Protein AF-A0A2V6YHI8-F1 (afdb_monomer_lite)

Structure (mmCIF, N/CA/C/O backbone):
data_AF-A0A2V6YHI8-F1
#
_entry.id   AF-A0A2V6YHI8-F1
#
loop_
_atom_site.group_PDB
_atom_site.id
_atom_site.type_symbol
_atom_site.label_atom_id
_atom_site.label_alt_id
_atom_site.label_comp_id
_atom_site.label_asym_id
_atom_site.label_entity_id
_atom_site.label_seq_id
_atom_site.pdbx_PDB_ins_code
_atom_site.Cartn_x
_atom_site.Cartn_y
_atom_site.Cartn_z
_atom_site.occupancy
_atom_site.B_iso_or_equiv
_atom_site.auth_seq_id
_atom_site.auth_comp_id
_atom_site.auth_asym_id
_atom_site.auth_atom_id
_atom_site.pdbx_PDB_model_num
ATOM 1 N N . MET A 1 1 ? -13.287 -27.381 44.453 1.00 32.81 1 MET A N 1
ATOM 2 C CA . MET A 1 1 ? -14.153 -27.240 43.263 1.00 32.81 1 MET A CA 1
ATOM 3 C C . MET A 1 1 ? -14.003 -25.805 42.777 1.00 32.81 1 MET A C 1
ATOM 5 O O . MET A 1 1 ? -14.675 -24.913 43.278 1.00 32.81 1 MET A O 1
ATOM 9 N N . ASP A 1 2 ? -13.009 -25.568 41.920 1.00 35.72 2 ASP A N 1
ATOM 10 C CA . ASP A 1 2 ? -12.622 -24.230 41.460 1.00 35.72 2 ASP A CA 1
ATOM 11 C C . ASP A 1 2 ? -13.525 -23.784 40.306 1.00 35.72 2 ASP A C 1
ATOM 13 O O . ASP A 1 2 ? -13.549 -24.406 39.246 1.00 35.72 2 ASP A O 1
ATOM 17 N N . GLN A 1 3 ? -14.283 -22.704 40.502 1.00 34.16 3 GLN A N 1
ATOM 18 C CA . GLN A 1 3 ? -14.999 -22.053 39.404 1.00 34.16 3 GLN A CA 1
ATOM 19 C C . GLN A 1 3 ? -14.022 -21.300 38.484 1.00 34.16 3 GLN A C 1
ATOM 21 O O . GLN A 1 3 ? -13.041 -20.724 38.962 1.00 34.16 3 GLN A O 1
ATOM 26 N N . PRO A 1 4 ? -14.286 -21.237 37.166 1.00 40.94 4 PRO A N 1
ATOM 27 C CA . PRO A 1 4 ? -13.359 -20.641 36.217 1.00 40.94 4 PRO A CA 1
ATOM 28 C C . PRO A 1 4 ? -13.228 -19.126 36.446 1.00 40.94 4 PRO A C 1
ATOM 30 O O . PRO A 1 4 ? -14.204 -18.367 36.386 1.00 40.94 4 PRO A O 1
ATOM 33 N N . LYS A 1 5 ? -11.980 -18.680 36.654 1.00 50.09 5 LYS A N 1
ATOM 34 C CA . LYS A 1 5 ? -11.568 -17.271 36.829 1.00 50.09 5 LYS A CA 1
ATOM 35 C C . LYS A 1 5 ? -12.069 -16.337 35.712 1.00 50.09 5 LYS A C 1
ATOM 37 O O . LYS A 1 5 ? -12.174 -15.132 35.922 1.00 50.09 5 LYS A O 1
ATOM 42 N N . SER A 1 6 ? -12.445 -16.867 34.544 1.00 49.59 6 SER A N 1
ATOM 43 C CA . SER A 1 6 ? -12.999 -16.097 33.420 1.00 49.59 6 SER A CA 1
ATOM 44 C C . SER A 1 6 ? -14.304 -15.360 33.763 1.00 49.59 6 SER A C 1
ATOM 46 O O . SER A 1 6 ? -14.539 -14.261 33.255 1.00 49.59 6 SER A O 1
ATOM 48 N N . SER A 1 7 ? -15.126 -15.887 34.681 1.00 57.59 7 SER A N 1
ATOM 49 C CA . SER A 1 7 ? -16.397 -15.248 35.061 1.00 57.59 7 SER A CA 1
ATOM 50 C C . SER A 1 7 ? -16.227 -14.003 35.946 1.00 57.59 7 SER A C 1
ATOM 52 O O . SER A 1 7 ? -17.125 -13.157 35.993 1.00 57.59 7 SER A O 1
ATOM 54 N N . GLU A 1 8 ? -15.094 -13.857 36.644 1.00 60.59 8 GLU A N 1
ATOM 55 C CA . GLU A 1 8 ? -14.803 -12.677 37.468 1.00 60.59 8 GLU A CA 1
ATOM 56 C C . GLU A 1 8 ? -14.388 -11.477 36.613 1.00 60.59 8 GLU A C 1
ATOM 58 O O . GLU A 1 8 ? -14.856 -10.365 36.865 1.00 60.59 8 GLU A O 1
ATOM 63 N N . TYR A 1 9 ? -13.590 -11.692 35.561 1.00 63.22 9 TYR A N 1
ATOM 64 C CA . TYR A 1 9 ? -13.144 -10.621 34.661 1.00 63.22 9 TYR A CA 1
ATOM 65 C C . TYR A 1 9 ? -14.300 -9.999 33.879 1.00 63.22 9 TYR A C 1
ATOM 67 O O . TYR A 1 9 ? -14.416 -8.775 33.814 1.00 63.22 9 TYR A O 1
ATOM 75 N N . VAL A 1 10 ? -15.213 -10.819 33.351 1.00 67.00 10 VAL A N 1
ATOM 76 C CA . VAL A 1 10 ? -16.402 -10.321 32.639 1.00 67.00 10 VAL A CA 1
ATOM 77 C C . VAL A 1 10 ? -17.310 -9.532 33.587 1.00 67.00 10 VAL A C 1
ATOM 79 O O . VAL A 1 10 ? -17.819 -8.467 33.228 1.00 67.00 10 VAL A O 1
ATOM 82 N N . ARG A 1 11 ? -17.467 -9.994 34.835 1.00 65.88 11 ARG A N 1
ATOM 83 C CA . ARG A 1 11 ? -18.212 -9.262 35.872 1.00 65.88 11 ARG A CA 1
ATOM 84 C C . ARG A 1 11 ? -17.527 -7.952 36.264 1.00 65.88 11 ARG A C 1
ATOM 86 O O . ARG A 1 11 ? -18.214 -6.956 36.479 1.00 65.88 11 ARG A O 1
ATOM 93 N N . LEU A 1 12 ? -16.198 -7.921 36.344 1.00 69.69 12 LEU A N 1
ATOM 94 C CA . LEU A 1 12 ? -15.417 -6.715 36.633 1.00 69.69 12 LEU A CA 1
ATOM 95 C C . LEU A 1 12 ? -15.551 -5.673 35.514 1.00 69.69 12 LEU A C 1
ATOM 97 O O . LEU A 1 12 ? -15.882 -4.522 35.789 1.00 69.69 12 LEU A O 1
ATOM 101 N N . LEU A 1 13 ? -15.380 -6.080 34.255 1.00 67.88 13 LEU A N 1
ATOM 102 C CA . LEU A 1 13 ? -15.516 -5.193 33.095 1.00 67.88 13 LEU A CA 1
ATOM 103 C C . LEU A 1 13 ? -16.931 -4.621 32.979 1.00 67.88 13 LEU A C 1
ATOM 105 O O . LEU A 1 13 ? -17.105 -3.419 32.764 1.00 67.88 13 LEU A O 1
ATOM 109 N N . ARG A 1 14 ? -17.957 -5.450 33.211 1.00 70.56 14 ARG A N 1
ATOM 110 C CA . ARG A 1 14 ? -19.352 -4.994 33.231 1.00 70.56 14 ARG A CA 1
ATOM 111 C C . ARG A 1 14 ? -19.599 -3.962 34.335 1.00 70.56 14 ARG A C 1
ATOM 113 O O . ARG A 1 14 ? -20.292 -2.979 34.086 1.00 70.56 14 ARG A O 1
ATOM 120 N N . ARG A 1 15 ? -19.004 -4.145 35.521 1.00 68.00 15 ARG A N 1
ATOM 121 C CA . ARG A 1 15 ? -19.105 -3.203 36.651 1.00 68.00 15 ARG A CA 1
ATOM 122 C C . ARG A 1 15 ? -18.415 -1.874 36.373 1.00 68.00 15 ARG A C 1
ATOM 124 O O . ARG A 1 15 ? -19.005 -0.820 36.618 1.00 68.00 15 ARG A O 1
ATOM 131 N N . VAL A 1 16 ? -17.218 -1.911 35.792 1.00 72.25 16 VAL A N 1
ATOM 132 C CA . VAL A 1 16 ? -16.500 -0.707 35.354 1.00 72.25 16 VAL A CA 1
ATOM 133 C C . VAL A 1 16 ? -17.342 0.081 34.346 1.00 72.25 16 VAL A C 1
ATOM 135 O O . VAL A 1 16 ? -17.515 1.292 34.508 1.00 72.25 16 VAL A O 1
ATOM 138 N N . ALA A 1 17 ? -17.959 -0.609 33.381 1.00 69.25 17 ALA A N 1
ATOM 139 C CA . ALA A 1 17 ? -18.823 0.007 32.379 1.00 69.25 17 ALA A CA 1
ATOM 140 C C . ALA A 1 17 ? -20.113 0.612 32.967 1.00 69.25 17 ALA A C 1
ATOM 142 O O . ALA A 1 17 ? -20.541 1.677 32.529 1.00 69.25 17 ALA A O 1
ATOM 143 N N . THR A 1 18 ? -20.744 -0.011 33.970 1.00 66.19 18 THR A N 1
ATOM 144 C CA . THR A 1 18 ? -22.015 0.499 34.516 1.00 66.19 18 THR A CA 1
ATOM 145 C C . THR A 1 18 ? -21.846 1.532 35.626 1.00 66.19 18 THR A C 1
ATOM 147 O O . THR A 1 18 ? -22.593 2.510 35.658 1.00 66.19 18 THR A O 1
ATOM 150 N N . ASN A 1 19 ? -20.882 1.345 36.531 1.00 64.50 19 ASN A N 1
ATOM 151 C CA . ASN A 1 19 ? -20.784 2.132 37.767 1.00 64.50 19 ASN A CA 1
ATOM 152 C C . ASN A 1 19 ? -19.653 3.171 37.742 1.00 64.50 19 ASN A C 1
ATOM 154 O O . ASN A 1 19 ? -19.699 4.139 38.503 1.00 64.50 19 ASN A O 1
ATOM 158 N N . ARG A 1 20 ? -18.641 3.000 36.879 1.00 78.88 20 ARG A N 1
ATOM 159 C CA . ARG A 1 20 ? -17.407 3.810 36.884 1.00 78.88 20 ARG A CA 1
ATOM 160 C C . ARG A 1 20 ? -17.050 4.427 35.528 1.00 78.88 20 ARG A C 1
ATOM 162 O O . ARG A 1 20 ? -15.971 4.999 35.401 1.00 78.88 20 ARG A O 1
ATOM 169 N N . TRP A 1 21 ? -17.967 4.422 34.556 1.00 77.50 21 TRP A N 1
ATOM 170 C CA . TRP A 1 21 ? -17.755 4.995 33.215 1.00 77.50 21 TRP A CA 1
ATOM 171 C C . TRP A 1 21 ? -17.274 6.455 33.227 1.00 77.50 21 TRP A C 1
ATOM 173 O O . TRP A 1 21 ? -16.512 6.860 32.356 1.00 77.50 21 TRP A O 1
ATOM 183 N N . ARG A 1 22 ? -17.650 7.239 34.248 1.00 84.25 22 ARG A N 1
ATOM 184 C CA . ARG A 1 22 ? -17.184 8.625 34.425 1.00 84.25 22 ARG A CA 1
ATOM 185 C C . ARG A 1 22 ? -15.668 8.731 34.616 1.00 84.25 22 ARG A C 1
ATOM 187 O O . ARG A 1 22 ? -15.083 9.712 34.183 1.00 84.25 22 ARG A O 1
ATOM 194 N N . LEU A 1 23 ? -15.037 7.738 35.245 1.00 83.19 23 LEU A N 1
ATOM 195 C CA . LEU A 1 23 ? -13.581 7.699 35.432 1.00 83.19 23 LEU A CA 1
ATOM 196 C C . LEU A 1 23 ? -12.867 7.311 34.140 1.00 83.19 23 LEU A C 1
ATOM 198 O O . LEU A 1 23 ? -11.839 7.896 33.819 1.00 83.19 23 LEU A O 1
ATOM 202 N N . VAL A 1 24 ? -13.456 6.384 33.378 1.00 85.38 24 VAL A N 1
ATOM 203 C CA . VAL A 1 24 ? -12.967 6.031 32.041 1.00 85.38 24 VAL A CA 1
ATOM 204 C C . VAL A 1 24 ? -13.013 7.256 31.129 1.00 85.38 24 VAL A C 1
ATOM 206 O O . VAL A 1 24 ? -12.020 7.576 30.485 1.00 85.38 24 VAL A O 1
ATOM 209 N N . LEU A 1 25 ? -14.127 7.995 31.149 1.00 85.75 25 LEU A N 1
ATOM 210 C CA . LEU A 1 25 ? -14.286 9.224 30.376 1.00 85.75 25 LEU A CA 1
ATOM 211 C C . LEU A 1 25 ? -13.327 10.334 30.832 1.00 85.75 25 LEU A C 1
ATOM 213 O O . LEU A 1 25 ? -12.751 11.014 29.990 1.00 85.75 25 LEU A O 1
ATOM 217 N N . ALA A 1 26 ? -13.126 10.511 32.140 1.00 85.88 26 ALA A N 1
ATOM 218 C CA . ALA A 1 26 ? -12.195 11.508 32.663 1.00 85.88 26 ALA A CA 1
ATOM 219 C C . ALA A 1 26 ? -10.740 11.210 32.260 1.00 85.88 26 ALA A C 1
ATOM 221 O O . ALA A 1 26 ? -10.047 12.113 31.801 1.00 85.88 26 ALA A O 1
ATOM 222 N N . GLY A 1 27 ? -10.295 9.951 32.370 1.00 85.56 27 GLY A N 1
ATOM 223 C CA . GLY A 1 27 ? -8.956 9.540 31.931 1.00 85.56 27 GLY A CA 1
ATOM 224 C C . GLY A 1 27 ? -8.768 9.662 30.418 1.00 85.56 27 GLY A C 1
ATOM 225 O O . GLY A 1 27 ? -7.732 10.137 29.960 1.00 85.56 27 GLY A O 1
ATOM 226 N N . PHE A 1 28 ? -9.807 9.329 29.648 1.00 88.19 28 PHE A N 1
ATOM 227 C CA . PHE A 1 28 ? -9.815 9.517 28.202 1.00 88.19 28 PHE A CA 1
ATOM 228 C C . PHE A 1 28 ? -9.679 10.993 27.817 1.00 88.19 28 PHE A C 1
ATOM 230 O O . PHE A 1 28 ? -8.796 11.339 27.038 1.00 88.19 28 PHE A O 1
ATOM 237 N N . LEU A 1 29 ? -10.495 11.875 28.402 1.00 86.44 29 LEU A N 1
ATOM 238 C CA . LEU A 1 29 ? -10.453 13.309 28.111 1.00 86.44 29 LEU A CA 1
ATOM 239 C C . LEU A 1 29 ? -9.133 13.957 28.546 1.00 86.44 29 LEU A C 1
ATOM 241 O O . LEU A 1 29 ? -8.623 14.802 27.818 1.00 86.44 29 LEU A O 1
ATOM 245 N N . ALA A 1 30 ? -8.551 13.538 29.673 1.00 86.00 30 ALA A N 1
ATOM 246 C CA . ALA A 1 30 ? -7.288 14.082 30.172 1.00 86.00 30 ALA A CA 1
ATOM 247 C C . ALA A 1 30 ? -6.104 13.873 29.210 1.00 86.00 30 ALA A C 1
ATOM 249 O O . ALA A 1 30 ? -5.171 14.670 29.219 1.00 86.00 30 ALA A O 1
ATOM 250 N N . VAL A 1 31 ? -6.142 12.830 28.373 1.00 86.00 31 VAL A N 1
ATOM 251 C CA . VAL A 1 31 ? -5.067 12.504 27.419 1.00 86.00 31 VAL A CA 1
ATOM 252 C C . VAL A 1 31 ? -5.449 12.869 25.983 1.00 86.00 31 VAL A C 1
ATOM 254 O O . VAL A 1 31 ? -4.618 13.395 25.241 1.00 86.00 31 VAL A O 1
ATOM 257 N N . ALA A 1 32 ? -6.705 12.642 25.587 1.00 84.31 32 ALA A N 1
ATOM 258 C CA . ALA A 1 32 ? -7.173 12.871 24.222 1.00 84.31 32 ALA A CA 1
ATOM 259 C C . ALA A 1 32 ? -7.242 14.365 23.859 1.00 84.31 32 ALA A C 1
ATOM 261 O O . ALA A 1 32 ? -6.845 14.742 22.762 1.00 84.31 32 ALA A O 1
ATOM 262 N N . LEU A 1 33 ? -7.697 15.242 24.764 1.00 82.62 33 LEU A N 1
ATOM 263 C CA . LEU A 1 33 ? -7.784 16.684 24.478 1.00 82.62 33 LEU A CA 1
ATOM 264 C C . LEU A 1 33 ? -6.406 17.318 24.220 1.00 82.62 33 LEU A C 1
ATOM 266 O O . LEU A 1 33 ? -6.248 17.946 23.175 1.00 82.62 33 LEU A O 1
ATOM 270 N N . PRO A 1 34 ? -5.389 17.130 25.085 1.00 82.38 34 PRO A N 1
ATOM 271 C CA . PRO A 1 34 ? -4.055 17.678 24.840 1.00 82.38 34 PRO A CA 1
ATOM 272 C C . PRO A 1 34 ? -3.402 17.132 23.569 1.00 82.38 34 PRO A C 1
ATOM 274 O O . PRO A 1 34 ? -2.758 17.883 22.842 1.00 82.38 34 PRO A O 1
ATOM 277 N N . THR A 1 35 ? -3.591 15.843 23.267 1.00 80.31 35 THR A N 1
ATOM 278 C CA . THR A 1 35 ? -3.037 15.235 22.046 1.00 80.31 35 THR A CA 1
ATOM 279 C C . THR A 1 35 ? -3.722 15.744 20.782 1.00 80.31 35 THR A C 1
ATOM 281 O O . THR A 1 35 ? -3.036 15.987 19.793 1.00 80.31 35 THR A O 1
ATOM 284 N N . ILE A 1 36 ? -5.038 15.983 20.812 1.00 78.94 36 ILE A N 1
ATOM 285 C CA . ILE A 1 36 ? -5.761 16.636 19.711 1.00 78.94 36 ILE A CA 1
ATOM 286 C C . ILE A 1 36 ? -5.282 18.080 19.539 1.00 78.94 36 ILE A C 1
ATOM 288 O O . ILE A 1 36 ? -4.991 18.487 18.419 1.00 78.94 36 ILE A O 1
ATOM 292 N N . VAL A 1 37 ? -5.144 18.844 20.627 1.00 80.69 37 VAL A N 1
ATOM 293 C CA . VAL A 1 37 ? -4.651 20.229 20.562 1.00 80.69 37 VAL A CA 1
ATOM 294 C C . VAL A 1 37 ? -3.236 20.275 19.981 1.00 80.69 37 VAL A C 1
ATOM 296 O O . VAL A 1 37 ? -2.971 21.067 19.081 1.00 80.69 37 VAL A O 1
ATOM 299 N N . TRP A 1 38 ? -2.348 19.380 20.414 1.00 80.56 38 TRP A N 1
ATOM 300 C CA . TRP A 1 38 ? -0.994 19.274 19.873 1.00 80.56 38 TRP A CA 1
ATOM 301 C C . TRP A 1 38 ? -0.973 18.886 18.389 1.00 80.56 38 TRP A C 1
ATOM 303 O O . TRP A 1 38 ? -0.310 19.545 17.590 1.00 80.56 38 TRP A O 1
ATOM 313 N N . ALA A 1 39 ? -1.753 17.879 17.994 1.00 73.62 39 ALA A N 1
ATOM 314 C CA . ALA A 1 39 ? -1.805 17.401 16.613 1.00 73.62 39 ALA A CA 1
ATOM 315 C C . ALA A 1 39 ? -2.503 18.364 15.635 1.00 73.62 39 ALA A C 1
ATOM 317 O O . ALA A 1 39 ? -2.310 18.239 14.428 1.00 73.62 39 ALA A O 1
ATOM 318 N N . VAL A 1 40 ? -3.349 19.276 16.128 1.00 70.94 40 VAL A N 1
ATOM 319 C CA . VAL A 1 40 ? -4.106 20.220 15.289 1.00 70.94 40 VAL A CA 1
ATOM 320 C C . VAL A 1 40 ? -3.459 21.603 15.247 1.00 70.94 40 VAL A C 1
ATOM 322 O O . VAL A 1 40 ? -3.469 22.219 14.186 1.00 70.94 40 VAL A O 1
ATOM 325 N N . PHE A 1 41 ? -2.910 22.092 16.364 1.00 70.12 41 PHE A N 1
ATOM 326 C CA . PHE A 1 41 ? -2.447 23.482 16.479 1.00 70.12 41 PHE A CA 1
ATOM 327 C C . PHE A 1 41 ? -0.927 23.644 16.574 1.00 70.12 41 PHE A C 1
ATOM 329 O O . PHE A 1 41 ? -0.432 24.734 16.308 1.00 70.12 41 PHE A O 1
ATOM 336 N N . LEU A 1 42 ? -0.180 22.607 16.969 1.00 67.94 42 LEU A N 1
ATOM 337 C CA . LEU A 1 42 ? 1.268 22.715 17.216 1.00 67.94 42 LEU A CA 1
ATOM 338 C C . LEU A 1 42 ? 2.127 22.067 16.120 1.00 67.94 42 LEU A C 1
ATOM 340 O O . LEU A 1 42 ? 3.339 22.276 16.099 1.00 67.94 42 LEU A O 1
ATOM 344 N N . THR A 1 43 ? 1.534 21.312 15.192 1.00 68.00 43 THR A N 1
ATOM 345 C CA . THR A 1 43 ? 2.249 20.786 14.022 1.00 68.00 43 THR A CA 1
ATOM 346 C C . THR A 1 43 ? 2.314 21.848 12.921 1.00 68.00 43 THR A C 1
ATOM 348 O O . THR A 1 43 ? 1.252 22.282 12.473 1.00 68.00 43 THR A O 1
ATOM 351 N N . PRO A 1 44 ? 3.510 22.263 12.465 1.00 72.19 44 PRO A N 1
ATOM 352 C CA . PRO A 1 44 ? 3.635 23.241 11.391 1.00 72.19 44 PRO A CA 1
ATOM 353 C C . PRO A 1 44 ? 3.074 22.690 10.077 1.00 72.19 44 PRO A C 1
ATOM 355 O O . PRO A 1 44 ? 3.260 21.514 9.753 1.00 72.19 44 PRO A O 1
ATOM 358 N N . ASP A 1 45 ? 2.417 23.562 9.316 1.00 80.25 45 ASP A N 1
ATOM 359 C CA . ASP A 1 45 ? 1.923 23.232 7.985 1.00 80.25 45 ASP A CA 1
ATOM 360 C C . ASP A 1 45 ? 3.090 22.909 7.043 1.00 80.25 45 ASP A C 1
ATOM 362 O O . ASP A 1 45 ? 4.135 23.564 7.056 1.00 80.25 45 ASP A O 1
ATOM 366 N N . THR A 1 46 ? 2.908 21.876 6.225 1.00 85.19 46 THR A N 1
ATOM 367 C CA . THR A 1 46 ? 3.876 21.451 5.209 1.00 85.19 46 THR A CA 1
ATOM 368 C C . THR A 1 46 ? 3.220 21.495 3.842 1.00 85.19 46 THR A C 1
ATOM 370 O O . THR A 1 46 ? 2.044 21.168 3.700 1.00 85.19 46 THR A O 1
ATOM 373 N N . TYR A 1 47 ? 3.977 21.891 2.832 1.00 89.19 47 TYR A N 1
ATOM 374 C CA . TYR A 1 47 ? 3.523 22.104 1.467 1.00 89.19 47 TYR A CA 1
ATOM 375 C C . TYR A 1 47 ? 4.259 21.146 0.538 1.00 89.19 47 TYR A C 1
ATOM 377 O O . TYR A 1 47 ? 5.469 20.972 0.674 1.00 89.19 47 TYR A O 1
ATOM 385 N N . GLU A 1 48 ? 3.527 20.529 -0.387 1.00 91.00 48 GLU A N 1
ATOM 386 C CA . GLU A 1 48 ? 4.067 19.619 -1.397 1.00 91.00 48 GLU A CA 1
ATOM 387 C C . GLU A 1 48 ? 3.978 20.281 -2.773 1.00 91.00 48 GLU A C 1
ATOM 389 O O . GLU A 1 48 ? 2.907 20.743 -3.158 1.00 91.00 48 GLU A O 1
ATOM 394 N N . ALA A 1 49 ? 5.091 20.324 -3.503 1.00 93.19 49 ALA A N 1
ATOM 395 C CA . ALA A 1 49 ? 5.139 20.768 -4.892 1.00 93.19 49 ALA A CA 1
ATOM 396 C C . ALA A 1 49 ? 5.716 19.646 -5.759 1.00 93.19 49 ALA A C 1
ATOM 398 O O . ALA A 1 49 ? 6.681 18.982 -5.366 1.00 93.19 49 ALA A O 1
ATOM 399 N N . THR A 1 50 ? 5.109 19.407 -6.919 1.00 92.62 50 THR A N 1
ATOM 400 C CA . THR A 1 50 ? 5.430 18.262 -7.777 1.00 92.62 50 THR A CA 1
ATOM 401 C C . THR A 1 50 ? 5.870 18.713 -9.157 1.00 92.62 50 THR A C 1
ATOM 403 O O . THR A 1 50 ? 5.117 19.412 -9.822 1.00 92.62 50 THR A O 1
ATOM 406 N N . ALA A 1 51 ? 7.043 18.265 -9.602 1.00 93.94 51 ALA A N 1
ATOM 407 C CA . ALA A 1 51 ? 7.477 18.370 -10.994 1.00 93.94 51 ALA A CA 1
ATOM 408 C C . ALA A 1 51 ? 7.404 16.992 -11.665 1.00 93.94 51 ALA A C 1
ATOM 410 O O . ALA A 1 51 ? 7.700 15.973 -11.030 1.00 93.94 51 ALA A O 1
ATOM 411 N N . THR A 1 52 ? 7.037 16.958 -12.944 1.00 90.62 52 THR A N 1
ATOM 412 C CA . THR A 1 52 ? 6.878 15.711 -13.701 1.00 90.62 52 THR A CA 1
ATOM 413 C C . THR A 1 52 ? 7.829 15.685 -14.887 1.00 90.62 52 THR A C 1
ATOM 415 O O . THR A 1 52 ? 7.840 16.585 -15.726 1.00 90.62 52 THR A O 1
ATOM 418 N N . LEU A 1 53 ? 8.623 14.623 -14.965 1.00 88.88 53 LEU A N 1
ATOM 419 C CA . LEU A 1 53 ? 9.575 14.356 -16.035 1.00 88.88 53 LEU A CA 1
ATOM 420 C C . LEU A 1 53 ? 9.168 13.081 -16.779 1.00 88.88 53 LEU A C 1
ATOM 422 O O . LEU A 1 53 ? 8.611 12.163 -16.184 1.00 88.88 53 LEU A O 1
ATOM 426 N N . PHE A 1 54 ? 9.493 12.998 -18.061 1.00 83.00 54 PHE A N 1
ATOM 427 C CA . PHE A 1 54 ? 9.342 11.809 -18.884 1.00 83.00 54 PHE A CA 1
ATOM 428 C C . PHE A 1 54 ? 10.711 11.329 -19.350 1.00 83.00 54 PHE A C 1
ATOM 430 O O . PHE A 1 54 ? 11.467 12.088 -19.961 1.00 83.00 54 PHE A O 1
ATOM 437 N N . LEU A 1 55 ? 11.027 10.073 -19.061 1.00 75.06 55 LEU A N 1
ATOM 438 C CA . LEU A 1 55 ? 12.241 9.414 -19.518 1.00 75.06 55 LEU A CA 1
ATOM 439 C C . LEU A 1 55 ? 11.930 8.665 -20.812 1.00 75.06 55 LEU A C 1
ATOM 441 O O . LEU A 1 55 ? 11.169 7.696 -20.801 1.00 75.06 55 LEU A O 1
ATOM 445 N N . LEU A 1 56 ? 12.492 9.118 -21.934 1.00 63.31 56 LEU A N 1
ATOM 446 C CA . LEU A 1 56 ? 12.260 8.466 -23.222 1.00 63.31 56 LEU A CA 1
ATOM 447 C C . LEU A 1 56 ? 12.954 7.093 -23.268 1.00 63.31 56 LEU A C 1
ATOM 449 O O . LEU A 1 56 ? 14.156 7.010 -23.001 1.00 63.31 56 LEU A O 1
ATOM 453 N N . PRO A 1 57 ? 12.245 6.013 -23.649 1.00 53.50 57 PRO A N 1
ATOM 454 C CA . PRO A 1 57 ? 12.880 4.735 -23.932 1.00 53.50 57 PRO A CA 1
ATOM 455 C C . PRO A 1 57 ? 13.660 4.784 -25.258 1.00 53.50 57 PRO A C 1
ATOM 457 O O . PRO A 1 57 ? 13.172 5.293 -26.264 1.00 53.50 57 PRO A O 1
ATOM 460 N N . GLU A 1 58 ? 14.846 4.173 -25.242 1.00 50.91 58 GLU A N 1
ATOM 461 C CA . GLU A 1 58 ? 15.979 4.166 -26.199 1.00 50.91 58 GLU A CA 1
ATOM 462 C C . GLU A 1 58 ? 15.685 3.752 -27.667 1.00 50.91 58 GLU A C 1
ATOM 464 O O . GLU A 1 58 ? 16.590 3.469 -28.445 1.00 50.91 58 GLU A O 1
ATOM 469 N N . LYS A 1 59 ? 14.424 3.669 -28.102 1.00 48.59 59 LYS A N 1
ATOM 470 C CA . LYS A 1 59 ? 14.062 3.113 -29.421 1.00 48.59 59 LYS A CA 1
ATOM 471 C C . LYS A 1 59 ? 14.202 4.081 -30.606 1.00 48.59 59 LYS A C 1
ATOM 473 O O . LYS A 1 59 ? 13.870 3.683 -31.720 1.00 48.59 59 LYS A O 1
ATOM 478 N N . SER A 1 60 ? 14.652 5.318 -30.398 1.00 47.12 60 SER A N 1
ATOM 479 C CA . SER A 1 60 ? 14.669 6.363 -31.436 1.00 47.12 60 SER A CA 1
ATOM 480 C C . SER A 1 60 ? 16.035 6.658 -32.052 1.00 47.12 60 SER A C 1
ATOM 482 O O . SER A 1 60 ? 16.085 7.401 -33.032 1.00 47.12 60 SER A O 1
ATOM 484 N N . ASP A 1 61 ? 17.126 6.101 -31.523 1.00 53.72 61 ASP A N 1
ATOM 485 C CA . ASP A 1 61 ? 18.449 6.392 -32.072 1.00 53.72 61 ASP A CA 1
ATOM 486 C C . ASP A 1 61 ? 18.678 5.625 -33.389 1.00 53.72 61 ASP A C 1
ATOM 488 O O . ASP A 1 61 ? 18.397 4.422 -33.473 1.00 53.72 61 ASP A O 1
ATOM 492 N N . PRO A 1 62 ? 19.185 6.294 -34.442 1.00 56.28 62 PRO A N 1
ATOM 493 C CA . PRO A 1 62 ? 19.607 5.641 -35.674 1.00 56.28 62 PRO A CA 1
ATOM 494 C C . PRO A 1 62 ? 20.529 4.449 -35.394 1.00 56.28 62 PRO A C 1
ATOM 496 O O . PRO A 1 62 ? 21.410 4.528 -34.541 1.00 56.28 62 PRO A O 1
ATOM 499 N N . GLY A 1 63 ? 20.388 3.358 -36.155 1.00 55.44 63 GLY A N 1
ATOM 500 C CA . GLY A 1 63 ? 21.137 2.115 -35.912 1.00 55.44 63 GLY A CA 1
ATOM 501 C C . GLY A 1 63 ? 22.663 2.280 -35.831 1.00 55.44 63 GLY A C 1
ATOM 502 O O . GLY A 1 63 ? 23.301 1.544 -35.087 1.00 55.44 63 GLY A O 1
ATOM 503 N N . PHE A 1 64 ? 23.235 3.278 -36.516 1.00 59.91 64 PHE A N 1
ATOM 504 C CA . PHE A 1 64 ? 24.670 3.591 -36.467 1.00 59.91 64 PHE A CA 1
ATOM 505 C C . PHE A 1 64 ? 25.123 4.268 -35.157 1.00 59.91 64 PHE A C 1
ATOM 507 O O . PHE A 1 64 ? 26.301 4.214 -34.825 1.00 59.91 64 PHE A O 1
ATOM 514 N N . LEU A 1 65 ? 24.206 4.893 -34.406 1.00 58.41 65 LEU A N 1
ATOM 515 C CA . LEU A 1 65 ? 24.467 5.500 -33.094 1.00 58.41 65 LEU A CA 1
ATOM 516 C C . LEU A 1 65 ? 24.199 4.539 -31.939 1.00 58.41 65 LEU A C 1
ATOM 518 O O . LEU A 1 65 ? 24.610 4.813 -30.820 1.00 58.41 65 LEU A O 1
ATOM 522 N N . ARG A 1 66 ? 23.552 3.398 -32.191 1.00 65.50 66 ARG A N 1
ATOM 523 C CA . ARG A 1 66 ? 23.182 2.436 -31.147 1.00 65.50 66 ARG A CA 1
ATOM 524 C C . ARG A 1 66 ? 24.391 1.776 -30.490 1.00 65.50 66 ARG A C 1
ATOM 526 O O . ARG A 1 66 ? 24.373 1.531 -29.291 1.00 65.50 66 ARG A O 1
ATOM 533 N N . GLU A 1 67 ? 25.463 1.565 -31.254 1.00 63.66 67 GLU A N 1
ATOM 534 C CA . GLU A 1 67 ? 26.760 1.147 -30.711 1.00 63.66 67 GLU A CA 1
ATOM 535 C C . GLU A 1 67 ? 27.336 2.213 -29.767 1.00 63.66 67 GLU A C 1
ATOM 537 O O . GLU A 1 67 ? 28.191 1.878 -28.965 1.00 63.66 67 GLU A O 1
ATOM 542 N N . PHE A 1 68 ? 26.848 3.462 -29.801 1.00 60.75 68 PHE A N 1
ATOM 543 C CA . PHE A 1 68 ? 27.297 4.629 -29.026 1.00 60.75 68 PHE A CA 1
ATOM 544 C C . PHE A 1 68 ? 26.274 5.166 -28.009 1.00 60.75 68 PHE A C 1
ATOM 546 O O . PHE A 1 68 ? 26.610 6.068 -27.241 1.00 60.75 68 PHE A O 1
ATOM 553 N N . ALA A 1 69 ? 25.064 4.602 -27.966 1.00 57.47 69 ALA A N 1
ATOM 554 C CA . ALA A 1 69 ? 23.997 5.028 -27.067 1.00 57.47 69 ALA A CA 1
ATOM 555 C C . ALA A 1 69 ? 24.336 4.723 -25.595 1.00 57.47 69 ALA A C 1
ATOM 557 O O . ALA A 1 69 ? 25.000 3.734 -25.265 1.00 57.47 69 ALA A O 1
ATOM 558 N N . THR A 1 70 ? 23.904 5.605 -24.692 1.00 54.75 70 THR A N 1
ATOM 559 C CA . THR A 1 70 ? 24.099 5.439 -23.247 1.00 54.75 70 THR A CA 1
ATOM 560 C C . THR A 1 70 ? 23.090 4.443 -22.671 1.00 54.75 70 THR A C 1
ATOM 562 O O . THR A 1 70 ? 21.900 4.562 -22.939 1.00 54.75 70 THR A O 1
ATOM 565 N N . LEU A 1 71 ? 23.583 3.524 -21.833 1.00 51.50 71 LEU A N 1
ATOM 566 C CA . LEU A 1 71 ? 22.857 2.439 -21.149 1.00 51.50 71 LEU A CA 1
ATOM 567 C C . LEU A 1 71 ? 21.484 2.825 -20.566 1.00 51.50 71 LEU A C 1
ATOM 569 O O . LEU A 1 71 ? 21.327 3.933 -20.058 1.00 51.50 71 LEU A O 1
ATOM 573 N N . GLU A 1 72 ? 20.562 1.843 -20.542 1.00 55.12 72 GLU A N 1
ATOM 574 C CA . GLU A 1 72 ? 19.271 1.772 -19.816 1.00 55.12 72 GLU A CA 1
ATOM 575 C C . GLU A 1 72 ? 19.014 2.967 -18.864 1.00 55.12 72 GLU A C 1
ATOM 577 O O . GLU A 1 72 ? 19.217 2.935 -17.645 1.00 55.12 72 GLU A O 1
ATOM 582 N N . VAL A 1 73 ? 18.514 4.028 -19.492 1.00 51.72 73 VAL A N 1
ATOM 583 C CA . VAL A 1 73 ? 18.195 5.383 -19.018 1.00 51.72 73 VAL A CA 1
ATOM 584 C C . VAL A 1 73 ? 17.576 5.428 -17.605 1.00 51.72 73 VAL A C 1
ATOM 586 O O . VAL A 1 73 ? 17.910 6.285 -16.790 1.00 51.72 73 VAL A O 1
ATOM 589 N N . ASN A 1 74 ? 16.726 4.464 -17.244 1.00 55.81 74 ASN A N 1
ATOM 590 C CA . ASN A 1 74 ? 15.950 4.515 -16.000 1.00 55.81 74 ASN A CA 1
ATOM 591 C C . ASN A 1 74 ? 16.749 4.229 -14.715 1.00 55.81 74 ASN A C 1
ATOM 593 O O . ASN A 1 74 ? 16.389 4.746 -13.655 1.00 55.81 74 ASN A O 1
ATOM 597 N N . THR A 1 75 ? 17.804 3.411 -14.765 1.00 55.34 75 THR A N 1
ATOM 598 C CA . THR A 1 75 ? 18.519 2.957 -13.552 1.00 55.34 75 THR A CA 1
ATOM 599 C C . THR A 1 75 ? 19.624 3.939 -13.165 1.00 55.34 75 THR A C 1
ATOM 601 O O . THR A 1 75 ? 19.777 4.286 -11.993 1.00 55.34 75 THR A O 1
ATOM 604 N N . LEU A 1 76 ? 20.316 4.495 -14.161 1.00 58.88 76 LEU A N 1
ATOM 605 C CA . LEU A 1 76 ? 21.306 5.550 -13.979 1.00 58.88 76 LEU A CA 1
ATOM 606 C C . LEU A 1 76 ? 20.667 6.822 -13.400 1.00 58.88 76 LEU A C 1
ATOM 608 O O . LEU A 1 76 ? 21.213 7.418 -12.467 1.00 58.88 76 LEU A O 1
ATOM 612 N N . TYR A 1 77 ? 19.474 7.205 -13.873 1.00 67.25 77 TYR A N 1
ATOM 613 C CA . TYR A 1 77 ? 18.766 8.356 -13.313 1.00 67.25 77 TYR A CA 1
ATOM 614 C C . TYR A 1 77 ? 18.344 8.140 -11.861 1.00 67.25 77 TYR A C 1
ATOM 616 O O . TYR A 1 77 ? 18.448 9.077 -11.079 1.00 67.25 77 TYR A O 1
ATOM 624 N N . GLN A 1 78 ? 17.985 6.924 -11.441 1.00 63.03 78 GLN A N 1
ATOM 625 C CA . GLN A 1 78 ? 17.697 6.634 -10.027 1.00 63.03 78 GLN A CA 1
ATOM 626 C C . GLN A 1 78 ? 18.897 6.879 -9.110 1.00 63.03 78 GLN A C 1
ATOM 628 O O . GLN A 1 78 ? 18.747 7.460 -8.032 1.00 63.03 78 GLN A O 1
ATOM 633 N N . VAL A 1 79 ? 20.091 6.482 -9.553 1.00 63.94 79 VAL A N 1
ATOM 634 C CA . VAL A 1 79 ? 21.333 6.696 -8.801 1.00 63.94 79 VAL A CA 1
ATOM 635 C C . VAL A 1 79 ? 21.683 8.182 -8.744 1.00 63.94 79 VAL A C 1
ATOM 637 O O . VAL A 1 79 ? 22.009 8.703 -7.673 1.00 63.94 79 VAL A O 1
ATOM 640 N N . ILE A 1 80 ? 21.560 8.892 -9.870 1.00 71.06 80 ILE A N 1
ATOM 641 C CA . ILE A 1 80 ? 21.820 10.336 -9.936 1.00 71.06 80 ILE A CA 1
ATOM 642 C C . ILE A 1 80 ? 20.845 11.093 -9.020 1.00 71.06 80 ILE A C 1
ATOM 644 O O . ILE A 1 80 ? 21.311 11.878 -8.189 1.00 71.06 80 ILE A O 1
ATOM 648 N N . LEU A 1 81 ? 19.542 10.777 -9.085 1.00 72.62 81 LEU A N 1
ATOM 649 C CA . LEU A 1 81 ? 18.447 11.334 -8.270 1.00 72.62 81 LEU A CA 1
ATOM 650 C C . LEU A 1 81 ? 18.618 11.129 -6.754 1.00 72.62 81 LEU A C 1
ATOM 652 O O . LEU A 1 81 ? 17.912 11.745 -5.968 1.00 72.62 81 LEU A O 1
ATOM 656 N N . ARG A 1 82 ? 19.516 10.254 -6.293 1.00 71.06 82 ARG A N 1
ATOM 657 C CA . ARG A 1 82 ? 19.777 10.052 -4.852 1.00 71.06 82 ARG A CA 1
ATOM 658 C C . ARG A 1 82 ? 21.212 10.352 -4.442 1.00 71.06 82 ARG A C 1
ATOM 660 O O . ARG A 1 82 ? 21.578 10.187 -3.275 1.00 71.06 82 ARG A O 1
ATOM 667 N N . SER A 1 83 ? 22.035 10.814 -5.379 1.00 75.00 83 SER A N 1
ATOM 668 C CA . SER A 1 83 ? 23.443 11.085 -5.123 1.00 75.00 83 SER A CA 1
ATOM 669 C C . SER A 1 83 ? 23.622 12.273 -4.167 1.00 75.00 83 SER A C 1
ATOM 671 O O . SER A 1 83 ? 22.988 13.321 -4.310 1.00 75.00 83 SER A O 1
ATOM 673 N N . ARG A 1 84 ? 24.542 12.135 -3.195 1.00 79.25 84 ARG A N 1
ATOM 674 C CA . ARG A 1 84 ? 24.929 13.238 -2.287 1.00 79.25 84 ARG A CA 1
ATOM 675 C C . ARG A 1 84 ? 25.360 14.463 -3.081 1.00 79.25 84 ARG A C 1
ATOM 677 O O . ARG A 1 84 ? 25.030 15.586 -2.724 1.00 79.25 84 ARG A O 1
ATOM 684 N N . SER A 1 85 ? 26.104 14.230 -4.154 1.00 76.88 85 SER A N 1
ATOM 685 C CA . SER A 1 85 ? 26.622 15.291 -4.989 1.00 76.88 85 SER A CA 1
ATOM 686 C C . SER A 1 85 ? 25.478 16.054 -5.673 1.00 76.88 85 SER A C 1
ATOM 688 O O . SER A 1 85 ? 25.610 17.264 -5.818 1.00 76.88 85 SER A O 1
ATOM 690 N N . LEU A 1 86 ? 24.368 15.410 -6.074 1.00 83.81 86 LEU A N 1
ATOM 691 C CA . LEU A 1 86 ? 23.234 16.110 -6.697 1.00 83.81 86 LEU A CA 1
ATOM 692 C C . LEU A 1 86 ? 22.526 16.965 -5.653 1.00 83.81 86 LEU A C 1
ATOM 694 O O . LEU A 1 86 ? 22.308 18.146 -5.890 1.00 83.81 86 LEU A O 1
ATOM 698 N N . ALA A 1 87 ? 22.263 16.397 -4.474 1.00 83.38 87 ALA A N 1
ATOM 699 C CA . ALA A 1 87 ? 21.674 17.132 -3.361 1.00 83.38 87 ALA A CA 1
ATOM 700 C C . ALA A 1 87 ? 22.516 18.361 -2.970 1.00 83.38 87 ALA A C 1
ATOM 702 O O . ALA A 1 87 ? 21.969 19.439 -2.769 1.00 83.38 87 ALA A O 1
ATOM 703 N N . GLN A 1 88 ? 23.844 18.225 -2.932 1.00 86.31 88 GLN A N 1
ATOM 704 C CA . GLN A 1 88 ? 24.747 19.345 -2.673 1.00 86.31 88 GLN A CA 1
ATOM 705 C C . GLN A 1 88 ? 24.664 20.411 -3.776 1.00 86.31 88 GLN A C 1
ATOM 707 O O . GLN A 1 88 ? 24.522 21.589 -3.465 1.00 86.31 88 GLN A O 1
ATOM 712 N N . GLY A 1 89 ? 24.677 20.005 -5.050 1.00 85.56 89 GLY A N 1
ATOM 713 C CA . GLY A 1 89 ? 24.529 20.933 -6.176 1.00 85.56 89 GLY A CA 1
ATOM 714 C C . GLY A 1 89 ? 23.191 21.679 -6.154 1.00 85.56 89 GLY A C 1
ATOM 715 O O . GLY A 1 89 ? 23.145 22.872 -6.441 1.00 85.56 89 GLY A O 1
ATOM 716 N N . VAL A 1 90 ? 22.113 21.011 -5.735 1.00 88.81 90 VAL A N 1
ATOM 717 C CA . VAL A 1 90 ? 20.806 21.649 -5.526 1.00 88.81 90 VAL A CA 1
ATOM 718 C C . VAL A 1 90 ? 20.887 22.675 -4.405 1.00 88.81 90 VAL A C 1
ATOM 720 O O . VAL A 1 90 ? 20.479 23.809 -4.618 1.00 88.81 90 VAL A O 1
ATOM 723 N N . VAL A 1 91 ? 21.469 22.335 -3.250 1.00 88.06 91 VAL A N 1
ATOM 724 C CA . VAL A 1 91 ? 21.644 23.282 -2.134 1.00 88.06 91 VAL A CA 1
ATOM 725 C C . VAL A 1 91 ? 22.475 24.499 -2.554 1.00 88.06 91 VAL A C 1
ATOM 727 O O . VAL A 1 91 ? 22.123 25.616 -2.186 1.00 88.06 91 VAL A O 1
ATOM 730 N N . GLU A 1 92 ? 23.538 24.309 -3.337 1.00 88.31 92 GLU A N 1
ATOM 731 C CA . GLU A 1 92 ? 24.422 25.375 -3.831 1.00 88.31 92 GLU A CA 1
ATOM 732 C C . GLU A 1 92 ? 23.765 26.281 -4.883 1.00 88.31 92 GLU A C 1
ATOM 734 O O . GLU A 1 92 ? 24.071 27.476 -4.920 1.00 88.31 92 GLU A O 1
ATOM 739 N N . THR A 1 93 ? 22.838 25.744 -5.678 1.00 90.44 93 THR A N 1
ATOM 740 C CA . THR A 1 93 ? 22.096 26.485 -6.718 1.00 90.44 93 THR A CA 1
ATOM 741 C C . THR A 1 93 ? 20.825 27.138 -6.163 1.00 90.44 93 THR A C 1
ATOM 743 O O . THR A 1 93 ? 20.332 28.119 -6.712 1.00 90.44 93 THR A O 1
ATOM 746 N N . LEU A 1 94 ? 20.317 26.640 -5.031 1.00 90.50 94 LEU A N 1
ATOM 747 C CA . LEU A 1 94 ? 19.083 27.121 -4.420 1.00 90.50 94 LEU A CA 1
ATOM 748 C C . LEU A 1 94 ? 19.177 28.608 -4.025 1.00 90.50 94 LEU A C 1
ATOM 750 O O . LEU A 1 94 ? 20.207 29.011 -3.458 1.00 90.50 94 LEU A O 1
ATOM 754 N N . PRO A 1 95 ? 18.100 29.401 -4.214 1.00 91.19 95 PRO A N 1
ATOM 755 C CA . PRO A 1 95 ? 18.017 30.767 -3.705 1.00 91.19 95 PRO A CA 1
ATOM 756 C C . PRO A 1 95 ? 18.341 30.859 -2.207 1.00 91.19 95 PRO A C 1
ATOM 758 O O . PRO A 1 95 ? 18.006 29.960 -1.431 1.00 91.19 95 PRO A O 1
ATOM 761 N N . LYS A 1 96 ? 18.974 31.965 -1.781 1.00 86.00 96 LYS A N 1
ATOM 762 C CA . LYS A 1 96 ? 19.428 32.159 -0.387 1.00 86.00 96 LYS A CA 1
ATOM 763 C C . LYS A 1 96 ? 18.296 31.983 0.636 1.00 86.00 96 LYS A C 1
ATOM 765 O O . LYS A 1 96 ? 18.487 31.286 1.624 1.00 86.00 96 LYS A O 1
ATOM 770 N N . GLU A 1 97 ? 17.117 32.544 0.361 1.00 83.56 97 GLU A N 1
ATOM 771 C CA . GLU A 1 97 ? 15.930 32.438 1.229 1.00 83.56 97 GLU A CA 1
ATOM 772 C C . GLU A 1 97 ? 15.490 30.978 1.430 1.00 83.56 97 GLU A C 1
ATOM 774 O O . GLU A 1 97 ? 15.250 30.531 2.552 1.00 83.56 97 GLU A O 1
ATOM 779 N N . SER A 1 98 ? 15.461 30.210 0.341 1.00 86.12 98 SER A N 1
ATOM 780 C CA . SER A 1 98 ? 15.061 28.802 0.324 1.00 86.12 98 SER A CA 1
ATOM 781 C C . SER A 1 98 ? 16.104 27.910 1.017 1.00 86.12 98 SER A C 1
ATOM 783 O O . SER A 1 98 ? 15.751 26.972 1.735 1.00 86.12 98 SER A O 1
ATOM 785 N N . ARG A 1 99 ? 17.397 28.245 0.889 1.00 84.56 99 ARG A N 1
ATOM 786 C CA . ARG A 1 99 ? 18.517 27.569 1.576 1.00 84.56 99 ARG A CA 1
ATOM 787 C C . ARG A 1 99 ? 18.501 27.798 3.090 1.00 84.56 99 ARG A C 1
ATOM 789 O O . ARG A 1 99 ? 18.789 26.879 3.862 1.00 84.56 99 ARG A O 1
ATOM 796 N N . ASP A 1 100 ? 18.147 29.003 3.521 1.00 83.25 100 ASP A N 1
ATOM 797 C CA . ASP A 1 100 ? 18.044 29.345 4.939 1.00 83.25 100 ASP A CA 1
ATOM 798 C C . ASP A 1 100 ? 16.892 28.593 5.625 1.00 83.25 100 ASP A C 1
ATOM 800 O O . ASP A 1 100 ? 17.042 28.152 6.766 1.00 83.25 100 ASP A O 1
ATOM 804 N N . GLU A 1 101 ? 15.769 28.361 4.934 1.00 83.19 101 GLU A N 1
ATOM 805 C CA . GLU A 1 101 ? 14.677 27.534 5.467 1.00 83.19 101 GLU A CA 1
ATOM 806 C C . GLU A 1 101 ? 15.119 26.076 5.686 1.00 83.19 101 GLU A C 1
ATOM 808 O O . GLU A 1 101 ? 14.871 25.525 6.762 1.00 83.19 101 GLU A O 1
ATOM 813 N N . LEU A 1 102 ? 15.830 25.481 4.718 1.00 80.88 102 LEU A N 1
ATOM 814 C CA . LEU A 1 102 ? 16.354 24.107 4.804 1.00 80.88 102 LEU A CA 1
ATOM 815 C C . LEU A 1 102 ? 17.321 23.897 5.971 1.00 80.88 102 LEU A C 1
ATOM 817 O O . LEU A 1 102 ? 17.354 22.813 6.549 1.00 80.88 102 LEU A O 1
ATOM 821 N N . SER A 1 103 ? 18.115 24.913 6.313 1.00 77.88 103 SER A N 1
ATOM 822 C CA . SER A 1 103 ? 19.086 24.821 7.410 1.00 77.88 103 SER A CA 1
ATOM 823 C C . SER A 1 103 ? 18.479 25.133 8.782 1.00 77.88 103 SER A C 1
ATOM 825 O O . SER A 1 103 ? 18.892 24.541 9.779 1.00 77.88 103 SER A O 1
ATOM 827 N N . ARG A 1 104 ? 17.491 26.037 8.859 1.00 75.94 104 ARG A N 1
ATOM 828 C CA . ARG A 1 104 ? 16.892 26.477 10.133 1.00 75.94 104 ARG A CA 1
ATOM 829 C C . ARG A 1 104 ? 15.717 25.621 10.588 1.00 75.94 104 ARG A C 1
ATOM 831 O O . ARG A 1 104 ? 15.537 25.429 11.789 1.00 75.94 104 ARG A O 1
ATOM 838 N N . ARG A 1 105 ? 14.887 25.139 9.661 1.00 72.38 105 ARG A N 1
ATOM 839 C CA . ARG A 1 105 ? 13.706 24.327 9.977 1.00 72.38 105 ARG A CA 1
ATOM 840 C C . ARG A 1 105 ? 13.958 22.894 9.538 1.00 72.38 105 ARG A C 1
ATOM 842 O O . ARG A 1 105 ? 13.639 22.520 8.415 1.00 72.38 105 ARG A O 1
ATOM 849 N N . ILE A 1 106 ? 14.524 22.103 10.443 1.00 67.88 106 ILE A N 1
ATOM 850 C CA . ILE A 1 106 ? 14.901 20.711 10.186 1.00 67.88 106 ILE A CA 1
ATOM 851 C C . ILE A 1 106 ? 13.704 19.795 10.480 1.00 67.88 106 ILE A C 1
ATOM 853 O O . ILE A 1 106 ? 13.164 19.802 11.586 1.00 67.88 106 ILE A O 1
ATOM 857 N N . GLY A 1 107 ? 13.285 19.015 9.487 1.00 61.78 107 GLY A N 1
ATOM 858 C CA . GLY A 1 107 ? 12.270 17.969 9.602 1.00 61.78 107 GLY A CA 1
ATOM 859 C C . GLY A 1 107 ? 12.861 16.616 10.012 1.00 61.78 107 GLY A C 1
ATOM 860 O O . GLY A 1 107 ? 12.187 15.840 10.686 1.00 61.78 107 GLY A O 1
ATOM 861 N N . PHE A 1 108 ? 14.123 16.335 9.666 1.00 61.75 108 PHE A N 1
ATOM 862 C CA . PHE A 1 108 ? 14.847 15.129 10.075 1.00 61.75 108 PHE A CA 1
ATOM 863 C C . PHE A 1 108 ? 15.517 15.285 11.455 1.00 61.75 108 PHE A C 1
ATOM 865 O O . PHE A 1 108 ? 16.479 16.035 11.613 1.00 61.75 108 PHE A O 1
ATOM 872 N N . GLN A 1 109 ? 15.065 14.533 12.465 1.00 62.97 109 GLN A N 1
ATOM 873 C CA . GLN A 1 109 ? 15.743 14.455 13.766 1.00 62.97 109 GLN A CA 1
ATOM 874 C C . GLN A 1 109 ? 16.579 13.173 13.875 1.00 62.97 109 GLN A C 1
ATOM 876 O O . GLN A 1 109 ? 16.044 12.069 13.966 1.00 62.97 109 GLN A O 1
ATOM 881 N N . ASP A 1 110 ? 17.907 13.314 13.908 1.00 65.62 110 ASP A N 1
ATOM 882 C CA . ASP A 1 110 ? 18.825 12.204 14.186 1.00 65.62 110 ASP A CA 1
ATOM 883 C C . ASP A 1 110 ? 18.854 11.926 15.697 1.00 65.62 110 ASP A C 1
ATOM 885 O O . ASP A 1 110 ? 19.696 12.432 16.442 1.00 65.62 110 ASP A O 1
ATOM 889 N N . HIS A 1 111 ? 17.878 11.148 16.171 1.00 67.19 111 HIS A N 1
ATOM 890 C CA . HIS A 1 111 ? 17.750 10.801 17.588 1.00 67.19 111 HIS A CA 1
ATOM 891 C C . HIS A 1 111 ? 19.003 10.101 18.134 1.00 67.19 111 HIS A C 1
ATOM 893 O O . HIS A 1 111 ? 19.361 10.316 19.291 1.00 67.19 111 HIS A O 1
ATOM 899 N N . ALA A 1 112 ? 19.702 9.317 17.307 1.00 66.00 112 ALA A N 1
ATOM 900 C CA . ALA A 1 112 ? 20.937 8.650 17.700 1.00 66.00 112 ALA A CA 1
ATOM 901 C C . ALA A 1 112 ? 22.062 9.664 17.935 1.00 66.00 112 ALA A C 1
ATOM 903 O O . ALA A 1 112 ? 22.737 9.599 18.962 1.00 66.00 112 ALA A O 1
ATOM 904 N N . LEU A 1 113 ? 22.215 10.650 17.045 1.00 75.19 113 LEU A N 1
ATOM 905 C CA . LEU A 1 113 ? 23.181 11.728 17.234 1.00 75.19 113 LEU A CA 1
ATOM 906 C C . LEU A 1 113 ? 22.832 12.619 18.429 1.00 75.19 113 LEU A C 1
ATOM 908 O O . LEU A 1 113 ? 23.736 13.014 19.154 1.00 75.19 113 LEU A O 1
ATOM 912 N N . ILE A 1 114 ? 21.551 12.915 18.676 1.00 75.38 114 ILE A N 1
ATOM 913 C CA . ILE A 1 114 ? 21.119 13.692 19.853 1.00 75.38 114 ILE A CA 1
ATOM 914 C C . ILE A 1 114 ? 21.521 12.969 21.145 1.00 75.38 114 ILE A C 1
ATOM 916 O O . ILE A 1 114 ? 22.090 13.587 22.046 1.00 75.38 114 ILE A O 1
ATOM 920 N N . VAL A 1 115 ? 21.283 11.657 21.214 1.00 73.56 115 VAL A N 1
ATOM 921 C CA . VAL A 1 115 ? 21.656 10.820 22.363 1.00 73.56 115 VAL A CA 1
ATOM 922 C C . VAL A 1 115 ? 23.177 10.713 22.498 1.00 73.56 115 VAL A C 1
ATOM 924 O O . VAL A 1 115 ? 23.712 10.955 23.576 1.00 73.56 115 VAL A O 1
ATOM 927 N N . MET A 1 116 ? 23.903 10.436 21.412 1.00 72.88 116 MET A N 1
ATOM 928 C CA . MET A 1 116 ? 25.371 10.377 21.430 1.00 72.88 116 MET A CA 1
ATOM 929 C C . MET A 1 116 ? 25.999 11.720 21.797 1.00 72.88 116 MET A C 1
ATOM 931 O O . MET A 1 116 ? 26.965 11.749 22.551 1.00 72.88 116 MET A O 1
ATOM 935 N N . ASN A 1 117 ? 25.444 12.836 21.329 1.00 83.19 117 ASN A N 1
ATOM 936 C CA . ASN A 1 117 ? 25.906 14.170 21.692 1.00 83.19 117 ASN A CA 1
ATOM 937 C C . ASN A 1 117 ? 25.597 14.502 23.160 1.00 83.19 117 ASN A C 1
ATOM 939 O O . ASN A 1 117 ? 26.403 15.177 23.794 1.00 83.19 117 ASN A O 1
ATOM 943 N N . GLN A 1 118 ? 24.494 14.009 23.738 1.00 77.56 118 GLN A N 1
ATOM 944 C CA . GLN A 1 118 ? 24.268 14.099 25.187 1.00 77.56 118 GLN A CA 1
ATOM 945 C C . GLN A 1 118 ? 25.290 13.276 25.979 1.00 77.56 118 GLN A C 1
ATOM 947 O O . GLN A 1 118 ? 25.836 13.777 26.959 1.00 77.56 118 GLN A O 1
ATOM 952 N N . ILE A 1 119 ? 25.602 12.058 25.528 1.00 77.06 119 ILE A N 1
ATOM 953 C CA . ILE A 1 119 ? 26.619 11.201 26.155 1.00 77.06 119 ILE A CA 1
ATOM 954 C C . ILE A 1 119 ? 28.003 11.861 26.073 1.00 77.06 119 ILE A C 1
ATOM 956 O O . ILE A 1 119 ? 28.697 11.950 27.081 1.00 77.06 119 ILE A O 1
ATOM 960 N N . ARG A 1 120 ? 28.380 12.405 24.910 1.00 81.50 120 ARG A N 1
ATOM 961 C CA . ARG A 1 120 ? 29.646 13.134 24.715 1.00 81.50 120 ARG A CA 1
ATOM 962 C C . ARG A 1 120 ? 29.739 14.385 25.581 1.00 81.50 120 ARG A C 1
ATOM 964 O O . ARG A 1 120 ? 30.775 14.596 26.201 1.00 81.50 120 ARG A O 1
ATOM 971 N N . ARG A 1 121 ? 28.652 15.162 25.700 1.00 83.25 121 ARG A N 1
ATOM 972 C CA . ARG A 1 121 ? 28.577 16.308 26.629 1.00 83.25 121 ARG A CA 1
ATOM 973 C C . ARG A 1 121 ? 28.806 15.880 28.072 1.00 83.25 121 ARG A C 1
ATOM 975 O O . ARG A 1 121 ? 29.487 16.582 28.808 1.00 83.25 121 ARG A O 1
ATOM 982 N N . TRP A 1 122 ? 28.260 14.733 28.467 1.00 76.88 122 TRP A N 1
ATOM 983 C CA . TRP A 1 122 ? 28.450 14.204 29.814 1.00 76.88 122 TRP A CA 1
ATOM 984 C C . TRP A 1 122 ? 29.875 13.676 30.048 1.00 76.88 122 TRP A C 1
ATOM 986 O O . TRP A 1 122 ? 30.387 13.764 31.158 1.00 76.88 122 TRP A O 1
ATOM 996 N N . GLN A 1 123 ? 30.540 13.204 28.992 1.00 81.88 123 GLN A N 1
ATOM 997 C CA . GLN A 1 123 ? 31.933 12.741 28.998 1.00 81.88 123 GLN A CA 1
ATOM 998 C C . GLN A 1 123 ? 32.967 13.855 28.737 1.00 81.88 123 GLN A C 1
ATOM 1000 O O . GLN A 1 123 ? 34.153 13.557 28.610 1.00 81.88 123 GLN A O 1
ATOM 1005 N N . GLY A 1 124 ? 32.549 15.122 28.625 1.00 77.56 124 GLY A N 1
ATOM 1006 C CA . GLY A 1 124 ? 33.447 16.248 28.332 1.00 77.56 124 GLY A CA 1
ATOM 1007 C C . GLY A 1 124 ? 34.082 16.214 26.934 1.00 77.56 124 GLY A C 1
ATOM 1008 O O . GLY A 1 124 ? 35.086 16.880 26.705 1.00 77.56 124 GLY A O 1
ATOM 1009 N N . GLN A 1 125 ? 33.525 15.433 26.006 1.00 82.62 125 GLN A N 1
ATOM 1010 C CA . GLN A 1 125 ? 34.004 15.317 24.629 1.00 82.62 125 GLN A CA 1
ATOM 1011 C C . GLN A 1 125 ? 33.337 16.339 23.705 1.00 82.62 125 GLN A C 1
ATOM 1013 O O . GLN A 1 125 ? 32.184 16.733 23.904 1.00 82.62 125 GLN A O 1
ATOM 1018 N N . GLU A 1 126 ? 34.044 16.719 22.640 1.00 73.56 126 GLU A N 1
ATOM 1019 C CA . GLU A 1 126 ? 33.506 17.615 21.621 1.00 73.56 126 GLU A CA 1
ATOM 1020 C C . GLU A 1 126 ? 32.290 17.009 20.903 1.00 73.56 126 GLU A C 1
ATOM 1022 O O . GLU A 1 126 ? 32.230 15.828 20.530 1.00 73.56 126 GLU A O 1
ATOM 1027 N N . VAL A 1 127 ? 31.282 17.860 20.730 1.00 78.25 127 VAL A N 1
ATOM 1028 C CA . VAL A 1 127 ? 29.993 17.526 20.130 1.00 78.25 127 VAL A CA 1
ATOM 1029 C C . VAL A 1 127 ? 30.130 17.575 18.613 1.00 78.25 127 VAL A C 1
ATOM 1031 O O . VAL A 1 127 ? 30.659 18.541 18.071 1.00 78.25 127 VAL A O 1
ATOM 1034 N N . VAL A 1 128 ? 29.609 16.571 17.908 1.00 73.56 128 VAL A N 1
ATOM 1035 C CA . VAL A 1 128 ? 29.590 16.606 16.439 1.00 73.56 128 VAL A CA 1
ATOM 1036 C C . VAL A 1 128 ? 28.468 17.541 16.003 1.00 73.56 128 VAL A C 1
ATOM 1038 O O . VAL A 1 128 ? 27.289 17.231 16.202 1.00 73.56 128 VAL A O 1
ATOM 1041 N N . VAL A 1 129 ? 28.842 18.686 15.431 1.00 74.25 129 VAL A N 1
ATOM 1042 C CA . VAL A 1 129 ? 27.925 19.663 14.836 1.00 74.25 129 VAL A CA 1
ATOM 1043 C C . VAL A 1 129 ? 28.176 19.691 13.335 1.00 74.25 129 VAL A C 1
ATOM 1045 O O . VAL A 1 129 ? 29.295 19.919 12.888 1.00 74.25 129 VAL A O 1
ATOM 1048 N N . TYR A 1 130 ? 27.133 19.429 12.558 1.00 73.56 130 TYR A N 1
ATOM 1049 C CA . TYR A 1 130 ? 27.204 19.517 11.104 1.00 73.56 130 TYR A CA 1
ATOM 1050 C C . TYR A 1 130 ? 27.210 20.975 10.649 1.00 73.56 130 TYR A C 1
ATOM 1052 O O . TYR A 1 130 ? 26.548 21.825 11.251 1.00 73.56 130 TYR A O 1
ATOM 1060 N N . SER A 1 131 ? 27.907 21.256 9.548 1.00 78.75 131 SER A N 1
ATOM 1061 C CA . SER A 1 131 ? 27.807 22.564 8.900 1.00 78.75 131 SER A CA 1
ATOM 1062 C C . SER A 1 131 ? 26.385 22.802 8.345 1.00 78.75 131 SER A C 1
ATOM 1064 O O . SER A 1 131 ? 25.686 21.840 8.006 1.00 78.75 131 SER A O 1
ATOM 1066 N N . PRO A 1 132 ? 25.921 24.063 8.213 1.00 76.19 132 PRO A N 1
ATOM 1067 C CA . PRO A 1 132 ? 24.580 24.364 7.695 1.00 76.19 132 PRO A CA 1
ATOM 1068 C C . PRO A 1 132 ? 24.301 23.762 6.310 1.00 76.19 132 PRO A C 1
ATOM 1070 O O . PRO A 1 132 ? 23.182 23.342 6.022 1.00 76.19 132 PRO A O 1
ATOM 1073 N N . THR A 1 133 ? 25.326 23.678 5.462 1.00 77.56 133 THR A N 1
ATOM 1074 C CA . THR A 1 133 ? 25.258 23.084 4.122 1.00 77.56 133 THR A CA 1
ATOM 1075 C C . THR A 1 133 ? 25.174 21.559 4.168 1.00 77.56 133 THR A C 1
ATOM 1077 O O . THR A 1 133 ? 24.411 20.970 3.404 1.00 77.56 133 THR A O 1
ATOM 1080 N N . GLU A 1 134 ? 25.889 20.900 5.083 1.00 77.75 134 GLU A N 1
ATOM 1081 C CA . GLU A 1 134 ? 25.783 19.450 5.292 1.00 77.75 134 GLU A CA 1
ATOM 1082 C C . GLU A 1 134 ? 24.429 19.049 5.877 1.00 77.75 134 GLU A C 1
ATOM 1084 O O . GLU A 1 134 ? 23.855 18.049 5.440 1.00 77.75 134 GLU A O 1
ATOM 1089 N N . LEU A 1 135 ? 23.890 19.848 6.804 1.00 77.81 135 LEU A N 1
ATOM 1090 C CA . LEU A 1 135 ? 22.530 19.678 7.322 1.00 77.81 135 LEU A CA 1
ATOM 1091 C C . LEU A 1 135 ? 21.504 19.796 6.200 1.00 77.81 135 LEU A C 1
ATOM 1093 O O . LEU A 1 135 ? 20.713 18.875 6.019 1.00 77.81 135 LEU A O 1
ATOM 1097 N N . ALA A 1 136 ? 21.563 20.871 5.408 1.00 80.56 136 ALA A N 1
ATOM 1098 C CA . ALA A 1 136 ? 20.652 21.081 4.285 1.00 80.56 136 ALA A CA 1
ATOM 1099 C C . ALA A 1 136 ? 20.756 19.959 3.238 1.00 80.56 136 ALA A C 1
ATOM 1101 O O . ALA A 1 136 ? 19.741 19.475 2.748 1.00 80.56 136 ALA A O 1
ATOM 1102 N N . THR A 1 137 ? 21.970 19.488 2.934 1.00 82.75 137 THR A N 1
ATOM 1103 C CA . THR A 1 137 ? 22.193 18.387 1.979 1.00 82.75 137 THR A CA 1
ATOM 1104 C C . THR A 1 137 ? 21.600 17.071 2.487 1.00 82.75 137 THR A C 1
ATOM 1106 O O . THR A 1 137 ? 21.011 16.310 1.718 1.00 82.75 137 THR A O 1
ATOM 1109 N N . ARG A 1 138 ? 21.749 16.783 3.785 1.00 78.31 138 ARG A N 1
ATOM 1110 C CA . ARG A 1 138 ? 21.217 15.564 4.405 1.00 78.31 138 ARG A CA 1
ATOM 1111 C C . ARG A 1 138 ? 19.696 15.618 4.532 1.00 78.31 138 ARG A C 1
ATOM 1113 O O . ARG A 1 138 ? 19.029 14.653 4.183 1.00 78.31 138 ARG A O 1
ATOM 1120 N N . GLU A 1 139 ? 19.161 16.758 4.950 1.00 81.44 139 GLU A N 1
ATOM 1121 C CA . GLU A 1 139 ? 17.726 17.044 5.006 1.00 81.44 139 GLU A CA 1
ATOM 1122 C C . GLU A 1 139 ? 17.076 16.881 3.621 1.00 81.44 139 GLU A C 1
ATOM 1124 O O . GLU A 1 139 ? 16.066 16.191 3.475 1.00 81.44 139 GLU A O 1
ATOM 1129 N N . LEU A 1 140 ? 17.710 17.423 2.575 1.00 83.44 140 LEU A N 1
ATOM 1130 C CA . LEU A 1 140 ? 17.230 17.292 1.202 1.00 83.44 140 LEU A CA 1
ATOM 1131 C C . LEU A 1 140 ? 17.142 15.826 0.745 1.00 83.44 140 LEU A C 1
ATOM 1133 O O . LEU A 1 140 ? 16.201 15.452 0.047 1.00 83.44 140 LEU A O 1
ATOM 1137 N N . ARG A 1 141 ? 18.109 14.994 1.156 1.00 82.00 141 ARG A N 1
ATOM 1138 C CA . ARG A 1 141 ? 18.201 13.579 0.768 1.00 82.00 141 ARG A CA 1
ATOM 1139 C C . ARG A 1 141 ? 17.238 12.670 1.531 1.00 82.00 141 ARG A C 1
ATOM 1141 O O . ARG A 1 141 ? 16.721 11.724 0.946 1.00 82.00 141 ARG A O 1
ATOM 1148 N N . GLU A 1 142 ? 17.061 12.907 2.828 1.00 76.88 142 GLU A N 1
ATOM 1149 C CA . GLU A 1 142 ? 16.365 11.969 3.719 1.00 76.88 142 GLU A CA 1
ATOM 1150 C C . GLU A 1 142 ? 14.883 12.311 3.926 1.00 76.88 142 GLU A C 1
ATOM 1152 O O . GLU A 1 142 ? 14.082 11.401 4.133 1.00 76.88 142 GLU A O 1
ATOM 1157 N N . SER A 1 143 ? 14.501 13.596 3.896 1.00 77.31 143 SER A N 1
ATOM 1158 C CA . SER A 1 143 ? 13.157 14.021 4.320 1.00 77.31 143 SER A CA 1
ATOM 1159 C C . SER A 1 143 ? 12.416 14.917 3.327 1.00 77.31 143 SER A C 1
ATOM 1161 O O . SER A 1 143 ? 11.187 14.865 3.298 1.00 77.31 143 SER A O 1
ATOM 1163 N N . ARG A 1 144 ? 13.114 15.718 2.505 1.00 82.88 144 ARG A N 1
ATOM 1164 C CA . ARG A 1 144 ? 12.457 16.761 1.691 1.00 82.88 144 ARG A CA 1
ATOM 1165 C C . ARG A 1 144 ? 12.054 16.351 0.289 1.00 82.88 144 ARG A C 1
ATOM 1167 O O . ARG A 1 144 ? 11.091 16.915 -0.222 1.00 82.88 144 ARG A O 1
ATOM 1174 N N . MET A 1 145 ? 12.753 15.400 -0.320 1.00 86.00 145 MET A N 1
ATOM 1175 C CA . MET A 1 145 ? 12.485 14.961 -1.690 1.00 86.00 145 MET A CA 1
ATOM 1176 C C . MET A 1 145 ? 11.968 13.527 -1.720 1.00 86.00 145 MET A C 1
ATOM 1178 O O . MET A 1 145 ? 12.582 12.619 -1.160 1.00 86.00 145 MET A O 1
ATOM 1182 N N . ASN A 1 146 ? 10.867 13.311 -2.433 1.00 86.06 146 ASN A N 1
ATOM 1183 C CA . ASN A 1 146 ? 10.359 11.988 -2.758 1.00 86.06 146 ASN A CA 1
ATOM 1184 C C . ASN A 1 146 ? 10.355 11.777 -4.274 1.00 86.06 146 ASN A C 1
ATOM 1186 O O . ASN A 1 146 ? 9.962 12.654 -5.043 1.00 86.06 146 ASN A O 1
ATOM 1190 N N . PHE A 1 147 ? 10.779 10.587 -4.685 1.00 84.69 147 PHE A N 1
ATOM 1191 C CA . PHE A 1 147 ? 10.971 10.209 -6.079 1.00 84.69 147 PHE A CA 1
ATOM 1192 C C . PHE A 1 147 ? 10.083 9.008 -6.365 1.00 84.69 147 PHE A C 1
ATOM 1194 O O . PHE A 1 147 ? 10.303 7.936 -5.793 1.00 84.69 147 PHE A O 1
ATOM 1201 N N . ASN A 1 148 ? 9.097 9.179 -7.240 1.00 82.69 148 ASN A N 1
ATOM 1202 C CA . ASN A 1 148 ? 8.268 8.080 -7.717 1.00 82.69 148 ASN A CA 1
ATOM 1203 C C . ASN A 1 148 ? 8.447 7.929 -9.229 1.00 82.69 148 ASN A C 1
ATOM 1205 O O . ASN A 1 148 ? 8.340 8.902 -9.971 1.00 82.69 148 ASN A O 1
ATOM 1209 N N . ILE A 1 149 ? 8.776 6.712 -9.653 1.00 77.06 149 ILE A N 1
ATOM 1210 C CA . ILE A 1 149 ? 9.104 6.370 -11.036 1.00 77.06 149 ILE A CA 1
ATOM 1211 C C . ILE A 1 149 ? 8.100 5.318 -11.473 1.00 77.06 149 ILE A C 1
ATOM 1213 O O . ILE A 1 149 ? 8.084 4.202 -10.947 1.00 77.06 149 ILE A O 1
ATOM 1217 N N . ALA A 1 150 ? 7.243 5.694 -12.410 1.00 76.00 150 ALA A N 1
ATOM 1218 C CA . ALA A 1 150 ? 6.257 4.811 -12.991 1.00 76.00 150 ALA A CA 1
ATOM 1219 C C . ALA A 1 150 ? 6.887 3.929 -14.087 1.00 76.00 150 ALA A C 1
ATOM 1221 O O . ALA A 1 150 ? 7.959 4.210 -14.628 1.00 76.00 150 ALA A O 1
ATOM 1222 N N . LYS A 1 151 ? 6.240 2.792 -14.377 1.00 67.12 151 LYS A N 1
ATOM 1223 C CA . LYS A 1 151 ? 6.751 1.779 -15.324 1.00 67.12 151 LYS A CA 1
ATOM 1224 C C . LYS A 1 151 ? 6.802 2.273 -16.775 1.00 67.12 151 LYS A C 1
ATOM 1226 O O . LYS A 1 151 ? 7.503 1.680 -17.585 1.00 67.12 151 LYS A O 1
ATOM 1231 N N . ASP A 1 152 ? 6.049 3.319 -17.081 1.00 69.19 152 ASP A N 1
ATOM 1232 C CA . ASP A 1 152 ? 5.953 3.997 -18.375 1.00 69.19 152 ASP A CA 1
ATOM 1233 C C . ASP A 1 152 ? 7.110 4.981 -18.637 1.00 69.19 152 ASP A C 1
ATOM 1235 O O . ASP A 1 152 ? 7.193 5.527 -19.732 1.00 69.19 152 ASP A O 1
ATOM 1239 N N . GLY A 1 153 ? 8.006 5.193 -17.664 1.00 68.75 153 GLY A N 1
ATOM 1240 C CA . GLY A 1 153 ? 9.104 6.161 -17.758 1.00 68.75 153 GLY A CA 1
ATOM 1241 C C . GLY A 1 153 ? 8.771 7.535 -17.171 1.00 68.75 153 GLY A C 1
ATOM 1242 O O . GLY A 1 153 ? 9.630 8.417 -17.174 1.00 68.75 153 GLY A O 1
ATOM 1243 N N . THR A 1 154 ? 7.571 7.733 -16.618 1.00 82.06 154 THR A N 1
ATOM 1244 C CA . THR A 1 154 ? 7.203 8.986 -15.950 1.00 82.06 154 THR A CA 1
ATOM 1245 C C . THR A 1 154 ? 7.845 9.064 -14.561 1.00 82.06 154 THR A C 1
ATOM 1247 O O . THR A 1 154 ? 7.694 8.163 -13.733 1.00 82.06 154 THR A O 1
ATOM 1250 N N . VAL A 1 155 ? 8.552 10.156 -14.274 1.00 84.50 155 VAL A N 1
ATOM 1251 C CA . VAL A 1 155 ? 9.191 10.435 -12.983 1.00 84.50 155 VAL A CA 1
ATOM 1252 C C . VAL A 1 155 ? 8.531 11.644 -12.342 1.00 84.50 155 VAL A C 1
ATOM 1254 O O . VAL A 1 155 ? 8.656 12.767 -12.821 1.00 84.50 155 VAL A O 1
ATOM 1257 N N . THR A 1 156 ? 7.866 11.421 -11.215 1.00 88.56 156 THR A N 1
ATOM 1258 C CA . THR A 1 156 ? 7.292 12.488 -10.392 1.00 88.56 156 THR A CA 1
ATOM 1259 C C . THR A 1 156 ? 8.229 12.804 -9.230 1.00 88.56 156 THR A C 1
ATOM 1261 O O . THR A 1 156 ? 8.523 11.938 -8.396 1.00 88.56 156 THR A O 1
ATOM 1264 N N . LEU A 1 157 ? 8.684 14.053 -9.183 1.00 90.31 157 LEU A N 1
ATOM 1265 C CA . LEU A 1 157 ? 9.547 14.627 -8.158 1.00 90.31 157 LEU A CA 1
ATOM 1266 C C . LEU A 1 157 ? 8.690 15.448 -7.202 1.00 90.31 157 LEU A C 1
ATOM 1268 O O . LEU A 1 157 ? 8.176 16.491 -7.589 1.00 90.31 157 LEU A O 1
ATOM 1272 N N . THR A 1 158 ? 8.517 14.989 -5.964 1.00 91.56 158 THR A N 1
ATOM 1273 C CA . THR A 1 158 ? 7.748 15.717 -4.943 1.00 91.56 158 THR A CA 1
ATOM 1274 C C . THR A 1 158 ? 8.692 16.337 -3.923 1.00 91.56 158 THR A C 1
ATOM 1276 O O . THR A 1 158 ? 9.395 15.611 -3.220 1.00 91.56 158 THR A O 1
ATOM 1279 N N . ALA A 1 159 ? 8.688 17.662 -3.818 1.00 91.06 159 ALA A N 1
ATOM 1280 C CA . ALA A 1 159 ? 9.398 18.402 -2.783 1.00 91.06 159 ALA A CA 1
ATOM 1281 C C . ALA A 1 159 ? 8.439 18.796 -1.655 1.00 91.06 159 ALA A C 1
ATOM 1283 O O . ALA A 1 159 ? 7.338 19.281 -1.911 1.00 91.06 159 ALA A O 1
ATOM 1284 N N . THR A 1 160 ? 8.868 18.615 -0.407 1.00 90.06 160 THR A N 1
ATOM 1285 C CA . THR A 1 160 ? 8.139 19.031 0.799 1.00 90.06 160 THR A CA 1
ATOM 1286 C C . THR A 1 160 ? 8.867 20.189 1.478 1.00 90.06 160 THR A C 1
ATOM 1288 O O . THR A 1 160 ? 10.057 20.096 1.768 1.00 90.06 160 THR A O 1
ATOM 1291 N N . ALA A 1 161 ? 8.175 21.285 1.779 1.00 88.44 161 ALA A N 1
ATOM 1292 C CA . ALA A 1 161 ? 8.743 22.420 2.518 1.00 88.44 161 ALA A CA 1
ATOM 1293 C C . ALA A 1 161 ? 7.748 22.994 3.536 1.00 88.44 161 ALA A C 1
ATOM 1295 O O . ALA A 1 161 ? 6.580 22.612 3.544 1.00 88.44 161 ALA A O 1
ATOM 1296 N N . PHE A 1 162 ? 8.194 23.892 4.421 1.00 86.38 162 PHE A N 1
ATOM 1297 C CA . PHE A 1 162 ? 7.289 24.594 5.343 1.00 86.38 162 PHE A CA 1
ATOM 1298 C C . PHE A 1 162 ? 6.676 25.847 4.716 1.00 86.38 162 PHE A C 1
ATOM 1300 O O . PHE A 1 162 ? 5.732 26.405 5.272 1.00 86.38 162 PHE A O 1
ATOM 1307 N N . SER A 1 163 ? 7.174 26.270 3.554 1.00 88.62 163 SER A N 1
ATOM 1308 C CA . SER A 1 163 ? 6.573 27.325 2.747 1.00 88.62 163 SER A CA 1
ATOM 1309 C C . SER A 1 163 ? 6.251 26.855 1.314 1.00 88.62 163 SER A C 1
ATOM 1311 O O . SER A 1 163 ? 6.992 26.049 0.743 1.00 88.62 163 SER A O 1
ATOM 1313 N N . PRO A 1 164 ? 5.165 27.362 0.693 1.00 89.38 164 PRO A N 1
ATOM 1314 C CA . PRO A 1 164 ? 4.786 27.001 -0.678 1.00 89.38 164 PRO A CA 1
ATOM 1315 C C . PRO A 1 164 ? 5.861 27.330 -1.717 1.00 89.38 164 PRO A C 1
ATOM 1317 O O . PRO A 1 164 ? 6.120 26.547 -2.628 1.00 89.38 164 PRO A O 1
ATOM 1320 N N . ARG A 1 165 ? 6.502 28.496 -1.567 1.00 91.00 165 ARG A N 1
ATOM 1321 C CA . ARG A 1 165 ? 7.538 28.974 -2.486 1.00 91.00 165 ARG A CA 1
ATOM 1322 C C . ARG A 1 165 ? 8.770 28.078 -2.443 1.00 91.00 165 ARG A C 1
ATOM 1324 O O . ARG A 1 165 ? 9.238 27.657 -3.491 1.00 91.00 165 ARG A O 1
ATOM 1331 N N . VAL A 1 166 ? 9.239 27.723 -1.245 1.00 90.75 166 VAL A N 1
ATOM 1332 C CA . VAL A 1 166 ? 10.416 26.857 -1.092 1.00 90.75 166 VAL A CA 1
ATOM 1333 C C . VAL A 1 166 ? 10.144 25.449 -1.612 1.00 90.75 166 VAL A C 1
ATOM 1335 O O . VAL A 1 166 ? 11.048 24.851 -2.182 1.00 90.75 166 VAL A O 1
ATOM 1338 N N . ALA A 1 167 ? 8.914 24.932 -1.499 1.00 90.12 167 ALA A N 1
ATOM 1339 C CA . ALA A 1 167 ? 8.553 23.647 -2.100 1.00 90.12 167 ALA A CA 1
ATOM 1340 C C . ALA A 1 167 ? 8.721 23.669 -3.632 1.00 90.12 167 ALA A C 1
ATOM 1342 O O . ALA A 1 167 ? 9.355 22.776 -4.194 1.00 90.12 167 ALA A O 1
ATOM 1343 N N . ALA A 1 168 ? 8.205 24.707 -4.300 1.00 91.94 168 ALA A N 1
ATOM 1344 C CA . ALA A 1 168 ? 8.337 24.864 -5.749 1.00 91.94 168 ALA A CA 1
ATOM 1345 C C . ALA A 1 168 ? 9.795 25.115 -6.174 1.00 91.94 168 ALA A C 1
ATOM 1347 O O . ALA A 1 168 ? 10.289 24.445 -7.080 1.00 91.94 168 ALA A O 1
ATOM 1348 N N . ASP A 1 169 ? 10.508 26.014 -5.483 1.00 92.31 169 ASP A N 1
ATOM 1349 C CA . ASP A 1 169 ? 11.925 26.299 -5.745 1.00 92.31 169 ASP A CA 1
ATOM 1350 C C . ASP A 1 169 ? 12.778 25.037 -5.607 1.00 92.31 169 ASP A C 1
ATOM 1352 O O . ASP A 1 169 ? 13.639 24.781 -6.446 1.00 92.31 169 ASP A O 1
ATOM 1356 N N . LEU A 1 170 ? 12.527 24.226 -4.573 1.00 91.38 170 LEU A N 1
ATOM 1357 C CA . LEU A 1 170 ? 13.212 22.956 -4.358 1.00 91.38 170 LEU A CA 1
ATOM 1358 C C . LEU A 1 170 ? 13.001 22.008 -5.531 1.00 91.38 170 LEU A C 1
ATOM 1360 O O . LEU A 1 170 ? 13.986 21.541 -6.094 1.00 91.38 170 LEU A O 1
ATOM 1364 N N . ALA A 1 171 ? 11.751 21.738 -5.914 1.00 92.44 171 ALA A N 1
ATOM 1365 C CA . ALA A 1 171 ? 11.449 20.817 -7.006 1.00 92.44 171 ALA A CA 1
ATOM 1366 C C . ALA A 1 171 ? 12.033 21.300 -8.347 1.00 92.44 171 ALA A C 1
ATOM 1368 O O . ALA A 1 171 ? 12.668 20.518 -9.053 1.00 92.44 171 ALA A O 1
ATOM 1369 N N . ASN A 1 172 ? 11.893 22.589 -8.667 1.00 93.94 172 ASN A N 1
ATOM 1370 C CA . ASN A 1 172 ? 12.376 23.160 -9.926 1.00 93.94 172 ASN A CA 1
ATOM 1371 C C . ASN A 1 172 ? 13.908 23.222 -9.992 1.00 93.94 172 ASN A C 1
ATOM 1373 O O . ASN A 1 172 ? 14.493 22.798 -10.987 1.00 93.94 172 ASN A O 1
ATOM 1377 N N . THR A 1 173 ? 14.573 23.646 -8.911 1.00 92.25 173 THR A N 1
ATOM 1378 C CA . THR A 1 173 ? 16.047 23.629 -8.831 1.00 92.25 173 THR A CA 1
ATOM 1379 C C . THR A 1 173 ? 16.568 22.194 -8.907 1.00 92.25 173 THR A C 1
ATOM 1381 O O . THR A 1 173 ? 17.605 21.930 -9.513 1.00 92.25 173 THR A O 1
ATOM 1384 N N . TYR A 1 174 ? 15.835 21.232 -8.339 1.00 91.19 174 TYR A N 1
ATOM 1385 C CA . TYR A 1 174 ? 16.178 19.819 -8.456 1.00 91.19 174 TYR A CA 1
ATOM 1386 C C . TYR A 1 174 ? 16.168 19.345 -9.910 1.00 91.19 174 TYR A C 1
ATOM 1388 O O . TYR A 1 174 ? 17.120 18.698 -10.349 1.00 91.19 174 TYR A O 1
ATOM 1396 N N . VAL A 1 175 ? 15.114 19.685 -10.658 1.00 89.62 175 VAL A N 1
ATOM 1397 C CA . VAL A 1 175 ? 15.005 19.394 -12.093 1.00 89.62 175 VAL A CA 1
ATOM 1398 C C . VAL A 1 175 ? 16.153 20.043 -12.861 1.00 89.62 175 VAL A C 1
ATOM 1400 O O . VAL A 1 175 ? 16.812 19.371 -13.649 1.00 89.62 175 VAL A O 1
ATOM 1403 N N . GLU A 1 176 ? 16.448 21.314 -12.601 1.00 89.00 176 GLU A N 1
ATOM 1404 C CA . GLU A 1 176 ? 17.509 22.051 -13.289 1.00 89.00 176 GLU A CA 1
ATOM 1405 C C . GLU A 1 176 ? 18.891 21.411 -13.089 1.00 89.00 176 GLU A C 1
ATOM 1407 O O . GLU A 1 176 ? 19.591 21.096 -14.058 1.00 89.00 176 GLU A O 1
ATOM 1412 N N . VAL A 1 177 ? 19.277 21.146 -11.836 1.00 88.06 177 VAL A N 1
ATOM 1413 C CA . VAL A 1 177 ? 20.581 20.540 -11.530 1.00 88.06 177 VAL A CA 1
ATOM 1414 C C . VAL A 1 177 ? 20.648 19.100 -12.055 1.00 88.06 177 VAL A C 1
ATOM 1416 O O . VAL A 1 177 ? 21.704 18.669 -12.528 1.00 88.06 177 VAL A O 1
ATOM 1419 N N . LEU A 1 178 ? 19.534 18.358 -12.041 1.00 85.19 178 LEU A N 1
ATOM 1420 C CA . LEU A 1 178 ? 19.444 17.020 -12.631 1.00 85.19 178 LEU A CA 1
ATOM 1421 C C . LEU A 1 178 ? 19.656 17.041 -14.152 1.00 85.19 178 LEU A C 1
ATOM 1423 O O . LEU A 1 178 ? 20.421 16.224 -14.672 1.00 85.19 178 LEU A O 1
ATOM 1427 N N . LEU A 1 179 ? 19.012 17.962 -14.872 1.00 82.62 179 LEU A N 1
ATOM 1428 C CA . LEU A 1 179 ? 19.172 18.124 -16.321 1.00 82.62 179 LEU A CA 1
ATOM 1429 C C . LEU A 1 179 ? 20.609 18.523 -16.676 1.00 82.62 179 LEU A C 1
ATOM 1431 O O . LEU A 1 179 ? 21.227 17.929 -17.562 1.00 82.62 179 LEU A O 1
ATOM 1435 N N . SER A 1 180 ? 21.180 19.468 -15.926 1.00 82.19 180 SER A N 1
ATOM 1436 C CA . SER A 1 180 ? 22.574 19.880 -16.094 1.00 82.19 180 SER A CA 1
ATOM 1437 C C . SER A 1 180 ? 23.530 18.694 -15.909 1.00 82.19 180 SER A C 1
ATOM 1439 O O . SER A 1 180 ? 24.356 18.414 -16.782 1.00 82.19 180 SER A O 1
ATOM 1441 N N . ARG A 1 181 ? 23.356 17.911 -14.836 1.00 78.88 181 ARG A N 1
ATOM 1442 C CA . ARG A 1 181 ? 24.216 16.755 -14.539 1.00 78.88 181 ARG A CA 1
ATOM 1443 C C . ARG A 1 181 ? 24.057 15.567 -15.463 1.00 78.88 181 ARG A C 1
ATOM 1445 O O . ARG A 1 181 ? 25.047 14.924 -15.791 1.00 78.88 181 ARG A O 1
ATOM 1452 N N . SER A 1 182 ? 22.831 15.233 -15.841 1.00 74.38 182 SER A N 1
ATOM 1453 C CA . SER A 1 182 ? 22.592 14.131 -16.776 1.00 74.38 182 SER A CA 1
ATOM 1454 C C . SER A 1 182 ? 23.245 14.421 -18.126 1.00 74.38 182 SER A C 1
ATOM 1456 O O . SER A 1 182 ? 23.909 13.551 -18.687 1.00 74.38 182 SER A O 1
ATOM 1458 N N . SER A 1 183 ? 23.144 15.666 -18.602 1.00 72.19 183 SER A N 1
ATOM 1459 C CA . SER A 1 183 ? 23.775 16.078 -19.854 1.00 72.19 183 SER A CA 1
ATOM 1460 C C . SER A 1 183 ? 25.306 16.075 -19.779 1.00 72.19 183 SER A C 1
ATOM 1462 O O . SER A 1 183 ? 25.958 15.634 -20.725 1.00 72.19 183 SER A O 1
ATOM 1464 N N . SER A 1 184 ? 25.904 16.514 -18.664 1.00 73.12 184 SER A N 1
ATOM 1465 C CA . SER A 1 184 ? 27.363 16.511 -18.505 1.00 73.12 184 SER A CA 1
ATOM 1466 C C . SER A 1 184 ? 27.927 15.096 -18.379 1.00 73.12 184 SER A C 1
ATOM 1468 O O . SER A 1 184 ? 28.963 14.805 -18.975 1.00 73.12 184 SER A O 1
ATOM 1470 N N . PHE A 1 185 ? 27.216 14.204 -17.685 1.00 70.12 185 PHE A N 1
ATOM 1471 C CA . PHE A 1 185 ? 27.587 12.796 -17.562 1.00 70.12 185 PHE A CA 1
ATOM 1472 C C . PHE A 1 185 ? 27.594 12.088 -18.925 1.00 70.12 185 PHE A C 1
ATOM 1474 O O . PHE A 1 185 ? 28.585 11.454 -19.284 1.00 70.12 185 PHE A O 1
ATOM 1481 N N . ALA A 1 186 ? 26.534 12.262 -19.724 1.00 69.00 186 ALA A N 1
ATOM 1482 C CA . ALA A 1 186 ? 26.452 11.675 -21.062 1.00 69.00 186 ALA A CA 1
ATOM 1483 C C . ALA A 1 186 ? 27.565 12.192 -21.995 1.00 69.00 186 ALA A C 1
ATOM 1485 O O . ALA A 1 186 ? 28.215 11.406 -22.687 1.00 69.00 186 ALA A O 1
ATOM 1486 N N . ARG A 1 187 ? 27.860 13.502 -21.958 1.00 75.00 187 ARG A N 1
ATOM 1487 C CA . ARG A 1 187 ? 28.967 14.092 -22.734 1.00 75.00 187 ARG A CA 1
ATOM 1488 C C . ARG A 1 187 ? 30.329 13.544 -22.318 1.00 75.00 187 ARG A C 1
ATOM 1490 O O . ARG A 1 187 ? 31.166 13.297 -23.178 1.00 75.00 187 ARG A O 1
ATOM 1497 N N . GLN A 1 188 ? 30.563 13.338 -21.021 1.00 73.56 188 GLN A N 1
ATOM 1498 C CA . GLN A 1 188 ? 31.836 12.812 -20.526 1.00 73.56 188 GLN A CA 1
ATOM 1499 C C . GLN A 1 188 ? 32.093 11.376 -21.016 1.00 73.56 188 GLN A C 1
ATOM 1501 O O . GLN A 1 188 ? 33.213 11.062 -21.418 1.00 73.56 188 GLN A O 1
ATOM 1506 N N . GLN A 1 189 ? 31.063 10.525 -21.042 1.00 71.19 189 GLN A N 1
ATOM 1507 C CA . GLN A 1 189 ? 31.166 9.159 -21.565 1.00 71.19 189 GLN A CA 1
ATOM 1508 C C . GLN A 1 189 ? 31.400 9.133 -23.088 1.00 71.19 189 GLN A C 1
ATOM 1510 O O . GLN A 1 189 ? 32.266 8.397 -23.575 1.00 71.19 189 GLN A O 1
ATOM 1515 N N . ALA A 1 190 ? 30.666 9.961 -23.841 1.00 74.56 190 ALA A N 1
ATOM 1516 C CA . ALA A 1 190 ? 30.840 10.091 -25.288 1.00 74.56 190 ALA A CA 1
ATOM 1517 C C . ALA A 1 190 ? 32.246 10.601 -25.644 1.00 74.56 190 ALA A C 1
ATOM 1519 O O . ALA A 1 190 ? 32.906 10.049 -26.527 1.00 74.56 190 ALA A O 1
ATOM 1520 N N . ARG A 1 191 ? 32.752 11.581 -24.884 1.00 82.75 191 ARG A N 1
ATOM 1521 C CA . ARG A 1 191 ? 34.106 12.119 -25.037 1.00 82.75 191 ARG A CA 1
ATOM 1522 C C . ARG A 1 191 ? 35.183 11.051 -24.836 1.00 82.75 191 ARG A C 1
ATOM 1524 O O . ARG A 1 191 ? 36.079 10.960 -25.667 1.00 82.75 191 ARG A O 1
ATOM 1531 N N . GLY A 1 192 ? 35.082 10.221 -23.794 1.00 79.38 192 GLY A N 1
ATOM 1532 C CA . GLY A 1 192 ? 36.042 9.133 -23.559 1.00 79.38 192 GLY A CA 1
ATOM 1533 C C . GLY A 1 192 ? 36.063 8.094 -24.690 1.00 79.38 192 GLY A C 1
ATOM 1534 O O . GLY A 1 192 ? 37.126 7.612 -25.075 1.00 79.38 192 GLY A O 1
ATOM 1535 N N . THR A 1 193 ? 34.899 7.801 -25.281 1.00 80.88 193 THR A N 1
ATOM 1536 C CA . THR A 1 193 ? 34.798 6.904 -26.448 1.00 80.88 193 THR A CA 1
ATOM 1537 C C . THR A 1 193 ? 35.398 7.546 -27.706 1.00 80.88 193 THR A C 1
ATOM 1539 O O . THR A 1 193 ? 36.130 6.886 -28.441 1.00 80.88 193 THR A O 1
ATOM 1542 N N . ARG A 1 194 ? 35.146 8.843 -27.943 1.00 88.25 194 ARG A N 1
ATOM 1543 C CA . ARG A 1 194 ? 35.745 9.599 -29.055 1.00 88.25 194 ARG A CA 1
ATOM 1544 C C . ARG A 1 194 ? 37.267 9.656 -28.942 1.00 88.25 194 ARG A C 1
ATOM 1546 O O . ARG A 1 194 ? 37.942 9.423 -29.935 1.00 88.25 194 ARG A O 1
ATOM 1553 N N . GLU A 1 195 ? 37.802 9.965 -27.761 1.00 86.75 195 GLU A N 1
ATOM 1554 C CA . GLU A 1 195 ? 39.251 10.057 -27.531 1.00 86.75 195 GLU A CA 1
ATOM 1555 C C . GLU A 1 195 ? 39.952 8.716 -27.807 1.00 86.75 195 GLU A C 1
ATOM 1557 O O . GLU A 1 195 ? 40.982 8.697 -28.483 1.00 86.75 195 GLU A O 1
ATOM 1562 N N . LEU A 1 196 ? 39.352 7.592 -27.388 1.00 86.00 196 LEU A N 1
ATOM 1563 C CA . LEU A 1 196 ? 39.825 6.254 -27.755 1.00 86.00 196 LEU A CA 1
ATOM 1564 C C . LEU A 1 196 ? 39.828 6.061 -29.282 1.00 86.00 196 LEU A C 1
ATOM 1566 O O . LEU A 1 196 ? 40.858 5.712 -29.857 1.00 86.00 196 LEU A O 1
ATOM 1570 N N . LEU A 1 197 ? 38.709 6.335 -29.956 1.00 87.56 197 LEU A N 1
ATOM 1571 C CA . LEU A 1 197 ? 38.589 6.146 -31.405 1.00 87.56 197 LEU A CA 1
ATOM 1572 C C . LEU A 1 197 ? 39.512 7.059 -32.220 1.00 87.56 197 LEU A C 1
ATOM 1574 O O . LEU A 1 197 ? 40.037 6.627 -33.241 1.00 87.56 197 LEU A O 1
ATOM 1578 N N . GLU A 1 198 ? 39.752 8.297 -31.783 1.00 89.88 198 GLU A N 1
ATOM 1579 C CA . GLU A 1 198 ? 40.711 9.200 -32.431 1.00 89.88 198 GLU A CA 1
ATOM 1580 C C . GLU A 1 198 ? 42.149 8.687 -32.303 1.00 89.88 198 GLU A C 1
ATOM 1582 O O . GLU A 1 198 ? 42.926 8.797 -33.258 1.00 89.88 198 GLU A O 1
ATOM 1587 N N . SER A 1 199 ? 42.499 8.082 -31.162 1.00 90.62 199 SER A N 1
ATOM 1588 C CA . SER A 1 199 ? 43.809 7.448 -30.993 1.00 90.62 199 SER A CA 1
ATOM 1589 C C . SER A 1 199 ? 43.990 6.261 -31.950 1.00 90.62 199 SER A C 1
ATOM 1591 O O . SER A 1 199 ? 44.987 6.206 -32.674 1.00 90.62 199 SER A O 1
ATOM 1593 N N . LEU A 1 200 ? 42.977 5.391 -32.061 1.00 89.38 200 LEU A N 1
ATOM 1594 C CA . LEU A 1 200 ? 42.969 4.248 -32.978 1.00 89.38 200 LEU A CA 1
ATOM 1595 C C . LEU A 1 200 ? 42.973 4.689 -34.447 1.00 89.38 200 LEU A C 1
ATOM 1597 O O . LEU A 1 200 ? 43.709 4.136 -35.260 1.00 89.38 200 LEU A O 1
ATOM 1601 N N . PHE A 1 201 ? 42.198 5.720 -34.796 1.00 91.94 201 PHE A N 1
ATOM 1602 C CA . PHE A 1 201 ? 42.173 6.296 -36.141 1.00 91.94 201 PHE A CA 1
ATOM 1603 C C . PHE A 1 201 ? 43.541 6.856 -36.538 1.00 91.94 201 PHE A C 1
ATOM 1605 O O . PHE A 1 201 ? 44.001 6.628 -37.656 1.00 91.94 201 PHE A O 1
ATOM 1612 N N . THR A 1 202 ? 44.214 7.559 -35.624 1.00 92.00 202 THR A N 1
ATOM 1613 C CA . THR A 1 202 ? 45.555 8.105 -35.873 1.00 92.00 202 THR A CA 1
ATOM 1614 C C . THR A 1 202 ? 46.559 6.979 -36.121 1.00 92.00 202 THR A C 1
ATOM 1616 O O . THR A 1 202 ? 47.321 7.052 -37.084 1.00 92.00 202 THR A O 1
ATOM 1619 N N . GLN A 1 203 ? 46.500 5.910 -35.321 1.00 90.06 203 GLN A N 1
ATOM 1620 C CA . GLN A 1 203 ? 47.345 4.726 -35.476 1.00 90.06 203 GLN A CA 1
ATOM 1621 C C . GLN A 1 203 ? 47.083 3.972 -36.795 1.00 90.06 203 GLN A C 1
ATOM 1623 O O . GLN A 1 203 ? 48.027 3.586 -37.491 1.00 90.06 203 GLN A O 1
ATOM 1628 N N . ALA A 1 204 ? 45.816 3.788 -37.176 1.00 88.44 204 ALA A N 1
ATOM 1629 C CA . ALA A 1 204 ? 45.443 3.161 -38.445 1.00 88.44 204 ALA A CA 1
ATOM 1630 C C . ALA A 1 204 ? 45.877 4.015 -39.646 1.00 88.44 204 ALA A C 1
ATOM 1632 O O . ALA A 1 204 ? 46.424 3.494 -40.617 1.00 88.44 204 ALA A O 1
ATOM 1633 N N . ARG A 1 205 ? 45.732 5.344 -39.555 1.00 91.56 205 ARG A N 1
ATOM 1634 C CA . ARG A 1 205 ? 46.154 6.281 -40.603 1.00 91.56 205 ARG A CA 1
ATOM 1635 C C . ARG A 1 205 ? 47.664 6.253 -40.828 1.00 91.56 205 ARG A C 1
ATOM 1637 O O . ARG A 1 205 ? 48.086 6.255 -41.983 1.00 91.56 205 ARG A O 1
ATOM 1644 N N . THR A 1 206 ? 48.475 6.204 -39.768 1.00 92.00 206 THR A N 1
ATOM 1645 C CA . THR A 1 206 ? 49.932 6.022 -39.908 1.00 92.00 206 THR A CA 1
ATOM 1646 C C . THR A 1 206 ? 50.256 4.676 -40.553 1.00 92.00 206 THR A C 1
ATOM 1648 O O . THR A 1 206 ? 50.987 4.638 -41.539 1.00 92.00 206 THR A O 1
ATOM 1651 N N . GLY A 1 207 ? 49.609 3.593 -40.104 1.00 90.44 207 GLY A N 1
ATOM 1652 C CA . GLY A 1 207 ? 49.797 2.260 -40.683 1.00 90.44 207 GLY A CA 1
ATOM 1653 C C . GLY A 1 207 ? 49.374 2.157 -42.154 1.00 90.44 207 GLY A C 1
ATOM 1654 O O . GLY A 1 207 ? 49.994 1.425 -42.923 1.00 90.44 207 GLY A O 1
ATOM 1655 N N . GLN A 1 208 ? 48.353 2.908 -42.575 1.00 90.81 208 GLN A N 1
ATOM 1656 C CA . GLN A 1 208 ? 47.931 2.999 -43.972 1.00 90.81 208 GLN A CA 1
ATOM 1657 C C . GLN A 1 208 ? 48.998 3.661 -44.847 1.00 90.81 208 GLN A C 1
ATOM 1659 O O . GLN A 1 208 ? 49.277 3.152 -45.932 1.00 90.81 208 GLN A O 1
ATOM 1664 N N . VAL A 1 209 ? 49.578 4.780 -44.399 1.00 92.81 209 VAL A N 1
ATOM 1665 C CA . VAL A 1 209 ? 50.648 5.472 -45.136 1.00 92.81 209 VAL A CA 1
ATOM 1666 C C . VAL A 1 209 ? 51.863 4.557 -45.268 1.00 92.81 209 VAL A C 1
ATOM 1668 O O . VAL A 1 209 ? 52.332 4.335 -46.383 1.00 92.81 209 VAL A O 1
ATOM 1671 N N . ASP A 1 210 ? 52.285 3.928 -44.169 1.00 91.81 210 ASP A N 1
ATOM 1672 C CA . ASP A 1 210 ? 53.419 2.999 -44.162 1.00 91.81 210 ASP A CA 1
ATOM 1673 C C . ASP A 1 210 ? 53.191 1.805 -45.105 1.00 91.81 210 ASP A C 1
ATOM 1675 O O . ASP A 1 210 ? 54.074 1.439 -45.885 1.00 91.81 210 ASP A O 1
ATOM 1679 N N . ALA A 1 211 ? 51.989 1.215 -45.088 1.00 89.31 211 ALA A N 1
ATOM 1680 C CA . ALA A 1 211 ? 51.634 0.094 -45.958 1.00 89.31 211 ALA A CA 1
ATOM 1681 C C . ALA A 1 211 ? 51.560 0.496 -47.443 1.00 89.31 211 ALA A C 1
ATOM 1683 O O . ALA A 1 211 ? 51.994 -0.264 -48.313 1.00 89.31 211 ALA A O 1
ATOM 1684 N N . GLN A 1 212 ? 51.044 1.692 -47.753 1.00 90.12 212 GLN A N 1
ATOM 1685 C CA . GLN A 1 212 ? 51.007 2.224 -49.119 1.00 90.12 212 GLN A CA 1
ATOM 1686 C C . GLN A 1 212 ? 52.410 2.547 -49.644 1.00 90.12 212 GLN A C 1
ATOM 1688 O O . GLN A 1 212 ? 52.711 2.250 -50.802 1.00 90.12 212 GLN A O 1
ATOM 1693 N N . ASP A 1 213 ? 53.280 3.104 -48.805 1.00 90.19 213 ASP A N 1
ATOM 1694 C CA . ASP A 1 213 ? 54.661 3.410 -49.169 1.00 90.19 213 ASP A CA 1
ATOM 1695 C C . ASP A 1 213 ? 55.498 2.141 -49.348 1.00 90.19 213 ASP A C 1
ATOM 1697 O O . ASP A 1 213 ? 56.291 2.063 -50.289 1.00 90.19 213 ASP A O 1
ATOM 1701 N N . ALA A 1 214 ? 55.292 1.117 -48.516 1.00 89.19 214 ALA A N 1
ATOM 1702 C CA . ALA A 1 214 ? 55.912 -0.195 -48.694 1.00 89.19 214 ALA A CA 1
ATOM 1703 C C . ALA A 1 214 ? 55.495 -0.845 -50.025 1.00 89.19 214 ALA A C 1
ATOM 1705 O O . ALA A 1 214 ? 56.350 -1.320 -50.775 1.00 89.19 214 ALA A O 1
ATOM 1706 N N . LEU A 1 215 ? 54.202 -0.791 -50.372 1.00 88.38 215 LEU A N 1
ATOM 1707 C CA . LEU A 1 215 ? 53.696 -1.294 -51.651 1.00 88.38 215 LEU A CA 1
ATOM 1708 C C . LEU A 1 215 ? 54.274 -0.520 -52.847 1.00 88.38 215 LEU A C 1
ATOM 1710 O O . LEU A 1 215 ? 54.694 -1.131 -53.830 1.00 88.38 215 LEU A O 1
ATOM 1714 N N . ARG A 1 216 ? 54.336 0.816 -52.766 1.00 86.00 216 ARG A N 1
ATOM 1715 C CA . ARG A 1 216 ? 54.923 1.671 -53.814 1.00 86.00 216 ARG A CA 1
ATOM 1716 C C . ARG A 1 216 ? 56.416 1.404 -54.009 1.00 86.00 216 ARG A C 1
ATOM 1718 O O . ARG A 1 216 ? 56.860 1.300 -55.150 1.00 86.00 216 ARG A O 1
ATOM 1725 N N . LYS A 1 217 ? 57.182 1.270 -52.919 1.00 88.12 217 LYS A N 1
ATOM 1726 C CA . LYS A 1 217 ? 58.617 0.930 -52.955 1.00 88.12 217 LYS A CA 1
ATOM 1727 C C . LYS A 1 217 ? 58.860 -0.440 -53.581 1.00 88.12 217 LYS A C 1
ATOM 1729 O O . LYS A 1 217 ? 59.778 -0.589 -54.378 1.00 88.12 217 LYS A O 1
ATOM 1734 N N . PHE A 1 218 ? 58.020 -1.423 -53.265 1.00 86.44 218 PHE A N 1
ATOM 1735 C CA . PHE A 1 218 ? 58.110 -2.741 -53.884 1.00 86.44 218 PHE A CA 1
ATOM 1736 C C . PHE A 1 218 ? 57.849 -2.664 -55.397 1.00 86.44 218 PHE A C 1
ATOM 1738 O O . PHE A 1 218 ? 58.655 -3.160 -56.183 1.00 86.44 218 PHE A O 1
ATOM 1745 N N . GLN A 1 219 ? 56.784 -1.965 -55.815 1.00 82.50 219 GLN A N 1
ATOM 1746 C CA . GLN A 1 219 ? 56.423 -1.777 -57.228 1.00 82.50 219 GLN A CA 1
ATOM 1747 C C . GLN A 1 219 ? 57.508 -1.048 -58.039 1.00 82.50 219 GLN A C 1
ATOM 1749 O O . GLN A 1 219 ? 57.738 -1.395 -59.198 1.00 82.50 219 GLN A O 1
ATOM 1754 N N . SER A 1 220 ? 58.197 -0.064 -57.449 1.00 81.00 220 SER A N 1
ATOM 1755 C CA . SER A 1 220 ? 59.278 0.659 -58.130 1.00 81.00 220 SER A CA 1
ATOM 1756 C C . SER A 1 220 ? 60.561 -0.167 -58.273 1.00 81.00 220 SER A C 1
ATOM 1758 O O . SER A 1 220 ? 61.270 -0.008 -59.263 1.00 81.00 220 SER A O 1
ATOM 1760 N N . GLN A 1 221 ? 60.844 -1.079 -57.336 1.00 80.12 221 GLN A N 1
ATOM 1761 C CA . GLN A 1 221 ? 62.018 -1.961 -57.376 1.00 80.12 221 GLN A CA 1
ATOM 1762 C C . GLN A 1 221 ? 61.870 -3.135 -58.353 1.00 80.12 221 GLN A C 1
ATOM 1764 O O . GLN A 1 221 ? 62.869 -3.603 -58.894 1.00 80.12 221 GLN A O 1
ATOM 1769 N N . THR A 1 222 ? 60.648 -3.626 -58.595 1.00 73.94 222 THR A N 1
ATOM 1770 C CA . THR A 1 222 ? 60.422 -4.799 -59.463 1.00 73.94 222 THR A CA 1
ATOM 1771 C C . THR A 1 222 ? 60.211 -4.467 -60.941 1.00 73.94 222 THR A C 1
ATOM 1773 O O . THR A 1 222 ? 60.284 -5.375 -61.765 1.00 73.94 222 THR A O 1
ATOM 1776 N N . GLY A 1 223 ? 59.956 -3.204 -61.306 1.00 60.62 223 GLY A N 1
ATOM 1777 C CA . GLY A 1 223 ? 59.905 -2.736 -62.702 1.00 60.62 223 GLY A CA 1
ATOM 1778 C C . GLY A 1 223 ? 58.809 -3.344 -63.601 1.00 60.62 223 GLY A C 1
ATOM 1779 O O . GLY A 1 223 ? 58.718 -2.970 -64.768 1.00 60.62 223 GLY A O 1
ATOM 1780 N N . ALA A 1 224 ? 57.964 -4.249 -63.091 1.00 57.91 224 ALA A N 1
ATOM 1781 C CA . ALA A 1 224 ? 56.895 -4.923 -63.829 1.00 57.91 224 ALA A CA 1
ATOM 1782 C C . ALA A 1 224 ? 55.617 -5.054 -62.982 1.00 57.91 224 ALA A C 1
ATOM 1784 O O . ALA A 1 224 ? 55.671 -5.328 -61.784 1.00 57.91 224 ALA A O 1
ATOM 1785 N N . ALA A 1 225 ? 54.449 -4.891 -63.616 1.00 60.81 225 ALA A N 1
ATOM 1786 C CA . ALA A 1 225 ? 53.153 -5.097 -62.973 1.00 60.81 225 ALA A CA 1
ATOM 1787 C C . ALA A 1 225 ? 52.947 -6.591 -62.662 1.00 60.81 225 ALA A C 1
ATOM 1789 O O . ALA A 1 225 ? 52.677 -7.385 -63.564 1.00 60.81 225 ALA A O 1
ATOM 1790 N N . VAL A 1 226 ? 53.078 -6.971 -61.388 1.00 69.31 226 VAL A N 1
ATOM 1791 C CA . VAL A 1 226 ? 52.817 -8.337 -60.908 1.00 69.31 226 VAL A CA 1
ATOM 1792 C C . VAL A 1 226 ? 51.325 -8.642 -61.090 1.00 69.31 226 VAL A C 1
ATOM 1794 O O . VAL A 1 226 ? 50.478 -8.117 -60.367 1.00 69.31 226 VAL A O 1
ATOM 1797 N N . LYS A 1 227 ? 50.985 -9.450 -62.101 1.00 70.56 227 LYS A N 1
ATOM 1798 C CA . LYS A 1 227 ? 49.606 -9.875 -62.379 1.00 70.56 227 LYS A CA 1
ATOM 1799 C C . LYS A 1 227 ? 49.275 -11.113 -61.554 1.00 70.56 227 LYS A C 1
ATOM 1801 O O . LYS A 1 227 ? 49.782 -12.191 -61.830 1.00 70.56 227 LYS A O 1
ATOM 1806 N N . LEU A 1 228 ? 48.401 -10.943 -60.567 1.00 75.44 228 LEU A N 1
ATOM 1807 C CA . LEU A 1 228 ? 47.837 -12.052 -59.799 1.00 75.44 228 LEU A CA 1
ATOM 1808 C C . LEU A 1 228 ? 46.879 -12.881 -60.678 1.00 75.44 228 LEU A C 1
ATOM 1810 O O . LEU A 1 228 ? 46.059 -12.276 -61.377 1.00 75.44 228 LEU A O 1
ATOM 1814 N N . PRO A 1 229 ? 46.923 -14.225 -60.608 1.00 80.00 229 PRO A N 1
ATOM 1815 C CA . PRO A 1 229 ? 45.898 -15.095 -61.185 1.00 80.00 229 PRO A CA 1
ATOM 1816 C C . PRO A 1 229 ? 44.493 -14.725 -60.687 1.00 80.00 229 PRO A C 1
ATOM 1818 O O . PRO A 1 229 ? 44.335 -14.283 -59.546 1.00 80.00 229 PRO A O 1
ATOM 1821 N N . ASP A 1 230 ? 43.461 -14.928 -61.509 1.00 77.12 230 ASP A N 1
ATOM 1822 C CA . ASP A 1 230 ? 42.091 -14.521 -61.156 1.00 77.12 230 ASP A CA 1
ATOM 1823 C C . ASP A 1 230 ? 41.575 -15.210 -59.876 1.00 77.12 230 ASP A C 1
ATOM 1825 O O . ASP A 1 230 ? 40.929 -14.560 -59.053 1.00 77.12 230 ASP A O 1
ATOM 1829 N N . GLU A 1 231 ? 41.952 -16.471 -59.629 1.00 77.88 231 GLU A N 1
ATOM 1830 C CA . GLU A 1 231 ? 41.654 -17.184 -58.373 1.00 77.88 231 GLU A CA 1
ATOM 1831 C C . GLU A 1 231 ? 42.314 -16.518 -57.150 1.00 77.88 231 GLU A C 1
ATOM 1833 O O . GLU A 1 231 ? 41.666 -16.288 -56.127 1.00 77.88 231 GLU A O 1
ATOM 1838 N N . ALA A 1 232 ? 43.580 -16.105 -57.276 1.00 77.38 232 ALA A N 1
ATOM 1839 C CA . ALA A 1 232 ? 44.330 -15.437 -56.213 1.00 77.38 232 ALA A CA 1
ATOM 1840 C C . ALA A 1 232 ? 43.753 -14.054 -55.865 1.00 77.38 232 ALA A C 1
ATOM 1842 O O . ALA A 1 232 ? 43.796 -13.635 -54.708 1.00 77.38 232 ALA A O 1
ATOM 1843 N N . ARG A 1 233 ? 43.188 -13.342 -56.850 1.00 81.50 233 ARG A N 1
ATOM 1844 C CA . ARG A 1 233 ? 42.533 -12.038 -56.643 1.00 81.50 233 ARG A CA 1
ATOM 1845 C C . ARG A 1 233 ? 41.238 -12.167 -55.847 1.00 81.50 233 ARG A C 1
ATOM 1847 O O . ARG A 1 233 ? 40.995 -11.346 -54.963 1.00 81.50 233 ARG A O 1
ATOM 1854 N N . VAL A 1 234 ? 40.428 -13.185 -56.139 1.00 84.06 234 VAL A N 1
ATOM 1855 C CA . VAL A 1 234 ? 39.177 -13.453 -55.410 1.00 84.06 234 VAL A CA 1
ATOM 1856 C C . VAL A 1 234 ? 39.471 -13.844 -53.962 1.00 84.06 234 VAL A C 1
ATOM 1858 O O . VAL A 1 234 ? 38.838 -13.323 -53.042 1.00 84.06 234 VAL A O 1
ATOM 1861 N N . ASP A 1 235 ? 40.464 -14.705 -53.738 1.00 83.31 235 ASP A N 1
ATOM 1862 C CA . ASP A 1 235 ? 40.856 -15.107 -52.386 1.00 83.31 235 ASP A CA 1
ATOM 1863 C C . ASP A 1 235 ? 41.500 -13.961 -51.597 1.00 83.31 235 ASP A C 1
ATOM 1865 O O . ASP A 1 235 ? 41.216 -13.810 -50.407 1.00 83.31 235 ASP A O 1
ATOM 1869 N N . LEU A 1 236 ? 42.270 -13.085 -52.253 1.00 84.06 236 LEU A N 1
ATOM 1870 C CA . LEU A 1 236 ? 42.781 -11.858 -51.641 1.00 84.06 236 LEU A CA 1
ATOM 1871 C C . LEU A 1 236 ? 41.644 -10.909 -51.238 1.00 84.06 236 LEU A C 1
ATOM 1873 O O . LEU A 1 236 ? 41.655 -10.410 -50.118 1.00 84.06 236 LEU A O 1
ATOM 1877 N N . GLN A 1 237 ? 40.623 -10.715 -52.080 1.00 85.94 237 GLN A N 1
ATOM 1878 C CA . GLN A 1 237 ? 39.452 -9.904 -51.720 1.00 85.94 237 GLN A CA 1
ATOM 1879 C C . GLN A 1 237 ? 38.685 -10.484 -50.524 1.00 85.94 237 GLN A C 1
ATOM 1881 O O . GLN A 1 237 ? 38.318 -9.738 -49.613 1.00 85.94 237 GLN A O 1
ATOM 1886 N N . ARG A 1 238 ? 38.478 -11.808 -50.488 1.00 87.25 238 ARG A N 1
ATOM 1887 C CA . ARG A 1 238 ? 37.859 -12.502 -49.344 1.00 87.25 238 ARG A CA 1
ATOM 1888 C C . ARG A 1 238 ? 38.694 -12.349 -48.077 1.00 87.25 238 ARG A C 1
ATOM 1890 O O . ARG A 1 238 ? 38.138 -12.098 -47.010 1.00 87.25 238 ARG A O 1
ATOM 1897 N N . LEU A 1 239 ? 40.017 -12.469 -48.187 1.00 87.81 239 LEU A N 1
ATOM 1898 C CA . LEU A 1 239 ? 40.937 -12.309 -47.066 1.00 87.81 239 LEU A CA 1
ATOM 1899 C C . LEU A 1 239 ? 40.919 -10.874 -46.529 1.00 87.81 239 LEU A C 1
ATOM 1901 O O . LEU A 1 239 ? 40.753 -10.690 -45.326 1.00 87.81 239 LEU A O 1
ATOM 1905 N N . THR A 1 240 ? 41.002 -9.868 -47.404 1.00 88.69 240 THR A N 1
ATOM 1906 C CA . THR A 1 240 ? 40.876 -8.453 -47.031 1.00 88.69 240 THR A CA 1
ATOM 1907 C C . THR A 1 240 ? 39.531 -8.186 -46.353 1.00 88.69 240 THR A C 1
ATOM 1909 O O . THR A 1 240 ? 39.478 -7.479 -45.349 1.00 88.69 240 THR A O 1
ATOM 1912 N N . GLN A 1 241 ? 38.431 -8.761 -46.855 1.00 89.50 241 GLN A N 1
ATOM 1913 C CA . GLN A 1 241 ? 37.110 -8.618 -46.237 1.00 89.50 241 GLN A CA 1
ATOM 1914 C C . GLN A 1 241 ? 37.064 -9.241 -44.834 1.00 89.50 241 GLN A C 1
ATOM 1916 O O . GLN A 1 241 ? 36.594 -8.589 -43.906 1.00 89.50 241 GLN A O 1
ATOM 1921 N N . LEU A 1 242 ? 37.596 -10.456 -44.655 1.00 90.12 242 LEU A N 1
ATOM 1922 C CA . LEU A 1 242 ? 37.662 -11.118 -43.347 1.00 90.12 242 LEU A CA 1
ATOM 1923 C C . LEU A 1 242 ? 38.543 -10.360 -42.347 1.00 90.12 242 LEU A C 1
ATOM 1925 O O . LEU A 1 242 ? 38.176 -10.255 -41.181 1.00 90.12 242 LEU A O 1
ATOM 1929 N N . GLU A 1 243 ? 39.683 -9.820 -42.784 1.00 89.25 243 GLU A N 1
ATOM 1930 C CA . GLU A 1 243 ? 40.566 -9.015 -41.929 1.00 89.25 243 GLU A CA 1
ATOM 1931 C C . GLU A 1 243 ? 39.946 -7.663 -41.572 1.00 89.25 243 GLU A C 1
ATOM 1933 O O . GLU A 1 243 ? 40.059 -7.228 -40.431 1.00 89.25 243 GLU A O 1
ATOM 1938 N N . THR A 1 244 ? 39.207 -7.047 -42.498 1.00 89.38 244 THR A N 1
ATOM 1939 C CA . THR A 1 244 ? 38.426 -5.837 -42.208 1.00 89.38 244 THR A CA 1
ATOM 1940 C C . THR A 1 244 ? 37.345 -6.128 -41.160 1.00 89.38 244 THR A C 1
ATOM 1942 O O . THR A 1 244 ? 37.208 -5.379 -40.197 1.00 89.38 244 THR A O 1
ATOM 1945 N N . SER A 1 245 ? 36.614 -7.242 -41.294 1.00 89.31 245 SER A N 1
ATOM 1946 C CA . SER A 1 245 ? 35.632 -7.674 -40.289 1.00 89.31 245 SER A CA 1
ATOM 1947 C C . SER A 1 245 ? 36.275 -8.011 -38.941 1.00 89.31 245 SER A C 1
ATOM 1949 O O . SER A 1 245 ? 35.690 -7.716 -37.904 1.00 89.31 245 SER A O 1
ATOM 1951 N N . LEU A 1 246 ? 37.475 -8.603 -38.933 1.00 91.81 246 LEU A N 1
ATOM 1952 C CA . LEU A 1 246 ? 38.222 -8.871 -37.703 1.00 91.81 246 LEU A CA 1
ATOM 1953 C C . LEU A 1 246 ? 38.566 -7.567 -36.975 1.00 91.81 246 LEU A C 1
ATOM 1955 O O . LEU A 1 246 ? 38.319 -7.463 -35.776 1.00 91.81 246 LEU A O 1
ATOM 1959 N N . SER A 1 247 ? 39.095 -6.572 -37.692 1.00 88.19 247 SER A N 1
ATOM 1960 C CA . SER A 1 247 ? 39.431 -5.274 -37.102 1.00 88.19 247 SER A CA 1
ATOM 1961 C C . SER A 1 247 ? 38.197 -4.526 -36.586 1.00 88.19 247 SER A C 1
ATOM 1963 O O . SER A 1 247 ? 38.267 -3.925 -35.520 1.00 88.19 247 SER A O 1
ATOM 1965 N N . ASP A 1 248 ? 37.052 -4.604 -37.271 1.00 88.06 248 ASP A N 1
ATOM 1966 C CA . ASP A 1 248 ? 35.793 -4.019 -36.780 1.00 88.06 248 ASP A CA 1
ATOM 1967 C C . ASP A 1 248 ? 35.308 -4.684 -35.476 1.00 88.06 248 ASP A C 1
ATOM 1969 O O . ASP A 1 248 ? 34.935 -3.999 -34.520 1.00 88.06 248 ASP A O 1
ATOM 1973 N N . VAL A 1 249 ? 35.396 -6.018 -35.380 1.00 89.00 249 VAL A N 1
ATOM 1974 C CA . VAL A 1 249 ? 35.078 -6.762 -34.145 1.00 89.00 249 VAL A CA 1
ATOM 1975 C C . VAL A 1 249 ? 36.028 -6.384 -33.002 1.00 89.00 249 VAL A C 1
ATOM 1977 O O . VAL A 1 249 ? 35.572 -6.203 -31.874 1.00 89.00 249 VAL A O 1
ATOM 1980 N N . GLN A 1 250 ? 37.324 -6.212 -33.281 1.00 89.44 250 GLN A N 1
ATOM 1981 C CA . GLN A 1 250 ? 38.316 -5.784 -32.286 1.00 89.44 250 GLN A CA 1
ATOM 1982 C C . GLN A 1 250 ? 38.031 -4.377 -31.750 1.00 89.44 250 GLN A C 1
ATOM 1984 O O . GLN A 1 250 ? 38.024 -4.177 -30.537 1.00 89.44 250 GLN A O 1
ATOM 1989 N N . VAL A 1 251 ? 37.720 -3.425 -32.634 1.00 88.25 251 VAL A N 1
ATOM 1990 C CA . VAL A 1 251 ? 37.337 -2.059 -32.244 1.00 88.25 251 VAL A CA 1
ATOM 1991 C C . VAL A 1 251 ? 36.053 -2.074 -31.411 1.00 88.25 251 VAL A C 1
ATOM 1993 O O . VAL A 1 251 ? 35.987 -1.430 -30.366 1.00 88.25 251 VAL A O 1
ATOM 1996 N N . SER A 1 252 ? 35.050 -2.853 -31.824 1.00 87.25 252 SER A N 1
ATOM 1997 C CA . SER A 1 252 ? 33.786 -2.997 -31.085 1.00 87.25 252 SER A CA 1
ATOM 1998 C C . SER A 1 252 ? 34.013 -3.572 -29.679 1.00 87.25 252 SER A C 1
ATOM 2000 O O . SER A 1 252 ? 33.420 -3.107 -28.704 1.00 87.25 252 SER A O 1
ATOM 2002 N N . ARG A 1 253 ? 34.931 -4.543 -29.549 1.00 89.81 253 ARG A N 1
ATOM 2003 C CA . ARG A 1 253 ? 35.341 -5.115 -28.259 1.00 89.81 253 ARG A CA 1
ATOM 2004 C C . ARG A 1 253 ? 36.009 -4.066 -27.371 1.00 89.81 253 ARG A C 1
ATOM 2006 O O . ARG A 1 253 ? 35.634 -3.944 -26.210 1.00 89.81 253 ARG A O 1
ATOM 2013 N N . GLU A 1 254 ? 36.950 -3.287 -27.905 1.00 85.50 254 GLU A N 1
ATOM 2014 C CA . GLU A 1 254 ? 37.637 -2.229 -27.149 1.00 85.50 254 GLU A CA 1
ATOM 2015 C C . GLU A 1 254 ? 36.676 -1.125 -26.672 1.00 85.50 254 GLU A C 1
ATOM 2017 O O . GLU A 1 254 ? 36.795 -0.647 -25.541 1.00 85.50 254 GLU A O 1
ATOM 2022 N N . ILE A 1 255 ? 35.672 -0.758 -27.481 1.00 84.56 255 ILE A N 1
ATOM 2023 C CA . ILE A 1 255 ? 34.600 0.165 -27.068 1.00 84.56 255 ILE A CA 1
ATOM 2024 C C . ILE A 1 255 ? 33.807 -0.422 -25.887 1.00 84.56 255 ILE A C 1
ATOM 2026 O O . ILE A 1 255 ? 33.570 0.277 -24.895 1.00 84.56 255 ILE A O 1
ATOM 2030 N N . ALA A 1 256 ? 33.405 -1.695 -25.968 1.00 82.62 256 ALA A N 1
ATOM 2031 C CA . ALA A 1 256 ? 32.649 -2.372 -24.912 1.00 82.62 256 ALA A CA 1
ATOM 2032 C C . ALA A 1 256 ? 33.465 -2.533 -23.611 1.00 82.62 256 ALA A C 1
ATOM 2034 O O . ALA A 1 256 ? 32.951 -2.280 -22.517 1.00 82.62 256 ALA A O 1
ATOM 2035 N N . GLU A 1 257 ? 34.753 -2.872 -23.711 1.00 84.31 257 GLU A N 1
ATOM 2036 C CA . GLU A 1 257 ? 35.678 -2.986 -22.575 1.00 84.31 257 GLU A CA 1
ATOM 2037 C C . GLU A 1 257 ? 35.898 -1.641 -21.872 1.00 84.31 257 GLU A C 1
ATOM 2039 O O . GLU A 1 257 ? 35.844 -1.568 -20.641 1.00 84.31 257 GLU A O 1
ATOM 2044 N N . ASN A 1 258 ? 36.077 -0.557 -22.633 1.00 81.31 258 ASN A N 1
ATOM 2045 C CA . ASN A 1 258 ? 36.214 0.789 -22.074 1.00 81.31 258 ASN A CA 1
ATOM 2046 C C . ASN A 1 258 ? 34.961 1.187 -21.268 1.00 81.31 258 ASN A C 1
ATOM 2048 O O . ASN A 1 258 ? 35.060 1.670 -20.137 1.00 81.31 258 ASN A O 1
ATOM 2052 N N . ARG A 1 259 ? 33.762 0.880 -21.781 1.00 77.81 259 ARG A N 1
ATOM 2053 C CA . ARG A 1 259 ? 32.500 1.114 -21.053 1.00 77.81 259 ARG A CA 1
ATOM 2054 C C . ARG A 1 259 ? 32.403 0.318 -19.765 1.00 77.81 259 ARG A C 1
ATOM 2056 O O . ARG A 1 259 ? 32.033 0.875 -18.732 1.00 77.81 259 ARG A O 1
ATOM 2063 N N . LEU A 1 260 ? 32.734 -0.969 -19.813 1.00 77.94 260 LEU A N 1
ATOM 2064 C CA . LEU A 1 260 ? 32.708 -1.820 -18.631 1.00 77.94 260 LEU A CA 1
ATOM 2065 C C . LEU A 1 260 ? 33.682 -1.312 -17.558 1.00 77.94 260 LEU A C 1
ATOM 2067 O O . LEU A 1 260 ? 33.325 -1.264 -16.380 1.00 77.94 260 LEU A O 1
ATOM 2071 N N . ASN A 1 261 ? 34.884 -0.888 -17.954 1.00 75.25 261 ASN A N 1
ATOM 2072 C CA . ASN A 1 261 ? 35.882 -0.326 -17.043 1.00 75.25 261 ASN A CA 1
ATOM 2073 C C . ASN A 1 261 ? 35.402 0.983 -16.402 1.00 75.25 261 ASN A C 1
ATOM 2075 O O . ASN A 1 261 ? 35.559 1.169 -15.195 1.00 75.25 261 ASN A O 1
ATOM 2079 N N . TYR A 1 262 ? 34.730 1.842 -17.171 1.00 70.94 262 TYR A N 1
ATOM 2080 C CA . TYR A 1 262 ? 34.113 3.061 -16.649 1.00 70.94 262 TYR A CA 1
ATOM 2081 C C . TYR A 1 262 ? 33.042 2.765 -15.577 1.00 70.94 262 TYR A C 1
ATOM 2083 O O . TYR A 1 262 ? 32.981 3.452 -14.556 1.00 70.94 262 TYR A O 1
ATOM 2091 N N . LEU A 1 263 ? 32.240 1.702 -15.749 1.00 69.62 263 LEU A N 1
ATOM 2092 C CA . LEU A 1 263 ? 31.241 1.263 -14.758 1.00 69.62 263 LEU A CA 1
ATOM 2093 C C . LEU A 1 263 ? 31.854 0.584 -13.521 1.00 69.62 263 LEU A C 1
ATOM 2095 O O . LEU A 1 263 ? 31.305 0.704 -12.422 1.00 69.62 263 LEU A O 1
ATOM 2099 N N . LYS A 1 264 ? 32.978 -0.128 -13.683 1.00 68.50 264 LYS A N 1
ATOM 2100 C CA . LYS A 1 264 ? 33.719 -0.778 -12.585 1.00 68.50 264 LYS A CA 1
ATOM 2101 C C . LYS A 1 264 ? 34.447 0.225 -11.678 1.00 68.50 264 LYS A C 1
ATOM 2103 O O . LYS A 1 264 ? 34.736 -0.117 -10.529 1.00 68.50 264 LYS A O 1
ATOM 2108 N N . GLY A 1 265 ? 34.693 1.445 -12.167 1.00 60.16 265 GLY A N 1
ATOM 2109 C CA . GLY A 1 265 ? 35.488 2.472 -11.490 1.00 60.16 265 GLY A CA 1
ATOM 2110 C C . GLY A 1 265 ? 36.985 2.137 -11.481 1.00 60.16 265 GLY A C 1
ATOM 2111 O O . GLY A 1 265 ? 37.365 0.992 -11.719 1.00 60.16 265 GLY A O 1
ATOM 2112 N N . ASP A 1 266 ? 37.838 3.130 -11.196 1.00 46.84 266 ASP A N 1
ATOM 2113 C CA . ASP A 1 266 ? 39.307 3.008 -11.178 1.00 46.84 266 ASP A CA 1
ATOM 2114 C C . ASP A 1 266 ? 39.807 1.982 -10.141 1.00 46.84 266 ASP A C 1
ATOM 2116 O O . ASP A 1 266 ? 40.282 2.301 -9.049 1.00 46.84 266 ASP A O 1
ATOM 2120 N N . ARG A 1 267 ? 39.744 0.702 -10.496 1.00 44.06 267 ARG A N 1
ATOM 2121 C CA . ARG A 1 267 ? 40.634 -0.329 -9.983 1.00 44.06 267 ARG A CA 1
ATOM 2122 C C . ARG A 1 267 ? 41.641 -0.605 -11.082 1.00 44.06 267 ARG A C 1
ATOM 2124 O O . ARG A 1 267 ? 41.321 -1.269 -12.062 1.00 44.06 267 ARG A O 1
ATOM 2131 N N . LYS A 1 268 ? 42.883 -0.148 -10.879 1.00 40.66 268 LYS A N 1
ATOM 2132 C CA . LYS A 1 268 ? 44.039 -0.781 -11.520 1.00 40.66 268 LYS A CA 1
ATOM 2133 C C . LYS A 1 268 ? 43.935 -2.276 -11.231 1.00 40.66 268 LYS A C 1
ATOM 2135 O O . LYS A 1 268 ? 44.006 -2.708 -10.081 1.00 40.66 268 LYS A O 1
ATOM 2140 N N . SER A 1 269 ? 43.648 -3.018 -12.285 1.00 39.09 269 SER A N 1
ATOM 2141 C CA . SER A 1 269 ? 43.465 -4.456 -12.327 1.00 39.09 269 SER A CA 1
ATOM 2142 C C . SER A 1 269 ? 44.630 -5.175 -11.646 1.00 39.09 269 SER A C 1
ATOM 2144 O O . SER A 1 269 ? 45.759 -5.131 -12.130 1.00 39.09 269 SER A O 1
ATOM 2146 N N . GLY A 1 270 ? 44.341 -5.899 -10.562 1.00 35.75 270 GLY A N 1
ATOM 2147 C CA . GLY A 1 270 ? 44.969 -7.210 -10.413 1.00 35.75 270 GLY A CA 1
ATOM 2148 C C . GLY A 1 270 ? 44.531 -8.084 -11.597 1.00 35.75 270 GLY A C 1
ATOM 2149 O O . GLY A 1 270 ? 43.468 -7.812 -12.169 1.00 35.75 270 GLY A O 1
ATOM 2150 N N . PRO A 1 271 ? 45.332 -9.080 -12.011 1.00 34.34 271 PRO A N 1
ATOM 2151 C CA . PRO A 1 271 ? 44.985 -9.930 -13.146 1.00 34.34 271 PRO A CA 1
ATOM 2152 C C . PRO A 1 271 ? 43.581 -10.512 -12.938 1.00 34.34 271 PRO A C 1
ATOM 2154 O O . PRO A 1 271 ? 43.214 -10.770 -11.788 1.00 34.34 271 PRO A O 1
ATOM 2157 N N . PRO A 1 272 ? 42.784 -10.691 -14.008 1.00 44.16 272 PRO A N 1
ATOM 2158 C CA . PRO A 1 272 ? 41.467 -11.292 -13.895 1.00 44.16 272 PRO A CA 1
ATOM 2159 C C . PRO A 1 272 ? 41.664 -12.675 -13.283 1.00 44.16 272 PRO A C 1
ATOM 2161 O O . PRO A 1 272 ? 42.155 -13.591 -13.940 1.00 44.16 272 PRO A O 1
ATOM 2164 N N . THR A 1 273 ? 41.347 -12.829 -12.000 1.00 41.66 273 THR A N 1
ATOM 2165 C CA . THR A 1 273 ? 41.188 -14.150 -11.413 1.00 41.66 273 THR A CA 1
ATOM 2166 C C . THR A 1 273 ? 40.041 -14.770 -12.187 1.00 41.66 273 THR A C 1
ATOM 2168 O O . THR A 1 273 ? 38.898 -14.342 -12.049 1.00 41.66 273 THR A O 1
ATOM 2171 N N . GLY A 1 274 ? 40.372 -15.677 -13.107 1.00 47.09 274 GLY A N 1
ATOM 2172 C CA . GLY A 1 274 ? 39.393 -16.460 -13.836 1.00 47.09 274 GLY A CA 1
ATOM 2173 C C . GLY A 1 274 ? 38.561 -17.205 -12.811 1.00 47.09 274 GLY A C 1
ATOM 2174 O O . GLY A 1 274 ? 39.033 -18.167 -12.209 1.00 47.09 274 GLY A O 1
ATOM 2175 N N . ASP A 1 275 ? 37.354 -16.710 -12.557 1.00 57.03 275 ASP A N 1
ATOM 2176 C CA . ASP A 1 275 ? 36.431 -17.371 -11.655 1.00 57.03 275 ASP A CA 1
ATOM 2177 C C . ASP A 1 275 ? 36.104 -18.741 -12.253 1.00 57.03 275 ASP A C 1
ATOM 2179 O O . ASP A 1 275 ? 35.530 -18.850 -13.341 1.00 57.03 275 ASP A O 1
ATOM 2183 N N . ALA A 1 276 ? 36.502 -19.798 -11.543 1.00 58.62 276 ALA A N 1
ATOM 2184 C CA . ALA A 1 276 ? 36.392 -21.189 -11.985 1.00 58.62 276 ALA A CA 1
ATOM 2185 C C . ALA A 1 276 ? 34.951 -21.605 -12.353 1.00 58.62 276 ALA A C 1
ATOM 2187 O O . ALA A 1 276 ? 34.753 -22.574 -13.081 1.00 58.62 276 ALA A O 1
ATOM 2188 N N . SER A 1 277 ? 33.944 -20.858 -11.888 1.00 63.56 277 SER A N 1
ATOM 2189 C CA . SER A 1 277 ? 32.523 -21.033 -12.208 1.00 63.56 277 SER A CA 1
ATOM 2190 C C . SER A 1 277 ? 32.103 -20.451 -13.565 1.00 63.56 277 SER A C 1
ATOM 2192 O O . SER A 1 277 ? 31.155 -20.947 -14.168 1.00 63.56 277 SER A O 1
ATOM 2194 N N . VAL A 1 278 ? 32.793 -19.421 -14.065 1.00 69.06 278 VAL A N 1
ATOM 2195 C CA . VAL A 1 278 ? 32.438 -18.701 -15.304 1.00 69.06 278 VAL A CA 1
ATOM 2196 C C . VAL A 1 278 ? 33.136 -19.315 -16.523 1.00 69.06 278 VAL A C 1
ATOM 2198 O O . VAL A 1 278 ? 32.582 -19.329 -17.625 1.00 69.06 278 VAL A O 1
ATOM 2201 N N . GLN A 1 279 ? 34.325 -19.885 -16.320 1.00 72.62 279 GLN A N 1
ATOM 2202 C CA . GLN A 1 279 ? 35.137 -20.526 -17.356 1.00 72.62 279 GLN A CA 1
ATOM 2203 C C . GLN A 1 279 ? 34.408 -21.615 -18.181 1.00 72.62 279 GLN A C 1
ATOM 2205 O O . GLN A 1 279 ? 34.435 -21.518 -19.409 1.00 72.62 279 GLN A O 1
ATOM 2210 N N . PRO A 1 280 ? 33.684 -22.589 -17.586 1.00 78.12 280 PRO A N 1
ATOM 2211 C CA . PRO A 1 280 ? 33.017 -23.637 -18.369 1.00 78.12 280 PRO A CA 1
ATOM 2212 C C . PRO A 1 280 ? 31.864 -23.096 -19.225 1.00 78.12 280 PRO A C 1
ATOM 2214 O O . PRO A 1 280 ? 31.600 -23.592 -20.320 1.00 78.12 280 PRO A O 1
ATOM 2217 N N . VAL A 1 281 ? 31.176 -22.051 -18.754 1.00 76.44 281 VAL A N 1
ATOM 2218 C CA . VAL A 1 281 ? 30.078 -21.430 -19.505 1.00 76.44 281 VAL A CA 1
ATOM 2219 C C . VAL A 1 281 ? 30.627 -20.591 -20.662 1.00 76.44 281 VAL A C 1
ATOM 2221 O O . VAL A 1 281 ? 30.077 -20.639 -21.760 1.00 76.44 281 VAL A O 1
ATOM 2224 N N . ARG A 1 282 ? 31.753 -19.893 -20.457 1.00 77.19 282 ARG A N 1
ATOM 2225 C CA . ARG A 1 282 ? 32.481 -19.184 -21.526 1.00 77.19 282 ARG A CA 1
ATOM 2226 C C . ARG A 1 282 ? 32.920 -20.126 -22.639 1.00 77.19 282 ARG A C 1
ATOM 2228 O O . ARG A 1 282 ? 32.658 -19.853 -23.807 1.00 77.19 282 ARG A O 1
ATOM 2235 N N . GLU A 1 283 ? 33.528 -21.254 -22.281 1.00 80.75 283 GLU A N 1
ATOM 2236 C CA . GLU A 1 283 ? 33.927 -22.283 -23.246 1.00 80.75 283 GLU A CA 1
ATOM 2237 C C . GLU A 1 283 ? 32.720 -22.830 -24.012 1.00 80.75 283 GLU A C 1
ATOM 2239 O O . GLU A 1 283 ? 32.790 -23.041 -25.225 1.00 80.75 283 GLU A O 1
ATOM 2244 N N . ARG A 1 284 ? 31.578 -23.000 -23.335 1.00 83.50 284 ARG A N 1
ATOM 2245 C CA . ARG A 1 284 ? 30.345 -23.461 -23.974 1.00 83.50 284 ARG A CA 1
ATOM 2246 C C . ARG A 1 284 ? 29.772 -22.448 -24.967 1.00 83.50 284 ARG A C 1
ATOM 2248 O O . ARG A 1 284 ? 29.360 -22.861 -26.050 1.00 83.50 284 ARG A O 1
ATOM 2255 N N . VAL A 1 285 ? 29.764 -21.157 -24.630 1.00 81.88 285 VAL A N 1
ATOM 2256 C CA . VAL A 1 285 ? 29.349 -20.078 -25.548 1.00 81.88 285 VAL A CA 1
ATOM 2257 C C . VAL A 1 285 ? 30.257 -20.060 -26.778 1.00 81.88 285 VAL A C 1
ATOM 2259 O O . VAL A 1 285 ? 29.751 -20.126 -27.895 1.00 81.88 285 VAL A O 1
ATOM 2262 N N . ALA A 1 286 ? 31.578 -20.105 -26.590 1.00 78.56 286 ALA A N 1
ATOM 2263 C CA . ALA A 1 286 ? 32.538 -20.129 -27.695 1.00 78.56 286 ALA A CA 1
ATOM 2264 C C . ALA A 1 286 ? 32.341 -21.340 -28.633 1.00 78.56 286 ALA A C 1
ATOM 2266 O O . ALA A 1 286 ? 32.377 -21.202 -29.856 1.00 78.56 286 ALA A O 1
ATOM 2267 N N . GLN A 1 287 ? 32.079 -22.531 -28.081 1.00 84.56 287 GLN A N 1
ATOM 2268 C CA . GLN A 1 287 ? 31.779 -23.733 -28.873 1.00 84.56 287 GLN A CA 1
ATOM 2269 C C . GLN A 1 287 ? 30.481 -23.602 -29.681 1.00 84.56 287 GLN A C 1
ATOM 2271 O O . GLN A 1 287 ? 30.422 -24.036 -30.834 1.00 84.56 287 GLN A O 1
ATOM 2276 N N . LEU A 1 288 ? 29.428 -23.045 -29.076 1.00 85.25 288 LEU A N 1
ATOM 2277 C CA . LEU A 1 288 ? 28.124 -22.886 -29.720 1.00 85.25 288 LEU A CA 1
ATOM 2278 C C . LEU A 1 288 ? 28.148 -21.805 -30.801 1.00 85.25 288 LEU A C 1
ATOM 2280 O O . LEU A 1 288 ? 27.550 -22.013 -31.854 1.00 85.25 288 LEU A O 1
ATOM 2284 N N . GLU A 1 289 ? 28.887 -20.713 -30.599 1.00 81.00 289 GLU A N 1
ATOM 2285 C CA . GLU A 1 289 ? 29.119 -19.706 -31.640 1.00 81.00 289 GLU A CA 1
ATOM 2286 C C . GLU A 1 289 ? 29.882 -20.294 -32.830 1.00 81.00 289 GLU A C 1
ATOM 2288 O O . GLU A 1 289 ? 29.426 -20.178 -33.966 1.00 81.00 289 GLU A O 1
ATOM 2293 N N . ALA A 1 290 ? 30.968 -21.037 -32.585 1.00 80.19 290 ALA A N 1
ATOM 2294 C CA . ALA A 1 290 ? 31.708 -21.711 -33.652 1.00 80.19 290 ALA A CA 1
ATOM 2295 C C . ALA A 1 290 ? 30.836 -22.719 -34.430 1.00 80.19 290 ALA A C 1
ATOM 2297 O O . ALA A 1 290 ? 30.956 -22.853 -35.652 1.00 80.19 290 ALA A O 1
ATOM 2298 N N . ARG A 1 291 ? 29.930 -23.423 -33.734 1.00 84.38 291 ARG A N 1
ATOM 2299 C CA . ARG A 1 291 ? 28.952 -24.331 -34.352 1.00 84.38 291 ARG A CA 1
ATOM 2300 C C . ARG A 1 291 ? 27.920 -23.571 -35.184 1.00 84.38 291 ARG A C 1
ATOM 2302 O O . ARG A 1 291 ? 27.598 -24.017 -36.283 1.00 84.38 291 ARG A O 1
ATOM 2309 N N . LEU A 1 292 ? 27.403 -22.453 -34.675 1.00 84.25 292 LEU A N 1
ATOM 2310 C CA . LEU A 1 292 ? 26.447 -21.601 -35.378 1.00 84.25 292 LEU A CA 1
ATOM 2311 C C . LEU A 1 292 ? 27.060 -21.059 -36.673 1.00 84.25 292 LEU A C 1
ATOM 2313 O O . LEU A 1 292 ? 26.447 -21.187 -37.730 1.00 84.25 292 LEU A O 1
ATOM 2317 N N . ASP A 1 293 ? 28.279 -20.528 -36.609 1.00 77.00 293 ASP A N 1
ATOM 2318 C CA . ASP A 1 293 ? 28.981 -19.982 -37.772 1.00 77.00 293 ASP A CA 1
ATOM 2319 C C . ASP A 1 293 ? 29.229 -21.053 -38.842 1.00 77.00 293 ASP A C 1
ATOM 2321 O O . ASP A 1 293 ? 28.970 -20.825 -40.025 1.00 77.00 293 ASP A O 1
ATOM 2325 N N . GLY A 1 294 ? 29.635 -22.261 -38.433 1.00 81.56 294 GLY A N 1
ATOM 2326 C CA . GLY A 1 294 ? 29.796 -23.391 -39.353 1.00 81.56 294 GLY A CA 1
ATOM 2327 C C . GLY A 1 294 ? 28.482 -23.874 -39.986 1.00 81.56 294 GLY A C 1
ATOM 2328 O O . GLY A 1 294 ? 28.487 -24.389 -41.105 1.00 81.56 294 GLY A O 1
ATOM 2329 N N . LEU A 1 295 ? 27.344 -23.709 -39.301 1.00 84.06 295 LEU A N 1
ATOM 2330 C CA . LEU A 1 295 ? 26.022 -24.015 -39.856 1.00 84.06 295 LEU A CA 1
ATOM 2331 C C . LEU A 1 295 ? 25.540 -22.919 -40.813 1.00 84.06 295 LEU A C 1
ATOM 2333 O O . LEU A 1 295 ? 24.980 -23.249 -41.856 1.00 84.06 295 LEU A O 1
ATOM 2337 N N . LYS A 1 296 ? 25.793 -21.642 -40.506 1.00 79.12 296 LYS A N 1
ATOM 2338 C CA . LYS A 1 296 ? 25.443 -20.499 -41.369 1.00 79.12 296 LYS A CA 1
ATOM 2339 C C . LYS A 1 296 ? 26.201 -20.479 -42.695 1.00 79.12 296 LYS A C 1
ATOM 2341 O O . LYS A 1 296 ? 25.732 -19.890 -43.660 1.00 79.12 296 LYS A O 1
ATOM 2346 N N . GLU A 1 297 ? 27.353 -21.139 -42.759 1.00 77.19 297 GLU A N 1
ATOM 2347 C CA . GLU A 1 297 ? 28.106 -21.314 -44.004 1.00 77.19 297 GLU A CA 1
ATOM 2348 C C . GLU A 1 297 ? 27.402 -22.259 -44.992 1.00 77.19 297 GLU A C 1
ATOM 2350 O O . GLU A 1 297 ? 27.557 -22.124 -46.203 1.00 77.19 297 GLU A O 1
ATOM 2355 N N . LYS A 1 298 ? 26.614 -23.214 -44.483 1.00 75.00 298 LYS A N 1
ATOM 2356 C CA . LYS A 1 298 ? 25.981 -24.273 -45.288 1.00 75.00 298 LYS A CA 1
ATOM 2357 C C . LYS A 1 298 ? 24.471 -24.116 -45.423 1.00 75.00 298 LYS A C 1
ATOM 2359 O O . LYS A 1 298 ? 23.886 -24.650 -46.360 1.00 75.00 298 LYS A O 1
ATOM 2364 N N . TYR A 1 299 ? 23.839 -23.417 -44.486 1.00 83.88 299 TYR A N 1
ATOM 2365 C CA . TYR A 1 299 ? 22.391 -23.347 -44.356 1.00 83.88 299 TYR A CA 1
ATOM 2366 C C . TYR A 1 299 ? 21.914 -21.905 -44.171 1.00 83.88 299 TYR A C 1
ATOM 2368 O O . TYR A 1 299 ? 22.572 -21.087 -43.534 1.00 83.88 299 TYR A O 1
ATOM 2376 N N . THR A 1 300 ? 20.723 -21.603 -44.689 1.00 80.00 300 THR A N 1
ATOM 2377 C CA . THR A 1 300 ? 20.061 -20.302 -44.508 1.00 80.00 300 THR A CA 1
ATOM 2378 C C . THR A 1 300 ? 19.615 -20.076 -43.061 1.00 80.00 300 THR A C 1
ATOM 2380 O O . THR A 1 300 ? 19.325 -21.032 -42.345 1.00 80.00 300 THR A O 1
ATOM 2383 N N . GLU A 1 301 ? 19.434 -18.812 -42.663 1.00 74.06 301 GLU A N 1
ATOM 2384 C CA . GLU A 1 301 ? 18.974 -18.394 -41.320 1.00 74.06 301 GLU A CA 1
ATOM 2385 C C . GLU A 1 301 ? 17.687 -19.098 -40.839 1.00 74.06 301 GLU A C 1
ATOM 2387 O O . GLU A 1 301 ? 17.493 -19.291 -39.642 1.00 74.06 301 GLU A O 1
ATOM 2392 N N . GLN A 1 302 ? 16.808 -19.516 -41.757 1.00 79.62 302 GLN A N 1
ATOM 2393 C CA . GLN A 1 302 ? 15.550 -20.197 -41.428 1.00 79.62 302 GLN A CA 1
ATOM 2394 C C . GLN A 1 302 ? 15.688 -21.718 -41.232 1.00 79.62 302 GLN A C 1
ATOM 2396 O O . GLN A 1 302 ? 14.709 -22.378 -40.894 1.00 79.62 302 GLN A O 1
ATOM 2401 N N . HIS A 1 303 ? 16.874 -22.297 -41.435 1.00 84.75 303 HIS A N 1
ATOM 2402 C CA . HIS A 1 303 ? 17.068 -23.743 -41.359 1.00 84.75 303 HIS A CA 1
ATOM 2403 C C . HIS A 1 303 ? 16.945 -24.258 -39.907 1.00 84.75 303 HIS A C 1
ATOM 2405 O O . HIS A 1 303 ? 17.555 -23.667 -39.011 1.00 84.75 303 HIS A O 1
ATOM 2411 N N . PRO A 1 304 ? 16.255 -25.390 -39.646 1.00 86.19 304 PRO A N 1
ATOM 2412 C CA . PRO A 1 304 ? 16.018 -25.887 -38.285 1.00 86.19 304 PRO A CA 1
ATOM 2413 C C . PRO A 1 304 ? 17.293 -26.062 -37.449 1.00 86.19 304 PRO A C 1
ATOM 2415 O O . PRO A 1 304 ? 17.325 -25.676 -36.288 1.00 86.19 304 PRO A O 1
ATOM 2418 N N . LEU A 1 305 ? 18.386 -26.561 -38.042 1.00 83.88 305 LEU A N 1
ATOM 2419 C CA . LEU A 1 305 ? 19.668 -26.712 -37.331 1.00 83.88 305 LEU A CA 1
ATOM 2420 C C . LEU A 1 305 ? 20.290 -25.370 -36.912 1.00 83.88 305 LEU A C 1
ATOM 2422 O O . LEU A 1 305 ? 20.931 -25.300 -35.867 1.00 83.88 305 LEU A O 1
ATOM 2426 N N . VAL A 1 306 ? 20.096 -24.314 -37.709 1.00 85.88 306 VAL A N 1
ATOM 2427 C CA . VAL A 1 306 ? 20.575 -22.960 -37.387 1.00 85.88 306 VAL A CA 1
ATOM 2428 C C . VAL A 1 306 ? 19.718 -22.364 -36.272 1.00 85.88 306 VAL A C 1
ATOM 2430 O O . VAL A 1 306 ? 20.259 -21.757 -35.352 1.00 85.88 306 VAL A O 1
ATOM 2433 N N . GLN A 1 307 ? 18.402 -22.598 -36.297 1.00 83.50 307 GLN A N 1
ATOM 2434 C CA . GLN A 1 307 ? 17.494 -22.169 -35.230 1.00 83.50 307 GLN A CA 1
ATOM 2435 C C . GLN A 1 307 ? 17.791 -22.872 -33.900 1.00 83.50 307 GLN A C 1
ATOM 2437 O O . GLN A 1 307 ? 17.849 -22.206 -32.871 1.00 83.50 307 GLN A O 1
ATOM 2442 N N . VAL A 1 308 ? 18.052 -24.183 -33.923 1.00 87.25 308 VAL A N 1
ATOM 2443 C CA . VAL A 1 308 ? 18.431 -24.953 -32.726 1.00 87.25 308 VAL A CA 1
ATOM 2444 C C . VAL A 1 308 ? 19.765 -24.467 -32.168 1.00 87.25 308 VAL A C 1
ATOM 2446 O O . VAL A 1 308 ? 19.846 -24.139 -30.992 1.00 87.25 308 VAL A O 1
ATOM 2449 N N . ALA A 1 309 ? 20.797 -24.322 -33.005 1.00 84.38 309 ALA A N 1
ATOM 2450 C CA . ALA A 1 309 ? 22.089 -23.808 -32.547 1.00 84.38 309 ALA A CA 1
ATOM 2451 C C . ALA A 1 309 ? 21.995 -22.370 -32.003 1.00 84.38 309 ALA A C 1
ATOM 2453 O O . ALA A 1 309 ? 22.717 -22.011 -31.076 1.00 84.38 309 ALA A O 1
ATOM 2454 N N . ARG A 1 310 ? 21.090 -21.550 -32.552 1.00 87.50 310 ARG A N 1
ATOM 2455 C CA . ARG A 1 310 ? 20.811 -20.195 -32.063 1.00 87.50 310 ARG A CA 1
ATOM 2456 C C . ARG A 1 310 ? 20.094 -20.209 -30.714 1.00 87.50 310 ARG A C 1
ATOM 2458 O O . ARG A 1 310 ? 20.442 -19.404 -29.857 1.00 87.50 310 ARG A O 1
ATOM 2465 N N . ALA A 1 311 ? 19.132 -21.110 -30.525 1.00 85.50 311 ALA A N 1
ATOM 2466 C CA . ALA A 1 311 ? 18.448 -21.295 -29.250 1.00 85.50 311 ALA A CA 1
ATOM 2467 C C . ALA A 1 311 ? 19.416 -21.799 -28.165 1.00 85.50 311 ALA A C 1
ATOM 2469 O O . ALA A 1 311 ? 19.465 -21.212 -27.088 1.00 85.50 311 ALA A O 1
ATOM 2470 N N . ASP A 1 312 ? 20.255 -22.794 -28.481 1.00 87.31 312 ASP A N 1
ATOM 2471 C CA . ASP A 1 312 ? 21.297 -23.309 -27.579 1.00 87.31 312 ASP A CA 1
ATOM 2472 C C . ASP A 1 312 ? 22.278 -22.197 -27.165 1.00 87.31 312 ASP A C 1
ATOM 2474 O O . ASP A 1 312 ? 22.673 -22.092 -26.002 1.00 87.31 312 ASP A O 1
ATOM 2478 N N . LEU A 1 313 ? 22.689 -21.356 -28.124 1.00 86.31 313 LEU A N 1
ATOM 2479 C CA . LEU A 1 313 ? 23.568 -20.216 -27.869 1.00 86.31 313 LEU A CA 1
ATOM 2480 C C . LEU A 1 313 ? 22.897 -19.186 -26.955 1.00 86.31 313 LEU A C 1
ATOM 2482 O O . LEU A 1 313 ? 23.528 -18.711 -26.012 1.00 86.31 313 LEU A O 1
ATOM 2486 N N . GLN A 1 314 ? 21.626 -18.869 -27.208 1.00 85.75 314 GLN A N 1
ATOM 2487 C CA . GLN A 1 314 ? 20.862 -17.941 -26.381 1.00 85.75 314 GLN A CA 1
ATOM 2488 C C . GLN A 1 314 ? 20.723 -18.465 -24.943 1.00 85.75 314 GLN A C 1
ATOM 2490 O O . GLN A 1 314 ? 20.957 -17.720 -23.993 1.00 85.75 314 GLN A O 1
ATOM 2495 N N . GLU A 1 315 ? 20.439 -19.757 -24.766 1.00 87.50 315 GLU A N 1
ATOM 2496 C CA . GLU A 1 315 ? 20.377 -20.396 -23.448 1.00 87.50 315 GLU A CA 1
ATOM 2497 C C . GLU A 1 315 ? 21.730 -20.324 -22.716 1.00 87.50 315 GLU A C 1
ATOM 2499 O O . GLU A 1 315 ? 21.793 -20.006 -21.525 1.00 87.50 315 GLU A O 1
ATOM 2504 N N . ALA A 1 316 ? 22.836 -20.582 -23.420 1.00 83.81 316 ALA A N 1
ATOM 2505 C CA . ALA A 1 316 ? 24.176 -20.489 -22.846 1.00 83.81 316 ALA A CA 1
ATOM 2506 C C . ALA A 1 316 ? 24.542 -19.047 -22.443 1.00 83.81 316 ALA A C 1
ATOM 2508 O O . ALA A 1 316 ? 25.136 -18.842 -21.381 1.00 83.81 316 ALA A O 1
ATOM 2509 N N . GLN A 1 317 ? 24.148 -18.052 -23.243 1.00 82.38 317 GLN A N 1
ATOM 2510 C CA . GLN A 1 317 ? 24.323 -16.630 -22.934 1.00 82.38 317 GLN A CA 1
ATOM 2511 C C . GLN A 1 317 ? 23.481 -16.196 -21.722 1.00 82.38 317 GLN A C 1
ATOM 2513 O O . GLN A 1 317 ? 23.983 -15.483 -20.853 1.00 82.38 317 GLN A O 1
ATOM 2518 N N . GLU A 1 318 ? 22.236 -16.667 -21.600 1.00 80.31 318 GLU A N 1
ATOM 2519 C CA . GLU A 1 318 ? 21.375 -16.396 -20.439 1.00 80.31 318 GLU A CA 1
ATOM 2520 C C . GLU A 1 318 ? 21.928 -17.028 -19.151 1.00 80.31 318 GLU A C 1
ATOM 2522 O O . GLU A 1 318 ? 21.956 -16.385 -18.095 1.00 80.31 318 GLU A O 1
ATOM 2527 N N . ARG A 1 319 ? 22.457 -18.257 -19.233 1.00 82.88 319 ARG A N 1
ATOM 2528 C CA . ARG A 1 319 ? 23.155 -18.903 -18.110 1.00 82.88 319 ARG A CA 1
ATOM 2529 C C . ARG A 1 319 ? 24.391 -18.116 -17.691 1.00 82.88 319 ARG A C 1
ATOM 2531 O O . ARG A 1 319 ? 24.547 -17.841 -16.500 1.00 82.88 319 ARG A O 1
ATOM 2538 N N . LEU A 1 320 ? 25.217 -17.693 -18.650 1.00 78.31 320 LEU A N 1
ATOM 2539 C CA . LEU A 1 320 ? 26.398 -16.867 -18.393 1.00 78.31 320 LEU A CA 1
ATOM 2540 C C . LEU A 1 320 ? 26.020 -15.560 -17.686 1.00 78.31 320 LEU A C 1
ATOM 2542 O O . LEU A 1 320 ? 26.592 -15.238 -16.645 1.00 78.31 320 LEU A O 1
ATOM 2546 N N . LYS A 1 321 ? 24.993 -14.869 -18.191 1.00 76.12 321 LYS A N 1
ATOM 2547 C CA . LYS A 1 321 ? 24.450 -13.643 -17.596 1.00 76.12 321 LYS A CA 1
ATOM 2548 C C . LYS A 1 321 ? 24.046 -13.848 -16.134 1.00 76.12 321 LYS A C 1
ATOM 2550 O O . LYS A 1 321 ? 24.415 -13.049 -15.277 1.00 76.12 321 LYS A O 1
ATOM 2555 N N . SER A 1 322 ? 23.343 -14.941 -15.832 1.00 76.44 322 SER A N 1
ATOM 2556 C CA . SER A 1 322 ? 22.914 -15.254 -14.462 1.00 76.44 322 SER A CA 1
ATOM 2557 C C . SER A 1 322 ? 24.077 -15.579 -13.511 1.00 76.44 322 SER A C 1
ATOM 2559 O O . SER A 1 322 ? 24.045 -15.177 -12.350 1.00 76.44 322 SER A O 1
ATOM 2561 N N . THR A 1 323 ? 25.130 -16.251 -13.997 1.00 73.94 323 THR A N 1
ATOM 2562 C CA . THR A 1 323 ? 26.322 -16.585 -13.194 1.00 73.94 323 THR A CA 1
ATOM 2563 C C . THR A 1 323 ? 27.141 -15.335 -12.864 1.00 73.94 323 THR A C 1
ATOM 2565 O O . THR A 1 323 ? 27.565 -15.162 -11.724 1.00 73.94 323 THR A O 1
ATOM 2568 N N . VAL A 1 324 ? 27.296 -14.425 -13.832 1.00 68.12 324 VAL A N 1
ATOM 2569 C CA . VAL A 1 324 ? 28.036 -13.162 -13.665 1.00 68.12 324 VAL A CA 1
ATOM 2570 C C . VAL A 1 324 ? 27.293 -12.180 -12.743 1.00 68.12 324 VAL A C 1
ATOM 2572 O O . VAL A 1 324 ? 27.915 -11.504 -11.920 1.00 68.12 324 VAL A O 1
ATOM 2575 N N . GLN A 1 325 ? 25.957 -12.133 -12.807 1.00 66.31 325 GLN A N 1
ATOM 2576 C CA . GLN A 1 325 ? 25.138 -11.199 -12.021 1.00 66.31 325 GLN A CA 1
ATOM 2577 C C . GLN A 1 325 ? 25.245 -11.409 -10.495 1.00 66.31 325 GLN A C 1
ATOM 2579 O O . GLN A 1 325 ? 25.091 -10.452 -9.734 1.00 66.31 325 GLN A O 1
ATOM 2584 N N . GLY A 1 326 ? 25.519 -12.636 -10.035 1.00 58.12 326 GLY A N 1
ATOM 2585 C CA . GLY A 1 326 ? 25.610 -12.984 -8.610 1.00 58.12 326 GLY A CA 1
ATOM 2586 C C . GLY A 1 326 ? 26.934 -12.620 -7.924 1.00 58.12 326 GLY A C 1
ATOM 2587 O O . GLY A 1 326 ? 27.005 -12.671 -6.697 1.00 58.12 326 GLY A O 1
ATOM 2588 N N . GLN A 1 327 ? 27.974 -12.256 -8.682 1.00 57.41 327 GLN A N 1
ATOM 2589 C CA . GLN A 1 327 ? 29.344 -12.101 -8.163 1.00 57.41 327 GLN A CA 1
ATOM 2590 C C . GLN A 1 327 ? 29.828 -10.643 -8.078 1.00 57.41 327 GLN A C 1
ATOM 2592 O O . GLN A 1 327 ? 30.855 -10.372 -7.455 1.00 57.41 327 GLN A O 1
ATOM 2597 N N . GLN A 1 328 ? 29.105 -9.682 -8.662 1.00 55.56 328 GLN A N 1
ATOM 2598 C CA . GLN A 1 328 ? 29.576 -8.299 -8.783 1.00 55.56 328 GLN A CA 1
ATOM 2599 C C . GLN A 1 328 ? 28.805 -7.334 -7.880 1.00 55.56 328 GLN A C 1
ATOM 2601 O O . GLN A 1 328 ? 27.585 -7.215 -7.970 1.00 55.56 328 GLN A O 1
ATOM 2606 N N . THR A 1 329 ? 29.529 -6.580 -7.044 1.00 55.69 329 THR A N 1
ATOM 2607 C CA . THR A 1 329 ? 28.988 -5.394 -6.365 1.00 55.69 329 THR A CA 1
ATOM 2608 C C . THR A 1 329 ? 29.297 -4.152 -7.202 1.00 55.69 329 THR A C 1
ATOM 2610 O O . THR A 1 329 ? 30.474 -3.786 -7.297 1.00 55.69 329 THR A O 1
ATOM 2613 N N . PRO A 1 330 ? 28.296 -3.475 -7.783 1.00 55.78 330 PRO A N 1
ATOM 2614 C CA . PRO A 1 330 ? 28.538 -2.267 -8.557 1.00 55.78 330 PRO A CA 1
ATOM 2615 C C . PRO A 1 330 ? 29.076 -1.139 -7.674 1.00 55.78 330 PRO A C 1
ATOM 2617 O O . PRO A 1 330 ? 28.547 -0.891 -6.588 1.00 55.78 330 PRO A O 1
ATOM 2620 N N . ARG A 1 331 ? 30.113 -0.439 -8.140 1.00 55.25 331 ARG A N 1
ATOM 2621 C CA . ARG A 1 331 ? 30.644 0.776 -7.502 1.00 55.25 331 ARG A CA 1
ATOM 2622 C C . ARG A 1 331 ? 30.981 1.813 -8.578 1.00 55.25 331 ARG A C 1
ATOM 2624 O O . ARG A 1 331 ? 32.152 1.954 -8.923 1.00 55.25 331 ARG A O 1
ATOM 2631 N N . PRO A 1 332 ? 29.985 2.540 -9.112 1.00 46.28 332 PRO A N 1
ATOM 2632 C CA . PRO A 1 332 ? 30.274 3.687 -9.965 1.00 46.28 332 PRO A CA 1
ATOM 2633 C C . PRO A 1 332 ? 31.073 4.694 -9.130 1.00 46.28 332 PRO A C 1
ATOM 2635 O O . PRO A 1 332 ? 30.679 4.964 -7.997 1.00 46.28 332 PRO A O 1
ATOM 2638 N N . GLY A 1 333 ? 32.207 5.183 -9.644 1.00 46.50 333 GLY A N 1
ATOM 2639 C CA . GLY A 1 333 ? 33.212 5.970 -8.911 1.00 46.50 333 GLY A CA 1
ATOM 2640 C C . GLY A 1 333 ? 32.647 6.915 -7.838 1.00 46.50 333 GLY A C 1
ATOM 2641 O O . GLY A 1 333 ? 32.274 8.050 -8.124 1.00 46.50 333 GLY A O 1
ATOM 2642 N N . GLY A 1 334 ? 32.579 6.428 -6.591 1.00 49.16 334 GLY A N 1
ATOM 2643 C CA . GLY A 1 334 ? 31.961 7.121 -5.460 1.00 49.16 334 GLY A CA 1
ATOM 2644 C C . GLY A 1 334 ? 31.518 6.178 -4.329 1.00 49.16 334 GLY A C 1
ATOM 2645 O O . GLY A 1 334 ? 31.083 5.054 -4.553 1.00 49.16 334 GLY A O 1
ATOM 2646 N N . VAL A 1 335 ? 31.622 6.647 -3.081 1.00 39.62 335 VAL A N 1
ATOM 2647 C CA . VAL A 1 335 ? 31.459 5.878 -1.822 1.00 39.62 335 VAL A CA 1
ATOM 2648 C C . VAL A 1 335 ? 29.981 5.601 -1.451 1.00 39.62 335 VAL A C 1
ATOM 2650 O O . VAL A 1 335 ? 29.626 5.547 -0.276 1.00 39.62 335 VAL A O 1
ATOM 2653 N N . VAL A 1 336 ? 29.066 5.479 -2.418 1.00 46.78 336 VAL A N 1
ATOM 2654 C CA . VAL A 1 336 ? 27.624 5.356 -2.125 1.00 46.78 336 VAL A CA 1
ATOM 2655 C C . VAL A 1 336 ? 27.194 3.888 -2.104 1.00 46.78 336 VAL A C 1
ATOM 2657 O O . VAL A 1 336 ? 27.291 3.188 -3.107 1.00 46.78 336 VAL A O 1
ATOM 2660 N N . ALA A 1 337 ? 26.675 3.428 -0.962 1.00 47.50 337 ALA A N 1
ATOM 2661 C CA . ALA A 1 337 ? 25.974 2.152 -0.863 1.00 47.50 337 ALA A CA 1
ATOM 2662 C C . ALA A 1 337 ? 24.618 2.258 -1.584 1.00 47.50 337 ALA A C 1
ATOM 2664 O O . ALA A 1 337 ? 23.717 2.963 -1.125 1.00 47.50 337 ALA A O 1
ATOM 2665 N N . LEU A 1 338 ? 24.497 1.588 -2.730 1.00 54.16 338 LEU A N 1
ATOM 2666 C CA . LEU A 1 338 ? 23.257 1.496 -3.503 1.00 54.16 338 LEU A CA 1
ATOM 2667 C C . LEU A 1 338 ? 22.231 0.616 -2.776 1.00 54.16 338 LEU A C 1
ATOM 2669 O O . LEU A 1 338 ? 22.597 -0.328 -2.070 1.00 54.16 338 LEU A O 1
ATOM 2673 N N . LYS A 1 339 ? 20.933 0.893 -2.959 1.00 57.09 339 LYS A N 1
ATOM 2674 C CA . LYS A 1 339 ? 19.885 -0.008 -2.456 1.00 57.09 339 LYS A CA 1
ATOM 2675 C C . LYS A 1 339 ? 19.951 -1.355 -3.196 1.00 57.09 339 LYS A C 1
ATOM 2677 O O . LYS A 1 339 ? 20.370 -1.381 -4.352 1.00 57.09 339 LYS A O 1
ATOM 2682 N N . PRO A 1 340 ? 19.479 -2.469 -2.599 1.00 56.50 340 PRO A N 1
ATOM 2683 C CA . PRO A 1 340 ? 19.629 -3.809 -3.182 1.00 56.50 340 PRO A CA 1
ATOM 2684 C C . PRO A 1 340 ? 19.074 -3.937 -4.607 1.00 56.50 340 PRO A C 1
ATOM 2686 O O . PRO A 1 340 ? 19.663 -4.614 -5.441 1.00 56.50 340 PRO A O 1
ATOM 2689 N N . LEU A 1 341 ? 17.966 -3.247 -4.901 1.00 52.41 341 LEU A N 1
ATOM 2690 C CA . LEU A 1 341 ? 17.326 -3.271 -6.219 1.00 52.41 341 LEU A CA 1
ATOM 2691 C C . LEU A 1 341 ? 18.138 -2.509 -7.282 1.00 52.41 341 LEU A C 1
ATOM 2693 O O . LEU A 1 341 ? 18.251 -2.957 -8.417 1.00 52.41 341 LEU A O 1
ATOM 2697 N N . GLU A 1 342 ? 18.727 -1.377 -6.892 1.00 53.28 342 GLU A N 1
ATOM 2698 C CA . GLU A 1 342 ? 19.547 -0.512 -7.751 1.00 53.28 342 GLU A CA 1
ATOM 2699 C C . GLU A 1 342 ? 20.907 -1.184 -8.031 1.00 53.28 342 GLU A C 1
ATOM 2701 O O . GLU A 1 342 ? 21.396 -1.184 -9.160 1.00 53.28 342 GLU A O 1
ATOM 2706 N N . ALA A 1 343 ? 21.476 -1.859 -7.025 1.00 59.81 343 ALA A N 1
ATOM 2707 C CA . ALA A 1 343 ? 22.670 -2.687 -7.178 1.00 59.81 343 ALA A CA 1
ATOM 2708 C C . ALA A 1 343 ? 22.425 -3.901 -8.095 1.00 59.81 343 ALA A C 1
ATOM 2710 O O . ALA A 1 343 ? 23.270 -4.220 -8.926 1.00 59.81 343 ALA A O 1
ATOM 2711 N N . ALA A 1 344 ? 21.260 -4.548 -7.997 1.00 60.38 344 ALA A N 1
ATOM 2712 C CA . ALA A 1 344 ? 20.904 -5.686 -8.849 1.00 60.38 344 ALA A CA 1
ATOM 2713 C C . ALA A 1 344 ? 20.684 -5.299 -10.324 1.00 60.38 344 ALA A C 1
ATOM 2715 O O . ALA A 1 344 ? 20.905 -6.110 -11.226 1.00 60.38 344 ALA A O 1
ATOM 2716 N N . GLN A 1 345 ? 20.233 -4.068 -10.579 1.00 62.69 345 GLN A N 1
ATOM 2717 C CA . GLN A 1 345 ? 20.057 -3.536 -11.930 1.00 62.69 345 GLN A CA 1
ATOM 2718 C C . GLN A 1 345 ? 21.391 -3.166 -12.576 1.00 62.69 345 GLN A C 1
ATOM 2720 O O . GLN A 1 345 ? 21.637 -3.529 -13.722 1.00 62.69 345 GLN A O 1
ATOM 2725 N N . LEU A 1 346 ? 22.276 -2.494 -11.841 1.00 65.00 346 LEU A N 1
ATOM 2726 C CA . LEU A 1 346 ? 23.588 -2.138 -12.372 1.00 65.00 346 LEU A CA 1
ATOM 2727 C C . LEU A 1 346 ? 24.474 -3.382 -12.566 1.00 65.00 346 LEU A C 1
ATOM 2729 O O . LEU A 1 346 ? 25.178 -3.475 -13.567 1.00 65.00 346 LEU A O 1
ATOM 2733 N N . SER A 1 347 ? 24.372 -4.391 -11.690 1.00 66.75 347 SER A N 1
ATOM 2734 C CA . SER A 1 347 ? 25.064 -5.673 -11.896 1.00 66.75 347 SER A CA 1
ATOM 2735 C C . SER A 1 347 ? 24.548 -6.430 -13.124 1.00 66.75 347 SER A C 1
ATOM 2737 O O . SER A 1 347 ? 25.334 -7.064 -13.823 1.00 66.75 347 SER A O 1
ATOM 2739 N N . LYS A 1 348 ? 23.252 -6.317 -13.446 1.00 72.12 348 LYS A N 1
ATOM 2740 C CA . LYS A 1 348 ? 22.674 -6.867 -14.682 1.00 72.12 348 LYS A CA 1
ATOM 2741 C C . LYS A 1 348 ? 23.303 -6.238 -15.930 1.00 72.12 348 LYS A C 1
ATOM 2743 O O . LYS A 1 348 ? 23.637 -6.957 -16.861 1.00 72.12 348 LYS A O 1
ATOM 2748 N N . GLN A 1 349 ? 23.482 -4.918 -15.935 1.00 70.69 349 GLN A N 1
ATOM 2749 C CA . GLN A 1 349 ? 24.060 -4.188 -17.070 1.00 70.69 349 GLN A CA 1
ATOM 2750 C C . GLN A 1 349 ? 25.548 -4.494 -17.262 1.00 70.69 349 GLN A C 1
ATOM 2752 O O . GLN A 1 349 ? 26.010 -4.671 -18.386 1.00 70.69 349 GLN A O 1
ATOM 2757 N N . MET A 1 350 ? 26.299 -4.603 -16.164 1.00 72.69 350 MET A N 1
ATOM 2758 C CA . MET A 1 350 ? 27.697 -5.035 -16.214 1.00 72.69 350 MET A CA 1
ATOM 2759 C C . MET A 1 350 ? 27.817 -6.468 -16.746 1.00 72.69 350 MET A C 1
ATOM 2761 O O . MET A 1 350 ? 28.690 -6.740 -17.565 1.00 72.69 350 MET A O 1
ATOM 2765 N N . ALA A 1 351 ? 26.902 -7.358 -16.345 1.00 72.56 351 ALA A N 1
ATOM 2766 C CA . ALA A 1 351 ? 26.833 -8.713 -16.881 1.00 72.56 351 ALA A CA 1
ATOM 2767 C C . ALA A 1 351 ? 26.502 -8.730 -18.384 1.00 72.56 351 ALA A C 1
ATOM 2769 O O . ALA A 1 351 ? 27.087 -9.522 -19.116 1.00 72.56 351 ALA A O 1
ATOM 2770 N N . ASP A 1 352 ? 25.617 -7.845 -18.855 1.00 75.44 352 ASP A N 1
ATOM 2771 C CA . ASP A 1 352 ? 25.282 -7.721 -20.280 1.00 75.44 352 ASP A CA 1
ATOM 2772 C C . ASP A 1 352 ? 26.489 -7.302 -21.131 1.00 75.44 352 ASP A C 1
ATOM 2774 O O . ASP A 1 352 ? 26.781 -7.951 -22.136 1.00 75.44 352 ASP A O 1
ATOM 2778 N N . LEU A 1 353 ? 27.250 -6.297 -20.686 1.00 78.56 353 LEU A N 1
ATOM 2779 C CA . LEU A 1 353 ? 28.489 -5.882 -21.355 1.00 78.56 353 LEU A CA 1
ATOM 2780 C C . LEU A 1 353 ? 29.562 -6.977 -21.326 1.00 78.56 353 LEU A C 1
ATOM 2782 O O . LEU A 1 353 ? 30.283 -7.165 -22.301 1.00 78.56 353 LEU A O 1
ATOM 2786 N N . GLU A 1 354 ? 29.680 -7.729 -20.230 1.00 80.12 354 GLU A N 1
ATOM 2787 C CA . GLU A 1 354 ? 30.627 -8.847 -20.162 1.00 80.12 354 GLU A CA 1
ATOM 2788 C C . GLU A 1 354 ? 30.266 -9.983 -21.119 1.00 80.12 354 GLU A C 1
ATOM 2790 O O . GLU A 1 354 ? 31.154 -10.534 -21.771 1.00 80.12 354 GLU A O 1
ATOM 2795 N N . VAL A 1 355 ? 28.980 -10.321 -21.242 1.00 80.69 355 VAL A N 1
ATOM 2796 C CA . VAL A 1 355 ? 28.503 -11.308 -22.222 1.00 80.69 355 VAL A CA 1
ATOM 2797 C C . VAL A 1 355 ? 28.790 -10.830 -23.647 1.00 80.69 355 VAL A C 1
ATOM 2799 O O . VAL A 1 355 ? 29.251 -11.623 -24.470 1.00 80.69 355 VAL A O 1
ATOM 2802 N N . GLU A 1 356 ? 28.573 -9.544 -23.931 1.00 82.69 356 GLU A N 1
ATOM 2803 C CA . GLU A 1 356 ? 28.889 -8.941 -25.229 1.00 82.69 356 GLU A CA 1
ATOM 2804 C C . GLU A 1 356 ? 30.387 -9.032 -25.552 1.00 82.69 356 GLU A C 1
ATOM 2806 O O . GLU A 1 356 ? 30.749 -9.511 -26.626 1.00 82.69 356 GLU A O 1
ATOM 2811 N N . ILE A 1 357 ? 31.265 -8.682 -24.606 1.00 84.44 357 ILE A N 1
ATOM 2812 C CA . ILE A 1 357 ? 32.723 -8.798 -24.769 1.00 84.44 357 ILE A CA 1
ATOM 2813 C C . ILE A 1 357 ? 33.130 -10.250 -25.056 1.00 84.44 357 ILE A C 1
ATOM 2815 O O . ILE A 1 357 ? 33.906 -10.500 -25.976 1.00 84.44 357 ILE A O 1
ATOM 2819 N N . ILE A 1 358 ? 32.584 -11.220 -24.317 1.00 81.25 358 ILE A N 1
ATOM 2820 C CA . ILE A 1 358 ? 32.890 -12.651 -24.498 1.00 81.25 358 ILE A CA 1
ATOM 2821 C C . ILE A 1 358 ? 32.424 -13.158 -25.874 1.00 81.25 358 ILE A C 1
ATOM 2823 O O . ILE A 1 358 ? 33.128 -13.950 -26.511 1.00 81.25 358 ILE A O 1
ATOM 2827 N N . SER A 1 359 ? 31.265 -12.696 -26.352 1.00 82.25 359 SER A N 1
ATOM 2828 C CA . SER A 1 359 ? 30.766 -13.006 -27.699 1.00 82.25 359 SER A CA 1
ATOM 2829 C C . SER A 1 359 ? 31.663 -12.396 -28.780 1.00 82.25 359 SER A C 1
ATOM 2831 O O . SER A 1 359 ? 32.062 -13.077 -29.723 1.00 82.25 359 SER A O 1
ATOM 2833 N N . LEU A 1 360 ? 32.066 -11.130 -28.629 1.00 85.94 360 LEU A N 1
ATOM 2834 C CA . LEU A 1 360 ? 32.981 -10.472 -29.567 1.00 85.94 360 LEU A CA 1
ATOM 2835 C C . LEU A 1 360 ? 34.347 -11.175 -29.621 1.00 85.94 360 LEU A C 1
ATOM 2837 O O . LEU A 1 360 ? 34.855 -11.426 -30.711 1.00 85.94 360 LEU A O 1
ATOM 2841 N N . GLN A 1 361 ? 34.899 -11.579 -28.473 1.00 86.81 361 GLN A N 1
ATOM 2842 C CA . GLN A 1 361 ? 36.140 -12.363 -28.388 1.00 86.81 361 GLN A CA 1
ATOM 2843 C C . GLN A 1 361 ? 36.024 -13.726 -29.089 1.00 86.81 361 GLN A C 1
ATOM 2845 O O . GLN A 1 361 ? 36.943 -14.177 -29.772 1.00 86.81 361 GLN A O 1
ATOM 2850 N N . SER A 1 362 ? 34.885 -14.398 -28.942 1.00 82.50 362 SER A N 1
ATOM 2851 C CA . SER A 1 362 ? 34.637 -15.697 -29.574 1.00 82.50 362 SER A CA 1
ATOM 2852 C C . SER A 1 362 ? 34.517 -15.571 -31.100 1.00 82.50 362 SER A C 1
ATOM 2854 O O . SER A 1 362 ? 35.141 -16.348 -31.832 1.00 82.50 362 SER A O 1
ATOM 2856 N N . ARG A 1 363 ? 33.835 -14.528 -31.596 1.00 84.06 363 ARG A N 1
ATOM 2857 C CA . ARG A 1 363 ? 33.798 -14.178 -33.029 1.00 84.06 363 ARG A CA 1
ATOM 2858 C C . ARG A 1 363 ? 35.174 -13.826 -33.583 1.00 84.06 363 ARG A C 1
ATOM 2860 O O . ARG A 1 363 ? 35.519 -14.259 -34.682 1.00 84.06 363 ARG A O 1
ATOM 2867 N N . GLU A 1 364 ? 35.968 -13.071 -32.830 1.00 87.31 364 GLU A N 1
ATOM 2868 C CA . GLU A 1 364 ? 37.342 -12.721 -33.191 1.00 87.31 364 GLU A CA 1
ATOM 2869 C C . GLU A 1 364 ? 38.193 -13.979 -33.412 1.00 87.31 364 GLU A C 1
ATOM 2871 O O . GLU A 1 364 ? 38.800 -14.137 -34.473 1.00 87.31 364 GLU A O 1
ATOM 2876 N N . ASN A 1 365 ? 38.157 -14.926 -32.468 1.00 85.19 365 ASN A N 1
ATOM 2877 C CA . ASN A 1 365 ? 38.859 -16.208 -32.577 1.00 85.19 365 ASN A CA 1
ATOM 2878 C C . ASN A 1 365 ? 38.388 -17.024 -33.797 1.00 85.19 365 ASN A C 1
ATOM 2880 O O . ASN A 1 365 ? 39.201 -17.616 -34.516 1.00 85.19 365 ASN A O 1
ATOM 2884 N N . GLY A 1 366 ? 37.078 -17.032 -34.071 1.00 84.25 366 GLY A N 1
ATOM 2885 C CA . GLY A 1 366 ? 36.496 -17.686 -35.247 1.00 84.25 366 GLY A CA 1
ATOM 2886 C C . GLY A 1 366 ? 36.995 -17.089 -36.566 1.00 84.25 366 GLY A C 1
ATOM 2887 O O . GLY A 1 366 ? 37.416 -17.822 -37.469 1.00 84.25 366 GLY A O 1
ATOM 2888 N N . LEU A 1 367 ? 37.016 -15.757 -36.671 1.00 86.69 367 LEU A N 1
ATOM 2889 C CA . LEU A 1 367 ? 37.549 -15.040 -37.831 1.00 86.69 367 LEU A CA 1
ATOM 2890 C C . LEU A 1 367 ? 39.053 -15.286 -38.006 1.00 86.69 367 LEU A C 1
ATOM 2892 O O . LEU A 1 367 ? 39.483 -15.592 -39.119 1.00 86.69 367 LEU A O 1
ATOM 2896 N N . GLN A 1 368 ? 39.843 -15.254 -36.929 1.00 89.88 368 GLN A N 1
ATOM 2897 C CA . GLN A 1 368 ? 41.279 -15.560 -36.967 1.00 89.88 368 GLN A CA 1
ATOM 2898 C C . GLN A 1 368 ? 41.555 -16.975 -37.496 1.00 89.88 368 GLN A C 1
ATOM 2900 O O . GLN A 1 368 ? 42.413 -17.158 -38.363 1.00 89.88 368 GLN A O 1
ATOM 2905 N N . ALA A 1 369 ? 40.792 -17.977 -37.049 1.00 84.81 369 ALA A N 1
ATOM 2906 C CA . ALA A 1 369 ? 40.932 -19.350 -37.527 1.00 84.81 369 ALA A CA 1
ATOM 2907 C C . ALA A 1 369 ? 40.585 -19.500 -39.022 1.00 84.81 369 ALA A C 1
ATOM 2909 O O . ALA A 1 369 ? 41.178 -20.331 -39.717 1.00 84.81 369 ALA A O 1
ATOM 2910 N N . ARG A 1 370 ? 39.636 -18.708 -39.540 1.00 85.62 370 ARG A N 1
ATOM 2911 C CA . ARG A 1 370 ? 39.281 -18.675 -40.973 1.00 85.62 370 ARG A CA 1
ATOM 2912 C C . ARG A 1 370 ? 40.358 -17.981 -41.800 1.00 85.62 370 ARG A C 1
ATOM 2914 O O . ARG A 1 370 ? 40.785 -18.520 -42.819 1.00 85.62 370 ARG A O 1
ATOM 2921 N N . ILE A 1 371 ? 40.848 -16.842 -41.317 1.00 89.19 371 ILE A N 1
ATOM 2922 C CA . ILE A 1 371 ? 41.971 -16.106 -41.904 1.00 89.19 371 ILE A CA 1
ATOM 2923 C C . ILE A 1 371 ? 43.207 -17.011 -41.997 1.00 89.19 371 ILE A C 1
ATOM 2925 O O . ILE A 1 371 ? 43.845 -17.059 -43.043 1.00 89.19 371 ILE A O 1
ATOM 2929 N N . ALA A 1 372 ? 43.522 -17.785 -40.952 1.00 86.81 372 ALA A N 1
ATOM 2930 C CA . ALA A 1 372 ? 44.649 -18.720 -40.954 1.00 86.81 372 ALA A CA 1
ATOM 2931 C C . ALA A 1 372 ? 44.494 -19.847 -41.994 1.00 86.81 372 ALA A C 1
ATOM 2933 O O . ALA A 1 372 ? 45.463 -20.198 -42.671 1.00 86.81 372 ALA A O 1
ATOM 2934 N N . ARG A 1 373 ? 43.278 -20.390 -42.166 1.00 86.00 373 ARG A N 1
ATOM 2935 C CA . ARG A 1 373 ? 42.986 -21.404 -43.197 1.00 86.00 373 ARG A CA 1
ATOM 2936 C C . ARG A 1 373 ? 43.163 -20.850 -44.610 1.00 86.00 373 ARG A C 1
ATOM 2938 O O . ARG A 1 373 ? 43.810 -21.501 -45.425 1.00 86.00 373 ARG A O 1
ATOM 2945 N N . LEU A 1 374 ? 42.646 -19.649 -44.870 1.00 83.19 374 LEU A N 1
ATOM 2946 C CA . LEU A 1 374 ? 42.741 -19.000 -46.180 1.00 83.19 374 LEU A CA 1
ATOM 2947 C C . LEU A 1 374 ? 44.177 -18.531 -46.486 1.00 83.19 374 LEU A C 1
ATOM 2949 O O . LEU A 1 374 ? 44.661 -18.676 -47.601 1.00 83.19 374 LEU A O 1
ATOM 2953 N N . LYS A 1 375 ? 44.932 -18.075 -45.479 1.00 84.62 375 LYS A N 1
ATOM 2954 C CA . LYS A 1 375 ? 46.373 -17.798 -45.628 1.00 84.62 375 LYS A CA 1
ATOM 2955 C C . LYS A 1 375 ? 47.165 -19.049 -46.012 1.00 84.62 375 LYS A C 1
ATOM 2957 O O . LYS A 1 375 ? 48.089 -18.963 -46.813 1.00 84.62 375 LYS A O 1
ATOM 2962 N N . LYS A 1 376 ? 46.793 -20.218 -45.476 1.00 82.75 376 LYS A N 1
ATOM 2963 C CA . LYS A 1 376 ? 47.448 -21.496 -45.793 1.00 82.75 376 LYS A CA 1
ATOM 2964 C C . LYS A 1 376 ? 47.176 -21.961 -47.229 1.00 82.75 376 LYS A C 1
ATOM 2966 O O . LYS A 1 376 ? 48.073 -22.546 -47.827 1.00 82.75 376 LYS A O 1
ATOM 2971 N N . SER A 1 377 ? 46.000 -21.688 -47.803 1.00 73.00 377 SER A N 1
ATOM 2972 C CA . SER A 1 377 ? 45.729 -21.991 -49.221 1.00 73.00 377 SER A CA 1
ATOM 2973 C C . SER A 1 377 ? 46.497 -21.065 -50.170 1.00 73.00 377 SER A C 1
ATOM 2975 O O . SER A 1 377 ? 46.973 -21.515 -51.210 1.00 73.00 377 SER A O 1
ATOM 2977 N N . MET A 1 378 ? 46.723 -19.809 -49.769 1.00 70.94 378 MET A N 1
ATOM 2978 C CA . MET A 1 378 ? 47.525 -18.839 -50.529 1.00 70.94 378 MET A CA 1
ATOM 2979 C C . MET A 1 378 ? 49.047 -19.085 -50.453 1.00 70.94 378 MET A C 1
ATOM 2981 O O . MET A 1 378 ? 49.813 -18.512 -51.229 1.00 70.94 378 MET A O 1
ATOM 2985 N N . ALA A 1 379 ? 49.504 -19.980 -49.569 1.00 72.12 379 ALA A N 1
ATOM 2986 C CA . ALA A 1 379 ? 50.918 -20.342 -49.421 1.00 72.12 379 ALA A CA 1
ATOM 2987 C C . ALA A 1 379 ? 51.498 -21.134 -50.620 1.00 72.12 379 ALA A C 1
ATOM 2989 O O . ALA A 1 379 ? 52.689 -21.431 -50.638 1.00 72.12 379 ALA A O 1
ATOM 2990 N N . THR A 1 380 ? 50.675 -21.460 -51.621 1.00 71.88 380 THR A N 1
ATOM 2991 C CA . THR A 1 380 ? 51.041 -22.200 -52.845 1.00 71.88 380 THR A CA 1
ATOM 2992 C C . THR A 1 380 ? 51.532 -21.307 -53.998 1.00 71.88 380 THR A C 1
ATOM 2994 O O . THR A 1 380 ? 52.013 -21.823 -55.003 1.00 71.88 380 THR A O 1
ATOM 2997 N N . MET A 1 381 ? 51.430 -19.979 -53.857 1.00 71.69 381 MET A N 1
ATOM 2998 C CA . MET A 1 381 ? 51.857 -18.979 -54.853 1.00 71.69 381 MET A CA 1
ATOM 2999 C C . MET A 1 381 ? 53.388 -18.793 -54.894 1.00 71.69 381 MET A C 1
ATOM 3001 O O . MET A 1 381 ? 54.085 -19.117 -53.932 1.00 71.69 381 MET A O 1
ATOM 3005 N N . GLY A 1 382 ? 53.931 -18.226 -55.980 1.00 77.56 382 GLY A N 1
ATOM 3006 C CA . GLY A 1 382 ? 55.365 -17.921 -56.070 1.00 77.56 382 GLY A CA 1
ATOM 3007 C C . GLY A 1 382 ? 55.800 -16.842 -55.065 1.00 77.56 382 GLY A C 1
ATOM 3008 O O . GLY A 1 382 ? 55.041 -15.918 -54.781 1.00 77.56 382 GLY A O 1
ATOM 3009 N N . ALA A 1 383 ? 57.039 -16.901 -54.557 1.00 77.94 383 ALA A N 1
ATOM 3010 C CA . ALA A 1 383 ? 57.526 -16.011 -53.486 1.00 77.94 383 ALA A CA 1
ATOM 3011 C C . ALA A 1 383 ? 57.313 -14.502 -53.762 1.00 77.94 383 ALA A C 1
ATOM 3013 O O . ALA A 1 383 ? 56.962 -13.748 -52.859 1.00 77.94 383 ALA A O 1
ATOM 3014 N N . ARG A 1 384 ? 57.450 -14.066 -55.024 1.00 75.88 384 ARG A N 1
ATOM 3015 C CA . ARG A 1 384 ? 57.219 -12.666 -55.441 1.00 75.88 384 ARG A CA 1
ATOM 3016 C C . ARG A 1 384 ? 55.739 -12.273 -55.471 1.00 75.88 384 ARG A C 1
ATOM 3018 O O . ARG A 1 384 ? 55.395 -11.139 -55.152 1.00 75.88 384 ARG A O 1
ATOM 3025 N N . GLU A 1 385 ? 54.866 -13.197 -55.863 1.00 77.56 385 GLU A N 1
ATOM 3026 C CA . GLU A 1 385 ? 53.413 -12.985 -55.887 1.00 77.56 385 GLU A CA 1
ATOM 3027 C C . GLU A 1 385 ? 52.853 -12.947 -54.464 1.00 77.56 385 GLU A C 1
ATOM 3029 O O . GLU A 1 385 ? 51.984 -12.130 -54.172 1.00 77.56 385 GLU A O 1
ATOM 3034 N N . GLN A 1 386 ? 53.407 -13.765 -53.562 1.00 80.00 386 GLN A N 1
ATOM 3035 C CA . GLN A 1 386 ? 53.086 -13.750 -52.134 1.00 80.00 386 GLN A CA 1
ATOM 3036 C C . GLN A 1 386 ? 53.473 -12.431 -51.466 1.00 80.00 386 GLN A C 1
ATOM 3038 O O . GLN A 1 386 ? 52.680 -11.878 -50.704 1.00 80.00 386 GLN A O 1
ATOM 3043 N N . GLU A 1 387 ? 54.664 -11.907 -51.760 1.00 82.19 387 GLU A N 1
ATOM 3044 C CA . GLU A 1 387 ? 55.135 -10.639 -51.201 1.00 82.19 387 GLU A CA 1
ATOM 3045 C C . GLU A 1 387 ? 54.281 -9.456 -51.690 1.00 82.19 387 GLU A C 1
ATOM 3047 O O . GLU A 1 387 ? 53.799 -8.659 -50.880 1.00 82.19 387 GLU A O 1
ATOM 3052 N N . TYR A 1 388 ? 53.974 -9.403 -52.994 1.00 85.19 388 TYR A N 1
ATOM 3053 C CA . TYR A 1 388 ? 53.063 -8.403 -53.560 1.00 85.19 388 TYR A CA 1
ATOM 3054 C C . TYR A 1 388 ? 51.648 -8.502 -52.973 1.00 85.19 388 TYR A C 1
ATOM 3056 O O . TYR A 1 388 ? 51.090 -7.496 -52.534 1.00 85.19 388 TYR A O 1
ATOM 3064 N N . ALA A 1 389 ? 51.067 -9.707 -52.930 1.00 83.31 389 ALA A N 1
ATOM 3065 C CA . ALA A 1 389 ? 49.746 -9.954 -52.355 1.00 83.31 389 ALA A CA 1
ATOM 3066 C C . ALA A 1 389 ? 49.693 -9.566 -50.871 1.00 83.31 389 ALA A C 1
ATOM 3068 O O . ALA A 1 389 ? 48.713 -8.974 -50.418 1.00 83.31 389 ALA A O 1
ATOM 3069 N N . GLY A 1 390 ? 50.761 -9.844 -50.119 1.00 85.94 390 GLY A N 1
ATOM 3070 C CA . GLY A 1 390 ? 50.907 -9.464 -48.719 1.00 85.94 390 GLY A CA 1
ATOM 3071 C C . GLY A 1 390 ? 50.853 -7.950 -48.515 1.00 85.94 390 GLY A C 1
ATOM 3072 O O . GLY A 1 390 ? 50.052 -7.487 -47.699 1.00 85.94 390 GLY A O 1
ATOM 3073 N N . LEU A 1 391 ? 51.648 -7.196 -49.282 1.00 87.94 391 LEU A N 1
ATOM 3074 C CA . LEU A 1 391 ? 51.706 -5.730 -49.227 1.00 87.94 391 LEU A CA 1
ATOM 3075 C C . LEU A 1 391 ? 50.417 -5.070 -49.740 1.00 87.94 391 LEU A C 1
ATOM 3077 O O . LEU A 1 391 ? 49.913 -4.141 -49.109 1.00 87.94 391 LEU A O 1
ATOM 3081 N N . ALA A 1 392 ? 49.844 -5.566 -50.841 1.00 86.25 392 ALA A N 1
ATOM 3082 C CA . ALA A 1 392 ? 48.597 -5.053 -51.411 1.00 86.25 392 ALA A CA 1
ATOM 3083 C C . ALA A 1 392 ? 47.415 -5.249 -50.453 1.00 86.25 392 ALA A C 1
ATOM 3085 O O . ALA A 1 392 ? 46.670 -4.306 -50.188 1.00 86.25 392 ALA A O 1
ATOM 3086 N N . ARG A 1 393 ? 47.300 -6.442 -49.856 1.00 88.62 393 ARG A N 1
ATOM 3087 C CA . ARG A 1 393 ? 46.329 -6.742 -48.798 1.00 88.62 393 ARG A CA 1
ATOM 3088 C C . ARG A 1 393 ? 46.527 -5.832 -47.589 1.00 88.62 393 ARG A C 1
ATOM 3090 O O . ARG A 1 393 ? 45.556 -5.273 -47.104 1.00 88.62 393 ARG A O 1
ATOM 3097 N N . MET A 1 394 ? 47.760 -5.647 -47.104 1.00 88.00 394 MET A N 1
ATOM 3098 C CA . MET A 1 394 ? 48.020 -4.761 -45.958 1.00 88.00 394 MET A CA 1
ATOM 3099 C C . MET A 1 394 ? 47.599 -3.317 -46.246 1.00 88.00 394 MET A C 1
ATOM 3101 O O . MET A 1 394 ? 46.935 -2.707 -45.411 1.00 88.00 394 MET A O 1
ATOM 3105 N N . ALA A 1 395 ? 47.918 -2.790 -47.430 1.00 89.19 395 ALA A N 1
ATOM 3106 C CA . ALA A 1 395 ? 47.506 -1.451 -47.838 1.00 89.19 395 ALA A CA 1
ATOM 3107 C C . ALA A 1 395 ? 45.976 -1.321 -47.969 1.00 89.19 395 ALA A C 1
ATOM 3109 O O . ALA A 1 395 ? 45.410 -0.315 -47.542 1.00 89.19 395 ALA A O 1
ATOM 3110 N N . GLU A 1 396 ? 45.297 -2.333 -48.521 1.00 88.88 396 GLU A N 1
ATOM 3111 C CA . GLU A 1 396 ? 43.838 -2.335 -48.685 1.00 88.88 396 GLU A CA 1
ATOM 3112 C C . GLU A 1 396 ? 43.099 -2.495 -47.346 1.00 88.88 396 GLU A C 1
ATOM 3114 O O . GLU A 1 396 ? 42.158 -1.748 -47.075 1.00 88.88 396 GLU A O 1
ATOM 3119 N N . THR A 1 397 ? 43.541 -3.416 -46.481 1.00 88.81 397 THR A N 1
ATOM 3120 C CA . THR A 1 397 ? 42.977 -3.625 -45.138 1.00 88.81 397 THR A CA 1
ATOM 3121 C C . THR A 1 397 ? 43.134 -2.368 -44.283 1.00 88.81 397 THR A C 1
ATOM 3123 O O . THR A 1 397 ? 42.158 -1.925 -43.681 1.00 88.81 397 THR A O 1
ATOM 3126 N N . GLN A 1 398 ? 44.318 -1.738 -44.271 1.00 89.75 398 GLN A N 1
ATOM 3127 C CA . GLN A 1 398 ? 44.536 -0.497 -43.515 1.00 89.75 398 GLN A CA 1
ATOM 3128 C C . GLN A 1 398 ? 43.710 0.671 -44.070 1.00 89.75 398 GLN A C 1
ATOM 3130 O O . GLN A 1 398 ? 43.143 1.436 -43.298 1.00 89.75 398 GLN A O 1
ATOM 3135 N N . ALA A 1 399 ? 43.561 0.792 -45.395 1.00 89.62 399 ALA A N 1
ATOM 3136 C CA . ALA A 1 399 ? 42.705 1.820 -45.990 1.00 89.62 399 ALA A CA 1
ATOM 3137 C C . ALA A 1 399 ? 41.223 1.654 -45.612 1.00 89.62 399 ALA A C 1
ATOM 3139 O O . ALA A 1 399 ? 40.559 2.640 -45.286 1.00 89.62 399 ALA A O 1
ATOM 3140 N N . LYS A 1 400 ? 40.709 0.415 -45.613 1.00 90.81 400 LYS A N 1
ATOM 3141 C CA . LYS A 1 400 ? 39.338 0.114 -45.167 1.00 90.81 400 LYS A CA 1
ATOM 3142 C C . LYS A 1 400 ? 39.159 0.376 -43.673 1.00 90.81 400 LYS A C 1
ATOM 3144 O O . LYS A 1 400 ? 38.165 0.988 -43.296 1.00 90.81 400 LYS A O 1
ATOM 3149 N N . LEU A 1 401 ? 40.124 -0.019 -42.839 1.00 88.81 401 LEU A N 1
ATOM 3150 C CA . LEU A 1 401 ? 40.095 0.239 -41.397 1.00 88.81 401 LEU A CA 1
ATOM 3151 C C . LEU A 1 401 ? 40.078 1.740 -41.085 1.00 88.81 401 LEU A C 1
ATOM 3153 O O . LEU A 1 401 ? 39.259 2.181 -40.283 1.00 88.81 401 LEU A O 1
ATOM 3157 N N . THR A 1 402 ? 40.919 2.538 -41.750 1.00 92.06 402 THR A N 1
ATOM 3158 C CA . THR A 1 402 ? 40.913 4.002 -41.603 1.00 92.06 402 THR A CA 1
ATOM 3159 C C . THR A 1 402 ? 39.555 4.598 -41.978 1.00 92.06 402 THR A C 1
ATOM 3161 O O . THR A 1 402 ? 39.064 5.468 -41.263 1.00 92.06 402 THR A O 1
ATOM 3164 N N . GLY A 1 403 ? 38.924 4.123 -43.060 1.00 90.50 403 GLY A N 1
ATOM 3165 C CA . GLY A 1 403 ? 37.572 4.543 -43.448 1.00 90.50 403 GLY A CA 1
ATOM 3166 C C . GLY A 1 403 ? 36.522 4.215 -42.381 1.00 90.50 403 GLY A C 1
ATOM 3167 O O . GLY A 1 403 ? 35.806 5.105 -41.933 1.00 90.50 403 GLY A O 1
ATOM 3168 N N . LEU A 1 404 ? 36.500 2.969 -41.897 1.00 89.88 404 LEU A N 1
ATOM 3169 C CA . LEU A 1 404 ? 35.583 2.533 -40.835 1.00 89.88 404 LEU A CA 1
ATOM 3170 C C . LEU A 1 404 ? 35.773 3.325 -39.533 1.00 89.88 404 LEU A C 1
ATOM 3172 O O . LEU A 1 404 ? 34.801 3.735 -38.900 1.00 89.88 404 LEU A O 1
ATOM 3176 N N . LEU A 1 405 ? 37.023 3.567 -39.130 1.00 90.31 405 LEU A N 1
ATOM 3177 C CA . LEU A 1 405 ? 37.331 4.359 -37.941 1.00 90.31 405 LEU A CA 1
ATOM 3178 C C . LEU A 1 405 ? 36.954 5.832 -38.124 1.00 90.31 405 LEU A C 1
ATOM 3180 O O . LEU A 1 405 ? 36.470 6.437 -37.173 1.00 90.31 405 LEU A O 1
ATOM 3184 N N . ALA A 1 406 ? 37.107 6.406 -39.322 1.00 90.75 406 ALA A N 1
ATOM 3185 C CA . ALA A 1 406 ? 36.633 7.760 -39.611 1.00 90.75 406 ALA A CA 1
ATOM 3186 C C . ALA A 1 406 ? 35.111 7.875 -39.437 1.00 90.75 406 ALA A C 1
ATOM 3188 O O . ALA A 1 406 ? 34.630 8.829 -38.814 1.00 90.75 406 ALA A O 1
ATOM 3189 N N . ASP A 1 407 ? 34.361 6.884 -39.924 1.00 88.94 407 ASP A N 1
ATOM 3190 C CA . ASP A 1 407 ? 32.907 6.826 -39.774 1.00 88.94 407 ASP A CA 1
ATOM 3191 C C . ASP A 1 407 ? 32.509 6.688 -38.295 1.00 88.94 407 ASP A C 1
ATOM 3193 O O . ASP A 1 407 ? 31.669 7.451 -37.807 1.00 88.94 407 ASP A O 1
ATOM 3197 N N . LYS A 1 408 ? 33.169 5.798 -37.536 1.00 87.69 408 LYS A N 1
ATOM 3198 C CA . LYS A 1 408 ? 32.926 5.627 -36.090 1.00 87.69 408 LYS A CA 1
ATOM 3199 C C . LYS A 1 408 ? 33.317 6.864 -35.269 1.00 87.69 408 LYS A C 1
ATOM 3201 O O . LYS A 1 408 ? 32.574 7.244 -34.367 1.00 87.69 408 LYS A O 1
ATOM 3206 N N . VAL A 1 409 ? 34.426 7.543 -35.583 1.00 89.62 409 VAL A N 1
ATOM 3207 C CA . VAL A 1 409 ? 34.809 8.822 -34.945 1.00 89.62 409 VAL A CA 1
ATOM 3208 C C . VAL A 1 409 ? 33.760 9.896 -35.226 1.00 89.62 409 VAL A C 1
ATOM 3210 O O . VAL A 1 409 ? 33.387 10.647 -34.324 1.00 89.62 409 VAL A O 1
ATOM 3213 N N . THR A 1 410 ? 33.255 9.961 -36.459 1.00 88.31 410 THR A N 1
ATOM 3214 C CA . THR A 1 410 ? 32.201 10.908 -36.841 1.00 88.31 410 THR A CA 1
ATOM 3215 C C . THR A 1 410 ? 30.909 10.615 -36.079 1.00 88.31 410 THR A C 1
ATOM 3217 O O . THR A 1 410 ? 30.321 11.533 -35.508 1.00 88.31 410 THR A O 1
ATOM 3220 N N . ALA A 1 411 ? 30.515 9.343 -35.968 1.00 83.56 411 ALA A N 1
ATOM 3221 C CA . ALA A 1 411 ? 29.371 8.912 -35.167 1.00 83.56 411 ALA A CA 1
ATOM 3222 C C . ALA A 1 411 ? 29.537 9.259 -33.674 1.00 83.56 411 ALA A C 1
ATOM 3224 O O . ALA A 1 411 ? 28.631 9.834 -33.070 1.00 83.56 411 ALA A O 1
ATOM 3225 N N . ALA A 1 412 ? 30.714 9.007 -33.091 1.00 82.31 412 ALA A N 1
ATOM 3226 C CA . ALA A 1 412 ? 31.021 9.366 -31.706 1.00 82.31 412 ALA A CA 1
ATOM 3227 C C . ALA A 1 412 ? 31.006 10.890 -31.478 1.00 82.31 412 ALA A C 1
ATOM 3229 O O . ALA A 1 412 ? 30.496 11.357 -30.460 1.00 82.31 412 ALA A O 1
ATOM 3230 N N . ARG A 1 413 ? 31.495 11.687 -32.440 1.00 85.38 413 ARG A N 1
ATOM 3231 C CA . ARG A 1 413 ? 31.463 13.160 -32.389 1.00 85.38 413 ARG A CA 1
ATOM 3232 C C . ARG A 1 413 ? 30.036 13.707 -32.496 1.00 85.38 413 ARG A C 1
ATOM 3234 O O . ARG A 1 413 ? 29.696 14.642 -31.774 1.00 85.38 413 ARG A O 1
ATOM 3241 N N . ILE A 1 414 ? 29.193 13.103 -33.338 1.00 82.38 414 ILE A N 1
ATOM 3242 C CA . ILE A 1 414 ? 27.754 13.402 -33.400 1.00 82.38 414 ILE A CA 1
ATOM 3243 C C . ILE A 1 414 ? 27.101 13.083 -32.052 1.00 82.38 414 ILE A C 1
ATOM 3245 O O . ILE A 1 414 ? 26.355 13.908 -31.538 1.00 82.38 414 ILE A O 1
ATOM 3249 N N . SER A 1 415 ? 27.424 11.940 -31.441 1.00 74.19 415 SER A N 1
ATOM 3250 C CA . SER A 1 415 ? 26.892 11.553 -30.129 1.00 74.19 415 SER A CA 1
ATOM 3251 C C . SER A 1 415 ? 27.347 12.475 -28.988 1.00 74.19 415 SER A C 1
ATOM 3253 O O . SER A 1 415 ? 26.578 12.706 -28.061 1.00 74.19 415 SER A O 1
ATOM 3255 N N . GLU A 1 416 ? 28.571 13.013 -29.032 1.00 79.81 416 GLU A N 1
ATOM 3256 C CA . GLU A 1 416 ? 29.076 13.983 -28.045 1.00 79.81 416 GLU A CA 1
ATOM 3257 C C . GLU A 1 416 ? 28.387 15.353 -28.174 1.00 79.81 416 GLU A C 1
ATOM 3259 O O . GLU A 1 416 ? 28.098 16.008 -27.170 1.00 79.81 416 GLU A O 1
ATOM 3264 N N . GLN A 1 417 ? 28.121 15.790 -29.410 1.00 76.06 417 GLN A N 1
ATOM 3265 C CA . GLN A 1 417 ? 27.469 17.071 -29.709 1.00 76.06 417 GLN A CA 1
ATOM 3266 C C . GLN A 1 417 ? 25.938 17.004 -29.636 1.00 76.06 417 GLN A C 1
ATOM 3268 O O . GLN A 1 417 ? 25.285 18.041 -29.483 1.00 76.06 417 GLN A O 1
ATOM 3273 N N . ALA A 1 418 ? 25.358 15.806 -29.722 1.00 68.06 418 ALA A N 1
ATOM 3274 C CA . ALA A 1 418 ? 23.933 15.592 -29.550 1.00 68.06 418 ALA A CA 1
ATOM 3275 C C . ALA A 1 418 ? 23.510 16.048 -28.147 1.00 68.06 418 ALA A C 1
ATOM 3277 O O . ALA A 1 418 ? 24.025 15.593 -27.123 1.00 68.06 418 ALA A O 1
ATOM 3278 N N . GLN A 1 419 ? 22.536 16.960 -28.079 1.00 59.31 419 GLN A N 1
ATOM 3279 C CA . GLN 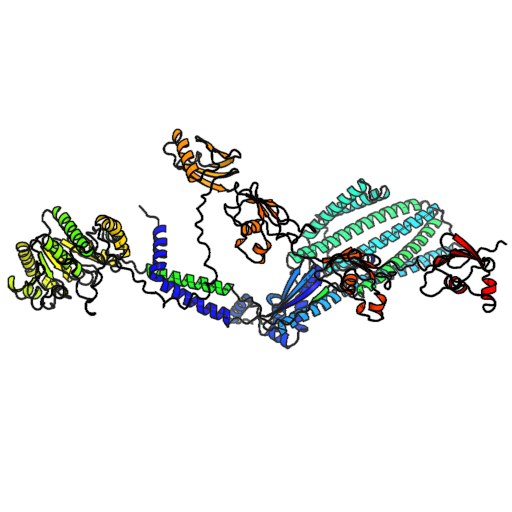A 1 419 ? 21.868 17.249 -26.815 1.00 59.31 419 GLN A CA 1
ATOM 3280 C C . GLN A 1 419 ? 21.072 16.006 -26.419 1.00 59.31 419 GLN A C 1
ATOM 3282 O O . GLN A 1 419 ? 19.963 15.806 -26.910 1.00 59.31 419 GLN A O 1
ATOM 3287 N N . VAL A 1 420 ? 21.630 15.181 -25.533 1.00 56.06 420 VAL A N 1
ATOM 3288 C CA . VAL A 1 420 ? 20.924 14.041 -24.940 1.00 56.06 420 VAL A CA 1
ATOM 3289 C C . VAL A 1 420 ? 19.760 14.579 -24.102 1.00 56.06 420 VAL A C 1
ATOM 3291 O O . VAL A 1 420 ? 19.897 14.850 -22.911 1.00 56.06 420 VAL A O 1
ATOM 3294 N N . ARG A 1 421 ? 18.597 14.774 -24.730 1.00 57.69 421 ARG A N 1
ATOM 3295 C CA . ARG A 1 421 ? 17.324 15.055 -24.053 1.00 57.69 421 ARG A CA 1
ATOM 3296 C C . ARG A 1 421 ? 16.637 13.734 -23.704 1.00 57.69 421 ARG A C 1
ATOM 3298 O O . ARG A 1 421 ? 15.499 13.499 -24.077 1.00 57.69 421 ARG A O 1
ATOM 3305 N N . GLY A 1 422 ? 17.346 12.860 -22.986 1.00 63.09 422 GLY A N 1
ATOM 3306 C CA . GLY A 1 422 ? 16.761 11.625 -22.442 1.00 63.09 422 GLY A CA 1
ATOM 3307 C C . GLY A 1 422 ? 15.692 11.898 -21.375 1.00 63.09 422 GLY A C 1
ATOM 3308 O O . GLY A 1 422 ? 14.855 11.043 -21.099 1.00 63.09 422 GLY A O 1
ATOM 3309 N N . ILE A 1 423 ? 15.697 13.112 -20.812 1.00 74.69 423 ILE A N 1
ATOM 3310 C CA . ILE A 1 423 ? 14.724 13.614 -19.844 1.00 74.69 423 ILE A CA 1
ATOM 3311 C C . ILE A 1 423 ? 13.939 14.758 -20.494 1.00 74.69 423 ILE A C 1
ATOM 3313 O O . ILE A 1 423 ? 14.498 15.817 -20.784 1.00 74.69 423 ILE A O 1
ATOM 3317 N N . HIS A 1 424 ? 12.637 14.564 -20.680 1.00 81.31 424 HIS A N 1
ATOM 3318 C CA . HIS A 1 424 ? 11.705 15.620 -21.058 1.00 81.31 424 HIS A CA 1
ATOM 3319 C C . HIS A 1 424 ? 10.984 16.139 -19.823 1.00 81.31 424 HIS A C 1
ATOM 3321 O O . HIS A 1 424 ? 10.421 15.365 -19.057 1.00 81.31 424 HIS A O 1
ATOM 3327 N N . VAL A 1 425 ? 10.970 17.453 -19.623 1.00 85.38 425 VAL A N 1
ATOM 3328 C CA . VAL A 1 425 ? 10.116 18.053 -18.595 1.00 85.38 425 VAL A CA 1
ATOM 3329 C C . VAL A 1 425 ? 8.692 18.078 -19.142 1.00 85.38 425 VAL A C 1
ATOM 3331 O O . VAL A 1 425 ? 8.455 18.716 -20.165 1.00 85.38 425 VAL A O 1
ATOM 3334 N N . ILE A 1 426 ? 7.774 17.346 -18.504 1.00 86.81 426 ILE A N 1
ATOM 3335 C CA . ILE A 1 426 ? 6.342 17.416 -18.827 1.00 86.81 426 ILE A CA 1
ATOM 3336 C C . ILE A 1 426 ? 5.764 18.663 -18.170 1.00 86.81 426 ILE A C 1
ATOM 3338 O O . ILE A 1 426 ? 5.113 19.462 -18.834 1.00 86.81 426 ILE A O 1
ATOM 3342 N N . ASP A 1 427 ? 6.027 18.812 -16.870 1.00 91.06 427 ASP A N 1
ATOM 3343 C CA . ASP A 1 427 ? 5.466 19.886 -16.063 1.00 91.06 427 ASP A CA 1
ATOM 3344 C C . ASP A 1 427 ? 6.433 20.322 -14.956 1.00 91.06 427 ASP A C 1
ATOM 3346 O O . ASP A 1 427 ? 7.104 19.488 -14.332 1.00 91.06 427 ASP A O 1
ATOM 3350 N N . LEU A 1 428 ? 6.510 21.632 -14.723 1.00 92.00 428 LEU A N 1
ATOM 3351 C CA . LEU A 1 428 ? 7.315 22.229 -13.655 1.00 92.00 428 LEU A CA 1
ATOM 3352 C C . LEU A 1 428 ? 6.482 22.340 -12.377 1.00 92.00 428 LEU A C 1
ATOM 3354 O O . LEU A 1 428 ? 5.257 22.374 -12.406 1.00 92.00 428 LEU A O 1
ATOM 3358 N N . ALA A 1 429 ? 7.146 22.405 -11.227 1.00 91.88 429 ALA A N 1
ATOM 3359 C CA . ALA A 1 429 ? 6.444 22.512 -9.961 1.00 91.88 429 ALA A CA 1
ATOM 3360 C C . ALA A 1 429 ? 5.833 23.908 -9.781 1.00 91.88 429 ALA A C 1
ATOM 3362 O O . ALA A 1 429 ? 6.550 24.913 -9.717 1.00 91.88 429 ALA A O 1
ATOM 3363 N N . GLU A 1 430 ? 4.508 23.956 -9.638 1.00 91.19 430 GLU A N 1
ATOM 3364 C CA . GLU A 1 430 ? 3.771 25.153 -9.232 1.00 91.19 430 GLU A CA 1
ATOM 3365 C C . GLU A 1 430 ? 3.757 25.336 -7.706 1.00 91.19 430 GLU A C 1
ATOM 3367 O O . GLU A 1 430 ? 3.931 24.393 -6.930 1.00 91.19 430 GLU A O 1
ATOM 3372 N N . GLN A 1 431 ? 3.510 26.570 -7.257 1.00 91.69 431 GLN A N 1
ATOM 3373 C CA . GLN A 1 431 ? 3.368 26.869 -5.832 1.00 91.69 431 GLN A CA 1
ATOM 3374 C C . GLN A 1 431 ? 2.026 26.333 -5.297 1.00 91.69 431 GLN A C 1
ATOM 3376 O O . GLN A 1 431 ? 0.963 26.770 -5.753 1.00 91.69 431 GLN A O 1
ATOM 3381 N N . PRO A 1 432 ? 2.033 25.427 -4.302 1.00 87.81 432 PRO A N 1
ATOM 3382 C CA . PRO A 1 432 ? 0.807 24.845 -3.772 1.00 87.81 432 PRO A CA 1
ATOM 3383 C C . PRO A 1 432 ? -0.023 25.887 -3.014 1.00 87.81 432 PRO A C 1
ATOM 3385 O O . PRO A 1 432 ? 0.466 26.580 -2.125 1.00 87.81 432 PRO A O 1
ATOM 3388 N N . ARG A 1 433 ? -1.320 25.969 -3.333 1.00 85.75 433 ARG A N 1
ATOM 3389 C CA . ARG A 1 433 ? -2.254 26.924 -2.702 1.00 85.75 433 ARG A CA 1
ATOM 3390 C C . ARG A 1 433 ? -2.737 26.493 -1.316 1.00 85.75 433 ARG A C 1
ATOM 3392 O O . ARG A 1 433 ? -3.284 27.313 -0.585 1.00 85.75 433 ARG A O 1
ATOM 3399 N N . GLN A 1 434 ? -2.587 25.214 -0.971 1.00 82.50 434 GLN A N 1
ATOM 3400 C CA . GLN A 1 434 ? -3.043 24.644 0.296 1.00 82.50 434 GLN A CA 1
ATOM 3401 C C . GLN A 1 434 ? -1.969 23.732 0.905 1.00 82.50 434 GLN A C 1
ATOM 3403 O O . GLN A 1 434 ? -1.220 23.096 0.158 1.00 82.50 434 GLN A O 1
ATOM 3408 N N . PRO A 1 435 ? -1.887 23.656 2.245 1.00 82.12 435 PRO A N 1
ATOM 3409 C CA . PRO A 1 435 ? -0.974 22.748 2.921 1.00 82.12 435 PRO A CA 1
ATOM 3410 C C . PRO A 1 435 ? -1.376 21.287 2.695 1.00 82.12 435 PRO A C 1
ATOM 3412 O O . PRO A 1 435 ? -2.555 20.944 2.586 1.00 82.12 435 PRO A O 1
ATOM 3415 N N . SER A 1 436 ? -0.376 20.415 2.636 1.00 78.19 436 SER A N 1
ATOM 3416 C CA . SER A 1 436 ? -0.553 18.979 2.460 1.00 78.19 436 SER A CA 1
ATOM 3417 C C . SER A 1 436 ? -1.272 18.362 3.669 1.00 78.19 436 SER A C 1
ATOM 3419 O O . SER A 1 436 ? -1.029 18.702 4.828 1.00 78.19 436 SER A O 1
ATOM 3421 N N . SER A 1 437 ? -2.184 17.423 3.410 1.00 57.09 437 SER A N 1
ATOM 3422 C CA . SER A 1 437 ? -3.096 16.857 4.416 1.00 57.09 437 SER A CA 1
ATOM 3423 C C . SER A 1 437 ? -2.459 15.815 5.345 1.00 57.09 437 SER A C 1
ATOM 3425 O O . SER A 1 437 ? -3.159 15.191 6.149 1.00 57.09 437 SER A O 1
ATOM 3427 N N . LYS A 1 438 ? -1.135 15.619 5.287 1.00 57.22 438 LYS A N 1
ATOM 3428 C CA . LYS A 1 438 ? -0.405 14.608 6.068 1.00 57.22 438 LYS A CA 1
ATOM 3429 C C . LYS A 1 438 ? -0.185 15.054 7.519 1.00 57.22 438 LYS A C 1
ATOM 3431 O O . LYS A 1 438 ? 0.931 15.034 8.032 1.00 57.22 438 LYS A O 1
ATOM 3436 N N . ARG A 1 439 ? -1.260 15.417 8.225 1.00 61.19 439 ARG A N 1
ATOM 3437 C CA . ARG A 1 439 ? -1.222 15.522 9.691 1.00 61.19 439 ARG A CA 1
ATOM 3438 C C . ARG A 1 439 ? -0.946 14.136 10.267 1.00 61.19 439 ARG A C 1
ATOM 3440 O O . ARG A 1 439 ? -1.415 13.139 9.708 1.00 61.19 439 ARG A O 1
ATOM 3447 N N . PRO A 1 440 ? -0.209 14.017 11.378 1.00 63.06 440 PRO A N 1
ATOM 3448 C CA . PRO A 1 440 ? 0.202 12.719 11.872 1.00 63.06 440 PRO A CA 1
ATOM 3449 C C . PRO A 1 440 ? -0.957 12.033 12.609 1.00 63.06 440 PRO A C 1
ATOM 3451 O O . PRO A 1 440 ? -0.989 11.941 13.836 1.00 63.06 440 PRO A O 1
ATOM 3454 N N . LEU A 1 441 ? -1.904 11.492 11.837 1.00 65.75 441 LEU A N 1
ATOM 3455 C CA . LEU A 1 441 ? -3.071 10.743 12.312 1.00 65.75 441 LEU A CA 1
ATOM 3456 C C . LEU A 1 441 ? -2.666 9.591 13.248 1.00 65.75 441 LEU A C 1
ATOM 3458 O O . LEU A 1 441 ? -3.407 9.221 14.155 1.00 65.75 441 LEU A O 1
ATOM 3462 N N . LYS A 1 442 ? -1.445 9.070 13.074 1.00 68.62 442 LYS A N 1
ATOM 3463 C CA . LYS A 1 442 ? -0.837 8.062 13.949 1.00 68.62 442 LYS A CA 1
ATOM 3464 C C . LYS A 1 442 ? -0.716 8.548 15.400 1.00 68.62 442 LYS A C 1
ATOM 3466 O O . LYS A 1 442 ? -1.077 7.800 16.301 1.00 68.62 442 LYS A O 1
ATOM 3471 N N . PHE A 1 443 ? -0.285 9.788 15.654 1.00 70.94 443 PHE A N 1
ATOM 3472 C CA . PHE A 1 443 ? -0.194 10.314 17.026 1.00 70.94 443 PHE A CA 1
ATOM 3473 C C . PHE A 1 443 ? -1.571 10.571 17.642 1.00 70.94 443 PHE A C 1
ATOM 3475 O O . PHE A 1 443 ? -1.754 10.347 18.836 1.00 70.94 443 PHE A O 1
ATOM 3482 N N . LEU A 1 444 ? -2.558 10.952 16.825 1.00 75.38 444 LEU A N 1
ATOM 3483 C CA . LEU A 1 444 ? -3.949 11.075 17.263 1.00 75.38 444 LEU A CA 1
ATOM 3484 C C . LEU A 1 444 ? -4.519 9.713 17.693 1.00 75.38 444 LEU A C 1
ATOM 3486 O O . LEU A 1 444 ? -5.155 9.610 18.742 1.00 75.38 444 LEU A O 1
ATOM 3490 N N . LEU A 1 445 ? -4.220 8.652 16.936 1.00 78.25 445 LEU A N 1
ATOM 3491 C CA . LEU A 1 445 ? -4.592 7.281 17.284 1.00 78.25 445 LEU A CA 1
ATOM 3492 C C . LEU A 1 445 ? -3.918 6.817 18.587 1.00 78.25 445 LEU A C 1
ATOM 3494 O O . LEU A 1 445 ? -4.590 6.254 19.451 1.00 78.25 445 LEU A O 1
ATOM 3498 N N . PHE A 1 446 ? -2.621 7.094 18.767 1.00 77.94 446 PHE A N 1
ATOM 3499 C CA . PHE A 1 446 ? -1.911 6.767 20.010 1.00 77.94 446 PHE A CA 1
ATOM 3500 C C . PHE A 1 446 ? -2.454 7.539 21.222 1.00 77.94 446 PHE A C 1
ATOM 3502 O O . PHE A 1 446 ? -2.604 6.948 22.290 1.00 77.94 446 PHE A O 1
ATOM 3509 N N . GLY A 1 447 ? -2.815 8.818 21.065 1.00 82.06 447 GLY A N 1
ATOM 3510 C CA . GLY A 1 447 ? -3.442 9.618 22.125 1.00 82.06 447 GLY A CA 1
ATOM 3511 C C . GLY A 1 447 ? -4.822 9.094 22.536 1.00 82.06 447 GLY A C 1
ATOM 3512 O O . GLY A 1 447 ? -5.111 8.962 23.726 1.00 82.06 447 GLY A O 1
ATOM 3513 N N . LEU A 1 448 ? -5.647 8.713 21.555 1.00 81.56 448 LEU A N 1
ATOM 3514 C CA . LEU A 1 448 ? -6.964 8.103 21.769 1.00 81.56 448 LEU A CA 1
ATOM 3515 C C . LEU A 1 448 ? -6.872 6.761 22.508 1.00 81.56 448 LEU A C 1
ATOM 3517 O O . LEU A 1 448 ? -7.574 6.545 23.500 1.00 81.56 448 LEU A O 1
ATOM 3521 N N . LEU A 1 449 ? -5.989 5.871 22.045 1.00 84.75 449 LEU A N 1
ATOM 3522 C CA . LEU A 1 449 ? -5.781 4.557 22.656 1.00 84.75 449 LEU A CA 1
ATOM 3523 C C . LEU A 1 449 ? -5.168 4.677 24.057 1.00 84.75 449 LEU A C 1
ATOM 3525 O O . LEU A 1 449 ? -5.625 4.008 24.984 1.00 84.75 449 LEU A O 1
ATOM 3529 N N . GLY A 1 450 ? -4.186 5.565 24.231 1.00 83.62 450 GLY A N 1
ATOM 3530 C CA . GLY A 1 450 ? -3.544 5.827 25.519 1.00 83.62 450 GLY A CA 1
ATOM 3531 C C . GLY A 1 450 ? -4.517 6.384 26.561 1.00 83.62 450 GLY A C 1
ATOM 3532 O O . GLY A 1 450 ? -4.558 5.894 27.690 1.00 83.62 450 GLY A O 1
ATOM 3533 N N . GLY A 1 451 ? -5.363 7.346 26.176 1.00 87.62 451 GLY A N 1
ATOM 3534 C CA . GLY A 1 451 ? -6.392 7.902 27.057 1.00 87.62 451 GLY A CA 1
ATOM 3535 C C . GLY A 1 451 ? -7.438 6.874 27.482 1.00 87.62 451 GLY A C 1
ATOM 3536 O O . GLY A 1 451 ? -7.811 6.813 28.656 1.00 87.62 451 GLY A O 1
ATOM 3537 N N . LEU A 1 452 ? -7.880 6.023 26.552 1.00 86.69 452 LEU A N 1
ATOM 3538 C CA . LEU A 1 452 ? -8.819 4.947 26.863 1.00 86.69 452 LEU A CA 1
ATOM 3539 C C . LEU A 1 452 ? -8.190 3.929 27.824 1.00 86.69 452 LEU A C 1
ATOM 3541 O O . LEU A 1 452 ? -8.815 3.556 28.817 1.00 86.69 452 LEU A O 1
ATOM 3545 N N . GLY A 1 453 ? -6.943 3.525 27.562 1.00 85.31 453 GLY A N 1
ATOM 3546 C CA . GLY A 1 453 ? -6.193 2.598 28.407 1.00 85.31 453 GLY A CA 1
ATOM 3547 C C . GLY A 1 453 ? -6.041 3.110 29.841 1.00 85.31 453 GLY A C 1
ATOM 3548 O O . GLY A 1 453 ? -6.385 2.400 30.788 1.00 85.31 453 GLY A O 1
ATOM 3549 N N . LEU A 1 454 ? -5.617 4.368 30.010 1.00 85.94 454 LEU A N 1
ATOM 3550 C CA . LEU A 1 454 ? -5.472 4.999 31.325 1.00 85.94 454 LEU A CA 1
ATOM 3551 C C . LEU A 1 454 ? -6.821 5.117 32.055 1.00 85.94 454 LEU A C 1
ATOM 3553 O O . LEU A 1 454 ? -6.917 4.829 33.251 1.00 85.94 454 LEU A O 1
ATOM 3557 N N . GLY A 1 455 ? -7.884 5.488 31.335 1.00 87.25 455 GLY A N 1
ATOM 3558 C CA . GLY A 1 455 ? -9.240 5.564 31.876 1.00 87.25 455 GLY A CA 1
ATOM 3559 C C . GLY A 1 455 ? -9.760 4.216 32.386 1.00 87.25 455 GLY A C 1
ATOM 3560 O O . GLY A 1 455 ? -10.285 4.135 33.501 1.00 87.25 455 GLY A O 1
ATOM 3561 N N . VAL A 1 456 ? -9.581 3.144 31.608 1.00 85.06 456 VAL A N 1
ATOM 3562 C CA . VAL A 1 456 ? -9.966 1.780 32.005 1.00 85.06 456 VAL A CA 1
ATOM 3563 C C . VAL A 1 456 ? -9.133 1.304 33.195 1.00 85.06 456 VAL A C 1
ATOM 3565 O O . VAL A 1 456 ? -9.709 0.831 34.175 1.00 85.06 456 VAL A O 1
ATOM 3568 N N . ALA A 1 457 ? -7.809 1.480 33.162 1.00 81.75 457 ALA A N 1
ATOM 3569 C CA . ALA A 1 457 ? -6.914 1.060 34.242 1.00 81.75 457 ALA A CA 1
ATOM 3570 C C . ALA A 1 457 ? -7.287 1.713 35.585 1.00 81.75 457 ALA A C 1
ATOM 3572 O O . ALA A 1 457 ? -7.430 1.030 36.601 1.00 81.75 457 ALA A O 1
ATOM 3573 N N . THR A 1 458 ? -7.536 3.025 35.579 1.00 83.81 458 THR A N 1
ATOM 3574 C CA . THR A 1 458 ? -7.920 3.782 36.781 1.00 83.81 458 THR A CA 1
ATOM 3575 C C . THR A 1 458 ? -9.278 3.330 37.329 1.00 83.81 458 THR A C 1
ATOM 3577 O O . THR A 1 458 ? -9.465 3.207 38.543 1.00 83.81 458 THR A O 1
ATOM 3580 N N . ALA A 1 459 ? -10.240 3.040 36.446 1.00 82.75 459 ALA A N 1
ATOM 3581 C CA . ALA A 1 459 ? -11.557 2.554 36.844 1.00 82.75 459 ALA A CA 1
ATOM 3582 C C . ALA A 1 459 ? -11.504 1.127 37.420 1.00 82.75 459 ALA A C 1
ATOM 3584 O O . ALA A 1 459 ? -12.159 0.860 38.429 1.00 82.75 459 ALA A O 1
ATOM 3585 N N . VAL A 1 460 ? -10.691 0.242 36.832 1.00 79.38 460 VAL A N 1
ATOM 3586 C CA . VAL A 1 460 ? -10.455 -1.123 37.328 1.00 79.38 460 VAL A CA 1
ATOM 3587 C C . VAL A 1 460 ? -9.778 -1.103 38.697 1.00 79.38 460 VAL A C 1
ATOM 3589 O O . VAL A 1 460 ? -10.251 -1.778 39.608 1.00 79.38 460 VAL A O 1
ATOM 3592 N N . LEU A 1 461 ? -8.723 -0.301 38.880 1.00 80.12 461 LEU A N 1
ATOM 3593 C CA . LEU A 1 461 ? -8.017 -0.182 40.162 1.00 80.12 461 LEU A CA 1
ATOM 3594 C C . LEU A 1 461 ? -8.946 0.288 41.285 1.00 80.12 461 LEU A C 1
ATOM 3596 O O . LEU A 1 461 ? -8.932 -0.261 42.388 1.00 80.12 461 LEU A O 1
ATOM 3600 N N . ARG A 1 462 ? -9.800 1.275 40.996 1.00 80.81 462 ARG A N 1
ATOM 3601 C CA . ARG A 1 462 ? -10.764 1.776 41.978 1.00 80.81 462 ARG A CA 1
ATOM 3602 C C . ARG A 1 462 ? -11.845 0.755 42.320 1.00 80.81 462 ARG A C 1
ATOM 3604 O O . ARG A 1 462 ? -12.235 0.673 43.480 1.00 80.81 462 ARG A O 1
ATOM 3611 N N . GLU A 1 463 ? -12.324 -0.003 41.338 1.00 76.31 463 GLU A N 1
ATOM 3612 C CA . GLU A 1 463 ? -13.313 -1.060 41.563 1.00 76.31 463 GLU A CA 1
ATOM 3613 C C . GLU A 1 463 ? -12.714 -2.223 42.365 1.00 76.31 463 GLU A C 1
ATOM 3615 O O . GLU A 1 463 ? -13.334 -2.725 43.299 1.00 76.31 463 GLU A O 1
ATOM 3620 N N . TYR A 1 464 ? -11.465 -2.593 42.069 1.00 69.50 464 TYR A N 1
ATOM 3621 C CA . TYR A 1 464 ? -10.743 -3.638 42.790 1.00 69.50 464 TYR A CA 1
ATOM 3622 C C . TYR A 1 464 ? -10.544 -3.303 44.280 1.00 69.50 464 TYR A C 1
ATOM 3624 O O . TYR A 1 464 ? -10.554 -4.201 45.128 1.00 69.50 464 TYR A O 1
ATOM 3632 N N . ALA A 1 465 ? -10.423 -2.014 44.614 1.00 68.25 465 ALA A N 1
ATOM 3633 C CA . ALA A 1 465 ? -10.282 -1.537 45.987 1.00 68.25 465 ALA A CA 1
ATOM 3634 C C . ALA A 1 465 ? -11.587 -1.595 46.816 1.00 68.25 465 ALA A C 1
ATOM 3636 O O . ALA A 1 465 ? -11.517 -1.665 48.044 1.00 68.25 465 ALA A O 1
ATOM 3637 N N . SER A 1 466 ? -12.777 -1.604 46.198 1.00 62.31 466 SER A N 1
ATOM 3638 C CA . SER A 1 466 ? -14.071 -1.608 46.904 1.00 62.31 466 SER A CA 1
ATOM 3639 C C . SER A 1 466 ? -14.780 -2.969 46.830 1.00 62.31 466 SER A C 1
ATOM 3641 O O . SER A 1 466 ? -15.574 -3.206 45.928 1.00 62.31 466 SER A O 1
ATOM 3643 N N . ARG A 1 467 ? -14.539 -3.869 47.799 1.00 68.75 467 ARG A N 1
ATOM 3644 C CA . ARG A 1 467 ? -15.223 -5.182 47.903 1.00 68.75 467 ARG A CA 1
ATOM 3645 C C . ARG A 1 467 ? -16.415 -5.134 48.868 1.00 68.75 467 ARG A C 1
ATOM 3647 O O . ARG A 1 467 ? -16.307 -5.522 50.037 1.00 68.75 467 ARG A O 1
ATOM 3654 N N . VAL A 1 468 ? -17.535 -4.613 48.384 1.00 80.38 468 VAL A N 1
ATOM 3655 C CA . VAL A 1 468 ? -18.804 -4.513 49.123 1.00 80.38 468 VAL A CA 1
ATOM 3656 C C . VAL A 1 468 ? -19.692 -5.728 48.822 1.00 80.38 468 VAL A C 1
ATOM 3658 O O . VAL A 1 468 ? -19.520 -6.344 47.778 1.00 80.38 468 VAL A O 1
ATOM 3661 N N . ILE A 1 469 ? -20.581 -6.108 49.744 1.00 80.56 469 ILE A N 1
ATOM 3662 C CA . ILE A 1 469 ? -21.513 -7.233 49.574 1.00 80.56 469 ILE A CA 1
ATOM 3663 C C . ILE A 1 469 ? -22.639 -6.833 48.616 1.00 80.56 469 ILE A C 1
ATOM 3665 O O . ILE A 1 469 ? -23.373 -5.877 48.884 1.00 80.56 469 ILE A O 1
ATOM 3669 N N . GLU A 1 470 ? -22.802 -7.585 47.530 1.00 76.81 470 GLU A N 1
ATOM 3670 C CA . GLU A 1 470 ? -23.795 -7.310 46.483 1.00 76.81 470 GLU A CA 1
ATOM 3671 C C . GLU A 1 470 ? -24.682 -8.518 46.151 1.00 76.81 470 GLU A C 1
ATOM 3673 O O . GLU A 1 470 ? -25.536 -8.424 45.274 1.00 76.81 470 GLU A O 1
ATOM 3678 N N . THR A 1 471 ? -24.522 -9.656 46.830 1.00 79.56 471 THR A N 1
ATOM 3679 C CA . THR A 1 471 ? -25.408 -10.820 46.667 1.00 79.56 471 THR A CA 1
ATOM 3680 C C . THR A 1 471 ? -25.592 -11.580 47.981 1.00 79.56 471 THR A C 1
ATOM 3682 O O . THR A 1 471 ? -24.726 -11.545 48.852 1.00 79.56 471 THR A O 1
ATOM 3685 N N . GLU A 1 472 ? -26.701 -12.310 48.121 1.00 80.06 472 GLU A N 1
ATOM 3686 C CA . GLU A 1 472 ? -26.924 -13.201 49.273 1.00 80.06 472 GLU A CA 1
ATOM 3687 C C . GLU A 1 472 ? -25.901 -14.341 49.323 1.00 80.06 472 GLU A C 1
ATOM 3689 O O . GLU A 1 472 ? -25.408 -14.690 50.391 1.00 80.06 472 GLU A O 1
ATOM 3694 N N . GLN A 1 473 ? -25.505 -14.871 48.162 1.00 82.00 473 GLN A N 1
ATOM 3695 C CA . GLN A 1 473 ? -24.470 -15.905 48.068 1.00 82.00 473 GLN A CA 1
ATOM 3696 C C . GLN A 1 473 ? -23.126 -15.415 48.617 1.00 82.00 473 GLN A C 1
ATOM 3698 O O . GLN A 1 473 ? -22.424 -16.168 49.284 1.00 82.00 473 GLN A O 1
ATOM 3703 N N . GLU A 1 474 ? -22.772 -14.147 48.387 1.00 83.25 474 GLU A N 1
ATOM 3704 C CA . GLU A 1 474 ? -21.579 -13.541 48.982 1.00 83.25 474 GLU A CA 1
ATOM 3705 C C . GLU A 1 474 ? -21.691 -13.387 50.499 1.00 83.25 474 GLU A C 1
ATOM 3707 O O . GLU A 1 474 ? -20.671 -13.499 51.176 1.00 83.25 474 GLU A O 1
ATOM 3712 N N . VAL A 1 475 ? -22.894 -13.150 51.037 1.00 86.75 475 VAL A N 1
ATOM 3713 C CA . VAL A 1 475 ? -23.132 -13.135 52.489 1.00 86.75 475 VAL A CA 1
ATOM 3714 C C . VAL A 1 475 ? -22.865 -14.518 53.058 1.00 86.75 475 VAL A C 1
ATOM 3716 O O . VAL A 1 475 ? -22.010 -14.636 53.929 1.00 86.75 475 VAL A O 1
ATOM 3719 N N . VAL A 1 476 ? -23.501 -15.557 52.509 1.00 86.88 476 VAL A N 1
ATOM 3720 C CA . VAL A 1 476 ? -23.312 -16.950 52.947 1.00 86.88 476 VAL A CA 1
ATOM 3721 C C . VAL A 1 476 ? -21.848 -17.372 52.809 1.00 86.88 476 VAL A C 1
ATOM 3723 O O . VAL A 1 476 ? -21.272 -17.913 53.744 1.00 86.88 476 VAL A O 1
ATOM 3726 N N . ALA A 1 477 ? -21.192 -17.056 51.691 1.00 85.56 477 ALA A N 1
ATOM 3727 C CA . ALA A 1 477 ? -19.784 -17.392 51.467 1.00 85.56 477 ALA A CA 1
ATOM 3728 C C . ALA A 1 477 ? -18.801 -16.576 52.329 1.00 85.56 477 ALA A C 1
ATOM 3730 O O . ALA A 1 477 ? -17.621 -16.922 52.422 1.00 85.56 477 ALA A O 1
ATOM 3731 N N . ALA A 1 478 ? -19.227 -15.448 52.899 1.00 84.88 478 ALA A N 1
ATOM 3732 C CA . ALA A 1 478 ? -18.392 -14.620 53.763 1.00 84.88 478 ALA A CA 1
ATOM 3733 C C . ALA A 1 478 ? -18.597 -14.935 55.243 1.00 84.88 478 ALA A C 1
ATOM 3735 O O . ALA A 1 478 ? -17.617 -15.038 55.970 1.00 84.88 478 ALA A O 1
ATOM 3736 N N . SER A 1 479 ? -19.842 -15.060 55.699 1.00 87.38 479 SER A N 1
ATOM 3737 C CA . SER A 1 479 ? -20.149 -15.351 57.098 1.00 87.38 479 SER A CA 1
ATOM 3738 C C . SER A 1 479 ? -20.200 -16.854 57.383 1.00 87.38 479 SER A C 1
ATOM 3740 O O . SER A 1 479 ? -19.887 -17.265 58.492 1.00 87.38 479 SER A O 1
ATOM 3742 N N . GLY A 1 480 ? -20.581 -17.695 56.424 1.00 88.38 480 GLY A N 1
ATOM 3743 C CA . GLY A 1 480 ? -20.946 -19.089 56.696 1.00 88.38 480 GLY A CA 1
ATOM 3744 C C . GLY A 1 480 ? -22.242 -19.226 57.505 1.00 88.38 480 GLY A C 1
ATOM 3745 O O . GLY A 1 480 ? -22.495 -20.287 58.059 1.00 88.38 480 GLY A O 1
ATOM 3746 N N . LEU A 1 481 ? -23.038 -18.156 57.613 1.00 89.81 481 LEU A N 1
ATOM 3747 C CA . LEU A 1 481 ? -24.321 -18.129 58.322 1.00 89.81 481 LEU A CA 1
ATOM 3748 C C . LEU A 1 481 ? -25.489 -18.166 57.324 1.00 89.81 481 LEU A C 1
ATOM 3750 O O . LEU A 1 481 ? -25.347 -17.633 56.216 1.00 89.81 481 LEU A O 1
ATOM 3754 N N . PRO A 1 482 ? -26.655 -18.714 57.712 1.00 90.81 482 PRO A N 1
ATOM 3755 C CA . PRO A 1 482 ? -27.844 -18.683 56.871 1.00 90.81 482 PRO A CA 1
ATOM 3756 C C . PRO A 1 482 ? -28.364 -17.250 56.701 1.00 90.81 482 PRO A C 1
ATOM 3758 O O . PRO A 1 482 ? -28.364 -16.449 57.641 1.00 90.81 482 PRO A O 1
ATOM 3761 N N . VAL A 1 483 ? -28.828 -16.924 55.494 1.00 92.31 483 VAL A N 1
ATOM 3762 C CA . VAL A 1 483 ? -29.558 -15.679 55.226 1.00 92.31 483 VAL A CA 1
ATOM 3763 C C . VAL A 1 483 ? -31.040 -15.941 55.486 1.00 92.31 483 VAL A C 1
ATOM 3765 O O . VAL A 1 483 ? -31.648 -16.738 54.782 1.00 92.31 483 VAL A O 1
ATOM 3768 N N . LEU A 1 484 ? -31.617 -15.286 56.498 1.00 90.81 484 LEU A N 1
ATOM 3769 C CA . LEU A 1 484 ? -33.019 -15.498 56.903 1.00 90.81 484 LEU A CA 1
ATOM 3770 C C . LEU A 1 484 ? -34.018 -14.780 55.988 1.00 90.81 484 LEU A C 1
ATOM 3772 O O . LEU A 1 484 ? -35.207 -15.082 55.993 1.00 90.81 484 LEU A O 1
ATOM 3776 N N . GLY A 1 485 ? -33.540 -13.801 55.225 1.00 89.12 485 GLY A N 1
ATOM 3777 C CA . GLY A 1 485 ? -34.326 -13.075 54.242 1.00 89.12 485 GLY A CA 1
ATOM 3778 C C . GLY A 1 485 ? -33.732 -11.711 53.922 1.00 89.12 485 GLY A C 1
ATOM 3779 O O . GLY A 1 485 ? -32.817 -11.219 54.597 1.00 89.12 485 GLY A O 1
ATOM 3780 N N . SER A 1 486 ? -34.281 -11.091 52.880 1.00 90.44 486 SER A N 1
ATOM 3781 C CA . SER A 1 486 ? -33.740 -9.855 52.328 1.00 90.44 486 SER A CA 1
ATOM 3782 C C . SER A 1 486 ? -34.820 -8.815 52.063 1.00 90.44 486 SER A C 1
ATOM 3784 O O . SER A 1 486 ? -35.803 -9.073 51.368 1.00 90.44 486 SER A O 1
ATOM 3786 N N . ILE A 1 487 ? -34.604 -7.609 52.588 1.00 89.69 487 ILE A N 1
ATOM 3787 C CA . ILE A 1 487 ? -35.571 -6.509 52.573 1.00 89.69 487 ILE A CA 1
ATOM 3788 C C . ILE A 1 487 ? -35.222 -5.531 51.432 1.00 89.69 487 ILE A C 1
ATOM 3790 O O . ILE A 1 487 ? -34.129 -4.949 51.426 1.00 89.69 487 ILE A O 1
ATOM 3794 N N . PRO A 1 488 ? -36.121 -5.312 50.452 1.00 86.94 488 PRO A N 1
ATOM 3795 C CA . PRO A 1 488 ? -35.958 -4.326 49.382 1.00 86.94 488 PRO A CA 1
ATOM 3796 C C . PRO A 1 488 ? -35.826 -2.890 49.879 1.00 86.94 488 PRO A C 1
ATOM 3798 O O . PRO A 1 488 ? -36.432 -2.501 50.875 1.00 86.94 488 PRO A O 1
ATOM 3801 N N . ILE A 1 489 ? -35.104 -2.050 49.130 1.00 83.62 489 ILE A N 1
ATOM 3802 C CA . ILE A 1 489 ? -35.047 -0.619 49.442 1.00 83.62 489 ILE A CA 1
ATOM 3803 C C . ILE A 1 489 ? -36.450 0.014 49.344 1.00 83.62 489 ILE A C 1
ATOM 3805 O O . ILE A 1 489 ? -37.068 0.041 48.277 1.00 83.62 489 ILE A O 1
ATOM 3809 N N . ALA A 1 490 ? -36.970 0.520 50.463 1.00 70.12 490 ALA A N 1
ATOM 3810 C CA . ALA A 1 490 ? -38.203 1.302 50.481 1.00 70.12 490 ALA A CA 1
ATOM 3811 C C . ALA A 1 490 ? -37.923 2.729 49.987 1.00 70.12 490 ALA A C 1
ATOM 3813 O O . ALA A 1 490 ? -36.900 3.332 50.328 1.00 70.12 490 ALA A O 1
ATOM 3814 N N . ARG A 1 491 ? -38.818 3.277 49.159 1.00 61.53 491 ARG A N 1
ATOM 3815 C CA . ARG A 1 491 ? -38.788 4.706 48.820 1.00 61.53 491 ARG A CA 1
ATOM 3816 C C . ARG A 1 491 ? -39.568 5.465 49.892 1.00 61.53 491 ARG A C 1
ATOM 3818 O O . ARG A 1 491 ? -40.654 5.007 50.237 1.00 61.53 491 ARG A O 1
ATOM 3825 N N . PRO A 1 492 ? -39.070 6.612 50.383 1.00 53.22 492 PRO A N 1
ATOM 3826 C CA . PRO A 1 492 ? -39.860 7.449 51.273 1.00 53.22 492 PRO A CA 1
ATOM 3827 C C . PRO A 1 492 ? -41.163 7.846 50.570 1.00 53.22 492 PRO A C 1
ATOM 3829 O O . PRO A 1 492 ? -41.149 8.189 49.381 1.00 53.22 492 PRO A O 1
ATOM 3832 N N . LEU A 1 493 ? -42.280 7.770 51.297 1.00 51.09 493 LEU A N 1
ATOM 3833 C CA . LEU A 1 493 ? -43.584 8.234 50.828 1.00 51.09 493 LEU A CA 1
ATOM 3834 C C . LEU A 1 493 ? -43.454 9.697 50.374 1.00 51.09 493 LEU A C 1
ATOM 3836 O O . LEU A 1 493 ? -42.870 10.539 51.062 1.00 51.09 493 LEU A O 1
ATOM 3840 N N . THR A 1 494 ? -43.941 9.991 49.169 1.00 36.56 494 THR A N 1
ATOM 3841 C CA . THR A 1 494 ? -43.915 11.336 48.582 1.00 36.56 494 THR A CA 1
ATOM 3842 C C . THR A 1 494 ? -44.661 12.312 49.490 1.00 36.56 494 THR A C 1
ATOM 3844 O O . THR A 1 494 ? -45.876 12.202 49.604 1.00 36.56 494 THR A O 1
ATOM 3847 N N . GLY A 1 495 ? -43.941 13.250 50.117 1.00 43.34 495 GLY A N 1
ATOM 3848 C CA . GLY A 1 495 ? -44.510 14.275 51.006 1.00 43.34 495 GLY A CA 1
ATOM 3849 C C . GLY A 1 495 ? -43.848 14.400 52.384 1.00 43.34 495 GLY A C 1
ATOM 3850 O O . GLY A 1 495 ? -44.140 15.355 53.095 1.00 43.34 495 GLY A O 1
ATOM 3851 N N . ALA A 1 496 ? -42.937 13.496 52.770 1.00 42.09 496 ALA A N 1
ATOM 3852 C CA . ALA A 1 496 ? -42.246 13.599 54.059 1.00 42.09 496 ALA A CA 1
ATOM 3853 C C . ALA A 1 496 ? -41.248 14.788 54.095 1.00 42.09 496 ALA A C 1
ATOM 3855 O O . ALA A 1 496 ? -40.473 14.958 53.146 1.00 42.09 496 ALA A O 1
ATOM 3856 N N . PRO A 1 497 ? -41.221 15.603 55.171 1.00 39.84 497 PRO A N 1
ATOM 3857 C CA . PRO A 1 497 ? -40.353 16.776 55.275 1.00 39.84 497 PRO A CA 1
ATOM 3858 C C . PRO A 1 497 ? -38.862 16.411 55.187 1.00 39.84 497 PRO A C 1
ATOM 3860 O O . PRO A 1 497 ? -38.416 15.369 55.680 1.00 39.84 497 PRO A O 1
ATOM 3863 N N . ALA A 1 498 ? -38.077 17.303 54.571 1.00 37.25 498 ALA A N 1
ATOM 3864 C CA . ALA A 1 498 ? -36.694 17.099 54.115 1.00 37.25 498 ALA A CA 1
ATOM 3865 C C . ALA A 1 498 ? -35.623 16.853 55.214 1.00 37.25 498 ALA A C 1
ATOM 3867 O O . ALA A 1 498 ? -34.432 16.812 54.906 1.00 37.25 498 ALA A O 1
ATOM 3868 N N . GLY A 1 499 ? -36.016 16.631 56.473 1.00 42.03 499 GLY A N 1
ATOM 3869 C CA . GLY A 1 499 ? -35.133 16.310 57.607 1.00 42.03 499 GLY A CA 1
ATOM 3870 C C . GLY A 1 499 ? -35.148 14.841 58.067 1.00 42.03 499 GLY A C 1
ATOM 3871 O O . GLY A 1 499 ? -34.373 14.458 58.938 1.00 42.03 499 GLY A O 1
ATOM 3872 N N . THR A 1 500 ? -35.986 13.983 57.479 1.00 48.03 500 THR A N 1
ATOM 3873 C CA . THR A 1 500 ? -36.289 12.614 57.964 1.00 48.03 500 THR A CA 1
ATOM 3874 C C . THR A 1 500 ? -35.262 11.530 57.583 1.00 48.03 500 THR A C 1
ATOM 3876 O O . THR A 1 500 ? -35.562 10.341 57.618 1.00 48.03 500 THR A O 1
ATOM 3879 N N . LYS A 1 501 ? -34.013 11.882 57.238 1.00 50.31 501 LYS A N 1
ATOM 3880 C CA . LYS A 1 501 ? -32.997 10.894 56.797 1.00 50.31 501 LYS A CA 1
ATOM 3881 C C . LYS A 1 501 ? -32.495 9.940 57.896 1.00 50.31 501 LYS A C 1
ATOM 3883 O O . LYS A 1 501 ? -31.796 8.986 57.570 1.00 50.31 501 LYS A O 1
ATOM 3888 N N . THR A 1 502 ? -32.796 10.196 59.171 1.00 54.00 502 THR A N 1
ATOM 3889 C CA . THR A 1 502 ? -32.257 9.424 60.313 1.00 54.00 502 THR A CA 1
ATOM 3890 C C . THR A 1 502 ? -33.303 8.652 61.112 1.00 54.00 502 THR A C 1
ATOM 3892 O O . THR A 1 502 ? -32.933 7.948 62.051 1.00 54.00 502 THR A O 1
ATOM 3895 N N . THR A 1 503 ? -34.585 8.761 60.765 1.00 68.56 503 THR A N 1
ATOM 3896 C CA . THR A 1 503 ? -35.662 8.044 61.453 1.00 68.56 503 THR A CA 1
ATOM 3897 C C . THR A 1 503 ? -35.852 6.663 60.814 1.00 68.56 503 THR A C 1
ATOM 3899 O O . THR A 1 503 ? -35.978 6.588 59.588 1.00 68.56 503 THR A O 1
ATOM 3902 N N . PRO A 1 504 ? -35.852 5.562 61.591 1.00 72.00 504 PRO A N 1
ATOM 3903 C CA . PRO A 1 504 ? -36.210 4.239 61.084 1.00 72.00 504 PRO A CA 1
ATOM 3904 C C . PRO A 1 504 ? -37.570 4.256 60.370 1.00 72.00 504 PRO A C 1
ATOM 3906 O O . PRO A 1 504 ? -38.524 4.843 60.873 1.00 72.00 504 PRO A O 1
ATOM 3909 N N . MET A 1 505 ? -37.663 3.622 59.197 1.00 76.25 505 MET A N 1
ATOM 3910 C CA . MET A 1 505 ? -38.924 3.534 58.451 1.00 76.25 505 MET A CA 1
ATOM 3911 C C . MET A 1 505 ? -39.772 2.369 58.963 1.00 76.25 505 MET A C 1
ATOM 3913 O O . MET A 1 505 ? -39.254 1.272 59.156 1.00 76.25 505 MET A O 1
ATOM 3917 N N . ILE A 1 506 ? -41.074 2.586 59.112 1.00 78.31 506 ILE A N 1
ATOM 3918 C CA . ILE A 1 506 ? -42.054 1.537 59.404 1.00 78.31 506 ILE A CA 1
ATOM 3919 C C . ILE A 1 506 ? -42.848 1.289 58.119 1.00 78.31 506 ILE A C 1
ATOM 3921 O O . ILE A 1 506 ? -43.382 2.226 57.530 1.00 78.31 506 ILE A O 1
ATOM 3925 N N . PHE A 1 507 ? -42.854 0.047 57.647 1.00 77.12 507 PHE A N 1
ATOM 3926 C CA . PHE A 1 507 ? -43.534 -0.395 56.428 1.00 77.12 507 PHE A CA 1
ATOM 3927 C C . PHE A 1 507 ? -44.492 -1.570 56.670 1.00 77.12 507 PHE A C 1
ATOM 3929 O O . PHE A 1 507 ? -45.409 -1.759 55.877 1.00 77.12 507 PHE A O 1
ATOM 3936 N N . VAL A 1 508 ? -44.339 -2.322 57.764 1.00 68.00 508 VAL A N 1
ATOM 3937 C CA . VAL A 1 508 ? -45.396 -3.206 58.275 1.00 68.00 508 VAL A CA 1
ATOM 3938 C C . VAL A 1 508 ? -46.388 -2.316 59.025 1.00 68.00 508 VAL A C 1
ATOM 3940 O O . VAL A 1 508 ? -46.060 -1.776 60.075 1.00 68.00 508 VAL A O 1
ATOM 3943 N N . SER A 1 509 ? -47.562 -2.061 58.449 1.00 65.62 509 SER A N 1
ATOM 3944 C CA . SER A 1 509 ? -48.602 -1.232 59.069 1.00 65.62 509 SER A CA 1
ATOM 3945 C C . SER A 1 509 ? -49.985 -1.778 58.738 1.00 65.62 509 SER A C 1
ATOM 3947 O O . SER A 1 509 ? -50.178 -2.391 57.690 1.00 65.62 509 SER A O 1
ATOM 3949 N N . THR A 1 510 ? -50.966 -1.478 59.585 1.00 50.62 510 THR A N 1
ATOM 3950 C CA . THR A 1 510 ? -52.363 -1.905 59.415 1.00 50.62 510 THR A CA 1
ATOM 3951 C C . THR A 1 510 ? -53.051 -1.349 58.159 1.00 50.62 510 THR A C 1
ATOM 3953 O O . THR A 1 510 ? -54.124 -1.826 57.809 1.00 50.62 510 THR A O 1
ATOM 3956 N N . HIS A 1 511 ? -52.460 -0.363 57.468 1.00 43.34 511 HIS A N 1
ATOM 3957 C CA . HIS A 1 511 ? -53.121 0.399 56.399 1.00 43.34 511 HIS A CA 1
ATOM 3958 C C . HIS A 1 511 ? -52.601 0.110 54.972 1.00 43.34 511 HIS A C 1
ATOM 3960 O O . HIS A 1 511 ? -53.241 0.536 54.014 1.00 43.34 511 HIS A O 1
ATOM 3966 N N . ASP A 1 512 ? -51.491 -0.625 54.799 1.00 55.38 512 ASP A N 1
ATOM 3967 C CA . ASP A 1 512 ? -51.039 -1.128 53.482 1.00 55.38 512 ASP A CA 1
ATOM 3968 C C . ASP A 1 512 ? -50.388 -2.525 53.617 1.00 55.38 512 ASP A C 1
ATOM 3970 O O . ASP A 1 512 ? -49.159 -2.655 53.677 1.00 55.38 512 ASP A O 1
ATOM 3974 N N . PRO A 1 513 ? -51.203 -3.592 53.731 1.00 59.34 513 PRO A N 1
ATOM 3975 C CA . PRO A 1 513 ? -50.733 -4.929 54.089 1.00 59.34 513 PRO A CA 1
ATOM 3976 C C . PRO A 1 513 ? -49.963 -5.665 52.980 1.00 59.34 513 PRO A C 1
ATOM 3978 O O . PRO A 1 513 ? -49.457 -6.751 53.254 1.00 59.34 513 PRO A O 1
ATOM 3981 N N . HIS A 1 514 ? -49.837 -5.114 51.764 1.00 66.19 514 HIS A N 1
ATOM 3982 C CA . HIS A 1 514 ? -49.279 -5.814 50.591 1.00 66.19 514 HIS A CA 1
ATOM 3983 C C . HIS A 1 514 ? -47.979 -5.200 50.039 1.00 66.19 514 HIS A C 1
ATOM 3985 O O . HIS A 1 514 ? -47.664 -5.340 48.852 1.00 66.19 514 HIS A O 1
ATOM 3991 N N . SER A 1 515 ? -47.199 -4.500 50.870 1.00 79.44 515 SER A N 1
ATOM 3992 C CA . SER A 1 515 ? -45.879 -4.025 50.443 1.00 79.44 515 SER A CA 1
ATOM 3993 C C . SER A 1 515 ? -44.850 -5.161 50.427 1.00 79.44 515 SER A C 1
ATOM 3995 O O . SER A 1 515 ? -44.770 -5.970 51.350 1.00 79.44 515 SER A O 1
ATOM 3997 N N . LEU A 1 516 ? -43.990 -5.173 49.404 1.00 79.62 516 LEU A N 1
ATOM 3998 C CA . LEU A 1 516 ? -42.934 -6.182 49.267 1.00 79.62 516 LEU A CA 1
ATOM 3999 C C . LEU A 1 516 ? -42.007 -6.217 50.491 1.00 79.62 516 LEU A C 1
ATOM 4001 O O . LEU A 1 516 ? -41.517 -7.273 50.863 1.00 79.62 516 LEU A O 1
ATOM 4005 N N . GLN A 1 517 ? -41.769 -5.063 51.121 1.00 85.25 517 GLN A N 1
ATOM 4006 C CA . GLN A 1 517 ? -40.964 -4.954 52.335 1.00 85.25 517 GLN A CA 1
ATOM 4007 C C . GLN A 1 517 ? -41.659 -5.580 53.549 1.00 85.25 517 GLN A C 1
ATOM 4009 O O . GLN A 1 517 ? -40.991 -6.238 54.347 1.00 85.25 517 GLN A O 1
ATOM 4014 N N . ALA A 1 518 ? -42.978 -5.400 53.685 1.00 84.44 518 ALA A N 1
ATOM 4015 C CA . ALA A 1 518 ? -43.747 -6.035 54.751 1.00 84.44 518 ALA A CA 1
ATOM 4016 C C . ALA A 1 518 ? -43.752 -7.561 54.595 1.00 84.44 518 ALA A C 1
ATOM 4018 O O . ALA A 1 518 ? -43.466 -8.270 55.560 1.00 84.44 518 ALA A O 1
ATOM 4019 N N . ASP A 1 519 ? -43.949 -8.064 53.373 1.00 85.81 519 ASP A N 1
ATOM 4020 C CA . ASP A 1 519 ? -43.875 -9.500 53.084 1.00 85.81 519 ASP A CA 1
ATOM 4021 C C . ASP A 1 519 ? -42.477 -10.075 53.351 1.00 85.81 519 ASP A C 1
ATOM 4023 O O . ASP A 1 519 ? -42.363 -11.152 53.938 1.00 85.81 519 ASP A O 1
ATOM 4027 N N . SER A 1 520 ? -41.401 -9.336 53.041 1.00 89.12 520 SER A N 1
ATOM 4028 C CA . SER A 1 520 ? -40.039 -9.729 53.435 1.00 89.12 520 SER A CA 1
ATOM 4029 C C . SER A 1 520 ? -39.897 -9.882 54.953 1.00 89.12 520 SER A C 1
ATOM 4031 O O . SER A 1 520 ? -39.278 -10.837 55.417 1.00 89.12 520 SER A O 1
ATOM 4033 N N . CYS A 1 521 ? -40.464 -8.967 55.745 1.00 90.25 521 CYS A N 1
ATOM 4034 C CA . CYS A 1 521 ? -40.423 -9.060 57.206 1.00 90.25 521 CYS A CA 1
ATOM 4035 C C . CYS A 1 521 ? -41.254 -10.230 57.748 1.00 90.25 521 CYS A C 1
ATOM 4037 O O . CYS A 1 521 ? -40.800 -10.903 58.673 1.00 90.25 521 CYS A O 1
ATOM 4039 N N . ARG A 1 522 ? -42.412 -10.539 57.149 1.00 89.81 522 ARG A N 1
ATOM 4040 C CA . ARG A 1 522 ? -43.207 -11.733 57.493 1.00 89.81 522 ARG A CA 1
ATOM 4041 C C . ARG A 1 522 ? -42.478 -13.032 57.148 1.00 89.81 522 ARG A C 1
ATOM 4043 O O . ARG A 1 522 ? -42.547 -13.991 57.917 1.00 89.81 522 ARG A O 1
ATOM 4050 N N . ALA A 1 523 ? -41.752 -13.059 56.032 1.00 89.50 523 ALA A N 1
ATOM 4051 C CA . ALA A 1 523 ? -40.911 -14.191 55.654 1.00 89.50 523 ALA A CA 1
ATOM 4052 C C . ALA A 1 523 ? -39.756 -14.387 56.650 1.00 89.50 523 ALA A C 1
ATOM 4054 O O . ALA A 1 523 ? -39.561 -15.496 57.140 1.00 89.50 523 ALA A O 1
ATOM 4055 N N . ILE A 1 524 ? -39.061 -13.306 57.033 1.00 92.69 524 ILE A N 1
ATOM 4056 C CA . ILE A 1 524 ? -37.995 -13.347 58.051 1.00 92.69 524 ILE A CA 1
ATOM 4057 C C . ILE A 1 524 ? -38.544 -13.832 59.400 1.00 92.69 524 ILE A C 1
ATOM 4059 O O . ILE A 1 524 ? -37.934 -14.692 60.028 1.00 92.69 524 ILE A O 1
ATOM 4063 N N . ARG A 1 525 ? -39.709 -13.330 59.832 1.00 92.56 525 ARG A N 1
ATOM 4064 C CA . ARG A 1 525 ? -40.411 -13.812 61.034 1.00 92.56 525 ARG A CA 1
ATOM 4065 C C . ARG A 1 525 ? -40.637 -15.323 60.976 1.00 92.56 525 ARG A C 1
ATOM 4067 O O . ARG A 1 525 ? -40.270 -16.031 61.904 1.00 92.56 525 ARG A O 1
ATOM 4074 N N . THR A 1 526 ? -41.190 -15.807 59.865 1.00 90.44 526 THR A N 1
ATOM 4075 C CA . THR A 1 526 ? -41.469 -17.235 59.654 1.00 90.44 526 THR A CA 1
ATOM 4076 C C . THR A 1 526 ? -40.185 -18.067 59.692 1.00 90.44 526 THR A C 1
ATOM 4078 O O . THR A 1 526 ? -40.172 -19.136 60.295 1.00 90.44 526 THR A O 1
ATOM 4081 N N . ALA A 1 527 ? -39.087 -17.569 59.113 1.00 90.50 527 ALA A N 1
ATOM 4082 C CA . ALA A 1 527 ? -37.782 -18.227 59.170 1.00 90.50 527 ALA A CA 1
ATOM 4083 C C . ALA A 1 527 ? -37.231 -18.311 60.605 1.00 90.50 527 ALA A C 1
ATOM 4085 O O . ALA A 1 527 ? -36.698 -19.349 60.993 1.00 90.50 527 ALA A O 1
ATOM 4086 N N . ILE A 1 528 ? -37.398 -17.252 61.406 1.00 91.38 528 ILE A N 1
ATOM 4087 C CA . ILE A 1 528 ? -37.025 -17.243 62.830 1.00 91.38 528 ILE A CA 1
ATOM 4088 C C . ILE A 1 528 ? -37.889 -18.234 63.620 1.00 91.38 528 ILE A C 1
ATOM 4090 O O . ILE A 1 528 ? -37.349 -19.001 64.412 1.00 91.38 528 ILE A O 1
ATOM 4094 N N . ASP A 1 529 ? -39.202 -18.268 63.377 1.00 88.19 529 ASP A N 1
ATOM 4095 C CA . ASP A 1 529 ? -40.108 -19.228 64.018 1.00 88.19 529 ASP A CA 1
ATOM 4096 C C . ASP A 1 529 ? -39.717 -20.675 63.701 1.00 88.19 529 ASP A C 1
ATOM 4098 O O . ASP A 1 529 ? -39.607 -21.495 64.608 1.00 88.19 529 ASP A O 1
ATOM 4102 N N . CYS A 1 530 ? -39.421 -20.975 62.433 1.00 85.06 530 CYS A N 1
ATOM 4103 C CA . CYS A 1 530 ? -38.966 -22.303 62.016 1.00 85.06 530 CYS A CA 1
ATOM 4104 C C . CYS A 1 530 ? -37.635 -22.689 62.667 1.00 85.06 530 CYS A C 1
ATOM 4106 O O . CYS A 1 530 ? -37.465 -23.832 63.082 1.00 85.06 530 CYS A O 1
ATOM 4108 N N . HIS A 1 531 ? -36.699 -21.744 62.780 1.00 84.25 531 HIS A N 1
ATOM 4109 C CA . HIS A 1 531 ? -35.436 -21.979 63.473 1.00 84.25 531 HIS A CA 1
ATOM 4110 C C . HIS A 1 531 ? -35.658 -22.260 64.966 1.00 84.25 531 HIS A C 1
ATOM 4112 O O . HIS A 1 531 ? -35.059 -23.176 65.521 1.00 84.25 531 HIS A O 1
ATOM 4118 N N . SER A 1 532 ? -36.572 -21.520 65.600 1.00 82.31 532 SER A N 1
ATOM 4119 C CA . SER A 1 532 ? -36.903 -21.682 67.015 1.00 82.31 532 SER A CA 1
ATOM 4120 C C . SER A 1 532 ? -37.598 -23.009 67.343 1.00 82.31 532 SER A C 1
ATOM 4122 O O . SER A 1 532 ? -37.523 -23.434 68.492 1.00 82.31 532 SER A O 1
ATOM 4124 N N . LEU A 1 533 ? -38.274 -23.655 66.385 1.00 79.25 533 LEU A N 1
ATOM 4125 C CA . LEU A 1 533 ? -38.902 -24.972 66.580 1.00 79.25 533 LEU A CA 1
ATOM 4126 C C . LEU A 1 533 ? -37.877 -26.109 66.724 1.00 79.25 533 LEU A C 1
ATOM 4128 O O . LEU A 1 533 ? -38.208 -27.155 67.271 1.00 79.25 533 LEU A O 1
ATOM 4132 N N . GLY A 1 534 ? -36.652 -25.921 66.225 1.00 68.12 534 GLY A N 1
ATOM 4133 C CA . GLY A 1 534 ? -35.578 -26.916 66.294 1.00 68.12 534 GLY A CA 1
ATOM 4134 C C . GLY A 1 534 ? -34.735 -26.864 67.573 1.00 68.12 534 GLY A C 1
ATOM 4135 O O . GLY A 1 534 ? -33.768 -27.613 67.678 1.00 68.12 534 GLY A O 1
ATOM 4136 N N . LEU A 1 535 ? -35.058 -25.971 68.513 1.00 77.75 535 LEU A N 1
ATOM 4137 C CA . LEU A 1 535 ? -34.317 -25.767 69.760 1.00 77.75 535 LEU A CA 1
ATOM 4138 C C . LEU A 1 535 ? -35.086 -26.356 70.951 1.00 77.75 535 LEU A C 1
ATOM 4140 O O . LEU A 1 535 ? -36.312 -26.298 70.989 1.00 77.75 535 LEU A O 1
ATOM 4144 N N . GLU A 1 536 ? -34.365 -26.864 71.958 1.00 70.12 536 GLU A N 1
ATOM 4145 C CA . GLU A 1 536 ? -34.965 -27.356 73.215 1.00 70.12 536 GLU A CA 1
ATOM 4146 C C . GLU A 1 536 ? -35.710 -26.248 73.982 1.00 70.12 536 GLU A C 1
ATOM 4148 O O . GLU A 1 536 ? -36.682 -26.506 74.696 1.00 70.12 536 GLU A O 1
ATOM 4153 N N . HIS A 1 537 ? -35.280 -24.996 73.807 1.00 76.81 537 HIS A N 1
ATOM 4154 C CA . HIS A 1 537 ? -35.933 -23.812 74.351 1.00 76.81 537 HIS A CA 1
ATOM 4155 C C . HIS A 1 537 ? -36.230 -22.812 73.226 1.00 76.81 537 HIS A C 1
ATOM 4157 O O . HIS A 1 537 ? -35.318 -22.466 72.469 1.00 76.81 537 HIS A O 1
ATOM 4163 N N . PRO A 1 538 ? -37.481 -22.326 73.099 1.00 81.56 538 PRO A N 1
ATOM 4164 C CA . PRO A 1 538 ? -37.827 -21.371 72.058 1.00 81.56 538 PRO A CA 1
ATOM 4165 C C . PRO A 1 538 ? -37.135 -20.026 72.299 1.00 81.56 538 PRO A C 1
ATOM 4167 O O . PRO A 1 538 ? -36.978 -19.588 73.440 1.00 81.56 538 PRO A O 1
ATOM 4170 N N . ILE A 1 539 ? -36.771 -19.342 71.214 1.00 88.94 539 ILE A N 1
ATOM 4171 C CA . ILE A 1 539 ? -36.133 -18.025 71.265 1.00 88.94 539 ILE A CA 1
ATOM 4172 C C . ILE A 1 539 ? -37.151 -17.014 71.795 1.00 88.94 539 ILE A C 1
ATOM 4174 O O . ILE A 1 539 ? -38.065 -16.606 71.076 1.00 88.94 539 ILE A O 1
ATOM 4178 N N . LYS A 1 540 ? -36.970 -16.582 73.046 1.00 92.25 540 LYS A N 1
ATOM 4179 C CA . LYS A 1 540 ? -37.786 -15.534 73.672 1.00 92.25 540 LYS A CA 1
ATOM 4180 C C . LYS A 1 540 ? -37.096 -14.181 73.674 1.00 92.25 540 LYS A C 1
ATOM 4182 O O . LYS A 1 540 ? -37.777 -13.166 73.681 1.00 92.25 540 LYS A O 1
ATOM 4187 N N . THR A 1 541 ? -35.769 -14.132 73.657 1.00 94.62 541 THR A N 1
ATOM 4188 C CA . THR A 1 541 ? -34.981 -12.893 73.635 1.00 94.62 541 THR A CA 1
ATOM 4189 C C . THR A 1 541 ? -34.086 -12.863 72.399 1.00 94.62 541 THR A C 1
ATOM 4191 O O . THR A 1 541 ? -33.182 -13.682 72.245 1.00 94.62 541 THR A O 1
ATOM 4194 N N . LEU A 1 542 ? -34.340 -11.911 71.499 1.00 95.25 542 LEU A N 1
ATOM 4195 C CA . LEU A 1 542 ? -33.624 -11.771 70.234 1.00 95.25 542 LEU A CA 1
ATOM 4196 C C . LEU A 1 542 ? -33.003 -10.375 70.121 1.00 95.25 542 LEU A C 1
ATOM 4198 O O . LEU A 1 542 ? -33.697 -9.359 70.044 1.00 95.25 542 LEU A O 1
ATOM 4202 N N . LEU A 1 543 ? -31.675 -10.330 70.070 1.00 96.00 543 LEU A N 1
ATOM 4203 C CA . LEU A 1 543 ? -30.911 -9.097 69.905 1.00 96.00 543 LEU A CA 1
ATOM 4204 C C . LEU A 1 543 ? -30.604 -8.841 68.431 1.00 96.00 543 LEU A C 1
ATOM 4206 O O . LEU A 1 543 ? -30.127 -9.727 67.730 1.00 96.00 543 LEU A O 1
ATOM 4210 N N . VAL A 1 544 ? -30.814 -7.614 67.957 1.00 96.06 544 VAL A N 1
ATOM 4211 C CA . VAL A 1 544 ? -30.522 -7.213 66.575 1.00 96.06 544 VAL A CA 1
ATOM 4212 C C . VAL A 1 544 ? -29.312 -6.283 66.557 1.00 96.06 544 VAL A C 1
ATOM 4214 O O . VAL A 1 544 ? -29.316 -5.227 67.185 1.00 96.06 544 VAL A O 1
ATOM 4217 N N . THR A 1 545 ? -28.268 -6.658 65.815 1.00 94.69 545 THR A N 1
ATOM 4218 C CA . THR A 1 545 ? -27.042 -5.855 65.657 1.00 94.69 545 THR A CA 1
ATOM 4219 C C . THR A 1 545 ? -26.584 -5.806 64.200 1.00 94.69 545 THR A C 1
ATOM 4221 O O . THR A 1 545 ? -27.163 -6.450 63.326 1.00 94.69 545 THR A O 1
ATOM 4224 N N . SER A 1 546 ? -25.545 -5.028 63.902 1.00 94.50 546 SER A N 1
ATOM 4225 C CA . SER A 1 546 ? -24.956 -4.931 62.564 1.00 94.50 546 SER A CA 1
ATOM 4226 C C . SER A 1 546 ? -23.436 -4.757 62.604 1.00 94.50 546 SER A C 1
ATOM 4228 O O . SER A 1 546 ? -22.904 -4.271 63.604 1.00 94.50 546 SER A O 1
ATOM 4230 N N . PRO A 1 547 ? -22.704 -5.093 61.522 1.00 92.88 547 PRO A N 1
ATOM 4231 C CA . PRO A 1 547 ? -21.273 -4.820 61.443 1.00 92.88 547 PRO A CA 1
ATOM 4232 C C . PRO A 1 547 ? -20.958 -3.328 61.561 1.00 92.88 547 PRO A C 1
ATOM 4234 O O . PRO A 1 547 ? -20.034 -2.947 62.268 1.00 92.88 547 PRO A O 1
ATOM 4237 N N . THR A 1 548 ? -21.715 -2.471 60.876 1.00 91.31 548 THR A N 1
ATOM 4238 C CA . THR A 1 548 ? -21.439 -1.034 60.786 1.00 91.31 548 THR A CA 1
ATOM 4239 C C . THR A 1 548 ? -22.678 -0.183 61.054 1.00 91.31 548 THR A C 1
ATOM 4241 O O . THR A 1 548 ? -23.819 -0.648 61.018 1.00 91.31 548 THR A O 1
ATOM 4244 N N . ALA A 1 549 ? -22.467 1.098 61.369 1.00 87.94 549 ALA A N 1
ATOM 4245 C CA . ALA A 1 549 ? -23.567 2.044 61.521 1.00 87.94 549 ALA A CA 1
ATOM 4246 C C . ALA A 1 549 ? -24.307 2.239 60.187 1.00 87.94 549 ALA A C 1
ATOM 4248 O O . ALA A 1 549 ? -23.681 2.275 59.133 1.00 87.94 549 ALA A O 1
ATOM 4249 N N . HIS A 1 550 ? -25.623 2.461 60.254 1.00 86.38 550 HIS A N 1
ATOM 4250 C CA . HIS A 1 550 ? -26.517 2.654 59.098 1.00 86.38 550 HIS A CA 1
ATOM 4251 C C . HIS A 1 550 ? -26.789 1.405 58.240 1.00 86.38 550 HIS A C 1
ATOM 4253 O O . HIS A 1 550 ? -27.386 1.527 57.171 1.00 86.38 550 HIS A O 1
ATOM 4259 N N . ASP A 1 551 ? -26.472 0.201 58.727 1.00 89.38 551 ASP A N 1
ATOM 4260 C CA . ASP A 1 551 ? -26.894 -1.042 58.058 1.00 89.38 551 ASP A CA 1
ATOM 4261 C C . ASP A 1 551 ? -28.426 -1.270 58.147 1.00 89.38 551 ASP A C 1
ATOM 4263 O O . ASP A 1 551 ? -29.020 -2.003 57.357 1.00 89.38 551 ASP A O 1
ATOM 4267 N N . GLY A 1 552 ? -29.099 -0.546 59.049 1.00 88.69 552 GLY A N 1
ATOM 4268 C CA . GLY A 1 552 ? -30.560 -0.503 59.181 1.00 88.69 552 GLY A CA 1
ATOM 4269 C C . GLY A 1 552 ? -31.144 -1.455 60.224 1.00 88.69 552 GLY A C 1
ATOM 4270 O O . GLY A 1 552 ? -32.334 -1.738 60.166 1.00 88.69 552 GLY A O 1
ATOM 4271 N N . LYS A 1 553 ? -30.331 -1.888 61.196 1.00 91.38 553 LYS A N 1
ATOM 4272 C CA . LYS A 1 553 ? -30.713 -2.692 62.372 1.00 91.38 553 LYS A CA 1
ATOM 4273 C C . LYS A 1 553 ? -32.046 -2.269 63.016 1.00 91.38 553 LYS A C 1
ATOM 4275 O O . LYS A 1 553 ? -32.988 -3.049 63.027 1.00 91.38 553 LYS A O 1
ATOM 4280 N N . SER A 1 554 ? -32.174 -0.995 63.385 1.00 91.06 554 SER A N 1
ATOM 4281 C CA . SER A 1 554 ? -33.356 -0.424 64.040 1.00 91.06 554 SER A CA 1
ATOM 4282 C C . SER A 1 554 ? -34.597 -0.432 63.130 1.00 91.06 554 SER A C 1
ATOM 4284 O O . SER A 1 554 ? -35.718 -0.584 63.596 1.00 91.06 554 SER A O 1
ATOM 4286 N N . THR A 1 555 ? -34.408 -0.313 61.807 1.00 90.44 555 THR A N 1
ATOM 4287 C CA . THR A 1 555 ? -35.495 -0.449 60.819 1.00 90.44 555 THR A CA 1
ATOM 4288 C C . THR A 1 555 ? -35.969 -1.895 60.716 1.00 90.44 555 THR A C 1
ATOM 4290 O O . THR A 1 555 ? -37.170 -2.140 60.734 1.00 90.44 555 THR A O 1
ATOM 4293 N N . VAL A 1 556 ? -35.043 -2.854 60.630 1.00 93.00 556 VAL A N 1
ATOM 4294 C CA . VAL A 1 556 ? -35.386 -4.283 60.585 1.00 93.00 556 VAL A CA 1
ATOM 4295 C C . VAL A 1 556 ? -36.093 -4.700 61.872 1.00 93.00 556 VAL A C 1
ATOM 4297 O O . VAL A 1 556 ? -37.136 -5.339 61.800 1.00 93.00 556 VAL A O 1
ATOM 4300 N N . LEU A 1 557 ? -35.579 -4.277 63.029 1.00 94.75 557 LEU A N 1
ATOM 4301 C CA . LEU A 1 557 ? -36.122 -4.622 64.339 1.00 94.75 557 LEU A CA 1
ATOM 4302 C C . LEU A 1 557 ? -37.571 -4.151 64.524 1.00 94.75 557 LEU A C 1
ATOM 4304 O O . LEU A 1 557 ? -38.408 -4.956 64.915 1.00 94.75 557 LEU A O 1
ATOM 4308 N N . LEU A 1 558 ? -37.893 -2.891 64.205 1.00 91.56 558 LEU A N 1
ATOM 4309 C CA . LEU A 1 558 ? -39.264 -2.377 64.358 1.00 91.56 558 LEU A CA 1
ATOM 4310 C C . LEU A 1 558 ? -40.267 -3.103 63.462 1.00 91.56 558 LEU A C 1
ATOM 4312 O O . LEU A 1 558 ? -41.360 -3.447 63.900 1.00 91.56 558 LEU A O 1
ATOM 4316 N N . ASN A 1 559 ? -39.901 -3.349 62.205 1.00 91.44 559 ASN A N 1
ATOM 4317 C CA . ASN A 1 559 ? -40.798 -4.031 61.273 1.00 91.44 559 ASN A CA 1
ATOM 4318 C C . ASN A 1 559 ? -40.946 -5.516 61.606 1.00 91.44 559 ASN A C 1
ATOM 4320 O O . ASN A 1 559 ? -42.014 -6.086 61.403 1.00 91.44 559 ASN A O 1
ATOM 4324 N N . LEU A 1 560 ? -39.902 -6.134 62.160 1.00 92.88 560 LEU A N 1
ATOM 4325 C CA . LEU A 1 560 ? -39.984 -7.490 62.679 1.00 92.88 560 LEU A CA 1
ATOM 4326 C C . LEU A 1 560 ? -40.887 -7.559 63.920 1.00 92.88 560 LEU A C 1
ATOM 4328 O O . LEU A 1 560 ? -41.714 -8.462 63.999 1.00 92.88 560 LEU A O 1
ATOM 4332 N N . ALA A 1 561 ? -40.791 -6.587 64.836 1.00 92.75 561 ALA A N 1
ATOM 4333 C CA . ALA A 1 561 ? -41.679 -6.487 65.996 1.00 92.75 561 ALA A CA 1
ATOM 4334 C C . ALA A 1 561 ? -43.149 -6.452 65.569 1.00 92.75 561 ALA A C 1
ATOM 4336 O O . ALA A 1 561 ? -43.957 -7.233 66.060 1.00 92.75 561 ALA A O 1
ATOM 4337 N N . LEU A 1 562 ? -43.471 -5.616 64.582 1.00 90.50 562 LEU A N 1
ATOM 4338 C CA . LEU A 1 562 ? -44.824 -5.497 64.044 1.00 90.50 562 LEU A CA 1
ATOM 4339 C C . LEU A 1 562 ? -45.295 -6.778 63.352 1.00 90.50 562 LEU A C 1
ATOM 4341 O O . LEU A 1 562 ? -46.428 -7.193 63.565 1.00 90.50 562 LEU A O 1
ATOM 4345 N N . ALA A 1 563 ? -44.423 -7.456 62.601 1.00 90.56 563 ALA A N 1
ATOM 4346 C CA . ALA A 1 563 ? -44.758 -8.747 62.002 1.00 90.56 563 ALA A CA 1
ATOM 4347 C C . ALA A 1 563 ? -45.080 -9.820 63.065 1.00 90.56 563 ALA A C 1
ATOM 4349 O O . ALA A 1 563 ? -45.941 -10.668 62.841 1.00 90.56 563 ALA A O 1
ATOM 4350 N N . PHE A 1 564 ? -44.411 -9.799 64.224 1.00 92.00 564 PHE A N 1
ATOM 4351 C CA . PHE A 1 564 ? -44.726 -10.698 65.340 1.00 92.00 564 PHE A CA 1
ATOM 4352 C C . PHE A 1 564 ? -46.027 -10.317 66.062 1.00 92.00 564 PHE A C 1
ATOM 4354 O O . PHE A 1 564 ? -46.804 -11.213 66.400 1.00 92.00 564 PHE A O 1
ATOM 4361 N N . VAL A 1 565 ? -46.311 -9.022 66.230 1.00 90.94 565 VAL A N 1
ATOM 4362 C CA . VAL A 1 565 ? -47.599 -8.537 66.764 1.00 90.94 565 VAL A CA 1
ATOM 4363 C C . VAL A 1 565 ? -48.763 -8.955 65.859 1.00 90.94 565 VAL A C 1
ATOM 4365 O O . VAL A 1 565 ? -49.765 -9.455 66.362 1.00 90.94 565 VAL A O 1
ATOM 4368 N N . GLU A 1 566 ? -48.618 -8.851 64.528 1.00 87.25 566 GLU A N 1
ATOM 4369 C CA . GLU A 1 566 ? -49.618 -9.334 63.553 1.00 87.25 566 GLU A CA 1
ATOM 4370 C C . GLU A 1 566 ? -49.951 -10.828 63.744 1.00 87.25 566 GLU A C 1
ATOM 4372 O O . GLU A 1 566 ? -51.070 -11.250 63.464 1.00 87.25 566 GLU A O 1
ATOM 4377 N N . SER A 1 567 ? -49.004 -11.631 64.248 1.00 86.88 567 SER A N 1
ATOM 4378 C CA . SER A 1 567 ? -49.205 -13.061 64.535 1.00 86.88 567 SER A CA 1
ATOM 4379 C C . SER A 1 567 ? -49.832 -13.358 65.906 1.00 86.88 567 SER A C 1
ATOM 4381 O O . SER A 1 567 ? -49.925 -14.521 66.293 1.00 86.88 567 SER A O 1
ATOM 4383 N N . GLY A 1 568 ? -50.248 -12.326 66.648 1.00 87.31 568 GLY A N 1
ATOM 4384 C CA . GLY A 1 568 ? -50.896 -12.451 67.956 1.00 87.31 568 GLY A CA 1
ATOM 4385 C C . GLY A 1 568 ? -49.939 -12.619 69.141 1.00 87.31 568 GLY A C 1
ATOM 4386 O O . GLY A 1 568 ? -50.399 -12.903 70.244 1.00 87.31 568 GLY A O 1
ATOM 4387 N N . ARG A 1 569 ? -48.622 -12.450 68.948 1.00 89.81 569 ARG A N 1
ATOM 4388 C CA . ARG A 1 569 ? -47.646 -12.516 70.048 1.00 89.81 569 ARG A CA 1
ATOM 4389 C C . ARG A 1 569 ? -47.623 -11.226 70.853 1.00 89.81 569 ARG A C 1
ATOM 4391 O O . ARG A 1 569 ? -47.648 -10.133 70.291 1.00 89.81 569 ARG A O 1
ATOM 4398 N N . ARG A 1 570 ? -47.442 -11.355 72.166 1.00 91.88 570 ARG A N 1
ATOM 4399 C CA . ARG A 1 570 ? -47.092 -10.232 73.041 1.00 91.88 570 ARG A CA 1
ATOM 4400 C C . ARG A 1 570 ? -45.613 -9.920 72.864 1.00 91.88 570 ARG A C 1
ATOM 4402 O O . ARG A 1 570 ? -44.758 -10.695 73.293 1.00 91.88 570 ARG A O 1
ATOM 4409 N N . VAL A 1 571 ? -45.320 -8.808 72.196 1.00 93.81 571 VAL A N 1
ATOM 4410 C CA . VAL A 1 571 ? -43.953 -8.391 71.866 1.00 93.81 571 VAL A CA 1
ATOM 4411 C C . VAL A 1 571 ? -43.513 -7.247 72.771 1.00 93.81 571 VAL A C 1
ATOM 4413 O O . VAL A 1 571 ? -44.238 -6.270 72.952 1.00 93.81 571 VAL A O 1
ATOM 4416 N N . LEU A 1 572 ? -42.289 -7.358 73.282 1.00 94.19 572 LEU A N 1
ATOM 4417 C CA . LEU A 1 572 ? -41.588 -6.306 74.005 1.00 94.19 572 LEU A CA 1
ATOM 4418 C C . LEU A 1 572 ? -40.407 -5.815 73.171 1.00 94.19 572 LEU A C 1
ATOM 4420 O O . LEU A 1 572 ? -39.625 -6.624 72.677 1.00 94.19 572 LEU A O 1
ATOM 4424 N N . VAL A 1 573 ? -40.238 -4.506 73.033 1.00 94.88 573 VAL A N 1
ATOM 4425 C CA . VAL A 1 573 ? -39.105 -3.913 72.318 1.00 94.88 573 VAL A CA 1
ATOM 4426 C C . VAL A 1 573 ? -38.260 -3.083 73.276 1.00 94.88 573 VAL A C 1
ATOM 4428 O O . VAL A 1 573 ? -38.771 -2.170 73.913 1.00 94.88 573 VAL A O 1
ATOM 4431 N N . ILE A 1 574 ? -36.959 -3.361 73.348 1.00 94.75 574 ILE A N 1
ATOM 4432 C CA . ILE A 1 574 ? -36.004 -2.662 74.215 1.00 94.75 574 ILE A CA 1
ATOM 4433 C C . ILE A 1 574 ? -34.966 -1.931 73.358 1.00 94.75 574 ILE A C 1
ATOM 4435 O O . ILE A 1 574 ? -34.253 -2.549 72.567 1.00 94.75 574 ILE A O 1
ATOM 4439 N N . ASP A 1 575 ? -34.841 -0.615 73.537 1.00 93.62 575 ASP A N 1
ATOM 4440 C CA . ASP A 1 575 ? -33.777 0.180 72.913 1.00 93.62 575 ASP A CA 1
ATOM 4441 C C . ASP A 1 575 ? -32.511 0.169 73.788 1.00 93.62 575 ASP A C 1
ATOM 4443 O O . ASP A 1 575 ? -32.332 1.009 74.674 1.00 93.62 575 ASP A O 1
ATOM 4447 N N . ALA A 1 576 ? -31.622 -0.799 73.544 1.00 92.50 576 ALA A N 1
ATOM 4448 C CA . ALA A 1 576 ? -30.332 -0.914 74.226 1.00 92.50 576 ALA A CA 1
ATOM 4449 C C . ALA A 1 576 ? -29.184 -0.186 73.488 1.00 92.50 576 ALA A C 1
ATOM 4451 O O . ALA A 1 576 ? -28.022 -0.286 73.898 1.00 92.50 576 ALA A O 1
ATOM 4452 N N . ASP A 1 577 ? -29.467 0.614 72.448 1.00 91.19 577 ASP A N 1
ATOM 4453 C CA . ASP A 1 577 ? -28.497 1.547 71.857 1.00 91.19 577 ASP A CA 1
ATOM 4454 C C . ASP A 1 577 ? -28.433 2.839 72.688 1.00 91.19 577 ASP A C 1
ATOM 4456 O O . ASP A 1 577 ? -28.840 3.930 72.278 1.00 91.19 577 ASP A O 1
ATOM 4460 N N . LEU A 1 578 ? -27.849 2.718 73.884 1.00 89.69 578 LEU A N 1
ATOM 4461 C CA . LEU A 1 578 ? -27.705 3.814 74.851 1.00 89.69 578 LEU A CA 1
ATOM 4462 C C . LEU A 1 578 ? -26.816 4.969 74.350 1.00 89.69 578 LEU A C 1
ATOM 4464 O O . LEU A 1 578 ? -26.679 5.988 75.029 1.00 89.69 578 LEU A O 1
ATOM 4468 N N . ARG A 1 579 ? -26.168 4.824 73.183 1.00 85.88 579 ARG A N 1
ATOM 4469 C CA . ARG A 1 579 ? -25.318 5.860 72.578 1.00 85.88 579 ARG A CA 1
ATOM 4470 C C . ARG A 1 579 ? -26.055 6.677 71.531 1.00 85.88 579 ARG A C 1
ATOM 4472 O O . ARG A 1 579 ? -25.857 7.895 71.491 1.00 85.88 579 ARG A O 1
ATOM 4479 N N . ARG A 1 580 ? -26.819 6.025 70.650 1.00 84.25 580 ARG A N 1
ATOM 4480 C CA . ARG A 1 580 ? -27.537 6.660 69.534 1.00 84.25 580 ARG A CA 1
ATOM 4481 C C . ARG A 1 580 ? -28.938 6.064 69.352 1.00 84.25 580 ARG A C 1
ATOM 4483 O O . ARG A 1 580 ? -29.284 5.628 68.254 1.00 84.25 580 ARG A O 1
ATOM 4490 N N . SER A 1 581 ? -29.756 6.137 70.401 1.00 84.38 581 SER A N 1
ATOM 4491 C CA . SER A 1 581 ? -31.170 5.755 70.351 1.00 84.38 581 SER A CA 1
ATOM 4492 C C . SER A 1 581 ? -31.915 6.475 69.219 1.00 84.38 581 SER A C 1
ATOM 4494 O O . SER A 1 581 ? -31.848 7.700 69.043 1.00 84.38 581 SER A O 1
ATOM 4496 N N . SER A 1 582 ? -32.617 5.686 68.409 1.00 84.88 582 SER A N 1
ATOM 4497 C CA . SER A 1 582 ? -33.389 6.172 67.258 1.00 84.88 582 SER A CA 1
ATOM 4498 C C . SER A 1 582 ? -34.816 5.632 67.209 1.00 84.88 582 SER A C 1
ATOM 4500 O O . SER A 1 582 ? -35.631 6.179 66.464 1.00 84.88 582 SER A O 1
ATOM 4502 N N . LEU A 1 583 ? -35.136 4.620 68.023 1.00 88.69 583 LEU A N 1
ATOM 4503 C CA . LEU A 1 583 ? -36.435 3.954 68.015 1.00 88.69 583 LEU A CA 1
ATOM 4504 C C . LEU A 1 583 ? -37.551 4.846 68.558 1.00 88.69 583 LEU A C 1
ATOM 4506 O O . LEU A 1 583 ? -38.586 4.970 67.911 1.00 88.69 583 LEU A O 1
ATOM 4510 N N . HIS A 1 584 ? -37.317 5.555 69.666 1.00 88.38 584 HIS A N 1
ATOM 4511 C CA . HIS A 1 584 ? -38.320 6.443 70.272 1.00 88.38 584 HIS A CA 1
ATOM 4512 C C . HIS A 1 584 ? -38.868 7.493 69.284 1.00 88.38 584 HIS A C 1
ATOM 4514 O O . HIS A 1 584 ? -40.059 7.796 69.296 1.00 88.38 584 HIS A O 1
ATOM 4520 N N . ARG A 1 585 ? -38.027 7.986 68.356 1.00 86.81 585 ARG A N 1
ATOM 4521 C CA . ARG A 1 585 ? -38.432 8.923 67.290 1.00 86.81 585 ARG A CA 1
ATOM 4522 C C . ARG A 1 585 ? -39.292 8.278 66.206 1.00 86.81 585 ARG A C 1
ATOM 4524 O O . ARG A 1 585 ? -40.143 8.958 65.650 1.00 86.81 585 ARG A O 1
ATOM 4531 N N . ALA A 1 586 ? -39.046 7.010 65.873 1.00 83.25 586 ALA A N 1
ATOM 4532 C CA . ALA A 1 586 ? -39.857 6.285 64.893 1.00 83.25 586 ALA A CA 1
ATOM 4533 C C . ALA A 1 586 ? -41.233 5.919 65.457 1.00 83.25 586 ALA A C 1
ATOM 4535 O O . ALA A 1 586 ? -42.216 5.912 64.727 1.00 83.25 586 ALA A O 1
ATOM 4536 N N . VAL A 1 587 ? -41.276 5.631 66.757 1.00 85.12 587 VAL A N 1
ATOM 4537 C CA . VAL A 1 587 ? -42.468 5.159 67.461 1.00 85.12 587 VAL A CA 1
ATOM 4538 C C . VAL A 1 587 ? -43.299 6.312 68.054 1.00 85.12 587 VAL A C 1
ATOM 4540 O O . VAL A 1 587 ? -44.476 6.140 68.350 1.00 85.12 587 VAL A O 1
ATOM 4543 N N . GLY A 1 588 ? -42.720 7.511 68.173 1.00 84.06 588 GLY A N 1
ATOM 4544 C CA . GLY A 1 588 ? -43.427 8.719 68.611 1.00 84.06 588 GLY A CA 1
ATOM 4545 C C . GLY A 1 588 ? -43.574 8.848 70.128 1.00 84.06 588 GLY A C 1
ATOM 4546 O O . GLY A 1 588 ? -44.540 9.450 70.588 1.00 84.06 588 GLY A O 1
ATOM 4547 N N . VAL A 1 589 ? -42.634 8.302 70.908 1.00 86.56 589 VAL A N 1
ATOM 4548 C CA . VAL A 1 589 ? -42.665 8.352 72.381 1.00 86.56 589 VAL A CA 1
ATOM 4549 C C . VAL A 1 589 ? -41.525 9.207 72.967 1.00 86.56 589 VAL A C 1
ATOM 4551 O O . VAL A 1 589 ? -40.442 9.269 72.374 1.00 86.56 589 VAL A O 1
ATOM 4554 N N . PRO A 1 590 ? -41.716 9.849 74.138 1.00 85.50 590 PRO A N 1
ATOM 4555 C CA . PRO A 1 590 ? -40.643 10.552 74.847 1.00 85.50 590 PRO A CA 1
ATOM 4556 C C . PRO A 1 590 ? -39.521 9.603 75.307 1.00 85.50 590 PRO A C 1
ATOM 4558 O O . PRO A 1 590 ? -39.787 8.465 75.685 1.00 85.50 590 PRO A O 1
ATOM 4561 N N . ASN A 1 591 ? -38.272 10.086 75.333 1.00 88.88 591 ASN A N 1
ATOM 4562 C CA . ASN A 1 591 ? -37.075 9.314 75.727 1.00 88.88 591 ASN A CA 1
ATOM 4563 C C . ASN A 1 591 ? -36.407 9.843 77.014 1.00 88.88 591 ASN A C 1
ATOM 4565 O O . ASN A 1 591 ? -35.193 9.750 77.180 1.00 88.88 591 ASN A O 1
ATOM 4569 N N . GLU A 1 592 ? -37.182 10.470 77.900 1.00 84.56 592 GLU A N 1
ATOM 4570 C CA . GLU A 1 592 ? -36.669 11.105 79.126 1.00 84.56 592 GLU A CA 1
ATOM 4571 C C . GLU A 1 592 ? -36.381 10.102 80.247 1.00 84.56 592 GLU A C 1
ATOM 4573 O O . GLU A 1 592 ? -35.454 10.305 81.026 1.00 84.56 592 GLU A O 1
ATOM 4578 N N . ARG A 1 593 ? -37.166 9.020 80.318 1.00 84.00 593 ARG A N 1
ATOM 4579 C CA . ARG A 1 593 ? -36.993 7.903 81.254 1.00 84.00 593 ARG A CA 1
ATOM 4580 C C . ARG A 1 593 ? -37.019 6.596 80.477 1.00 84.00 593 ARG A C 1
ATOM 4582 O O . ARG A 1 593 ? -37.888 6.446 79.621 1.00 84.00 593 ARG A O 1
ATOM 4589 N N . GLY A 1 594 ? -36.099 5.678 80.757 1.00 89.38 594 GLY A N 1
ATOM 4590 C CA . GLY A 1 594 ? -36.021 4.410 80.026 1.00 89.38 594 GLY A CA 1
ATOM 4591 C C . GLY A 1 594 ? -35.075 3.384 80.644 1.00 89.38 594 GLY A C 1
ATOM 4592 O O . GLY A 1 594 ? -34.902 3.344 81.861 1.00 89.38 594 GLY A O 1
ATOM 4593 N N . LEU A 1 595 ? -34.447 2.562 79.800 1.00 91.12 595 LEU A N 1
ATOM 4594 C CA . LEU A 1 595 ? -33.555 1.471 80.196 1.00 91.12 595 LEU A CA 1
ATOM 4595 C C . LEU A 1 595 ? -32.447 1.933 81.154 1.00 91.12 595 LEU A C 1
ATOM 4597 O O . LEU A 1 595 ? -32.166 1.256 82.139 1.00 91.12 595 LEU A O 1
ATOM 4601 N N . VAL A 1 596 ? -31.841 3.100 80.909 1.00 90.62 596 VAL A N 1
ATOM 4602 C CA . VAL A 1 596 ? -30.806 3.658 81.798 1.00 90.62 596 VAL A CA 1
ATOM 4603 C C . VAL A 1 596 ? -31.344 3.897 83.209 1.00 90.62 596 VAL A C 1
ATOM 4605 O O . VAL A 1 596 ? -30.686 3.526 84.178 1.00 90.62 596 VAL A O 1
ATOM 4608 N N . ASP A 1 597 ? -32.542 4.467 83.341 1.00 88.44 597 ASP A N 1
ATOM 4609 C CA . ASP A 1 597 ? -33.151 4.745 84.642 1.00 88.44 597 ASP A CA 1
ATOM 4610 C C . ASP A 1 597 ? -33.573 3.463 85.365 1.00 88.44 597 ASP A C 1
ATOM 4612 O O . ASP A 1 597 ? -33.399 3.371 86.578 1.00 88.44 597 ASP A O 1
ATOM 4616 N N . MET A 1 598 ? -34.057 2.450 84.641 1.00 88.00 598 MET A N 1
ATOM 4617 C CA . MET A 1 598 ? -34.374 1.145 85.235 1.00 88.00 598 MET A CA 1
ATOM 4618 C C . MET A 1 598 ? -33.123 0.453 85.790 1.00 88.00 598 MET A C 1
ATOM 4620 O O . MET A 1 598 ? -33.159 -0.078 86.896 1.00 88.00 598 MET A O 1
ATOM 4624 N N . LEU A 1 599 ? -32.002 0.511 85.064 1.00 88.50 599 LEU A N 1
ATOM 4625 C CA . LEU A 1 599 ? -30.748 -0.129 85.474 1.00 88.50 599 LEU A CA 1
ATOM 4626 C C . LEU A 1 599 ? -29.982 0.646 86.561 1.00 88.50 599 LEU A C 1
ATOM 4628 O O . LEU A 1 599 ? -29.204 0.037 87.292 1.00 88.50 599 LEU A O 1
ATOM 4632 N N . GLN A 1 600 ? -30.157 1.971 86.659 1.00 85.00 600 GLN A N 1
ATOM 4633 C CA . GLN A 1 600 ? -29.439 2.817 87.628 1.00 85.00 600 GLN A CA 1
ATOM 4634 C C . GLN A 1 600 ? -30.255 3.194 88.867 1.00 85.00 600 GLN A C 1
ATOM 4636 O O . GLN A 1 600 ? -29.689 3.291 89.952 1.00 85.00 600 GLN A O 1
ATOM 4641 N N . LYS A 1 601 ? -31.552 3.480 88.705 1.00 74.25 601 LYS A N 1
ATOM 4642 C CA . LYS A 1 601 ? -32.407 4.087 89.741 1.00 74.25 601 LYS A CA 1
ATOM 4643 C C . LYS A 1 601 ? -33.476 3.132 90.281 1.00 74.25 601 LYS A C 1
ATOM 4645 O O . LYS A 1 601 ? -34.242 3.541 91.146 1.00 74.25 601 LYS A O 1
ATOM 4650 N N . GLY A 1 602 ? -33.554 1.899 89.770 1.00 70.75 602 GLY A N 1
ATOM 4651 C CA . GLY A 1 602 ? -34.523 0.900 90.233 1.00 70.75 602 GLY A CA 1
ATOM 4652 C C . GLY A 1 602 ? -35.980 1.288 89.970 1.00 70.75 602 GLY A C 1
ATOM 4653 O O . GLY A 1 602 ? -36.855 0.951 90.761 1.00 70.75 602 GLY A O 1
ATOM 4654 N N . VAL A 1 603 ? -36.240 2.028 88.885 1.00 77.44 603 VAL A N 1
ATOM 4655 C CA . VAL A 1 603 ? -37.598 2.414 88.466 1.00 77.44 603 VAL A CA 1
ATOM 4656 C C . VAL A 1 603 ? -38.473 1.167 88.305 1.00 77.44 603 VAL A C 1
ATOM 4658 O O . VAL A 1 603 ? -38.061 0.199 87.662 1.00 77.44 603 VAL A O 1
ATOM 4661 N N . ALA A 1 604 ? -39.682 1.194 88.875 1.00 76.12 604 ALA A N 1
ATOM 4662 C CA . ALA A 1 604 ? -40.612 0.072 88.823 1.00 76.12 604 ALA A CA 1
ATOM 4663 C C . ALA A 1 604 ? -41.008 -0.272 87.375 1.00 76.12 604 ALA A C 1
ATOM 4665 O O . ALA A 1 604 ? -41.165 0.612 86.530 1.00 76.12 604 ALA A O 1
ATOM 4666 N N . TRP A 1 605 ? -41.216 -1.566 87.102 1.00 79.88 605 TRP A N 1
ATOM 4667 C CA . TRP A 1 605 ? -41.513 -2.100 85.765 1.00 79.88 605 TRP A CA 1
ATOM 4668 C C . TRP A 1 605 ? -42.567 -1.296 84.972 1.00 79.88 605 TRP A C 1
ATOM 4670 O O . TRP A 1 605 ? -42.281 -0.937 83.834 1.00 79.88 605 TRP A O 1
ATOM 4680 N N . PRO A 1 606 ? -43.741 -0.920 85.522 1.00 75.56 606 PRO A N 1
ATOM 4681 C CA . PRO A 1 606 ? -44.764 -0.207 84.748 1.00 75.56 606 PRO A CA 1
ATOM 4682 C C . PRO A 1 606 ? -44.342 1.200 84.300 1.00 75.56 606 PRO A C 1
ATOM 4684 O O . PRO A 1 606 ? -44.845 1.713 83.305 1.00 75.56 606 PRO A O 1
ATOM 4687 N N . GLU A 1 607 ? -43.427 1.845 85.027 1.00 77.75 607 GLU A N 1
ATOM 4688 C CA . GLU A 1 607 ? -43.060 3.244 84.792 1.00 77.75 607 GLU A CA 1
ATOM 4689 C C . GLU A 1 607 ? -42.032 3.417 83.669 1.00 77.75 607 GLU A C 1
ATOM 4691 O O . GLU A 1 607 ? -41.994 4.478 83.031 1.00 77.75 607 GLU A O 1
ATOM 4696 N N . GLY A 1 608 ? -41.210 2.390 83.424 1.00 77.19 608 GLY A N 1
ATOM 4697 C CA . GLY A 1 608 ? -40.172 2.389 82.389 1.00 77.19 608 GLY A CA 1
ATOM 4698 C C . GLY A 1 608 ? -40.693 2.067 80.987 1.00 77.19 608 GLY A C 1
ATOM 4699 O O . GLY A 1 608 ? -40.146 2.562 80.003 1.00 77.19 608 GLY A O 1
ATOM 4700 N N . PHE A 1 609 ? -41.770 1.286 80.885 1.00 83.19 609 PHE A N 1
ATOM 4701 C CA . PHE A 1 609 ? -42.351 0.888 79.605 1.00 83.19 609 PHE A CA 1
ATOM 4702 C C . PHE A 1 609 ? -43.412 1.883 79.119 1.00 83.19 609 PHE A C 1
ATOM 4704 O O . PHE A 1 609 ? -44.055 2.610 79.884 1.00 83.19 609 PHE A O 1
ATOM 4711 N N . ARG A 1 610 ? -43.573 1.945 77.799 1.00 83.50 610 ARG A N 1
ATOM 4712 C CA . ARG A 1 610 ? -44.582 2.751 77.115 1.00 83.50 610 ARG A CA 1
ATOM 4713 C C . ARG A 1 610 ? -45.373 1.845 76.183 1.00 83.50 610 ARG A C 1
ATOM 4715 O O . ARG A 1 610 ? -44.790 1.225 75.296 1.00 83.50 610 ARG A O 1
ATOM 4722 N N . GLY A 1 611 ? -46.688 1.801 76.377 1.00 75.44 611 GLY A N 1
ATOM 4723 C CA . GLY A 1 611 ? -47.591 1.179 75.416 1.00 75.44 611 GLY A CA 1
ATOM 4724 C C . GLY A 1 611 ? -47.586 1.982 74.118 1.00 75.44 611 GLY A C 1
ATOM 4725 O O . GLY A 1 611 ? -47.691 3.211 74.137 1.00 75.44 611 GLY A O 1
ATOM 4726 N N . VAL A 1 612 ? -47.433 1.295 72.992 1.00 78.75 612 VAL A N 1
ATOM 4727 C CA . VAL A 1 612 ? -47.387 1.921 71.671 1.00 78.75 612 VAL A CA 1
ATOM 4728 C C . VAL A 1 612 ? -48.685 1.630 70.928 1.00 78.75 612 VAL A C 1
ATOM 4730 O O . VAL A 1 612 ? -49.152 0.493 70.910 1.00 78.75 612 VAL A O 1
ATOM 4733 N N . ALA A 1 613 ? -49.231 2.629 70.225 1.00 67.00 613 ALA A N 1
ATOM 4734 C CA . ALA A 1 613 ? -50.436 2.485 69.394 1.00 67.00 613 ALA A CA 1
ATOM 4735 C C . ALA A 1 613 ? -50.343 1.368 68.330 1.00 67.00 613 ALA A C 1
ATOM 4737 O O . ALA A 1 613 ? -51.353 0.942 67.781 1.00 67.00 613 ALA A O 1
ATOM 4738 N N . THR A 1 614 ? -49.135 0.891 68.032 1.00 69.19 614 THR A N 1
ATOM 4739 C CA . THR A 1 614 ? -48.856 -0.161 67.057 1.00 69.19 614 THR A CA 1
ATOM 4740 C C . THR A 1 614 ? -48.879 -1.582 67.641 1.00 69.19 614 THR A C 1
ATOM 4742 O O . THR A 1 614 ? -48.605 -2.524 66.904 1.00 69.19 614 THR A O 1
ATOM 4745 N N . GLY A 1 615 ? -49.190 -1.757 68.934 1.00 80.31 615 GLY A N 1
ATOM 4746 C CA . GLY A 1 615 ? -49.508 -3.066 69.526 1.00 80.31 615 GLY A CA 1
ATOM 4747 C C . GLY A 1 615 ? -48.353 -3.836 70.184 1.00 80.31 615 GLY A C 1
ATOM 4748 O O . GLY A 1 615 ? -48.489 -5.035 70.401 1.00 80.31 615 GLY A O 1
ATOM 4749 N N . PHE A 1 616 ? -47.235 -3.181 70.513 1.00 89.31 616 PHE A N 1
ATOM 4750 C CA . PHE A 1 616 ? -46.159 -3.749 71.343 1.00 89.31 616 PHE A CA 1
ATOM 4751 C C . PHE A 1 616 ? -45.788 -2.797 72.485 1.00 89.31 616 PHE A C 1
ATOM 4753 O O . PHE A 1 616 ? -45.990 -1.584 72.377 1.00 89.31 616 PHE A O 1
ATOM 4760 N N . ASP A 1 617 ? -45.200 -3.339 73.549 1.00 90.75 617 ASP A N 1
ATOM 4761 C CA . ASP A 1 617 ? -44.663 -2.543 74.653 1.00 90.75 617 ASP A CA 1
ATOM 4762 C C . ASP A 1 617 ? -43.220 -2.136 74.356 1.00 90.75 617 ASP A C 1
ATOM 4764 O O . ASP A 1 617 ? -42.402 -2.949 73.919 1.00 90.75 617 ASP A O 1
ATOM 4768 N N . PHE A 1 618 ? -42.886 -0.868 74.587 1.00 92.81 618 PHE A N 1
ATOM 4769 C CA . PHE A 1 618 ? -41.584 -0.309 74.239 1.00 92.81 618 PHE A CA 1
ATOM 4770 C C . PHE A 1 618 ? -40.860 0.264 75.458 1.00 92.81 618 PHE A C 1
ATOM 4772 O O . PHE A 1 618 ? -41.395 1.119 76.164 1.00 92.81 618 PHE A O 1
ATOM 4779 N N . LEU A 1 619 ? -39.617 -0.172 75.666 1.00 93.31 619 LEU A N 1
ATOM 4780 C CA . LEU A 1 619 ? -38.676 0.406 76.617 1.00 93.31 619 LEU A CA 1
ATOM 4781 C C . LEU A 1 619 ? -37.699 1.330 75.873 1.00 93.31 619 LEU A C 1
ATOM 4783 O O . LEU A 1 619 ? -36.769 0.837 75.221 1.00 93.31 619 LEU A O 1
ATOM 4787 N N . PRO A 1 620 ? -37.888 2.660 75.950 1.00 92.38 620 PRO A N 1
ATOM 4788 C CA . PRO A 1 620 ? -36.929 3.622 75.416 1.00 92.38 620 PRO A CA 1
ATOM 4789 C C . PRO A 1 620 ? -35.564 3.498 76.110 1.00 92.38 620 PRO A C 1
ATOM 4791 O O . PRO A 1 620 ? -35.466 2.984 77.223 1.00 92.38 620 PRO A O 1
ATOM 4794 N N . SER A 1 621 ? -34.495 4.011 75.493 1.00 90.88 621 SER A N 1
ATOM 4795 C CA . SER A 1 621 ? -33.154 3.956 76.095 1.00 90.88 621 SER A CA 1
ATOM 4796 C C . SER A 1 621 ? -33.061 4.796 77.371 1.00 90.88 621 SER A C 1
ATOM 4798 O O . SER A 1 621 ? -32.312 4.461 78.284 1.00 90.88 621 SER A O 1
ATOM 4800 N N . GLY A 1 622 ? -33.810 5.899 77.430 1.00 87.62 622 GLY A N 1
ATOM 4801 C CA . GLY A 1 622 ? -33.613 6.972 78.398 1.00 87.62 622 GLY A CA 1
ATOM 4802 C C . GLY A 1 622 ? -32.472 7.908 77.991 1.00 87.62 622 GLY A C 1
ATOM 4803 O O . GLY A 1 622 ? -31.899 7.799 76.895 1.00 87.62 622 GLY A O 1
ATOM 4804 N N . ILE A 1 623 ? -32.135 8.834 78.888 1.00 84.00 623 ILE A N 1
ATOM 4805 C CA . ILE A 1 623 ? -31.051 9.804 78.693 1.00 84.00 623 ILE A CA 1
ATOM 4806 C C . ILE A 1 623 ? -29.711 9.067 78.555 1.00 84.00 623 ILE A C 1
ATOM 4808 O O . ILE A 1 623 ? -29.437 8.084 79.241 1.00 84.00 623 ILE A O 1
ATOM 4812 N N . LYS A 1 624 ? -28.860 9.555 77.648 1.00 81.38 624 LYS A N 1
ATOM 4813 C CA . LYS A 1 624 ? -27.570 8.947 77.301 1.00 81.38 624 LYS A CA 1
ATOM 4814 C C . LYS A 1 624 ? -26.710 8.662 78.543 1.00 81.38 624 LYS A C 1
ATOM 4816 O O . LYS A 1 624 ? -26.306 9.586 79.245 1.00 81.38 624 LYS A O 1
ATOM 4821 N N . ALA A 1 625 ? -26.366 7.391 78.755 1.00 78.31 625 ALA A N 1
ATOM 4822 C CA . ALA A 1 625 ? -25.526 6.962 79.871 1.00 78.31 625 ALA A CA 1
ATOM 4823 C C . ALA A 1 625 ? -24.041 7.321 79.674 1.00 78.31 625 ALA A C 1
ATOM 4825 O O . ALA A 1 625 ? -23.512 7.247 78.561 1.00 78.31 625 ALA A O 1
ATOM 4826 N N . ALA A 1 626 ? -23.347 7.634 80.775 1.00 77.69 626 ALA A N 1
ATOM 4827 C CA . ALA A 1 626 ? -21.902 7.885 80.780 1.00 77.69 626 ALA A CA 1
ATOM 4828 C C . ALA A 1 626 ? -21.080 6.617 80.476 1.00 77.69 626 ALA A C 1
ATOM 4830 O O . ALA A 1 626 ? -20.102 6.686 79.734 1.00 77.69 626 ALA A O 1
ATOM 4831 N N . ASN A 1 627 ? -21.506 5.453 80.990 1.00 84.81 627 ASN A N 1
ATOM 4832 C CA . ASN A 1 627 ? -20.862 4.161 80.732 1.00 84.81 627 ASN A CA 1
ATOM 4833 C C . ASN A 1 627 ? -21.878 3.071 80.319 1.00 84.81 627 ASN A C 1
ATOM 4835 O O . ASN A 1 627 ? -22.288 2.258 81.150 1.00 84.81 627 ASN A O 1
ATOM 4839 N N . PRO A 1 628 ? -22.308 3.048 79.042 1.00 86.25 628 PRO A N 1
ATOM 4840 C CA . PRO A 1 628 ? -23.299 2.096 78.540 1.00 86.25 628 PRO A CA 1
ATOM 4841 C C . PRO A 1 628 ? -22.936 0.620 78.725 1.00 86.25 628 PRO A C 1
ATOM 4843 O O . PRO A 1 628 ? -23.776 -0.165 79.152 1.00 86.25 628 PRO A O 1
ATOM 4846 N N . GLY A 1 629 ? -21.689 0.239 78.425 1.00 84.56 629 GLY A N 1
ATOM 4847 C CA . GLY A 1 629 ? -21.263 -1.162 78.454 1.00 84.56 629 GLY A CA 1
ATOM 4848 C C . GLY A 1 629 ? -21.368 -1.789 79.846 1.00 84.56 629 GLY A C 1
ATOM 4849 O O . GLY A 1 629 ? -21.823 -2.922 79.968 1.00 84.56 629 GLY A O 1
ATOM 4850 N N . ALA A 1 630 ? -21.025 -1.033 80.894 1.00 86.12 630 ALA A N 1
ATOM 4851 C CA . ALA A 1 630 ? -21.134 -1.489 82.281 1.00 86.12 630 ALA A CA 1
ATOM 4852 C C . ALA A 1 630 ? -22.592 -1.676 82.738 1.00 86.12 630 ALA A C 1
ATOM 4854 O O . ALA A 1 630 ? -22.888 -2.582 83.514 1.00 86.12 630 ALA A O 1
ATOM 4855 N N . LEU A 1 631 ? -23.518 -0.845 82.243 1.00 88.75 631 LEU A N 1
ATOM 4856 C CA . LEU A 1 631 ? -24.944 -1.001 82.540 1.00 88.75 631 LEU A CA 1
ATOM 4857 C C . LEU A 1 631 ? -25.511 -2.259 81.878 1.00 88.75 631 LEU A C 1
ATOM 4859 O O . LEU A 1 631 ? -26.209 -3.031 82.531 1.00 88.75 631 LEU A O 1
ATOM 4863 N N . LEU A 1 632 ? -25.160 -2.507 80.613 1.00 89.88 632 LEU A N 1
ATOM 4864 C CA . LEU A 1 632 ? -25.635 -3.675 79.866 1.00 89.88 632 LEU A CA 1
ATOM 4865 C C . LEU A 1 632 ? -25.034 -5.001 80.366 1.00 89.88 632 LEU A C 1
ATOM 4867 O O . LEU A 1 632 ? -25.663 -6.049 80.229 1.00 89.88 632 LEU A O 1
ATOM 4871 N N . SER A 1 633 ? -23.837 -4.979 80.962 1.00 87.88 633 SER A N 1
ATOM 4872 C CA . SER A 1 633 ? -23.226 -6.167 81.576 1.00 87.88 633 SER A CA 1
ATOM 4873 C C . SER A 1 633 ? -23.685 -6.431 83.016 1.00 87.88 633 SER A C 1
ATOM 4875 O O . SER A 1 633 ? -23.402 -7.507 83.549 1.00 87.88 633 SER A O 1
ATOM 4877 N N . SER A 1 634 ? -24.402 -5.487 83.636 1.00 90.50 634 SER A N 1
ATOM 4878 C CA . SER A 1 634 ? -24.813 -5.554 85.041 1.00 90.50 634 SER A CA 1
ATOM 4879 C C . SER A 1 634 ? -25.766 -6.719 85.352 1.00 90.50 634 SER A C 1
ATOM 4881 O O . SER A 1 634 ? -26.430 -7.275 84.472 1.00 90.50 634 SER A O 1
ATOM 4883 N N . ARG A 1 635 ? -25.862 -7.076 86.640 1.00 88.62 635 ARG A N 1
ATOM 4884 C CA . ARG A 1 635 ? -26.835 -8.061 87.141 1.00 88.62 635 ARG A CA 1
ATOM 4885 C C . ARG A 1 635 ? -28.281 -7.588 86.946 1.00 88.62 635 ARG A C 1
ATOM 4887 O O . ARG A 1 635 ? -29.104 -8.380 86.507 1.00 88.62 635 ARG A O 1
ATOM 4894 N N . HIS A 1 636 ? -28.548 -6.297 87.149 1.00 88.69 636 HIS A N 1
ATOM 4895 C CA . HIS A 1 636 ? -29.865 -5.693 86.918 1.00 88.69 636 HIS A CA 1
ATOM 4896 C C . HIS A 1 636 ? -30.358 -5.880 85.476 1.00 88.69 636 HIS A C 1
ATOM 4898 O O . HIS A 1 636 ? -31.550 -6.056 85.257 1.00 88.69 636 HIS A O 1
ATOM 4904 N N . MET A 1 637 ? -29.456 -5.896 84.483 1.00 91.75 637 MET A N 1
ATOM 4905 C CA . MET A 1 637 ? -29.843 -6.181 83.096 1.00 91.75 637 MET A CA 1
ATOM 4906 C C . MET A 1 637 ? -30.299 -7.631 82.914 1.00 91.75 637 MET A C 1
ATOM 4908 O O . MET A 1 637 ? -31.244 -7.880 82.174 1.00 91.75 637 MET A O 1
ATOM 4912 N N . ALA A 1 638 ? -29.656 -8.589 83.590 1.00 90.00 638 ALA A N 1
ATOM 4913 C CA . ALA A 1 638 ? -30.098 -9.983 83.559 1.00 90.00 638 ALA A CA 1
ATOM 4914 C C . ALA A 1 638 ? -31.478 -10.136 84.220 1.00 90.00 638 ALA A C 1
ATOM 4916 O O . ALA A 1 638 ? -32.381 -10.691 83.607 1.00 90.00 638 ALA A O 1
ATOM 4917 N N . GLU A 1 639 ? -31.669 -9.535 85.397 1.00 90.06 639 GLU A N 1
ATOM 4918 C CA . GLU A 1 639 ? -32.953 -9.544 86.112 1.00 90.06 639 GLU A CA 1
ATOM 4919 C C . GLU A 1 639 ? -34.073 -8.882 85.292 1.00 90.06 639 GLU A C 1
ATOM 4921 O O . GLU A 1 639 ? -35.197 -9.380 85.262 1.00 90.06 639 GLU A O 1
ATOM 4926 N N . LEU A 1 640 ? -33.769 -7.797 84.571 1.00 91.12 640 LEU A N 1
ATOM 4927 C CA . LEU A 1 640 ? -34.709 -7.142 83.660 1.00 91.12 640 LEU A CA 1
ATOM 4928 C C . LEU A 1 640 ? -35.092 -8.045 82.479 1.00 91.12 640 LEU A C 1
ATOM 4930 O O . LEU A 1 640 ? -36.258 -8.068 82.089 1.00 91.12 640 LEU A O 1
ATOM 4934 N N . LEU A 1 641 ? -34.141 -8.791 81.909 1.00 92.12 641 LEU A N 1
ATOM 4935 C CA . LEU A 1 641 ? -34.419 -9.734 80.822 1.00 92.12 641 LEU A CA 1
ATOM 4936 C C . LEU A 1 641 ? -35.238 -10.939 81.295 1.00 92.12 641 LEU A C 1
ATOM 4938 O O . LEU A 1 641 ? -36.145 -11.359 80.581 1.00 92.12 641 LEU A O 1
ATOM 4942 N N . ASP A 1 642 ? -34.984 -11.458 82.495 1.00 91.06 642 ASP A N 1
ATOM 4943 C CA . ASP A 1 642 ? -35.780 -12.549 83.073 1.00 91.06 642 ASP A CA 1
ATOM 4944 C C . ASP A 1 642 ? -37.221 -12.098 83.332 1.00 91.06 642 ASP A C 1
ATOM 4946 O O . ASP A 1 642 ? -38.176 -12.731 82.882 1.00 91.06 642 ASP A O 1
ATOM 4950 N N . GLN A 1 643 ? -37.382 -10.907 83.906 1.00 89.88 643 GLN A N 1
ATOM 4951 C CA . GLN A 1 643 ? -38.679 -10.253 84.048 1.00 89.88 643 GLN A CA 1
ATOM 4952 C C . GLN A 1 643 ? -39.383 -9.978 82.705 1.00 89.88 643 GLN A C 1
ATOM 4954 O O . GLN A 1 643 ? -40.615 -9.990 82.637 1.00 89.88 643 GLN A O 1
ATOM 4959 N N . ALA A 1 644 ? -38.627 -9.725 81.632 1.00 91.00 644 ALA A N 1
ATOM 4960 C CA . ALA A 1 644 ? -39.168 -9.552 80.285 1.00 91.00 644 ALA A CA 1
ATOM 4961 C C . ALA A 1 644 ? -39.669 -10.880 79.695 1.00 91.00 644 ALA A C 1
ATOM 4963 O O . ALA A 1 644 ? -40.743 -10.916 79.093 1.00 91.00 644 ALA A O 1
ATOM 4964 N N . ARG A 1 645 ? -38.919 -11.972 79.905 1.00 91.00 645 ARG A N 1
ATOM 4965 C CA . ARG A 1 645 ? -39.235 -13.334 79.430 1.00 91.00 645 ARG A CA 1
ATOM 4966 C C . ARG A 1 645 ? -40.527 -13.903 80.021 1.00 91.00 645 ARG A C 1
ATOM 4968 O O . ARG A 1 645 ? -41.159 -14.755 79.391 1.00 91.00 645 ARG A O 1
ATOM 4975 N N . GLU A 1 646 ? -40.899 -13.468 81.223 1.00 90.25 646 GLU A N 1
ATOM 4976 C CA . GLU A 1 646 ? -42.146 -13.866 81.892 1.00 90.25 646 GLU A CA 1
ATOM 4977 C C . GLU A 1 646 ? -43.375 -13.128 81.342 1.00 90.25 646 GLU A C 1
ATOM 4979 O O . GLU A 1 646 ? -44.482 -13.668 81.338 1.00 90.25 646 GLU A O 1
ATOM 4984 N N . ARG A 1 647 ? -43.194 -11.888 80.868 1.00 89.06 647 ARG A N 1
ATOM 4985 C CA . ARG A 1 647 ? -44.297 -10.977 80.516 1.00 89.06 647 ARG A CA 1
ATOM 4986 C C . ARG A 1 647 ? -44.581 -10.883 79.020 1.00 89.06 647 ARG A C 1
ATOM 4988 O O . ARG A 1 647 ? -45.690 -10.505 78.648 1.00 89.06 647 ARG A O 1
ATOM 4995 N N . ALA A 1 648 ? -43.618 -11.245 78.178 1.00 91.00 648 ALA A N 1
ATOM 4996 C CA . ALA A 1 648 ? -43.745 -11.229 76.727 1.00 91.00 648 ALA A CA 1
ATOM 4997 C C . ALA A 1 648 ? -43.435 -12.601 76.120 1.00 91.00 648 ALA A C 1
ATOM 4999 O O . ALA A 1 648 ? -42.624 -13.368 76.638 1.00 91.00 648 ALA A O 1
ATOM 5000 N N . ASP A 1 649 ? -44.064 -12.887 74.983 1.00 91.88 649 ASP A N 1
ATOM 5001 C CA . ASP A 1 649 ? -43.789 -14.101 74.215 1.00 91.88 649 ASP A CA 1
ATOM 5002 C C . ASP A 1 649 ? -42.499 -13.938 73.390 1.00 91.88 649 ASP A C 1
ATOM 5004 O O . ASP A 1 649 ? -41.838 -14.924 73.068 1.00 91.88 649 ASP A O 1
ATOM 5008 N N . LEU A 1 650 ? -42.125 -12.692 73.065 1.00 94.38 650 LEU A N 1
ATOM 5009 C CA . LEU A 1 650 ? -40.868 -12.336 72.408 1.00 94.38 650 LEU A CA 1
ATOM 5010 C C . LEU A 1 650 ? -40.380 -10.947 72.849 1.00 94.38 650 LEU A C 1
ATOM 5012 O O . LEU A 1 650 ? -41.134 -9.976 72.842 1.00 94.38 650 LEU A O 1
ATOM 5016 N N . VAL A 1 651 ? -39.089 -10.840 73.147 1.00 96.06 651 VAL A N 1
ATOM 5017 C CA . VAL A 1 651 ? -38.375 -9.614 73.506 1.00 96.06 651 VAL A CA 1
ATOM 5018 C C . VAL A 1 651 ? -37.346 -9.304 72.418 1.00 96.06 651 VAL A C 1
ATOM 5020 O O . VAL A 1 651 ? -36.404 -10.067 72.208 1.00 96.06 651 VAL A O 1
ATOM 5023 N N . LEU A 1 652 ? -37.513 -8.179 71.727 1.00 96.00 652 LEU A N 1
ATOM 5024 C CA . LEU A 1 652 ? -36.616 -7.693 70.679 1.00 96.00 652 LEU A CA 1
ATOM 5025 C C . LEU A 1 652 ? -35.746 -6.555 71.203 1.00 96.00 652 LEU A C 1
ATOM 5027 O O . LEU A 1 652 ? -36.257 -5.567 71.724 1.00 96.00 652 LEU A O 1
ATOM 5031 N N . ILE A 1 653 ? -34.432 -6.671 71.036 1.00 96.19 653 ILE A N 1
ATOM 5032 C CA . ILE A 1 653 ? -33.472 -5.748 71.651 1.00 96.19 653 ILE A CA 1
ATOM 5033 C C . ILE A 1 653 ? -32.613 -5.088 70.569 1.00 96.19 653 ILE A C 1
ATOM 5035 O O . ILE A 1 653 ? -31.886 -5.778 69.853 1.00 96.19 653 ILE A O 1
ATOM 5039 N N . ASP A 1 654 ? -32.679 -3.759 70.439 1.00 94.44 654 ASP A N 1
ATOM 5040 C CA . ASP A 1 654 ? -31.812 -2.997 69.523 1.00 94.44 654 ASP A CA 1
ATOM 5041 C C . ASP A 1 654 ? -30.469 -2.741 70.190 1.00 94.44 654 ASP A C 1
ATOM 5043 O O . ASP A 1 654 ? -30.422 -2.328 71.347 1.00 94.44 654 ASP A O 1
ATOM 5047 N N . SER A 1 655 ? -29.369 -2.974 69.480 1.00 92.06 655 SER A N 1
ATOM 5048 C CA . SER A 1 655 ? -28.023 -2.832 70.036 1.00 92.06 655 SER A CA 1
ATOM 5049 C C . SER A 1 655 ? -27.101 -2.054 69.099 1.00 92.06 655 SER A C 1
ATOM 5051 O O . SER A 1 655 ? -27.292 -2.090 67.883 1.00 92.06 655 SER A O 1
ATOM 5053 N N . PRO A 1 656 ? -26.076 -1.343 69.606 1.00 91.25 656 PRO A N 1
ATOM 5054 C CA . PRO A 1 656 ? -25.145 -0.609 68.753 1.00 91.25 656 PRO A CA 1
ATOM 5055 C C . PRO A 1 656 ? -24.377 -1.549 67.798 1.00 91.25 656 PRO A C 1
ATOM 5057 O O . PRO A 1 656 ? -24.218 -2.734 68.091 1.00 91.25 656 PRO A O 1
ATOM 5060 N N . PRO A 1 657 ? -23.858 -1.047 66.656 1.00 92.44 657 PRO A N 1
ATOM 5061 C CA . PRO A 1 657 ? -23.111 -1.879 65.714 1.00 92.44 657 PRO A CA 1
ATOM 5062 C C . PRO A 1 657 ? -21.844 -2.469 66.345 1.00 92.44 657 PRO A C 1
ATOM 5064 O O . PRO A 1 657 ? -21.031 -1.726 66.900 1.00 92.44 657 PRO A O 1
ATOM 5067 N N . VAL A 1 658 ? -21.633 -3.776 66.182 1.00 91.75 658 VAL A N 1
ATOM 5068 C CA . VAL A 1 658 ? -20.594 -4.539 66.894 1.00 91.75 658 VAL A CA 1
ATOM 5069 C C . VAL A 1 658 ? -19.163 -4.085 66.587 1.00 91.75 658 VAL A C 1
ATOM 5071 O O . VAL A 1 658 ? -18.311 -4.108 67.469 1.00 91.75 658 VAL A O 1
ATOM 5074 N N . LEU A 1 659 ? -18.877 -3.616 65.363 1.00 91.00 659 LEU A N 1
ATOM 5075 C CA . LEU A 1 659 ? -17.540 -3.094 65.033 1.00 91.00 659 LEU A CA 1
ATOM 5076 C C . LEU A 1 659 ? -17.359 -1.622 65.397 1.00 91.00 659 LEU A C 1
ATOM 5078 O O . LEU A 1 659 ? -16.231 -1.134 65.391 1.00 91.00 659 LEU A O 1
ATOM 5082 N N . ALA A 1 660 ? -18.451 -0.896 65.644 1.00 85.62 660 ALA A N 1
ATOM 5083 C CA . ALA A 1 660 ? -18.367 0.497 66.060 1.00 85.62 660 ALA A CA 1
ATOM 5084 C C . ALA A 1 660 ? -18.103 0.594 67.565 1.00 85.62 660 ALA A C 1
ATOM 5086 O O . ALA A 1 660 ? -17.363 1.477 67.994 1.00 85.62 660 ALA A O 1
ATOM 5087 N N . VAL A 1 661 ? -18.728 -0.288 68.357 1.00 83.94 661 VAL A N 1
ATOM 5088 C CA . VAL A 1 661 ? -18.667 -0.263 69.820 1.00 83.94 661 VAL A CA 1
ATOM 5089 C C . VAL A 1 661 ? -18.824 -1.678 70.389 1.00 83.94 661 VAL A C 1
ATOM 5091 O O . VAL A 1 661 ? -19.714 -2.418 69.976 1.00 83.94 661 VAL A O 1
ATOM 5094 N N . SER A 1 662 ? -18.017 -2.029 71.394 1.00 80.38 662 SER A N 1
ATOM 5095 C CA . SER A 1 662 ? -18.046 -3.337 72.070 1.00 80.38 662 SER A CA 1
ATOM 5096 C C . SER A 1 662 ? -19.148 -3.497 73.127 1.00 80.38 662 SER A C 1
ATOM 5098 O O . SER A 1 662 ? -19.328 -4.594 73.646 1.00 80.38 662 SER A O 1
ATOM 5100 N N . ASP A 1 663 ? -19.899 -2.438 73.443 1.00 80.69 663 ASP A N 1
ATOM 5101 C CA . ASP A 1 663 ? -20.887 -2.413 74.537 1.00 80.69 663 ASP A CA 1
ATOM 5102 C C . ASP A 1 663 ? -22.009 -3.456 74.392 1.00 80.69 663 ASP A C 1
ATOM 5104 O O . ASP A 1 663 ? -22.603 -3.855 75.389 1.00 80.69 663 ASP A O 1
ATOM 5108 N N . CYS A 1 664 ? -22.302 -3.909 73.167 1.00 85.06 664 CYS A N 1
ATOM 5109 C CA . CYS A 1 664 ? -23.331 -4.921 72.915 1.00 85.06 664 CYS A CA 1
ATOM 5110 C C . CYS A 1 664 ? -22.857 -6.362 73.165 1.00 85.06 664 CYS A C 1
ATOM 5112 O O . CYS A 1 664 ? -23.696 -7.245 73.333 1.00 85.06 664 CYS A O 1
ATOM 5114 N N . LEU A 1 665 ? -21.542 -6.622 73.207 1.00 90.25 665 LEU A N 1
ATOM 5115 C CA . LEU A 1 665 ? -21.000 -7.983 73.302 1.00 90.25 665 LEU A CA 1
ATOM 5116 C C . LEU A 1 665 ? -21.413 -8.713 74.593 1.00 90.25 665 LEU A C 1
ATOM 5118 O O . LEU A 1 665 ? -21.858 -9.853 74.482 1.00 90.25 665 LEU A O 1
ATOM 5122 N N . PRO A 1 666 ? -21.357 -8.100 75.798 1.00 87.81 666 PRO A N 1
ATOM 5123 C CA . PRO A 1 666 ? -21.827 -8.762 77.017 1.00 87.81 666 PRO A CA 1
ATOM 5124 C C . PRO A 1 666 ? -23.319 -9.096 76.958 1.00 87.81 666 PRO A C 1
ATOM 5126 O O . PRO A 1 666 ? -23.740 -10.151 77.425 1.00 87.81 666 PRO A O 1
ATOM 5129 N N . LEU A 1 667 ? -24.119 -8.222 76.344 1.00 89.94 667 LEU A N 1
ATOM 5130 C CA . LEU A 1 667 ? -25.556 -8.428 76.193 1.00 89.94 667 LEU A CA 1
ATOM 5131 C C . LEU A 1 667 ? -25.872 -9.604 75.258 1.00 89.94 667 LEU A C 1
ATOM 5133 O O . LEU A 1 667 ? -26.811 -10.345 75.520 1.00 89.94 667 LEU A O 1
ATOM 5137 N N . CYS A 1 668 ? -25.047 -9.833 74.229 1.00 90.88 668 CYS A N 1
ATOM 5138 C CA . CYS A 1 668 ? -25.194 -10.968 73.310 1.00 90.88 668 CYS A CA 1
ATOM 5139 C C . CYS A 1 668 ? -25.079 -12.338 74.003 1.00 90.88 668 CYS A C 1
ATOM 5141 O O . CYS A 1 668 ? -25.552 -13.324 73.454 1.00 90.88 668 CYS A O 1
ATOM 5143 N N . THR A 1 669 ? -24.469 -12.403 75.193 1.00 88.00 669 THR A N 1
ATOM 5144 C CA . THR A 1 669 ? -24.347 -13.641 75.991 1.00 88.00 669 THR A CA 1
ATOM 5145 C C . THR A 1 669 ? -25.527 -13.885 76.933 1.00 88.00 669 THR A C 1
ATOM 5147 O O . THR A 1 669 ? -25.643 -14.961 77.507 1.00 88.00 669 THR A O 1
ATOM 5150 N N . LYS A 1 670 ? -26.397 -12.883 77.121 1.00 90.81 670 LYS A N 1
ATOM 5151 C CA . LYS A 1 670 ? -27.551 -12.934 78.037 1.00 90.81 670 LYS A CA 1
ATOM 5152 C C . LYS A 1 670 ? -28.879 -13.186 77.311 1.00 90.81 670 LYS A C 1
ATOM 5154 O O . LYS A 1 670 ? -29.912 -13.298 77.967 1.00 90.81 670 LYS A O 1
ATOM 5159 N N . VAL A 1 671 ? -28.851 -13.238 75.979 1.00 92.88 671 VAL A N 1
ATOM 5160 C CA . VAL A 1 671 ? -30.014 -13.407 75.097 1.00 92.88 671 VAL A CA 1
ATOM 5161 C C . VAL A 1 671 ? -29.973 -14.768 74.411 1.00 92.88 671 VAL A C 1
ATOM 5163 O O . VAL A 1 671 ? -28.901 -15.344 74.239 1.00 92.88 671 VAL A O 1
ATOM 5166 N N . ASP A 1 672 ? -31.132 -15.253 73.982 1.00 92.62 672 ASP A N 1
ATOM 5167 C CA . ASP A 1 672 ? -31.274 -16.589 73.393 1.00 92.62 672 ASP A CA 1
ATOM 5168 C C . ASP A 1 672 ? -30.782 -16.620 71.934 1.00 92.62 672 ASP A C 1
ATOM 5170 O O . ASP A 1 672 ? -30.348 -17.657 71.437 1.00 92.62 672 ASP A O 1
ATOM 5174 N N . GLY A 1 673 ? -30.809 -15.477 71.237 1.00 92.56 673 GLY A N 1
ATOM 5175 C CA . GLY A 1 673 ? -30.298 -15.370 69.873 1.00 92.56 673 GLY A CA 1
ATOM 5176 C C . GLY A 1 673 ? -29.877 -13.963 69.451 1.00 92.56 673 GLY A C 1
ATOM 5177 O O . GLY A 1 673 ? -30.361 -12.949 69.962 1.00 92.56 673 GLY A O 1
ATOM 5178 N N . VAL A 1 674 ? -28.991 -13.903 68.455 1.00 94.88 674 VAL A N 1
ATOM 5179 C CA . VAL A 1 674 ? -28.516 -12.676 67.807 1.00 94.88 674 VAL A CA 1
ATOM 5180 C C . VAL A 1 674 ? -28.832 -12.701 66.312 1.00 94.88 674 VAL A C 1
ATOM 5182 O O . VAL A 1 674 ? -28.436 -13.613 65.586 1.00 94.88 674 VAL A O 1
ATOM 5185 N N . LEU A 1 675 ? -29.501 -11.655 65.835 1.00 95.62 675 LEU A N 1
ATOM 5186 C CA . LEU A 1 675 ? -29.781 -11.397 64.429 1.00 95.62 675 LEU A CA 1
ATOM 5187 C C . LEU A 1 675 ? -28.793 -10.365 63.876 1.00 95.62 675 LEU A C 1
ATOM 5189 O O . LEU A 1 675 ? -28.743 -9.222 64.340 1.00 95.62 675 LEU A O 1
ATOM 5193 N N . LEU A 1 676 ? -28.025 -10.749 62.854 1.00 95.50 676 LEU A N 1
ATOM 5194 C CA . LEU A 1 676 ? -27.032 -9.870 62.241 1.00 95.50 676 LEU A CA 1
ATOM 5195 C C . LEU A 1 676 ? -27.593 -9.197 60.981 1.00 95.50 676 LEU A C 1
ATOM 5197 O O . LEU A 1 676 ? -27.920 -9.856 60.000 1.00 95.50 676 LEU A O 1
ATOM 5201 N N . VAL A 1 677 ? -27.668 -7.870 60.964 1.00 95.62 677 VAL A N 1
ATOM 5202 C CA . VAL A 1 677 ? -28.181 -7.097 59.823 1.00 95.62 677 VAL A CA 1
ATOM 5203 C C . VAL A 1 677 ? -27.029 -6.550 58.990 1.00 95.62 677 VAL A C 1
ATOM 5205 O O . VAL A 1 677 ? -26.127 -5.892 59.505 1.00 95.62 677 VAL A O 1
ATOM 5208 N N . THR A 1 678 ? -27.079 -6.778 57.680 1.00 94.50 678 THR A N 1
ATOM 5209 C CA . THR A 1 678 ? -26.137 -6.223 56.696 1.00 94.50 678 THR A CA 1
ATOM 5210 C C . THR A 1 678 ? -26.881 -5.393 55.665 1.00 94.50 678 THR A C 1
ATOM 5212 O O . THR A 1 678 ? -28.071 -5.596 55.447 1.00 94.50 678 THR A O 1
ATOM 5215 N N . ARG A 1 679 ? -26.200 -4.454 55.010 1.00 91.38 679 ARG A N 1
ATOM 5216 C CA . ARG A 1 679 ? -26.784 -3.588 53.988 1.00 91.38 679 ARG A CA 1
ATOM 5217 C C . ARG A 1 679 ? -26.175 -3.828 52.615 1.00 91.38 679 ARG A C 1
ATOM 5219 O O . ARG A 1 679 ? -24.970 -3.663 52.407 1.00 91.38 679 ARG A O 1
ATOM 5226 N N . PHE A 1 680 ? -27.048 -4.124 51.658 1.00 87.50 680 PHE A N 1
ATOM 5227 C CA . PHE A 1 680 ? -26.708 -4.350 50.259 1.00 87.50 680 PHE A CA 1
ATOM 5228 C C . PHE A 1 680 ? -25.946 -3.158 49.662 1.00 87.50 680 PHE A C 1
ATOM 5230 O O . PHE A 1 680 ? -26.349 -2.000 49.815 1.00 87.50 680 PHE A O 1
ATOM 5237 N N . GLY A 1 681 ? -24.831 -3.427 48.981 1.00 82.31 681 GLY A N 1
ATOM 5238 C CA . GLY A 1 681 ? -24.015 -2.407 48.320 1.00 82.31 681 GLY A CA 1
ATOM 5239 C C . GLY A 1 681 ? -23.372 -1.394 49.274 1.00 82.31 681 GLY A C 1
ATOM 5240 O O . GLY A 1 681 ? -22.814 -0.402 48.809 1.00 82.31 681 GLY A O 1
ATOM 5241 N N . THR A 1 682 ? -23.424 -1.625 50.597 1.00 86.31 682 THR A N 1
ATOM 5242 C CA . THR A 1 682 ? -22.783 -0.763 51.609 1.00 86.31 682 THR A CA 1
ATOM 5243 C C . THR A 1 682 ? -21.836 -1.536 52.532 1.00 86.31 682 THR A C 1
ATOM 5245 O O . THR A 1 682 ? -20.684 -1.132 52.702 1.00 86.31 682 THR A O 1
ATOM 5248 N N . THR A 1 683 ? -22.273 -2.658 53.109 1.00 88.31 683 THR A N 1
ATOM 5249 C CA . THR A 1 683 ? -21.460 -3.419 54.068 1.00 88.31 683 THR A CA 1
ATOM 5250 C C . THR A 1 683 ? -20.319 -4.150 53.358 1.00 88.31 683 THR A C 1
ATOM 5252 O O . THR A 1 683 ? -20.533 -4.928 52.429 1.00 88.31 683 THR A O 1
ATOM 5255 N N . GLN A 1 684 ? -19.079 -3.921 53.794 1.00 89.56 684 GLN A N 1
ATOM 5256 C CA . GLN A 1 684 ? -17.910 -4.596 53.225 1.00 89.56 684 GLN A CA 1
ATOM 5257 C C . GLN A 1 684 ? -17.838 -6.060 53.664 1.00 89.56 684 GLN A C 1
ATOM 5259 O O . GLN A 1 684 ? -18.086 -6.379 54.829 1.00 89.56 684 GLN A O 1
ATOM 5264 N N . ARG A 1 685 ? -17.374 -6.939 52.766 1.00 88.06 685 ARG A N 1
ATOM 5265 C CA . ARG A 1 685 ? -17.205 -8.375 53.059 1.00 88.06 685 ARG A CA 1
ATOM 5266 C C . ARG A 1 685 ? -16.327 -8.617 54.293 1.00 88.06 685 ARG A C 1
ATOM 5268 O O . ARG A 1 685 ? -16.653 -9.435 55.146 1.00 88.06 685 ARG A O 1
ATOM 5275 N N . ARG A 1 686 ? -15.229 -7.861 54.413 1.00 88.75 686 ARG A N 1
ATOM 5276 C CA . ARG A 1 686 ? -14.305 -7.936 55.560 1.00 88.75 686 ARG A CA 1
ATOM 5277 C C . ARG A 1 686 ? -14.970 -7.528 56.877 1.00 88.75 686 ARG A C 1
ATOM 5279 O O . ARG A 1 686 ? -14.656 -8.114 57.908 1.00 88.75 686 ARG A O 1
ATOM 5286 N N . SER A 1 687 ? -15.878 -6.553 56.847 1.00 91.00 687 SER A N 1
ATOM 5287 C CA . SER A 1 687 ? -16.612 -6.111 58.036 1.00 91.00 687 SER A CA 1
ATOM 5288 C C . SER A 1 687 ? -17.579 -7.187 58.520 1.00 91.00 687 SER A C 1
ATOM 5290 O O . SER A 1 687 ? -17.606 -7.479 59.708 1.00 91.00 687 SER A O 1
ATOM 5292 N N . LEU A 1 688 ? -18.309 -7.843 57.613 1.00 92.19 688 LEU A N 1
ATOM 5293 C CA . LEU A 1 688 ? -19.191 -8.956 57.978 1.00 92.19 688 LEU A CA 1
ATOM 5294 C C . LEU A 1 688 ? -18.420 -10.108 58.648 1.00 92.19 688 LEU A C 1
ATOM 5296 O O . LEU A 1 688 ? -18.820 -10.569 59.714 1.00 92.19 688 LEU A O 1
ATOM 5300 N N . ILE A 1 689 ? -17.283 -10.513 58.069 1.00 92.50 689 ILE A N 1
ATOM 5301 C CA . ILE A 1 689 ? -16.419 -11.571 58.627 1.00 92.50 689 ILE A CA 1
ATOM 5302 C C . ILE A 1 689 ? -15.955 -11.210 60.045 1.00 92.50 689 ILE A C 1
ATOM 5304 O O . ILE A 1 689 ? -16.040 -12.027 60.958 1.00 92.50 689 ILE A O 1
ATOM 5308 N N . ARG A 1 690 ? -15.490 -9.970 60.251 1.00 92.75 690 ARG A N 1
ATOM 5309 C CA . ARG A 1 690 ? -15.024 -9.504 61.568 1.00 92.75 690 ARG A CA 1
ATOM 5310 C C . ARG A 1 690 ? -16.148 -9.428 62.598 1.00 92.75 690 ARG A C 1
ATOM 5312 O O . ARG A 1 690 ? -15.931 -9.809 63.741 1.00 92.75 690 ARG A O 1
ATOM 5319 N N . ALA A 1 691 ? -17.322 -8.942 62.200 1.00 93.06 691 ALA A N 1
ATOM 5320 C CA . ALA A 1 691 ? -18.481 -8.828 63.080 1.00 93.06 691 ALA A CA 1
ATOM 5321 C C . ALA A 1 691 ? -18.921 -10.202 63.592 1.00 93.06 691 ALA A C 1
ATOM 5323 O O . ALA A 1 691 ? -19.091 -10.382 64.794 1.00 93.06 691 ALA A O 1
ATOM 5324 N N . LYS A 1 692 ? -19.007 -11.187 62.689 1.00 94.19 692 LYS A N 1
ATOM 5325 C CA . LYS A 1 692 ? -19.268 -12.580 63.052 1.00 94.19 692 LYS A CA 1
ATOM 5326 C C . LYS A 1 692 ? -18.221 -13.115 64.028 1.00 94.19 692 LYS A C 1
ATOM 5328 O O . LYS A 1 692 ? -18.588 -13.611 65.083 1.00 94.19 692 LYS A O 1
ATOM 5333 N N . ALA A 1 693 ? -16.936 -12.967 63.703 1.00 93.12 693 ALA A N 1
ATOM 5334 C CA . ALA A 1 693 ? -15.856 -13.483 64.541 1.00 93.12 693 ALA A CA 1
ATOM 5335 C C . ALA A 1 693 ? -15.875 -12.889 65.963 1.00 93.12 693 ALA A C 1
ATOM 5337 O O . ALA A 1 693 ? -15.565 -13.588 66.922 1.00 93.12 693 ALA A O 1
ATOM 5338 N N . MET A 1 694 ? -16.255 -11.614 66.123 1.00 93.12 694 MET A N 1
ATOM 5339 C CA . MET A 1 694 ? -16.420 -10.997 67.447 1.00 93.12 694 MET A CA 1
ATOM 5340 C C . MET A 1 694 ? -17.588 -11.595 68.238 1.00 93.12 694 MET A C 1
ATOM 5342 O O . MET A 1 694 ? -17.440 -11.809 69.438 1.00 93.12 694 MET A O 1
ATOM 5346 N N . LEU A 1 695 ? -18.717 -11.873 67.579 1.00 93.06 695 LEU A N 1
ATOM 5347 C CA . LEU A 1 695 ? -19.891 -12.494 68.202 1.00 93.06 695 LEU A CA 1
ATOM 5348 C C . LEU A 1 695 ? -19.624 -13.961 68.582 1.00 93.06 695 LEU A C 1
ATOM 5350 O O . LEU A 1 695 ? -19.918 -14.363 69.704 1.00 93.06 695 LEU A O 1
ATOM 5354 N N . GLU A 1 696 ? -18.989 -14.736 67.698 1.00 92.00 696 GLU A N 1
ATOM 5355 C CA . GLU A 1 696 ? -18.584 -16.123 67.980 1.00 92.00 696 GLU A CA 1
ATOM 5356 C C . GLU A 1 696 ? -17.586 -16.193 69.143 1.00 92.00 696 GLU A C 1
ATOM 5358 O O . GLU A 1 696 ? -17.708 -17.051 70.013 1.00 92.00 696 GLU A O 1
ATOM 5363 N N . LYS A 1 697 ? -16.631 -15.254 69.212 1.00 91.81 697 LYS A N 1
ATOM 5364 C CA . LYS A 1 697 ? -15.615 -15.217 70.276 1.00 91.81 697 LYS A CA 1
ATOM 5365 C C . LYS A 1 697 ? -16.209 -15.048 71.677 1.00 91.81 697 LYS A C 1
ATOM 5367 O O . LYS A 1 697 ? -15.608 -15.519 72.638 1.00 91.81 697 LYS A O 1
ATOM 5372 N N . VAL A 1 698 ? -17.348 -14.368 71.804 1.00 90.50 698 VAL A N 1
ATOM 5373 C CA . VAL A 1 698 ? -18.043 -14.201 73.092 1.00 90.50 698 VAL A CA 1
ATOM 5374 C C . VAL A 1 698 ? -19.092 -15.286 73.349 1.00 90.50 698 VAL A C 1
ATOM 5376 O O . VAL A 1 698 ? -19.770 -15.228 74.366 1.00 90.50 698 VAL A O 1
ATOM 5379 N N . GLY A 1 699 ? -19.222 -16.275 72.459 1.00 89.12 699 GLY A N 1
ATOM 5380 C CA . GLY A 1 699 ? -20.185 -17.368 72.600 1.00 89.12 699 GLY A CA 1
ATOM 5381 C C . GLY A 1 699 ? -21.628 -16.981 72.270 1.00 89.12 699 GLY A C 1
ATOM 5382 O O . GLY A 1 699 ? -22.551 -17.640 72.735 1.00 89.12 699 GLY A O 1
ATOM 5383 N N . ALA A 1 700 ? -21.850 -15.916 71.494 1.00 91.25 700 ALA A N 1
ATOM 5384 C CA . ALA A 1 700 ? -23.199 -15.513 71.105 1.00 91.25 700 ALA A CA 1
ATOM 5385 C C . ALA A 1 700 ? -23.807 -16.491 70.084 1.00 91.25 700 ALA A C 1
ATOM 5387 O O . ALA A 1 700 ? -23.165 -16.846 69.092 1.00 91.25 700 ALA A O 1
ATOM 5388 N N . HIS A 1 701 ? -25.074 -16.865 70.276 1.00 91.75 701 HIS A N 1
ATOM 5389 C CA . HIS A 1 701 ? -25.806 -17.704 69.329 1.00 91.75 701 HIS A CA 1
ATOM 5390 C C . HIS A 1 701 ? -26.353 -16.863 68.164 1.00 91.75 701 HIS A C 1
ATOM 5392 O O . HIS A 1 701 ? -27.320 -16.118 68.318 1.00 91.75 701 HIS A O 1
ATOM 5398 N N . ILE A 1 702 ? -25.719 -16.938 66.988 1.00 93.44 702 ILE A N 1
ATOM 5399 C CA . ILE A 1 702 ? -26.131 -16.154 65.813 1.00 93.44 702 ILE A CA 1
ATOM 5400 C C . ILE A 1 702 ? -27.184 -16.929 65.013 1.00 93.44 702 ILE A C 1
ATOM 5402 O O . ILE A 1 702 ? -26.851 -17.885 64.317 1.00 93.44 702 ILE A O 1
ATOM 5406 N N . VAL A 1 703 ? -28.433 -16.464 65.057 1.00 92.44 703 VAL A N 1
ATOM 5407 C CA . VAL A 1 703 ? -29.591 -17.095 64.391 1.00 92.44 703 VAL A CA 1
ATOM 5408 C C . VAL A 1 703 ? -29.457 -17.030 62.866 1.00 92.44 703 VAL A C 1
ATOM 5410 O O . VAL A 1 703 ? -29.818 -17.956 62.145 1.00 92.44 703 VAL A O 1
ATOM 5413 N N . GLY A 1 704 ? -28.917 -15.924 62.350 1.00 92.19 704 GLY A N 1
ATOM 5414 C CA . GLY A 1 704 ? -28.670 -15.749 60.924 1.00 92.19 704 GLY A CA 1
ATOM 5415 C C . GLY A 1 704 ? -28.456 -14.294 60.523 1.00 92.19 704 GLY A C 1
ATOM 5416 O O . GLY A 1 704 ? -28.326 -13.400 61.366 1.00 92.19 704 GLY A O 1
ATOM 5417 N N . VAL A 1 705 ? -28.398 -14.064 59.210 1.00 95.25 705 VAL A N 1
ATOM 5418 C CA . VAL A 1 705 ? -28.148 -12.748 58.613 1.00 95.25 705 VAL A CA 1
ATOM 5419 C C . VAL A 1 705 ? -29.378 -12.242 57.862 1.00 95.25 705 VAL A C 1
ATOM 5421 O O . VAL A 1 705 ? -29.974 -12.974 57.077 1.00 95.25 705 VAL A O 1
ATOM 5424 N N . VAL A 1 706 ? -29.727 -10.968 58.046 1.00 94.88 706 VAL A N 1
ATOM 5425 C CA . VAL A 1 706 ? -30.729 -10.263 57.227 1.00 94.88 706 VAL A CA 1
ATOM 5426 C C . VAL A 1 706 ? -30.027 -9.280 56.299 1.00 94.88 706 VAL A C 1
ATOM 5428 O O . VAL A 1 706 ? -29.204 -8.473 56.744 1.00 94.88 706 VAL A O 1
ATOM 5431 N N . VAL A 1 707 ? -30.360 -9.322 55.006 1.00 93.12 707 VAL A N 1
ATOM 5432 C CA . VAL A 1 707 ? -29.808 -8.396 54.005 1.00 93.12 707 VAL A CA 1
ATOM 5433 C C . VAL A 1 707 ? -30.800 -7.270 53.742 1.00 93.12 707 VAL A C 1
ATOM 5435 O O . VAL A 1 707 ? -31.820 -7.429 53.081 1.00 93.12 707 VAL A O 1
ATOM 5438 N N . ASN A 1 708 ? -30.496 -6.089 54.252 1.00 92.25 708 ASN A N 1
ATOM 5439 C CA . ASN A 1 708 ? -31.327 -4.905 54.129 1.00 92.25 708 ASN A CA 1
ATOM 5440 C C . ASN A 1 708 ? -30.939 -4.045 52.913 1.00 92.25 708 ASN A C 1
ATOM 5442 O O . ASN A 1 708 ? -29.766 -3.902 52.566 1.00 92.25 708 ASN A O 1
ATOM 5446 N N . GLY A 1 709 ? -31.921 -3.390 52.295 1.00 87.25 709 GLY A N 1
ATOM 5447 C CA . GLY A 1 709 ? -31.706 -2.395 51.246 1.00 87.25 709 GLY A CA 1
ATOM 5448 C C . GLY A 1 709 ? -31.364 -2.967 49.869 1.00 87.25 709 GLY A C 1
ATOM 5449 O O . GLY A 1 709 ? -30.618 -2.322 49.131 1.00 87.25 709 GLY A O 1
ATOM 5450 N N . LEU A 1 710 ? -31.907 -4.136 49.508 1.00 84.56 710 LEU A N 1
ATOM 5451 C CA . LEU A 1 710 ? -31.732 -4.751 48.183 1.00 84.56 710 LEU A CA 1
ATOM 5452 C C . LEU A 1 710 ? -31.980 -3.742 47.044 1.00 84.56 710 LEU A C 1
ATOM 5454 O O . LEU A 1 710 ? -32.959 -2.985 47.057 1.00 84.56 710 LEU A O 1
ATOM 5458 N N . SER A 1 711 ? -31.095 -3.738 46.039 1.00 79.81 711 SER A N 1
ATOM 5459 C CA . SER A 1 711 ? -31.212 -2.827 44.894 1.00 79.81 711 SER A CA 1
ATOM 5460 C C . SER A 1 711 ? -32.434 -3.167 44.024 1.00 79.81 711 SER A C 1
ATOM 5462 O O . SER A 1 711 ? -32.731 -4.344 43.847 1.00 79.81 711 SER A O 1
ATOM 5464 N N . PRO A 1 712 ? -33.086 -2.199 43.346 1.00 73.50 712 PRO A N 1
ATOM 5465 C CA . PRO A 1 712 ? -34.253 -2.479 42.497 1.00 73.50 712 PRO A CA 1
ATOM 5466 C C . PRO A 1 712 ? -34.006 -3.482 41.359 1.00 73.50 712 PRO A C 1
ATOM 5468 O O . PRO A 1 712 ? -34.957 -4.015 40.790 1.00 73.50 712 PRO A O 1
ATOM 5471 N N . ARG A 1 713 ? -32.741 -3.684 40.959 1.00 71.06 713 ARG A N 1
ATOM 5472 C CA . ARG A 1 713 ? -32.359 -4.699 39.969 1.00 71.06 713 ARG A CA 1
ATOM 5473 C C . ARG A 1 713 ? -32.374 -6.094 40.585 1.00 71.06 713 ARG A C 1
ATOM 5475 O O . ARG A 1 713 ? -33.014 -6.967 40.014 1.00 71.06 713 ARG A O 1
ATOM 5482 N N . GLU A 1 714 ? -31.747 -6.265 41.745 1.00 71.75 714 GLU A N 1
ATOM 5483 C CA . GLU A 1 714 ? -31.756 -7.544 42.461 1.00 71.75 714 GLU A CA 1
ATOM 5484 C C . GLU A 1 714 ? -33.134 -7.860 43.041 1.00 71.75 714 GLU A C 1
ATOM 5486 O O . GLU A 1 714 ? -33.574 -8.992 42.938 1.00 71.75 714 GLU A O 1
ATOM 5491 N N . THR A 1 715 ? -33.898 -6.868 43.512 1.00 74.12 715 THR A N 1
ATOM 5492 C CA . THR A 1 715 ? -35.305 -7.058 43.900 1.00 74.12 715 THR A CA 1
ATOM 5493 C C . THR A 1 715 ? -36.122 -7.651 42.754 1.00 74.12 715 THR A C 1
ATOM 5495 O O . THR A 1 715 ? -36.890 -8.579 42.970 1.00 74.12 715 THR A O 1
ATOM 5498 N N . ARG A 1 716 ? -35.941 -7.164 41.517 1.00 71.81 716 ARG A N 1
ATOM 5499 C CA . ARG A 1 716 ? -36.622 -7.742 40.348 1.00 71.81 716 ARG A CA 1
ATOM 5500 C C . ARG A 1 716 ? -36.176 -9.162 40.038 1.00 71.81 716 ARG A C 1
ATOM 5502 O O . ARG A 1 716 ? -36.970 -9.885 39.465 1.00 71.81 716 ARG A O 1
ATOM 5509 N N . ARG A 1 717 ? -34.930 -9.525 40.349 1.00 68.19 717 ARG A N 1
ATOM 5510 C CA . ARG A 1 717 ? -34.382 -10.864 40.112 1.00 68.19 717 ARG A CA 1
ATOM 5511 C C . ARG A 1 717 ? -34.853 -11.852 41.178 1.00 68.19 717 ARG A C 1
ATOM 5513 O O . ARG A 1 717 ? -35.308 -12.930 40.831 1.00 68.19 717 ARG A O 1
ATOM 5520 N N . TYR A 1 718 ? -34.783 -11.449 42.443 1.00 66.00 718 TYR A N 1
ATOM 5521 C CA . TYR A 1 718 ? -35.159 -12.243 43.610 1.00 66.00 718 TYR A CA 1
ATOM 5522 C C . TYR A 1 718 ? -36.674 -12.449 43.706 1.00 66.00 718 TYR A C 1
ATOM 5524 O O . TYR A 1 718 ? -37.143 -13.556 43.922 1.00 66.00 718 TYR A O 1
ATOM 5532 N N . TYR A 1 719 ? -37.455 -11.396 43.449 1.00 67.50 719 TYR A N 1
ATOM 5533 C CA . TYR A 1 719 ? -38.918 -11.450 43.454 1.00 67.50 719 TYR A CA 1
ATOM 5534 C C . TYR A 1 719 ? -39.509 -11.580 42.038 1.00 67.50 719 TYR A C 1
ATOM 5536 O O . TYR A 1 719 ? -40.666 -11.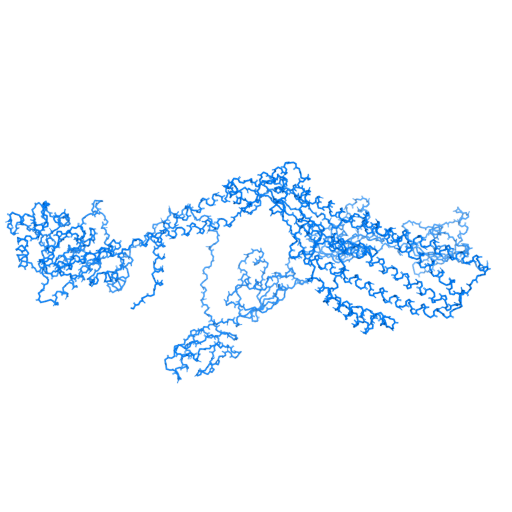215 41.827 1.00 67.50 719 TYR A O 1
ATOM 5544 N N . ALA A 1 720 ? -38.736 -12.037 41.041 1.00 61.75 720 ALA A N 1
ATOM 5545 C CA . ALA A 1 720 ? -39.219 -12.198 39.660 1.00 61.75 720 ALA A CA 1
ATOM 5546 C C . ALA A 1 720 ? -40.424 -13.147 39.602 1.00 61.75 720 ALA A C 1
ATOM 5548 O O . ALA A 1 720 ? -41.455 -12.827 39.015 1.00 61.75 720 ALA A O 1
ATOM 5549 N N . GLU A 1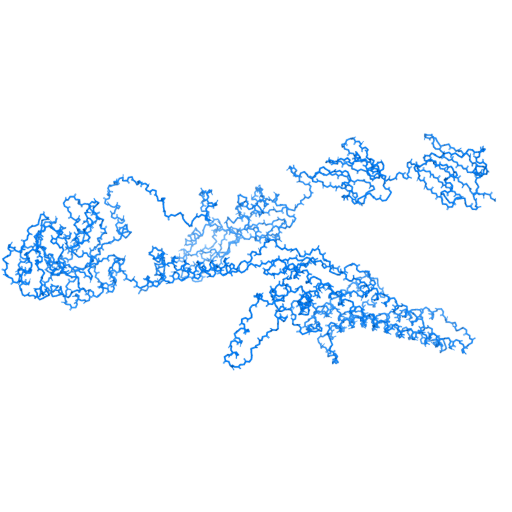 721 ? -40.276 -14.289 40.266 1.00 54.41 721 GLU A N 1
ATOM 5550 C CA . GLU A 1 721 ? -41.239 -15.385 40.299 1.00 54.41 721 GLU A CA 1
ATOM 5551 C C . GLU A 1 721 ? -42.386 -15.088 41.277 1.00 54.41 721 GLU A C 1
ATOM 5553 O O . GLU A 1 721 ? -43.554 -15.249 40.934 1.00 54.41 721 GLU A O 1
ATOM 5558 N N . TYR A 1 722 ? -42.077 -14.488 42.435 1.00 57.12 722 TYR A N 1
ATOM 5559 C CA . TYR A 1 722 ? -43.072 -14.018 43.409 1.00 57.12 722 TYR A CA 1
ATOM 5560 C C . TYR A 1 722 ? -44.032 -12.967 42.825 1.00 57.12 722 TYR A C 1
ATOM 5562 O O . TYR A 1 722 ? -45.243 -13.065 43.004 1.00 57.12 722 TYR A O 1
ATOM 5570 N N . ASN A 1 723 ? -43.525 -11.994 42.052 1.00 56.38 723 ASN A N 1
ATOM 5571 C CA . ASN A 1 723 ? -44.378 -11.016 41.360 1.00 56.38 723 ASN A CA 1
ATOM 5572 C C . ASN A 1 723 ? -45.281 -11.662 40.296 1.00 56.38 723 ASN A C 1
ATOM 5574 O O . ASN A 1 723 ? -46.330 -11.105 39.976 1.00 56.38 723 ASN A O 1
ATOM 5578 N N . HIS A 1 724 ? -44.874 -12.806 39.740 1.00 55.03 724 HIS A N 1
ATOM 5579 C CA . HIS A 1 724 ? -45.669 -13.566 38.778 1.00 55.03 724 HIS A CA 1
ATOM 5580 C C . HIS A 1 724 ? -46.745 -14.422 39.469 1.00 55.03 724 HIS A C 1
ATOM 5582 O O . HIS A 1 724 ? -47.808 -14.636 38.891 1.00 55.03 724 HIS A O 1
ATOM 5588 N N . TYR A 1 725 ? -46.486 -14.864 40.706 1.00 47.44 725 TYR A N 1
ATOM 5589 C CA . TYR A 1 725 ? -47.384 -15.689 41.520 1.00 47.44 725 TYR A CA 1
ATOM 5590 C C . TYR A 1 725 ? -48.451 -14.874 42.269 1.00 47.44 725 TYR A C 1
ATOM 5592 O O . TYR A 1 725 ? -49.619 -15.245 42.279 1.00 47.44 725 TYR A O 1
ATOM 5600 N N . VAL A 1 726 ? -48.084 -13.729 42.858 1.00 49.81 726 VAL A N 1
ATOM 5601 C CA . VAL A 1 726 ? -48.991 -12.928 43.709 1.00 49.81 726 VAL A CA 1
ATOM 5602 C C . VAL A 1 726 ? -49.962 -12.056 42.905 1.00 49.81 726 VAL A C 1
ATOM 5604 O O . VAL A 1 726 ? -50.842 -11.426 43.479 1.00 49.81 726 VAL A O 1
ATOM 5607 N N . GLY A 1 727 ? -49.861 -12.033 41.570 1.00 45.72 727 GLY A N 1
ATOM 5608 C CA . GLY A 1 727 ? -50.867 -11.393 40.719 1.00 45.72 727 GLY A CA 1
ATOM 5609 C C . GLY A 1 727 ? -51.215 -9.968 41.162 1.00 45.72 727 GLY A C 1
ATOM 5610 O O . GLY A 1 727 ? -52.389 -9.608 41.203 1.00 45.72 727 GLY A O 1
ATOM 5611 N N . SER A 1 728 ? -50.222 -9.156 41.550 1.00 39.22 728 SER A N 1
ATOM 5612 C CA . SER A 1 728 ? -50.516 -7.801 42.014 1.00 39.22 728 SER A CA 1
ATOM 5613 C C . SER A 1 728 ? -51.074 -6.977 40.850 1.00 39.22 728 SER A C 1
ATOM 5615 O O . SER A 1 728 ? -50.445 -6.790 39.802 1.00 39.22 728 SER A O 1
ATOM 5617 N N . GLY A 1 729 ? -52.328 -6.550 41.020 1.00 38.09 729 GLY A N 1
ATOM 5618 C CA . GLY A 1 729 ? -53.104 -5.824 40.029 1.00 38.09 729 GLY A CA 1
ATOM 5619 C C . GLY A 1 729 ? -52.314 -4.656 39.451 1.00 38.09 729 GLY A C 1
ATOM 5620 O O . GLY A 1 729 ? -51.838 -3.769 40.161 1.00 38.09 729 GLY A O 1
ATOM 5621 N N . LYS A 1 730 ? -52.183 -4.652 38.123 1.00 34.44 730 LYS A N 1
ATOM 5622 C CA . LYS A 1 730 ? -51.583 -3.561 37.355 1.00 34.44 730 LYS A CA 1
ATOM 5623 C C . LYS A 1 730 ? -52.359 -2.267 37.617 1.00 34.44 730 LYS A C 1
ATOM 5625 O O . LYS A 1 730 ? -53.304 -1.956 36.895 1.00 34.44 730 LYS A O 1
ATOM 5630 N N . SER A 1 731 ? -51.910 -1.451 38.571 1.00 33.78 731 SER A N 1
ATOM 5631 C CA . SER A 1 731 ? -52.244 -0.028 38.565 1.00 33.78 731 SER A CA 1
ATOM 5632 C C . SER A 1 731 ? -51.556 0.593 37.355 1.00 33.78 731 SER A C 1
ATOM 5634 O O . SER A 1 731 ? -50.340 0.800 37.297 1.00 33.78 731 SER A O 1
ATOM 5636 N N . ARG A 1 732 ? -52.374 0.801 36.327 1.00 36.44 732 ARG A N 1
ATOM 5637 C CA . ARG A 1 732 ? -52.052 1.351 35.018 1.00 36.44 732 ARG A CA 1
ATOM 5638 C C . ARG A 1 732 ? -51.685 2.828 35.172 1.00 36.44 732 ARG A C 1
ATOM 5640 O O . ARG A 1 732 ? -52.427 3.715 34.773 1.00 36.44 732 ARG A O 1
ATOM 5647 N N . ARG A 1 733 ? -50.520 3.119 35.754 1.00 31.86 733 ARG A N 1
ATOM 5648 C CA . ARG A 1 733 ? -49.982 4.479 35.787 1.00 31.86 733 ARG A CA 1
ATOM 5649 C C . ARG A 1 733 ? -49.352 4.786 34.435 1.00 31.86 733 ARG A C 1
ATOM 5651 O O . ARG A 1 733 ? -48.236 4.369 34.126 1.00 31.86 733 ARG A O 1
ATOM 5658 N N . THR A 1 734 ? -50.107 5.521 33.625 1.00 33.81 734 THR A N 1
ATOM 5659 C CA . THR A 1 734 ? -49.669 6.185 32.396 1.00 33.81 734 THR A CA 1
ATOM 5660 C C . THR A 1 734 ? -48.297 6.814 32.599 1.00 33.81 734 THR A C 1
ATOM 5662 O O . THR A 1 734 ? -48.128 7.794 33.332 1.00 33.81 734 THR A O 1
ATOM 5665 N N . ARG A 1 735 ? -47.289 6.234 31.948 1.00 28.30 735 ARG A N 1
ATOM 5666 C CA . ARG A 1 735 ? -45.933 6.767 31.927 1.00 28.30 735 ARG A CA 1
ATOM 5667 C C . ARG A 1 735 ? -45.948 8.010 31.043 1.00 28.30 735 ARG A C 1
ATOM 5669 O O . ARG A 1 735 ? -45.741 7.936 29.836 1.00 28.30 735 ARG A O 1
ATOM 5676 N N . ARG A 1 736 ? -46.222 9.164 31.655 1.00 29.02 736 ARG A N 1
ATOM 5677 C CA . ARG A 1 736 ? -45.990 10.481 31.059 1.00 29.02 736 ARG A CA 1
ATOM 5678 C C . ARG A 1 736 ? -44.506 10.518 30.681 1.00 29.02 736 ARG A C 1
ATOM 5680 O O . ARG A 1 736 ? -43.640 10.535 31.557 1.00 29.02 736 ARG A O 1
ATOM 5687 N N . ARG A 1 737 ? -44.211 10.436 29.379 1.00 30.28 737 ARG A N 1
ATOM 5688 C CA . ARG A 1 737 ? -42.881 10.681 28.806 1.00 30.28 737 ARG A CA 1
ATOM 5689 C C . ARG A 1 737 ? -42.473 12.093 29.235 1.00 30.28 737 ARG A C 1
ATOM 5691 O O . ARG A 1 737 ? -42.845 13.068 28.593 1.00 30.28 737 ARG A O 1
ATOM 5698 N N . LYS A 1 738 ? -41.725 12.224 30.335 1.00 29.47 738 LYS A N 1
ATOM 5699 C CA . LYS A 1 738 ? -40.920 13.425 30.551 1.00 29.47 738 LYS A CA 1
ATOM 5700 C C . LYS A 1 738 ? -39.803 13.363 29.521 1.00 29.47 738 LYS A C 1
ATOM 5702 O O . LYS A 1 738 ? -38.884 12.557 29.628 1.00 29.47 738 LYS A O 1
ATOM 5707 N N . SER A 1 739 ? -40.002 14.163 28.479 1.00 32.41 739 SER A N 1
ATOM 5708 C CA . SER A 1 739 ? -39.015 14.603 27.507 1.00 32.41 739 SER A CA 1
ATOM 5709 C C . SER A 1 739 ? -37.660 14.793 28.188 1.00 32.41 739 SER A C 1
ATOM 5711 O O . SER A 1 739 ? -37.464 15.724 28.964 1.00 32.41 739 SER A O 1
ATOM 5713 N N . MET A 1 740 ? -36.733 13.884 27.903 1.00 29.56 740 MET A N 1
ATOM 5714 C CA . MET A 1 740 ? -35.325 13.990 28.264 1.00 29.56 740 MET A CA 1
ATOM 5715 C C . MET A 1 740 ? -34.619 14.812 27.174 1.00 29.56 740 MET A C 1
ATOM 5717 O O . MET A 1 740 ? -33.686 14.352 26.528 1.00 29.56 740 MET A O 1
ATOM 5721 N N . LYS A 1 741 ? -35.132 16.021 26.919 1.00 29.81 741 LYS A N 1
ATOM 5722 C CA . LYS A 1 741 ? -34.509 17.037 26.065 1.00 29.81 741 LYS A CA 1
ATOM 5723 C C . LYS A 1 741 ? -33.819 18.060 26.971 1.00 29.81 741 LYS A C 1
ATOM 5725 O O . LYS A 1 741 ? -34.403 19.103 27.216 1.00 29.81 741 LYS A O 1
ATOM 5730 N N . SER A 1 742 ? -32.635 17.744 27.510 1.00 32.78 742 SER A N 1
ATOM 5731 C CA . SER A 1 742 ? -31.646 18.778 27.912 1.00 32.78 742 SER A CA 1
ATOM 5732 C C . SER A 1 742 ? -30.246 18.261 28.315 1.00 32.78 742 SER A C 1
ATOM 5734 O O . SER A 1 742 ? -29.508 19.005 28.952 1.00 32.78 742 SER A O 1
ATOM 5736 N N . PHE A 1 743 ? -29.845 17.014 28.019 1.00 33.12 743 PHE A N 1
ATOM 5737 C CA . PHE A 1 743 ? -28.545 16.499 28.511 1.00 33.12 743 PHE A CA 1
ATOM 5738 C C . PHE A 1 743 ? -27.664 15.791 27.468 1.00 33.12 743 PHE A C 1
ATOM 5740 O O . PHE A 1 743 ? -26.649 15.200 27.815 1.00 33.12 743 PHE A O 1
ATOM 5747 N N . PHE A 1 744 ? -28.022 15.879 26.185 1.00 29.64 744 PHE A N 1
ATOM 5748 C CA . PHE A 1 744 ? -27.234 15.345 25.064 1.00 29.64 744 PHE A CA 1
ATOM 5749 C C . PHE A 1 744 ? -27.165 16.353 23.903 1.00 29.64 744 PHE A C 1
ATOM 5751 O O . PHE A 1 744 ? -27.376 16.012 22.746 1.00 29.64 744 PHE A O 1
ATOM 5758 N N . SER A 1 745 ? -26.898 17.624 24.211 1.00 26.86 745 SER A N 1
ATOM 5759 C CA . SER A 1 745 ? -26.808 18.713 23.224 1.00 26.86 745 SER A CA 1
ATOM 5760 C C . SER A 1 745 ? -25.380 19.233 23.006 1.00 26.86 745 SER A C 1
ATOM 5762 O O . SER A 1 745 ? -25.209 20.401 22.687 1.00 26.86 745 SER A O 1
ATOM 5764 N N . GLY A 1 746 ? -24.348 18.395 23.181 1.00 29.08 746 GLY A N 1
ATOM 5765 C CA . GLY A 1 746 ? -22.954 18.843 23.015 1.00 29.08 746 GLY A CA 1
ATOM 5766 C C . GLY A 1 746 ? -21.957 17.860 22.394 1.00 29.08 746 GLY A C 1
ATOM 5767 O O . GLY A 1 746 ? -20.824 18.253 22.162 1.00 29.08 746 GLY A O 1
ATOM 5768 N N . LEU A 1 747 ? -22.322 16.602 22.109 1.00 29.34 747 LEU A N 1
ATOM 5769 C CA . LEU A 1 747 ? -21.334 15.605 21.649 1.00 29.34 747 LEU A CA 1
ATOM 5770 C C . LEU A 1 747 ? -21.872 14.615 20.599 1.00 29.34 747 LEU A C 1
ATOM 5772 O O . LEU A 1 747 ? -21.401 13.489 20.502 1.00 29.34 747 LEU A O 1
ATOM 5776 N N . LEU A 1 748 ? -22.889 15.011 19.827 1.00 27.69 748 LEU A N 1
ATOM 5777 C CA . LEU A 1 748 ? -23.543 14.132 18.842 1.00 27.69 748 LEU A CA 1
ATOM 5778 C C . LEU A 1 748 ? -23.996 14.876 17.567 1.00 27.69 748 LEU A C 1
ATOM 5780 O O . LEU A 1 748 ? -25.012 14.534 16.973 1.00 27.69 748 LEU A O 1
ATOM 5784 N N . ILE A 1 749 ? -23.235 15.898 17.149 1.00 28.41 749 ILE A N 1
ATOM 5785 C CA . ILE A 1 749 ? -23.481 16.676 15.911 1.00 28.41 749 ILE A CA 1
ATOM 5786 C C . ILE A 1 749 ? -22.504 16.310 14.768 1.00 28.41 749 ILE A C 1
ATOM 5788 O O . ILE A 1 749 ? -22.660 16.779 13.651 1.00 28.41 749 ILE A O 1
ATOM 5792 N N . VAL A 1 750 ? -21.561 15.382 14.971 1.00 28.19 750 VAL A N 1
ATOM 5793 C CA . VAL A 1 750 ? -20.642 14.923 13.897 1.00 28.19 750 VAL A CA 1
ATOM 5794 C C . VAL A 1 750 ? -20.955 13.495 13.405 1.00 28.19 750 VAL A C 1
ATOM 5796 O O . VAL A 1 750 ? -20.289 12.982 12.517 1.00 28.19 750 VAL A O 1
ATOM 5799 N N . LEU A 1 751 ? -21.996 12.830 13.926 1.00 28.53 751 LEU A N 1
ATOM 5800 C CA . LEU A 1 751 ? -22.217 11.393 13.670 1.00 28.53 751 LEU A CA 1
ATOM 5801 C C . LEU A 1 751 ? -23.687 10.990 13.440 1.00 28.53 751 LEU A C 1
ATOM 5803 O O . LEU A 1 751 ? -24.104 9.905 13.836 1.00 28.53 751 LEU A O 1
ATOM 5807 N N . SER A 1 752 ? -24.491 11.852 12.808 1.00 26.77 752 SER A N 1
ATOM 5808 C CA . SER A 1 752 ? -25.937 11.610 12.631 1.00 26.77 752 SER A CA 1
ATOM 5809 C C . SER A 1 752 ? -26.548 12.133 11.320 1.00 26.77 752 SER A C 1
ATOM 5811 O O . SER A 1 752 ? -27.688 12.586 11.318 1.00 26.77 752 SER A O 1
ATOM 5813 N N . VAL A 1 753 ? -25.845 12.012 10.183 1.00 28.45 753 VAL A N 1
ATOM 5814 C CA . VAL A 1 753 ? -26.452 12.258 8.848 1.00 28.45 753 VAL A CA 1
ATOM 5815 C C . VAL A 1 753 ? -26.698 10.990 8.016 1.00 28.45 753 VAL A C 1
ATOM 5817 O O . VAL A 1 753 ? -27.417 11.050 7.030 1.00 28.45 753 VAL A O 1
ATOM 5820 N N . LEU A 1 754 ? -26.247 9.798 8.410 1.00 30.05 754 LEU A N 1
ATOM 5821 C CA . LEU A 1 754 ? -26.525 8.583 7.624 1.00 30.05 754 LEU A CA 1
ATOM 5822 C C . LEU A 1 754 ? -26.941 7.436 8.537 1.00 30.05 754 LEU A C 1
ATOM 5824 O O . LEU A 1 754 ? -26.112 6.691 9.045 1.00 30.05 754 LEU A O 1
ATOM 5828 N N . GLY A 1 755 ? -28.241 7.314 8.790 1.00 31.09 755 GLY A N 1
ATOM 5829 C CA . GLY A 1 755 ? -28.745 6.241 9.643 1.00 31.09 755 GLY A CA 1
ATOM 5830 C C . GLY A 1 755 ? -30.244 6.297 9.877 1.00 31.09 755 GLY A C 1
ATOM 5831 O O . GLY A 1 755 ? -30.692 6.278 11.019 1.00 31.09 755 GLY A O 1
ATOM 5832 N N . SER A 1 756 ? -31.038 6.408 8.816 1.00 29.45 756 SER A N 1
ATOM 5833 C CA . SER A 1 756 ? -32.472 6.118 8.870 1.00 29.45 756 SER A CA 1
ATOM 5834 C C . SER A 1 756 ? -32.923 5.618 7.507 1.00 29.45 756 SER A C 1
ATOM 5836 O O . SER A 1 756 ? -33.159 6.397 6.593 1.00 29.45 756 SER A O 1
ATOM 5838 N N . GLY A 1 757 ? -33.010 4.299 7.377 1.00 28.52 757 GLY A N 1
ATOM 5839 C CA . GLY A 1 757 ? -33.574 3.648 6.208 1.00 28.52 757 GLY A CA 1
ATOM 5840 C C . GLY A 1 757 ? -33.438 2.136 6.309 1.00 28.52 757 GLY A C 1
ATOM 5841 O O . GLY A 1 757 ? -32.333 1.620 6.236 1.00 28.52 757 GLY A O 1
ATOM 5842 N N . ILE A 1 758 ? -34.584 1.459 6.417 1.00 29.64 758 ILE A N 1
ATOM 5843 C CA . ILE A 1 758 ? -34.783 0.012 6.241 1.00 29.64 758 ILE A CA 1
ATOM 5844 C C . ILE A 1 758 ? -34.427 -0.851 7.466 1.00 29.64 758 ILE A C 1
ATOM 5846 O O . ILE A 1 758 ? -33.403 -1.520 7.534 1.00 29.64 758 ILE A O 1
ATOM 5850 N N . THR A 1 759 ? -35.371 -0.959 8.404 1.00 29.06 759 THR A N 1
ATOM 5851 C CA . THR A 1 759 ? -35.587 -2.228 9.110 1.00 29.06 759 THR A CA 1
ATOM 5852 C C . THR A 1 759 ? -36.392 -3.140 8.188 1.00 29.06 759 THR A C 1
ATOM 5854 O O . THR A 1 759 ? -37.616 -3.212 8.285 1.00 29.06 759 THR A O 1
ATOM 5857 N N . ALA A 1 760 ? -35.708 -3.817 7.269 1.00 28.56 760 ALA A N 1
ATOM 5858 C CA . ALA A 1 760 ? -36.209 -5.062 6.718 1.00 28.56 760 ALA A CA 1
ATOM 5859 C C . ALA A 1 760 ? -35.798 -6.151 7.707 1.00 28.56 760 ALA A C 1
ATOM 5861 O O . ALA A 1 760 ? -34.623 -6.302 8.041 1.00 28.56 760 ALA A O 1
ATOM 5862 N N . ARG A 1 761 ? -36.787 -6.862 8.237 1.00 31.34 761 ARG A N 1
ATOM 5863 C CA . ARG A 1 761 ? -36.582 -8.055 9.048 1.00 31.34 761 ARG A CA 1
ATOM 5864 C C . ARG A 1 761 ? -36.026 -9.127 8.105 1.00 31.34 761 ARG A C 1
ATOM 5866 O O . ARG A 1 761 ? -36.796 -9.775 7.410 1.00 31.34 761 ARG A O 1
ATOM 5873 N N . ALA A 1 762 ? -34.702 -9.232 8.006 1.00 28.88 762 ALA A N 1
ATOM 5874 C CA . ALA A 1 762 ? -34.059 -10.356 7.339 1.00 28.88 762 ALA A CA 1
ATOM 5875 C C . ALA A 1 762 ? -34.296 -11.594 8.210 1.00 28.88 762 ALA A C 1
ATOM 5877 O O . ALA A 1 762 ? -33.974 -11.579 9.400 1.00 28.88 762 ALA A O 1
ATOM 5878 N N . ALA A 1 763 ? -34.926 -12.618 7.641 1.00 31.66 763 ALA A N 1
ATOM 5879 C CA . ALA A 1 763 ? -34.897 -13.952 8.214 1.00 31.66 763 ALA A CA 1
ATOM 5880 C C . ALA A 1 763 ? -33.424 -14.380 8.336 1.00 31.66 763 ALA A C 1
ATOM 5882 O O . ALA A 1 763 ? -32.636 -14.138 7.421 1.00 31.66 763 ALA A O 1
ATOM 5883 N N . GLU A 1 764 ? -33.028 -14.930 9.482 1.00 36.59 764 GLU A N 1
ATOM 5884 C CA . GLU A 1 764 ? -31.726 -15.581 9.619 1.00 36.59 764 GLU A CA 1
ATOM 5885 C C . GLU A 1 764 ? -31.756 -16.856 8.770 1.00 36.59 764 GLU A C 1
ATOM 5887 O O . GLU A 1 764 ? -32.289 -17.877 9.196 1.00 36.59 764 GLU A O 1
ATOM 5892 N N . ASP A 1 765 ? -31.226 -16.789 7.548 1.00 49.72 765 ASP A N 1
ATOM 5893 C CA . ASP A 1 765 ? -30.925 -17.988 6.769 1.00 49.72 765 ASP A CA 1
ATOM 5894 C C . ASP A 1 765 ? -29.728 -18.689 7.426 1.00 49.72 765 ASP A C 1
ATOM 5896 O O . ASP A 1 765 ? -28.568 -18.301 7.262 1.00 49.72 765 ASP A O 1
ATOM 5900 N N . GLU A 1 766 ? -30.028 -19.692 8.247 1.00 66.19 766 GLU A N 1
ATOM 5901 C CA . GLU A 1 766 ? -29.049 -20.553 8.903 1.00 66.19 766 GLU A CA 1
ATOM 5902 C C . GLU A 1 766 ? -28.246 -21.338 7.845 1.00 66.19 766 GLU A C 1
ATOM 5904 O O . GLU A 1 766 ? -28.807 -21.839 6.867 1.00 66.19 766 GLU A O 1
ATOM 5909 N N . TYR A 1 767 ? -26.919 -21.423 8.008 1.00 76.62 767 TYR A N 1
ATOM 5910 C CA . TYR A 1 767 ? -26.033 -22.065 7.029 1.00 76.62 767 TYR A CA 1
ATOM 5911 C C . TYR A 1 767 ? -26.419 -23.533 6.803 1.00 76.62 767 TYR A C 1
ATOM 5913 O O . TYR A 1 767 ? -26.463 -24.329 7.746 1.00 76.62 767 TYR A O 1
ATOM 5921 N N . ARG A 1 768 ? -26.649 -23.890 5.537 1.00 85.75 768 ARG A N 1
ATOM 5922 C CA . ARG A 1 768 ? -26.895 -25.263 5.090 1.00 85.75 768 ARG A CA 1
ATOM 5923 C C . ARG A 1 768 ? -25.639 -25.816 4.438 1.00 85.75 768 ARG A C 1
ATOM 5925 O O . ARG A 1 768 ? -25.026 -25.142 3.614 1.00 85.75 768 ARG A O 1
ATOM 5932 N N . ILE A 1 769 ? -25.286 -27.035 4.814 1.00 88.19 769 ILE A N 1
ATOM 5933 C CA . ILE A 1 769 ? -24.120 -27.748 4.301 1.00 88.19 769 ILE A CA 1
ATOM 5934 C C . ILE A 1 769 ? -24.342 -28.059 2.816 1.00 88.19 769 ILE A C 1
ATOM 5936 O O . ILE A 1 769 ? -25.429 -28.487 2.424 1.00 88.19 769 ILE A O 1
ATOM 5940 N N . GLY A 1 770 ? -23.329 -27.846 1.982 1.00 83.81 770 GLY A N 1
ATOM 5941 C CA . GLY A 1 770 ? -23.371 -28.161 0.556 1.00 83.81 770 GLY A CA 1
ATOM 5942 C C . GLY A 1 770 ? -22.302 -29.169 0.137 1.00 83.81 770 GLY A C 1
ATOM 5943 O O . GLY A 1 770 ? -21.438 -29.548 0.924 1.00 83.81 770 GLY A O 1
ATOM 5944 N N . ALA A 1 771 ? -22.371 -29.615 -1.119 1.00 83.06 771 ALA A N 1
ATOM 5945 C CA . ALA A 1 771 ? -21.369 -30.510 -1.695 1.00 83.06 771 ALA A CA 1
ATOM 5946 C C . ALA A 1 771 ? -19.966 -29.875 -1.675 1.00 83.06 771 ALA A C 1
ATOM 5948 O O . ALA A 1 771 ? -19.829 -28.659 -1.803 1.00 83.06 771 ALA A O 1
ATOM 5949 N N . ASP A 1 772 ? -18.940 -30.706 -1.503 1.00 84.75 772 ASP A N 1
ATOM 5950 C CA . ASP A 1 772 ? -17.523 -30.358 -1.330 1.00 84.75 772 ASP A CA 1
ATOM 5951 C C . ASP A 1 772 ? -17.152 -29.658 -0.009 1.00 84.75 772 ASP A C 1
ATOM 5953 O O . ASP A 1 772 ? -15.961 -29.455 0.252 1.00 84.75 772 ASP A O 1
ATOM 5957 N N . ASP A 1 773 ? -18.118 -29.329 0.860 1.00 89.62 773 ASP A N 1
ATOM 5958 C CA . ASP A 1 773 ? -17.819 -28.813 2.199 1.00 89.62 773 ASP A CA 1
ATOM 5959 C C . ASP A 1 773 ? -16.997 -29.811 3.014 1.00 89.62 773 ASP A C 1
ATOM 5961 O O . ASP A 1 773 ? -17.194 -31.027 2.952 1.00 89.62 773 ASP A O 1
ATOM 5965 N N . VAL A 1 774 ? -16.093 -29.275 3.829 1.00 89.56 774 VAL A N 1
ATOM 5966 C CA . VAL A 1 774 ? -15.252 -30.067 4.722 1.00 89.56 774 VAL A CA 1
ATOM 5967 C C . VAL A 1 774 ? -15.786 -29.918 6.139 1.00 89.56 774 VAL A C 1
ATOM 5969 O O . VAL A 1 774 ? -15.814 -28.816 6.692 1.00 89.56 774 VAL A O 1
ATOM 5972 N N . LEU A 1 775 ? -16.213 -31.029 6.727 1.00 93.50 775 LEU A N 1
ATOM 5973 C CA . LEU A 1 775 ? -16.780 -31.104 8.066 1.00 93.50 775 LEU A CA 1
ATOM 5974 C C . LEU A 1 775 ? -15.803 -31.814 9.000 1.00 93.50 775 LEU A C 1
ATOM 5976 O O . LEU A 1 775 ? -15.278 -32.873 8.674 1.00 93.50 775 LEU A O 1
ATOM 5980 N N . HIS A 1 776 ? -15.602 -31.263 10.187 1.00 95.06 776 HIS A N 1
ATOM 5981 C CA . HIS A 1 776 ? -14.871 -31.899 11.270 1.00 95.06 776 HIS A CA 1
ATOM 5982 C C . HIS A 1 776 ? -15.874 -32.444 12.286 1.00 95.06 776 HIS A C 1
ATOM 5984 O O . HIS A 1 776 ? -16.637 -31.676 12.879 1.00 95.06 776 HIS A O 1
ATOM 5990 N N . ILE A 1 777 ? -15.906 -33.763 12.467 1.00 93.44 777 ILE A N 1
ATOM 5991 C CA . ILE A 1 777 ? -16.865 -34.428 13.354 1.00 93.44 777 ILE A CA 1
ATOM 5992 C C . ILE A 1 777 ? -16.107 -34.987 14.552 1.00 93.44 777 ILE A C 1
ATOM 5994 O O . ILE A 1 777 ? -15.165 -35.760 14.395 1.00 93.44 777 ILE A O 1
ATOM 5998 N N . ILE A 1 778 ? -16.542 -34.594 15.747 1.00 91.38 778 ILE A N 1
ATOM 5999 C CA . ILE A 1 778 ? -15.969 -35.005 17.027 1.00 91.38 778 ILE A CA 1
ATOM 6000 C C . ILE A 1 778 ? -17.010 -35.848 17.755 1.00 91.38 778 ILE A C 1
ATOM 6002 O O . ILE A 1 778 ? -18.116 -35.374 18.016 1.00 91.38 778 ILE A O 1
ATOM 6006 N N . VAL A 1 779 ? -16.649 -37.078 18.115 1.00 90.88 779 VAL A N 1
ATOM 6007 C CA . VAL A 1 779 ? -17.436 -37.913 19.030 1.00 90.88 779 VAL A CA 1
ATOM 6008 C C . VAL A 1 779 ? -16.707 -37.926 20.365 1.00 90.88 779 VAL A C 1
ATOM 6010 O O . VAL A 1 779 ? -15.622 -38.496 20.488 1.00 90.88 779 VAL A O 1
ATOM 6013 N N . TRP A 1 780 ? -17.277 -37.254 21.363 1.00 80.56 780 TRP A N 1
ATOM 6014 C CA . TRP A 1 780 ? -16.669 -37.160 22.688 1.00 80.56 780 TRP A CA 1
ATOM 6015 C C . TRP A 1 780 ? -16.509 -38.559 23.302 1.00 80.56 780 TRP A C 1
ATOM 6017 O O . TRP A 1 780 ? -17.326 -39.450 23.071 1.00 80.56 780 TRP A O 1
ATOM 6027 N N . ASP A 1 781 ? -15.410 -38.749 24.033 1.00 76.88 781 ASP A N 1
ATOM 6028 C CA . ASP A 1 781 ? -14.974 -40.018 24.634 1.00 76.88 781 ASP A CA 1
ATOM 6029 C C . ASP A 1 781 ? -14.594 -41.143 23.643 1.00 76.88 781 ASP A C 1
ATOM 6031 O O . ASP A 1 781 ? -14.203 -42.222 24.080 1.00 76.88 781 ASP A O 1
ATOM 6035 N N . ASN A 1 782 ? -14.603 -40.890 22.322 1.00 79.38 782 ASN A N 1
ATOM 6036 C CA . ASN A 1 782 ? -14.158 -41.836 21.288 1.00 79.38 782 ASN A CA 1
ATOM 6037 C C . ASN A 1 782 ? -13.246 -41.164 20.250 1.00 79.38 782 ASN A C 1
ATOM 6039 O O . ASN A 1 782 ? -13.663 -40.824 19.142 1.00 79.38 782 ASN A O 1
ATOM 6043 N N . LYS A 1 783 ? -11.963 -41.015 20.600 1.00 80.19 783 LYS A N 1
ATOM 6044 C CA . LYS A 1 783 ? -10.956 -40.333 19.767 1.00 80.19 783 LYS A CA 1
ATOM 6045 C C . LYS A 1 783 ? -10.721 -40.997 18.401 1.00 80.19 783 LYS A C 1
ATOM 6047 O O . LYS A 1 783 ? -10.323 -40.324 17.462 1.00 80.19 783 LYS A O 1
ATOM 6052 N N . GLU A 1 784 ? -10.994 -42.294 18.273 1.00 81.75 784 GLU A N 1
ATOM 6053 C CA . GLU A 1 784 ? -10.871 -43.037 17.006 1.00 81.75 784 GLU A CA 1
ATOM 6054 C C . GLU A 1 784 ? -11.957 -42.677 15.979 1.00 81.75 784 GLU A C 1
ATOM 6056 O O . GLU A 1 784 ? -11.795 -42.947 14.792 1.00 81.75 784 GLU A O 1
ATOM 6061 N N . LEU A 1 785 ? -13.057 -42.054 16.419 1.00 85.44 785 LEU A N 1
ATOM 6062 C CA . LEU A 1 785 ? -14.138 -41.592 15.547 1.00 85.44 785 LEU A CA 1
ATOM 6063 C C . LEU A 1 785 ? -13.990 -40.108 15.178 1.00 85.44 785 LEU A C 1
ATOM 6065 O O . LEU A 1 785 ? -14.703 -39.621 14.306 1.00 85.44 785 LEU A O 1
ATOM 6069 N N . GLU A 1 786 ? -13.071 -39.370 15.801 1.00 91.31 786 GLU A N 1
ATOM 6070 C CA . GLU A 1 786 ? -12.804 -37.977 15.446 1.00 91.31 786 GLU A CA 1
ATOM 6071 C C . GLU A 1 786 ? -12.106 -37.906 14.082 1.00 91.31 786 GLU A C 1
ATOM 6073 O O . GLU A 1 786 ? -10.950 -38.299 13.936 1.00 91.31 786 GLU A O 1
ATOM 6078 N N . GLN A 1 787 ? -12.811 -37.415 13.062 1.00 90.62 787 GLN A N 1
ATOM 6079 C CA . GLN A 1 787 ? -12.244 -37.298 11.722 1.00 90.62 787 GLN A CA 1
ATOM 6080 C C . GLN A 1 787 ? -12.873 -36.169 10.908 1.00 90.62 787 GLN A C 1
ATOM 6082 O O . GLN A 1 787 ? -14.010 -35.738 11.125 1.00 90.62 787 GLN A O 1
ATOM 6087 N N . THR A 1 788 ? -12.103 -35.722 9.921 1.00 93.50 788 THR A N 1
ATOM 6088 C CA . THR A 1 788 ? -12.538 -34.763 8.909 1.00 93.50 788 THR A CA 1
ATOM 6089 C C . THR A 1 788 ? -13.144 -35.512 7.728 1.00 93.50 788 THR A C 1
ATOM 6091 O O . THR A 1 788 ? -12.499 -36.388 7.157 1.00 93.50 788 THR A O 1
ATOM 6094 N N . VAL A 1 789 ? -14.366 -35.158 7.340 1.00 92.38 789 VAL A N 1
ATOM 6095 C CA . VAL A 1 789 ? -15.074 -35.740 6.197 1.00 92.38 789 VAL A CA 1
ATOM 6096 C C . VAL A 1 789 ? -15.441 -34.667 5.185 1.00 92.38 789 VAL A C 1
ATOM 6098 O O . VAL A 1 789 ? -15.781 -33.542 5.542 1.00 92.38 789 VAL A O 1
ATOM 6101 N N . VAL A 1 790 ? -15.383 -35.025 3.908 1.00 91.69 790 VAL A N 1
ATOM 6102 C CA . VAL A 1 790 ? -15.813 -34.157 2.809 1.00 91.69 790 VAL A CA 1
ATOM 6103 C C . VAL A 1 790 ? -17.203 -34.594 2.368 1.00 91.69 790 VAL A C 1
ATOM 6105 O O . VAL A 1 790 ? -17.453 -35.790 2.200 1.00 91.69 790 VAL A O 1
ATOM 6108 N N . VAL A 1 791 ? -18.108 -33.636 2.186 1.00 93.12 791 VAL A N 1
ATOM 6109 C CA . VAL A 1 791 ? -19.424 -33.890 1.595 1.00 93.12 791 VAL A CA 1
ATOM 6110 C C . VAL A 1 791 ? -19.216 -34.214 0.125 1.00 93.12 791 VAL A C 1
ATOM 6112 O O . VAL A 1 791 ? -18.752 -33.381 -0.647 1.00 93.12 791 VAL A O 1
ATOM 6115 N N . ARG A 1 792 ? -19.527 -35.442 -0.268 1.00 89.50 792 ARG A N 1
ATOM 6116 C CA . ARG A 1 792 ? -19.343 -35.906 -1.643 1.00 89.50 792 ARG A CA 1
ATOM 6117 C C . ARG A 1 792 ? -20.324 -35.212 -2.605 1.00 89.50 792 ARG A C 1
ATOM 6119 O O . ARG A 1 792 ? -21.338 -34.672 -2.157 1.00 89.50 792 ARG A O 1
ATOM 6126 N N . PRO A 1 793 ? -20.092 -35.281 -3.931 1.00 81.25 793 PRO A N 1
ATOM 6127 C CA . PRO A 1 793 ? -20.981 -34.687 -4.935 1.00 81.25 793 PRO A CA 1
ATOM 6128 C C . PRO A 1 793 ? -22.430 -35.201 -4.921 1.00 81.25 793 PRO A C 1
ATOM 6130 O O . PRO A 1 793 ? -23.323 -34.510 -5.397 1.00 81.25 793 PRO A O 1
ATOM 6133 N N . ASP A 1 794 ? -22.682 -36.395 -4.371 1.00 85.81 794 ASP A N 1
ATOM 6134 C CA . ASP A 1 794 ? -24.029 -36.945 -4.155 1.00 85.81 794 ASP A CA 1
ATOM 6135 C C . ASP A 1 794 ? -24.724 -36.380 -2.898 1.00 85.81 794 ASP A C 1
ATOM 6137 O O . ASP A 1 794 ? -25.821 -36.811 -2.540 1.00 85.81 794 ASP A O 1
ATOM 6141 N N . GLY A 1 795 ? -24.082 -35.429 -2.214 1.00 85.88 795 GLY A N 1
ATOM 6142 C CA . GLY A 1 795 ? -24.592 -34.751 -1.028 1.00 85.88 795 GLY A CA 1
ATOM 6143 C C . GLY A 1 795 ? -24.439 -35.541 0.269 1.00 85.88 795 GLY A C 1
ATOM 6144 O O . GLY A 1 795 ? -24.972 -35.131 1.305 1.00 85.88 795 GLY A O 1
ATOM 6145 N N . LYS A 1 796 ? -23.723 -36.670 0.244 1.00 93.12 796 LYS A N 1
ATOM 6146 C CA . LYS A 1 796 ? -23.555 -37.554 1.402 1.00 93.12 796 LYS A CA 1
ATOM 6147 C C . LYS A 1 796 ? -22.162 -37.464 2.011 1.00 93.12 796 LYS A C 1
ATOM 6149 O O . LYS A 1 796 ? -21.179 -37.178 1.332 1.00 93.12 796 LYS A O 1
ATOM 6154 N N . ILE A 1 797 ? -22.076 -37.781 3.296 1.00 95.06 797 ILE A N 1
ATOM 6155 C CA . ILE A 1 797 ? -20.822 -38.083 3.991 1.00 95.06 797 ILE A CA 1
ATOM 6156 C C . ILE A 1 797 ? -20.768 -39.573 4.308 1.00 95.06 797 ILE A C 1
ATOM 6158 O O . ILE A 1 797 ? -21.792 -40.184 4.614 1.00 95.06 797 ILE A O 1
ATOM 6162 N N . SER A 1 798 ? -19.573 -40.153 4.248 1.00 92.31 798 SER A N 1
ATOM 6163 C CA . SER A 1 798 ? -19.335 -41.523 4.700 1.00 92.31 798 SER A CA 1
ATOM 6164 C C . SER A 1 798 ? -18.628 -41.470 6.048 1.00 92.31 798 SER A C 1
ATOM 6166 O O . SER A 1 798 ? -17.558 -40.868 6.158 1.00 92.31 798 SER A O 1
ATOM 6168 N N . TYR A 1 799 ? -19.249 -42.035 7.082 1.00 93.31 799 TYR A N 1
ATOM 6169 C CA . TYR A 1 799 ? -18.762 -41.937 8.455 1.00 93.31 799 TYR A CA 1
ATOM 6170 C C . TYR A 1 799 ? -18.748 -43.318 9.144 1.00 93.31 799 TYR A C 1
ATOM 6172 O O . TYR A 1 799 ? -19.751 -44.036 9.075 1.00 93.31 799 TYR A O 1
ATOM 6180 N N . PRO A 1 800 ? -17.641 -43.727 9.800 1.00 88.44 800 PRO A N 1
ATOM 6181 C CA . PRO A 1 800 ? -17.509 -45.010 10.478 1.00 88.44 800 PRO A CA 1
ATOM 6182 C C . PRO A 1 800 ? -18.672 -45.276 11.427 1.00 88.44 800 PRO A C 1
ATOM 6184 O O . PRO A 1 800 ? -19.119 -44.378 12.137 1.00 88.44 800 PRO A O 1
ATOM 6187 N N . LEU A 1 801 ? -19.162 -46.519 11.430 1.00 86.56 801 LEU A N 1
ATOM 6188 C CA . LEU A 1 801 ? -20.281 -47.008 12.253 1.00 86.56 801 LEU A CA 1
ATOM 6189 C C . LEU A 1 801 ? -21.657 -46.371 11.968 1.00 86.56 801 LEU A C 1
ATOM 6191 O O . LEU A 1 801 ? -22.670 -46.971 12.311 1.00 86.56 801 LEU A O 1
ATOM 6195 N N . ALA A 1 802 ? -21.715 -45.212 11.306 1.00 86.19 802 ALA A N 1
ATOM 6196 C CA . ALA A 1 802 ? -22.951 -44.524 10.922 1.00 86.19 802 ALA A CA 1
ATOM 6197 C C . ALA A 1 802 ? -23.298 -44.657 9.420 1.00 86.19 802 ALA A C 1
ATOM 6199 O O . ALA A 1 802 ? -24.419 -44.337 9.005 1.00 86.19 802 ALA A O 1
ATOM 6200 N N . GLY A 1 803 ? -22.358 -45.162 8.613 1.00 87.56 803 GLY A N 1
ATOM 6201 C CA . GLY A 1 803 ? -22.528 -45.427 7.186 1.00 87.56 803 GLY A CA 1
ATOM 6202 C C . GLY A 1 803 ? -22.608 -44.150 6.349 1.00 87.56 803 GLY A C 1
ATOM 6203 O O . GLY A 1 803 ? -21.990 -43.136 6.675 1.00 87.56 803 GLY A O 1
ATOM 6204 N N . GLU A 1 804 ? -23.367 -44.198 5.252 1.00 92.19 804 GLU A N 1
ATOM 6205 C CA . GLU A 1 804 ? -23.592 -43.028 4.398 1.00 92.19 804 GLU A CA 1
ATOM 6206 C C . GLU A 1 804 ? -24.770 -42.185 4.883 1.00 92.19 804 GLU A C 1
ATOM 6208 O O . GLU A 1 804 ? -25.899 -42.675 4.989 1.00 92.19 804 GLU A O 1
ATOM 6213 N N . ILE A 1 805 ? -24.525 -40.903 5.136 1.00 92.94 805 ILE A N 1
ATOM 6214 C CA . ILE A 1 805 ? -25.492 -39.974 5.725 1.00 92.94 805 ILE A CA 1
ATOM 6215 C C . ILE A 1 805 ? -25.679 -38.796 4.784 1.00 92.94 805 ILE A C 1
ATOM 6217 O O . ILE A 1 805 ? -24.703 -38.232 4.294 1.00 92.94 805 ILE A O 1
ATOM 6221 N N . GLN A 1 806 ? -26.929 -38.407 4.547 1.00 94.06 806 GLN A N 1
ATOM 6222 C CA . GLN A 1 806 ? -27.231 -37.196 3.797 1.00 94.06 806 GLN A CA 1
ATOM 6223 C C . GLN A 1 806 ? -26.772 -35.981 4.608 1.00 94.06 806 GLN A C 1
ATOM 6225 O O . GLN A 1 806 ? -27.261 -35.773 5.713 1.00 94.06 806 GLN A O 1
ATOM 6230 N N . ALA A 1 807 ? -25.837 -35.201 4.071 1.00 91.69 807 ALA A N 1
ATOM 6231 C CA . ALA A 1 807 ? -25.334 -33.986 4.711 1.00 91.69 807 ALA A CA 1
ATOM 6232 C C . ALA A 1 807 ? -25.789 -32.720 3.978 1.00 91.69 807 ALA A C 1
ATOM 6234 O O . ALA A 1 807 ? -26.017 -31.696 4.615 1.00 91.69 807 ALA A O 1
ATOM 6235 N N . GLN A 1 808 ? -25.952 -32.790 2.656 1.00 89.62 808 GLN A N 1
ATOM 6236 C CA . GLN A 1 808 ? -26.370 -31.655 1.844 1.00 89.62 808 GLN A CA 1
ATOM 6237 C C . GLN A 1 808 ? -2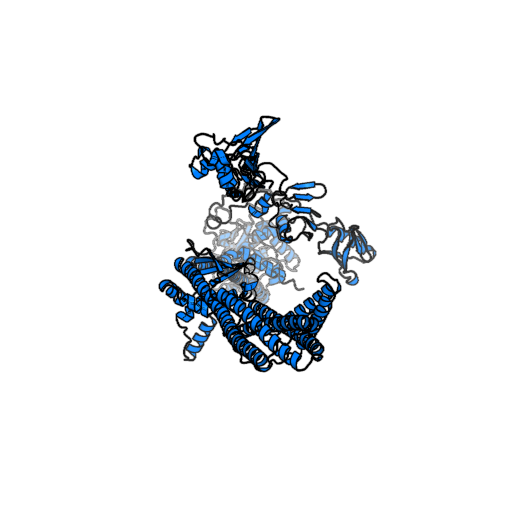7.768 -31.159 2.230 1.00 89.62 808 GLN A C 1
ATOM 6239 O O . GLN A 1 808 ? -28.674 -31.948 2.494 1.00 89.62 808 GLN A O 1
ATOM 6244 N N . ASP A 1 809 ? -27.908 -29.834 2.239 1.00 86.00 809 ASP A N 1
ATOM 6245 C CA . ASP A 1 809 ? -29.095 -29.057 2.600 1.00 86.00 809 ASP A CA 1
ATOM 6246 C C . ASP A 1 809 ? -29.538 -29.168 4.075 1.00 86.00 809 ASP A C 1
ATOM 6248 O O . ASP A 1 809 ? -30.479 -28.476 4.477 1.00 86.00 809 ASP A O 1
ATOM 6252 N N . LEU A 1 810 ? -28.830 -29.937 4.913 1.00 90.12 810 LEU A N 1
ATOM 6253 C CA . LEU A 1 810 ? -29.014 -29.940 6.367 1.00 90.12 810 LEU A CA 1
ATOM 6254 C C . LEU A 1 810 ? -28.264 -28.785 7.035 1.00 90.12 810 LEU A C 1
ATOM 6256 O O . LEU A 1 810 ? -27.204 -28.347 6.578 1.00 90.12 810 LEU A O 1
ATOM 6260 N N . THR A 1 811 ? -28.795 -28.312 8.161 1.00 90.19 811 THR A N 1
ATOM 6261 C CA . THR A 1 811 ? -28.043 -27.445 9.074 1.00 90.19 811 THR A CA 1
ATOM 6262 C C . THR A 1 811 ? -27.119 -28.279 9.964 1.00 90.19 811 THR A C 1
ATOM 6264 O O . THR A 1 811 ? -27.333 -29.474 10.181 1.00 90.19 811 THR A O 1
ATOM 6267 N N . VAL A 1 812 ? -26.080 -27.649 10.516 1.00 89.94 812 VAL A N 1
ATOM 6268 C CA . VAL A 1 812 ? -25.134 -28.320 11.426 1.00 89.94 812 VAL A CA 1
ATOM 6269 C C . VAL A 1 812 ? -25.850 -29.013 12.605 1.00 89.94 812 VAL A C 1
ATOM 6271 O O . VAL A 1 812 ? -25.522 -30.171 12.881 1.00 89.94 812 VAL A O 1
ATOM 6274 N N . PRO A 1 813 ? -26.860 -28.403 13.264 1.00 89.38 813 PRO A N 1
ATOM 6275 C CA . PRO A 1 813 ? -27.644 -29.088 14.294 1.00 89.38 813 PRO A CA 1
ATOM 6276 C C . PRO A 1 813 ? -28.386 -30.330 13.783 1.00 89.38 813 PRO A C 1
ATOM 6278 O O . PRO A 1 813 ? -28.350 -31.368 14.436 1.00 89.38 813 PRO A O 1
ATOM 6281 N N . GLN A 1 814 ? -29.000 -30.257 12.598 1.00 91.44 814 GLN A N 1
ATOM 6282 C CA . GLN A 1 814 ? -29.753 -31.374 12.013 1.00 91.44 814 GLN A CA 1
ATOM 6283 C C . GLN A 1 814 ? -28.847 -32.556 11.661 1.00 91.44 814 GLN A C 1
ATOM 6285 O O . GLN A 1 814 ? -29.179 -33.705 11.945 1.00 91.44 814 GLN A O 1
ATOM 6290 N N . LEU A 1 815 ? -27.673 -32.282 11.084 1.00 93.50 815 LEU A N 1
ATOM 6291 C CA . LEU A 1 815 ? -26.694 -33.325 10.788 1.00 93.50 815 LEU A CA 1
ATOM 6292 C C . LEU A 1 815 ? -26.127 -33.946 12.074 1.00 93.50 815 LEU A C 1
ATOM 6294 O O . LEU A 1 815 ? -25.889 -35.151 12.122 1.00 93.50 815 LEU A O 1
ATOM 6298 N N . THR A 1 816 ? -25.947 -33.142 13.126 1.00 92.12 816 THR A N 1
ATOM 6299 C CA . THR A 1 816 ? -25.512 -33.628 14.444 1.00 92.12 816 THR A CA 1
ATOM 6300 C C . THR A 1 816 ? -26.540 -34.589 15.043 1.00 92.12 816 THR A C 1
ATOM 6302 O O . THR A 1 816 ? -26.164 -35.642 15.559 1.00 92.12 816 THR A O 1
ATOM 6305 N N . GLU A 1 817 ? -27.831 -34.270 14.944 1.00 92.12 817 GLU A N 1
ATOM 6306 C CA . GLU A 1 817 ? -28.919 -35.130 15.418 1.00 92.12 817 GLU A CA 1
ATOM 6307 C C . GLU A 1 817 ? -28.966 -36.460 14.648 1.00 92.12 817 GLU A C 1
ATOM 6309 O O . GLU A 1 817 ? -29.008 -37.528 15.264 1.00 92.12 817 GLU A O 1
ATOM 6314 N N . GLU A 1 818 ? -28.863 -36.418 13.317 1.00 92.12 818 GLU A N 1
ATOM 6315 C CA . GLU A 1 818 ? -28.866 -37.621 12.473 1.00 92.12 818 GLU A CA 1
ATOM 6316 C C . GLU A 1 818 ? -27.644 -38.519 12.744 1.00 92.12 818 GLU A C 1
ATOM 6318 O O . GLU A 1 818 ? -27.784 -39.738 12.884 1.00 92.12 818 GLU A O 1
ATOM 6323 N N . LEU A 1 819 ? -26.451 -37.933 12.900 1.00 92.12 819 LEU A N 1
ATOM 6324 C CA . LEU A 1 819 ? -25.236 -38.659 13.291 1.00 92.12 819 LEU A CA 1
ATOM 6325 C C . LEU A 1 819 ? -25.371 -39.291 14.678 1.00 92.12 819 LEU A C 1
ATOM 6327 O O . LEU A 1 819 ? -25.031 -40.458 14.856 1.00 92.12 819 LEU A O 1
ATOM 6331 N N . THR A 1 820 ? -25.901 -38.546 15.649 1.00 91.50 820 THR A N 1
ATOM 6332 C CA . THR A 1 820 ? -26.122 -39.036 17.018 1.00 91.50 820 THR A CA 1
ATOM 6333 C C . THR A 1 820 ? -27.073 -40.229 17.017 1.00 91.50 820 THR A C 1
ATOM 6335 O O . THR A 1 820 ? -26.795 -41.258 17.637 1.00 91.50 820 THR A O 1
ATOM 6338 N N . LYS A 1 821 ? -28.168 -40.133 16.255 1.00 91.12 821 LYS A N 1
ATOM 6339 C CA . LYS A 1 821 ? -29.154 -41.202 16.109 1.00 91.12 821 LYS A CA 1
ATOM 6340 C C . LYS A 1 821 ? -28.541 -42.458 15.494 1.00 91.12 821 LYS A C 1
ATOM 6342 O O . LYS A 1 821 ? -28.731 -43.543 16.038 1.00 91.12 821 LYS A O 1
ATOM 6347 N N . ARG A 1 822 ? -27.778 -42.335 14.405 1.00 90.69 822 ARG A N 1
ATOM 6348 C CA . ARG A 1 822 ? -27.149 -43.493 13.745 1.00 90.69 822 ARG A CA 1
ATOM 6349 C C . ARG A 1 822 ? -26.001 -44.098 14.539 1.00 90.69 822 ARG A C 1
ATOM 6351 O O . ARG A 1 822 ? -25.850 -45.309 14.538 1.00 90.69 822 ARG A O 1
ATOM 6358 N N . LEU A 1 823 ? -25.220 -43.290 15.248 1.00 89.94 823 LEU A N 1
ATOM 6359 C CA . LEU A 1 823 ? -24.145 -43.803 16.096 1.00 89.94 823 LEU A CA 1
ATOM 6360 C C . LEU A 1 823 ? -24.682 -44.499 17.347 1.00 89.94 823 LEU A C 1
ATOM 6362 O O . LEU A 1 823 ? -24.007 -45.382 17.864 1.00 89.94 823 LEU A O 1
ATOM 6366 N N . SER A 1 824 ? -25.898 -44.178 17.806 1.00 87.94 824 SER A N 1
ATOM 6367 C CA . SER A 1 824 ? -26.486 -44.787 19.010 1.00 87.94 824 SER A CA 1
ATOM 6368 C C . SER A 1 824 ? -26.689 -46.307 18.922 1.00 87.94 824 SER A C 1
ATOM 6370 O O . SER A 1 824 ? -26.787 -46.969 19.954 1.00 87.94 824 SER A O 1
ATOM 6372 N N . THR A 1 825 ? -26.706 -46.885 17.712 1.00 84.88 825 THR A N 1
ATOM 6373 C CA . THR A 1 825 ? -26.795 -48.341 17.510 1.00 84.88 825 THR A CA 1
ATOM 6374 C C . THR A 1 825 ? -25.474 -49.068 17.758 1.00 84.88 825 THR A C 1
ATOM 6376 O O . THR A 1 825 ? -25.491 -50.264 18.033 1.00 84.88 825 THR A O 1
ATOM 6379 N N . ALA A 1 826 ? -24.338 -48.371 17.655 1.00 80.12 826 ALA A N 1
ATOM 6380 C CA . ALA A 1 826 ? -22.996 -48.947 17.784 1.00 80.12 826 ALA A CA 1
ATOM 6381 C C . ALA A 1 826 ? -22.185 -48.355 18.955 1.00 80.12 826 ALA A C 1
ATOM 6383 O O . ALA A 1 826 ? -21.277 -49.004 19.465 1.00 80.12 826 ALA A O 1
ATOM 6384 N N . VAL A 1 827 ? -22.521 -47.142 19.404 1.00 82.56 827 VAL A N 1
ATOM 6385 C CA . VAL A 1 827 ? -21.851 -46.392 20.472 1.00 82.56 827 VAL A CA 1
ATOM 6386 C C . VAL A 1 827 ? -22.883 -46.029 21.536 1.00 82.56 827 VAL A C 1
ATOM 6388 O O . VAL A 1 827 ? -23.944 -45.490 21.234 1.00 82.56 827 VAL A O 1
ATOM 6391 N N . LYS A 1 828 ? -22.585 -46.310 22.807 1.00 77.88 828 LYS A N 1
ATOM 6392 C CA . LYS A 1 828 ? -23.493 -46.025 23.926 1.00 77.88 828 LYS A CA 1
ATOM 6393 C C . LYS A 1 828 ? -23.422 -44.537 24.294 1.00 77.88 828 LYS A C 1
ATOM 6395 O O . LYS A 1 828 ? -22.359 -44.068 24.678 1.00 77.88 828 LYS A O 1
ATOM 6400 N N . ASN A 1 829 ? -24.549 -43.823 24.215 1.00 79.31 829 ASN A N 1
ATOM 6401 C CA . ASN A 1 829 ? -24.672 -42.378 24.487 1.00 79.31 829 ASN A CA 1
ATOM 6402 C C . ASN A 1 829 ? -23.655 -41.501 23.717 1.00 79.31 829 ASN A C 1
ATOM 6404 O O . ASN A 1 829 ? -22.873 -40.785 24.344 1.00 79.31 829 ASN A O 1
ATOM 6408 N N . PRO A 1 830 ? -23.642 -41.535 22.372 1.00 85.06 830 PRO A N 1
ATOM 6409 C CA . PRO A 1 830 ? -22.680 -40.764 21.596 1.00 85.06 830 PRO A CA 1
ATOM 6410 C C . PRO A 1 830 ? -22.981 -39.267 21.732 1.00 85.06 830 PRO A C 1
ATOM 6412 O O . PRO A 1 830 ? -24.066 -38.812 21.383 1.00 85.06 830 PRO A O 1
ATOM 6415 N N . ASN A 1 831 ? -22.018 -38.492 22.228 1.00 89.44 831 ASN A N 1
ATOM 6416 C CA . ASN A 1 831 ? -22.089 -37.035 22.199 1.00 89.44 831 ASN A CA 1
ATOM 6417 C C . ASN A 1 831 ? -21.304 -36.548 20.978 1.00 89.44 831 ASN A C 1
ATOM 6419 O O . ASN A 1 831 ? -20.077 -36.641 20.945 1.00 89.44 831 ASN A O 1
ATOM 6423 N N . VAL A 1 832 ? -22.024 -36.094 19.955 1.00 90.75 832 VAL A N 1
ATOM 6424 C CA . VAL A 1 832 ? -21.459 -35.727 18.653 1.00 90.75 832 VAL A CA 1
ATOM 6425 C C . VAL A 1 832 ? -21.445 -34.209 18.512 1.00 90.75 832 VAL A C 1
ATOM 6427 O O . VAL A 1 832 ? -22.424 -33.538 18.823 1.00 90.75 832 VAL A O 1
ATOM 6430 N N . SER A 1 833 ? -20.343 -33.663 18.008 1.00 90.56 833 SER A N 1
ATOM 6431 C CA . SER A 1 833 ? -20.214 -32.261 17.624 1.00 90.56 833 SER A CA 1
ATOM 6432 C C . SER A 1 833 ? -19.737 -32.179 16.181 1.00 90.56 833 SER A C 1
ATOM 6434 O O . SER A 1 833 ? -18.669 -32.687 15.848 1.00 90.56 833 SER A O 1
ATOM 6436 N N . VAL A 1 834 ? -20.511 -31.514 15.326 1.00 92.19 834 VAL A N 1
ATOM 6437 C CA . VAL A 1 834 ? -20.153 -31.269 13.925 1.00 92.19 834 VAL A CA 1
ATOM 6438 C C . VAL A 1 834 ? -19.710 -29.817 13.772 1.00 92.19 834 VAL A C 1
ATOM 6440 O O . VAL A 1 834 ? -20.392 -28.899 14.223 1.00 92.19 834 VAL A O 1
ATOM 6443 N N . MET A 1 835 ? -18.569 -29.592 13.128 1.00 88.06 835 MET A N 1
ATOM 6444 C CA . MET A 1 835 ? -18.046 -28.261 12.821 1.00 88.06 835 MET A CA 1
ATOM 6445 C C . MET A 1 835 ? -17.766 -28.158 11.324 1.00 88.06 835 MET A C 1
ATOM 6447 O O . MET A 1 835 ? -17.188 -29.065 10.738 1.00 88.06 835 MET A O 1
ATOM 6451 N N . VAL A 1 836 ? -18.138 -27.047 10.691 1.00 87.50 836 VAL A N 1
ATOM 6452 C CA . VAL A 1 836 ? -17.749 -26.786 9.298 1.00 87.50 836 VAL A CA 1
ATOM 6453 C C . VAL A 1 836 ? -16.324 -26.241 9.307 1.00 87.50 836 VAL A C 1
ATOM 6455 O O . VAL A 1 836 ? -16.087 -25.139 9.803 1.00 87.50 836 VAL A O 1
ATOM 6458 N N . GLN A 1 837 ? -15.374 -27.028 8.808 1.00 85.94 837 GLN A N 1
ATOM 6459 C CA . GLN A 1 837 ? -13.957 -26.672 8.765 1.00 85.94 837 GLN A CA 1
ATOM 6460 C C . GLN A 1 837 ? -13.648 -25.787 7.553 1.00 85.94 837 GLN A C 1
ATOM 6462 O O . GLN A 1 837 ? -12.976 -24.767 7.697 1.00 85.94 837 GLN A O 1
ATOM 6467 N N . GLU A 1 838 ? -14.182 -26.133 6.377 1.00 81.81 838 GLU A N 1
ATOM 6468 C CA . GLU A 1 838 ? -14.056 -25.332 5.154 1.00 81.81 838 GLU A CA 1
ATOM 6469 C C . GLU A 1 838 ? -15.395 -25.281 4.406 1.00 81.81 838 GLU A C 1
ATOM 6471 O O . GLU A 1 838 ? -15.997 -26.316 4.124 1.00 81.81 838 GLU A O 1
ATOM 6476 N N . ILE A 1 839 ? -15.839 -24.067 4.063 1.00 78.00 839 ILE A N 1
ATOM 6477 C CA . ILE A 1 839 ? -17.014 -23.825 3.214 1.00 78.00 839 ILE A CA 1
ATOM 6478 C C . ILE A 1 839 ? -16.525 -23.789 1.768 1.00 78.00 839 ILE A C 1
ATOM 6480 O O . ILE A 1 839 ? -15.944 -22.790 1.336 1.00 78.00 839 ILE A O 1
ATOM 6484 N N . LYS A 1 840 ? -16.724 -24.883 1.035 1.00 77.19 840 LYS A N 1
ATOM 6485 C CA . LYS A 1 840 ? -16.331 -25.006 -0.382 1.00 77.19 840 LYS A CA 1
ATOM 6486 C C . LYS A 1 840 ? -17.527 -25.038 -1.322 1.00 77.19 840 LYS A C 1
ATOM 6488 O O . LYS A 1 840 ? -17.379 -24.702 -2.494 1.00 77.19 840 LYS A O 1
ATOM 6493 N N . SER A 1 841 ? -18.703 -25.356 -0.794 1.00 71.69 841 SER A N 1
ATOM 6494 C CA . SER A 1 841 ? -19.962 -25.394 -1.531 1.00 71.69 841 SER A CA 1
ATOM 6495 C C . SER A 1 841 ? -20.443 -24.023 -2.003 1.00 71.69 841 SER A C 1
ATOM 6497 O O . SER A 1 841 ? -21.172 -23.915 -2.987 1.00 71.69 841 SER A O 1
ATOM 6499 N N . TYR A 1 842 ? -20.045 -22.956 -1.309 1.00 79.88 842 TYR A N 1
ATOM 6500 C CA . TYR A 1 842 ? -20.533 -21.611 -1.576 1.00 79.88 842 TYR A CA 1
ATOM 6501 C C . TYR A 1 842 ? -19.502 -20.829 -2.391 1.00 79.88 842 TYR A C 1
ATOM 6503 O O . TYR A 1 842 ? -18.596 -20.187 -1.861 1.00 79.88 842 TYR A O 1
ATOM 6511 N N . ARG A 1 843 ? -19.630 -20.913 -3.713 1.00 85.94 843 ARG A N 1
ATOM 6512 C CA . ARG A 1 843 ? -18.717 -20.296 -4.680 1.00 85.94 843 ARG A CA 1
ATOM 6513 C C . ARG A 1 843 ? -19.459 -19.404 -5.662 1.00 85.94 843 ARG A C 1
ATOM 6515 O O . ARG A 1 843 ? -20.638 -19.618 -5.922 1.00 85.94 843 ARG A O 1
ATOM 6522 N N . VAL A 1 844 ? -18.755 -18.428 -6.216 1.00 92.44 844 VAL A N 1
ATOM 6523 C CA . VAL A 1 844 ? -19.240 -17.562 -7.297 1.00 92.44 844 VAL A CA 1
ATOM 6524 C C . VAL A 1 844 ? -18.215 -17.490 -8.413 1.00 92.44 844 VAL A C 1
ATOM 6526 O O . VAL A 1 844 ? -17.018 -17.664 -8.183 1.00 92.44 844 VAL A O 1
ATOM 6529 N N . HIS A 1 845 ? -18.683 -17.230 -9.625 1.00 93.12 845 HIS A N 1
ATOM 6530 C CA . HIS A 1 845 ? -17.861 -17.217 -10.826 1.00 93.12 845 HIS A CA 1
ATOM 6531 C C . HIS A 1 845 ? -17.719 -15.779 -11.313 1.00 93.12 845 HIS A C 1
ATOM 6533 O O . HIS A 1 845 ? -18.719 -15.118 -11.566 1.00 93.12 845 HIS A O 1
ATOM 6539 N N . PHE A 1 846 ? -16.493 -15.288 -11.467 1.00 94.19 846 PHE A N 1
ATOM 6540 C CA . PHE A 1 846 ? -16.234 -14.028 -12.156 1.00 94.19 846 PHE A CA 1
ATOM 6541 C C . PHE A 1 846 ? -15.776 -14.299 -13.586 1.00 94.19 846 PHE A C 1
ATOM 6543 O O . PHE A 1 846 ? -14.753 -14.951 -13.808 1.00 94.19 846 PHE A O 1
ATOM 6550 N N . VAL A 1 847 ? -16.526 -13.764 -14.546 1.00 88.88 847 VAL A N 1
ATOM 6551 C CA . VAL A 1 847 ? -16.322 -13.944 -15.986 1.00 88.88 847 VAL A CA 1
ATOM 6552 C C . VAL A 1 847 ? -16.212 -12.572 -16.655 1.00 88.88 847 VAL A C 1
ATOM 6554 O O . VAL A 1 847 ? -16.972 -11.657 -16.349 1.00 88.88 847 VAL A O 1
ATOM 6557 N N . GLY A 1 848 ? -15.266 -12.415 -17.582 1.00 87.94 848 GLY A N 1
ATOM 6558 C CA . GLY A 1 848 ? -15.049 -11.165 -18.320 1.00 87.94 848 GLY A CA 1
ATOM 6559 C C . GLY A 1 848 ? -13.950 -10.269 -17.729 1.00 87.94 848 GLY A C 1
ATOM 6560 O O . GLY A 1 848 ? -12.950 -10.770 -17.216 1.00 87.94 848 GLY A O 1
ATOM 6561 N N . LYS A 1 849 ? -14.089 -8.943 -17.852 1.00 91.06 849 LYS A N 1
ATOM 6562 C CA . LYS A 1 849 ? -13.053 -7.930 -17.557 1.00 91.06 849 LYS A CA 1
ATOM 6563 C C . LYS A 1 849 ? -12.953 -7.563 -16.077 1.00 91.06 849 LYS A C 1
ATOM 6565 O O . LYS A 1 849 ? -13.130 -6.416 -15.665 1.00 91.06 849 LYS A O 1
ATOM 6570 N N . VAL A 1 850 ? -12.613 -8.556 -15.272 1.00 91.50 850 VAL A N 1
ATOM 6571 C CA . VAL A 1 850 ? -12.115 -8.365 -13.906 1.00 91.50 850 VAL A CA 1
ATOM 6572 C C . VAL A 1 850 ? -10.618 -8.652 -13.847 1.00 91.50 850 VAL A C 1
ATOM 6574 O O . VAL A 1 850 ? -10.082 -9.350 -14.705 1.00 91.50 850 VAL A O 1
ATOM 6577 N N . VAL A 1 851 ? -9.925 -8.122 -12.837 1.00 89.44 851 VAL A N 1
ATOM 6578 C CA . VAL A 1 851 ? -8.460 -8.254 -12.722 1.00 89.44 851 VAL A CA 1
ATOM 6579 C C . VAL A 1 851 ? -8.025 -9.720 -12.621 1.00 89.44 851 VAL A C 1
ATOM 6581 O O . VAL A 1 851 ? -7.003 -10.098 -13.192 1.00 89.44 851 VAL A O 1
ATOM 6584 N N . LYS A 1 852 ? -8.802 -10.556 -11.924 1.00 90.75 852 LYS A N 1
ATOM 6585 C CA . LYS A 1 852 ? -8.606 -12.007 -11.849 1.00 90.75 852 LYS A CA 1
ATOM 6586 C C . LYS A 1 852 ? -9.940 -12.726 -12.095 1.00 90.75 852 LYS A C 1
ATOM 6588 O O . LYS A 1 852 ? -10.749 -12.836 -11.178 1.00 90.75 852 LYS A O 1
ATOM 6593 N N . PRO A 1 853 ? -10.204 -13.187 -13.327 1.00 90.38 853 PRO A N 1
ATOM 6594 C CA . PRO A 1 853 ? -11.355 -14.037 -13.615 1.00 90.38 853 PRO A CA 1
ATOM 6595 C C . PRO A 1 853 ? -11.170 -15.415 -12.975 1.00 90.38 853 PRO A C 1
ATOM 6597 O O . PRO A 1 853 ? -10.047 -15.916 -12.892 1.00 90.38 853 PRO A O 1
ATOM 6600 N N . GLY A 1 854 ? -12.259 -16.045 -12.543 1.00 87.75 854 GLY A N 1
ATOM 6601 C CA . GLY A 1 854 ? -12.194 -17.367 -11.925 1.00 87.75 854 GLY A CA 1
ATOM 6602 C C . GLY A 1 854 ? -13.292 -17.634 -10.906 1.00 87.75 854 GLY A C 1
ATOM 6603 O O . GLY A 1 854 ? -14.225 -16.848 -10.740 1.00 87.75 854 GLY A O 1
ATOM 6604 N N . VAL A 1 855 ? -13.174 -18.776 -10.232 1.00 88.88 855 VAL A N 1
ATOM 6605 C CA . VAL A 1 855 ? -14.128 -19.243 -9.221 1.00 88.88 855 VAL A CA 1
ATOM 6606 C C . VAL A 1 855 ? -13.625 -18.870 -7.834 1.00 88.88 855 VAL A C 1
ATOM 6608 O O . VAL A 1 855 ? -12.480 -19.158 -7.489 1.00 88.88 855 VAL A O 1
ATOM 6611 N N . TYR A 1 856 ? -14.486 -18.245 -7.036 1.00 87.44 856 TYR A N 1
ATOM 6612 C CA . TYR A 1 856 ? -14.142 -17.727 -5.718 1.00 87.44 856 TYR A CA 1
ATOM 6613 C C . TYR A 1 856 ? -15.070 -18.296 -4.647 1.00 87.44 856 TYR A C 1
ATOM 6615 O O . TYR A 1 856 ? -16.286 -18.132 -4.767 1.00 87.44 856 TYR A O 1
ATOM 6623 N N . PRO A 1 857 ? -14.534 -18.914 -3.579 1.00 84.50 857 PRO A N 1
ATOM 6624 C CA . PRO A 1 857 ? -15.337 -19.283 -2.423 1.00 84.50 857 PRO A CA 1
ATOM 6625 C C . PRO A 1 857 ? -15.741 -18.019 -1.652 1.00 84.50 857 PRO A C 1
ATOM 6627 O O . PRO A 1 857 ? -14.912 -17.144 -1.384 1.00 84.50 857 PRO A O 1
ATOM 6630 N N . ILE A 1 858 ? -17.014 -17.910 -1.285 1.00 85.00 858 ILE A N 1
ATOM 6631 C CA . ILE A 1 858 ? -17.572 -16.787 -0.523 1.00 85.00 858 ILE A CA 1
ATOM 6632 C C . ILE A 1 858 ? -18.453 -17.303 0.617 1.00 85.00 858 ILE A C 1
ATOM 6634 O O . ILE A 1 858 ? -18.837 -18.462 0.652 1.00 85.00 858 ILE A O 1
ATOM 6638 N N . LYS A 1 859 ? -18.804 -16.443 1.576 1.00 80.81 859 LYS A N 1
ATOM 6639 C CA . LYS A 1 859 ? -19.804 -16.794 2.598 1.00 80.81 859 LYS A CA 1
ATOM 6640 C C . LYS A 1 859 ? -21.213 -16.538 2.063 1.00 80.81 859 LYS A C 1
ATOM 6642 O O . LYS A 1 859 ? -21.400 -15.633 1.244 1.00 80.81 859 LYS A O 1
ATOM 6647 N N . ALA A 1 860 ? -22.204 -17.265 2.575 1.00 75.81 860 ALA A N 1
ATOM 6648 C CA . ALA A 1 860 ? -23.605 -17.023 2.241 1.00 75.81 860 ALA A CA 1
ATOM 6649 C C . ALA A 1 860 ? -23.990 -15.550 2.481 1.00 75.81 860 ALA A C 1
ATOM 6651 O O . ALA A 1 860 ? -23.693 -14.974 3.530 1.00 75.81 860 ALA A O 1
ATOM 6652 N N . GLY A 1 861 ? -24.605 -14.922 1.475 1.00 77.94 861 GLY A N 1
ATOM 6653 C CA . GLY A 1 861 ? -25.041 -13.528 1.538 1.00 77.94 861 GLY A CA 1
ATOM 6654 C C . GLY A 1 861 ? -23.922 -12.481 1.457 1.00 77.94 861 GLY A C 1
ATOM 6655 O O . GLY A 1 861 ? -24.175 -11.328 1.830 1.00 77.94 861 GLY A O 1
ATOM 6656 N N . THR A 1 862 ? -22.717 -12.846 0.992 1.00 88.12 862 THR A N 1
ATOM 6657 C CA . THR A 1 862 ? -21.621 -11.894 0.721 1.00 88.12 862 THR A CA 1
ATOM 6658 C C . THR A 1 862 ? -22.071 -10.859 -0.326 1.00 88.12 862 THR A C 1
ATOM 6660 O O . THR A 1 862 ? -22.605 -11.241 -1.368 1.00 88.12 862 THR A O 1
ATOM 6663 N N . PRO A 1 863 ? -21.892 -9.548 -0.080 1.00 92.19 863 PRO A N 1
ATOM 6664 C CA . PRO A 1 863 ? -22.263 -8.510 -1.039 1.00 92.19 863 PRO A CA 1
ATOM 6665 C C . PRO A 1 863 ? -21.341 -8.503 -2.268 1.00 92.19 863 PRO A C 1
ATOM 6667 O O . PRO A 1 863 ? -20.135 -8.739 -2.150 1.00 92.19 863 PRO A O 1
ATOM 6670 N N . LEU A 1 864 ? -21.895 -8.162 -3.435 1.00 92.62 864 LEU A N 1
ATOM 6671 C CA . LEU A 1 864 ? -21.194 -8.129 -4.722 1.00 92.62 864 LEU A CA 1
ATOM 6672 C C . LEU A 1 864 ? -19.903 -7.310 -4.674 1.00 92.62 864 LEU A C 1
ATOM 6674 O O . LEU A 1 864 ? -18.876 -7.766 -5.169 1.00 92.62 864 LEU A O 1
ATOM 6678 N N . LEU A 1 865 ? -19.930 -6.134 -4.042 1.00 91.38 865 LEU A N 1
ATOM 6679 C CA . LEU A 1 865 ? -18.745 -5.285 -3.923 1.00 91.38 865 LEU A CA 1
ATOM 6680 C C . LEU A 1 865 ? -17.603 -6.005 -3.195 1.00 91.38 865 LEU A C 1
ATOM 6682 O O . LEU A 1 865 ? -16.455 -5.918 -3.616 1.00 91.38 865 LEU A O 1
ATOM 6686 N N . GLN A 1 866 ? -17.907 -6.755 -2.131 1.00 91.69 866 GLN A N 1
ATOM 6687 C CA . GLN A 1 866 ? -16.898 -7.513 -1.391 1.00 91.69 866 GLN A CA 1
ATOM 6688 C C . GLN A 1 866 ? -16.353 -8.670 -2.232 1.00 91.69 866 GLN A C 1
ATOM 6690 O O . GLN A 1 866 ? -15.142 -8.870 -2.273 1.00 91.69 866 GLN A O 1
ATOM 6695 N N . ALA A 1 867 ? -17.207 -9.395 -2.951 1.00 90.44 867 ALA A N 1
ATOM 6696 C CA . ALA A 1 867 ? -16.752 -10.455 -3.848 1.00 90.44 867 ALA A CA 1
ATOM 6697 C C . ALA A 1 867 ? -15.880 -9.910 -4.995 1.00 90.44 867 ALA A C 1
ATOM 6699 O O . ALA A 1 867 ? -14.858 -10.505 -5.327 1.00 90.44 867 ALA A O 1
ATOM 6700 N N . LEU A 1 868 ? -16.209 -8.730 -5.529 1.00 91.50 868 LEU A N 1
ATOM 6701 C CA . LEU A 1 868 ? -15.429 -8.055 -6.568 1.00 91.50 868 LEU A CA 1
ATOM 6702 C C . LEU A 1 868 ? -14.011 -7.699 -6.085 1.00 91.50 868 LEU A C 1
ATOM 6704 O O . LEU A 1 868 ? -13.065 -7.752 -6.869 1.00 91.50 868 LEU A O 1
ATOM 6708 N N . THR A 1 869 ? -13.827 -7.408 -4.789 1.00 89.25 869 THR A N 1
ATOM 6709 C CA . THR A 1 869 ? -12.478 -7.213 -4.221 1.00 89.25 869 THR A CA 1
ATOM 6710 C C . THR A 1 869 ? -11.642 -8.493 -4.198 1.00 89.25 869 THR A C 1
ATOM 6712 O O . THR A 1 869 ? -10.430 -8.418 -4.395 1.00 89.25 869 THR A O 1
ATOM 6715 N N . LEU A 1 870 ? -12.263 -9.668 -4.028 1.00 88.62 870 LEU A N 1
ATOM 6716 C CA . LEU A 1 870 ? -11.563 -10.959 -4.087 1.00 88.62 870 LEU A CA 1
ATOM 6717 C C . LEU A 1 870 ? -11.047 -11.246 -5.507 1.00 88.62 870 LEU A C 1
ATOM 6719 O O . LEU A 1 870 ? -9.949 -11.780 -5.667 1.00 88.62 870 LEU A O 1
ATOM 6723 N N . ALA A 1 871 ? -11.790 -10.798 -6.523 1.00 88.69 871 ALA A N 1
ATOM 6724 C CA . ALA A 1 871 ? -11.385 -10.819 -7.930 1.00 88.69 871 ALA A CA 1
ATOM 6725 C C . ALA A 1 871 ? -10.368 -9.717 -8.306 1.00 88.69 871 ALA A C 1
ATOM 6727 O O . ALA A 1 871 ? -9.952 -9.618 -9.459 1.00 88.69 871 ALA A O 1
ATOM 6728 N N . GLY A 1 872 ? -9.934 -8.888 -7.348 1.00 87.12 872 GLY A N 1
ATOM 6729 C CA . GLY A 1 872 ? -8.969 -7.809 -7.571 1.00 87.12 872 GLY A CA 1
ATOM 6730 C C . GLY A 1 872 ? -9.552 -6.543 -8.207 1.00 87.12 872 GLY A C 1
ATOM 6731 O O . GLY A 1 872 ? -8.781 -5.680 -8.615 1.00 87.12 872 GLY A O 1
ATOM 6732 N N . GLY A 1 873 ? -10.880 -6.409 -8.273 1.00 88.88 873 GLY A N 1
ATOM 6733 C CA . GLY A 1 873 ? -11.567 -5.288 -8.917 1.00 88.88 873 GLY A CA 1
ATOM 6734 C C . GLY A 1 873 ? -11.856 -5.510 -10.406 1.00 88.88 873 GLY A C 1
ATOM 6735 O O . GLY A 1 873 ? -11.645 -6.592 -10.956 1.00 88.88 873 GLY A O 1
ATOM 6736 N N . THR A 1 874 ? -12.365 -4.473 -11.070 1.00 88.56 874 THR A N 1
ATOM 6737 C CA . THR A 1 874 ? -12.620 -4.461 -12.521 1.00 88.56 874 THR A CA 1
ATOM 6738 C C . THR A 1 874 ? -11.381 -4.013 -13.295 1.00 88.56 874 THR A C 1
ATOM 6740 O O . THR A 1 874 ? -10.601 -3.204 -12.798 1.00 88.56 874 THR A O 1
ATOM 6743 N N . SER A 1 875 ? -11.198 -4.511 -14.518 1.00 85.38 875 SER A N 1
ATOM 6744 C CA . SER A 1 875 ? -10.139 -4.046 -15.426 1.00 85.38 875 SER A CA 1
ATOM 6745 C C . SER A 1 875 ? -10.492 -2.693 -16.071 1.00 85.38 875 SER A C 1
ATOM 6747 O O . SER A 1 875 ? -11.652 -2.292 -16.063 1.00 85.38 875 SER A O 1
ATOM 6749 N N . GLU A 1 876 ? -9.517 -2.000 -16.673 1.00 77.00 876 GLU A N 1
ATOM 6750 C CA . GLU A 1 876 ? -9.711 -0.658 -17.267 1.00 77.00 876 GLU A CA 1
ATOM 6751 C C . GLU A 1 876 ? -10.717 -0.622 -18.436 1.00 77.00 876 GLU A C 1
ATOM 6753 O O . GLU A 1 876 ? -11.426 0.366 -18.599 1.00 77.00 876 GLU A O 1
ATOM 6758 N N . ASN A 1 877 ? -10.859 -1.719 -19.191 1.00 77.94 877 ASN A N 1
ATOM 6759 C CA . ASN A 1 877 ? -11.772 -1.822 -20.345 1.00 77.94 877 ASN A CA 1
ATOM 6760 C C . ASN A 1 877 ? -13.098 -2.533 -20.010 1.00 77.94 877 ASN A C 1
ATOM 6762 O O . ASN A 1 877 ? -13.752 -3.096 -20.892 1.00 77.94 877 ASN A O 1
ATOM 6766 N N . ALA A 1 878 ? -13.457 -2.590 -18.728 1.00 81.81 878 ALA A N 1
ATOM 6767 C CA . ALA A 1 878 ? -14.695 -3.201 -18.266 1.00 81.81 878 ALA A CA 1
ATOM 6768 C C . ALA A 1 878 ? -15.896 -2.283 -18.522 1.00 81.81 878 ALA A C 1
ATOM 6770 O O . ALA A 1 878 ? -15.890 -1.121 -18.110 1.00 81.81 878 ALA A O 1
ATOM 6771 N N . ASP A 1 879 ? -16.961 -2.813 -19.122 1.00 83.94 879 ASP A N 1
ATOM 6772 C CA . ASP A 1 879 ? -18.243 -2.114 -19.167 1.00 83.94 879 ASP A CA 1
ATOM 6773 C C . ASP A 1 879 ? -18.941 -2.249 -17.810 1.00 83.94 879 ASP A C 1
ATOM 6775 O O . ASP A 1 879 ? -19.627 -3.228 -17.506 1.00 83.94 879 ASP A O 1
ATOM 6779 N N . LEU A 1 880 ? -18.724 -1.246 -16.960 1.00 85.69 880 LEU A N 1
ATOM 6780 C CA . LEU A 1 880 ? -19.268 -1.208 -15.604 1.00 85.69 880 LEU A CA 1
ATOM 6781 C C . LEU A 1 880 ? -20.795 -1.065 -15.578 1.00 85.69 880 LEU A C 1
ATOM 6783 O O . LEU A 1 880 ? -21.416 -1.389 -14.570 1.00 85.69 880 LEU A O 1
ATOM 6787 N N . THR A 1 881 ? -21.401 -0.554 -16.648 1.00 82.38 881 THR A N 1
ATOM 6788 C CA . THR A 1 881 ? -22.851 -0.339 -16.737 1.00 82.38 881 THR A CA 1
ATOM 6789 C C . THR A 1 881 ? -23.590 -1.551 -17.289 1.00 82.38 881 THR A C 1
ATOM 6791 O O . THR A 1 881 ? -24.738 -1.776 -16.911 1.00 82.38 881 THR A O 1
ATOM 6794 N N . ALA A 1 882 ? -22.931 -2.350 -18.130 1.00 81.62 882 ALA A N 1
ATOM 6795 C CA . ALA A 1 882 ? -23.492 -3.557 -18.731 1.00 81.62 882 ALA A CA 1
ATOM 6796 C C . ALA A 1 882 ? -23.207 -4.842 -17.935 1.00 81.62 882 ALA A C 1
ATOM 6798 O O . ALA A 1 882 ? -23.518 -5.934 -18.409 1.00 81.62 882 ALA A O 1
ATOM 6799 N N . ALA A 1 883 ? -22.610 -4.752 -16.745 1.00 88.06 883 ALA A N 1
ATOM 6800 C CA . ALA A 1 883 ? -22.380 -5.922 -15.907 1.00 88.06 883 ALA A CA 1
ATOM 6801 C C . ALA A 1 883 ? -23.701 -6.559 -15.440 1.00 88.06 883 ALA A C 1
ATOM 6803 O O . ALA A 1 883 ? -24.709 -5.887 -15.208 1.00 88.06 883 ALA A O 1
ATOM 6804 N N . TYR A 1 884 ? -23.710 -7.882 -15.297 1.00 92.19 884 TYR A N 1
ATOM 6805 C CA . TYR A 1 884 ? -24.882 -8.627 -14.840 1.00 92.19 884 TYR A CA 1
ATOM 6806 C C . TYR A 1 884 ? -24.484 -9.886 -14.071 1.00 92.19 884 TYR A C 1
ATOM 6808 O O . TYR A 1 884 ? -23.375 -10.401 -14.198 1.00 92.19 884 TYR A O 1
ATOM 6816 N N . ILE A 1 885 ? -25.405 -10.382 -13.251 1.00 93.88 885 ILE A N 1
ATOM 6817 C CA . ILE A 1 885 ? -25.267 -11.628 -12.500 1.00 93.88 885 ILE A CA 1
ATOM 6818 C C . ILE A 1 885 ? -26.213 -12.657 -13.111 1.00 93.88 885 ILE A C 1
ATOM 6820 O O . ILE A 1 885 ? -27.414 -12.411 -13.218 1.00 93.88 885 ILE A O 1
ATOM 6824 N N . ILE A 1 886 ? -25.692 -13.816 -13.491 1.00 91.62 886 ILE A N 1
ATOM 6825 C CA . ILE A 1 886 ? -26.487 -14.987 -13.851 1.00 91.62 886 ILE A CA 1
ATOM 6826 C C . ILE A 1 886 ? -26.725 -15.788 -12.572 1.00 91.62 886 ILE A C 1
ATOM 6828 O O . ILE A 1 886 ? -25.775 -16.272 -11.958 1.00 91.62 886 ILE A O 1
ATOM 6832 N N . ARG A 1 887 ? -27.991 -15.915 -12.182 1.00 92.31 887 ARG A N 1
ATOM 6833 C CA . ARG A 1 887 ? -28.457 -16.657 -11.009 1.00 92.31 887 ARG A CA 1
ATOM 6834 C C . ARG A 1 887 ? -29.453 -17.718 -11.456 1.00 92.31 887 ARG A C 1
ATOM 6836 O O . ARG A 1 887 ? -30.608 -17.407 -11.766 1.00 92.31 887 ARG A O 1
ATOM 6843 N N . GLY A 1 888 ? -29.003 -18.969 -11.536 1.00 86.94 888 GLY A N 1
ATOM 6844 C CA . GLY A 1 888 ? -29.774 -20.045 -12.166 1.00 86.94 888 GLY A CA 1
ATOM 6845 C C . GLY A 1 888 ? -30.150 -19.674 -13.606 1.00 86.94 888 GLY A C 1
ATOM 6846 O O . GLY A 1 888 ? -29.277 -19.375 -14.412 1.00 86.94 888 GLY A O 1
ATOM 6847 N N . ASN A 1 889 ? -31.452 -19.611 -13.908 1.00 83.00 889 ASN A N 1
ATOM 6848 C CA . ASN A 1 889 ? -31.969 -19.215 -15.230 1.00 83.00 889 ASN A CA 1
ATOM 6849 C C . ASN A 1 889 ? -32.314 -17.716 -15.354 1.00 83.00 889 ASN A C 1
ATOM 6851 O O . ASN A 1 889 ? -32.982 -17.319 -16.308 1.00 83.00 889 ASN A O 1
ATOM 6855 N N . LYS A 1 890 ? -31.931 -16.875 -14.385 1.00 85.75 890 LYS A N 1
ATOM 6856 C CA . LYS A 1 890 ? -32.246 -15.437 -14.384 1.00 85.75 890 LYS A CA 1
ATOM 6857 C C . LYS A 1 890 ? -30.983 -14.598 -14.542 1.00 85.75 890 LYS A C 1
ATOM 6859 O O . LYS A 1 890 ? -29.983 -14.852 -13.879 1.00 85.75 890 LYS A O 1
ATOM 6864 N N . THR A 1 891 ? -31.059 -13.553 -15.359 1.00 88.06 891 THR A N 1
ATOM 6865 C CA . THR A 1 891 ? -30.013 -12.530 -15.494 1.00 88.06 891 THR A CA 1
ATOM 6866 C C . THR A 1 891 ? -30.430 -11.261 -14.757 1.00 88.06 891 THR A C 1
ATOM 6868 O O . THR A 1 891 ? -31.450 -10.652 -15.081 1.00 88.06 891 THR A O 1
ATOM 6871 N N . LEU A 1 892 ? -29.649 -10.860 -13.760 1.00 89.19 892 LEU A N 1
ATOM 6872 C CA . LEU A 1 892 ? -29.861 -9.671 -12.942 1.00 89.19 892 LEU A CA 1
ATOM 6873 C C . LEU A 1 892 ? -28.886 -8.573 -13.397 1.00 89.19 892 LEU A C 1
ATOM 6875 O O . LEU A 1 892 ? -27.683 -8.740 -13.201 1.00 89.19 892 LEU A O 1
ATOM 6879 N N . PRO A 1 893 ? -29.348 -7.462 -13.992 1.00 86.50 893 PRO A N 1
ATOM 6880 C CA . PRO A 1 893 ? -28.458 -6.372 -14.383 1.00 86.50 893 PRO A CA 1
ATOM 6881 C C . PRO A 1 893 ? -27.889 -5.669 -13.145 1.00 86.50 893 PRO A C 1
ATOM 6883 O O . PRO A 1 893 ? -28.626 -5.378 -12.197 1.00 86.50 893 PRO A O 1
ATOM 6886 N N . VAL A 1 894 ? -26.588 -5.371 -13.156 1.00 86.75 894 VAL A N 1
ATOM 6887 C CA . VAL A 1 894 ? -25.913 -4.670 -12.062 1.00 86.75 894 VAL A CA 1
ATOM 6888 C C . VAL A 1 894 ? -25.021 -3.550 -12.582 1.00 86.75 894 VAL A C 1
ATOM 6890 O O . VAL A 1 894 ? -24.005 -3.775 -13.225 1.00 86.75 894 VAL A O 1
ATOM 6893 N N . ASP A 1 895 ? -25.371 -2.323 -12.206 1.00 86.38 895 ASP A N 1
ATOM 6894 C CA . ASP A 1 895 ? -24.585 -1.132 -12.516 1.00 86.38 895 ASP A CA 1
ATOM 6895 C C . ASP A 1 895 ? -23.414 -0.996 -11.524 1.00 86.38 895 ASP A C 1
ATOM 6897 O O . ASP A 1 895 ? -23.534 -0.412 -10.438 1.00 86.38 895 ASP A O 1
ATOM 6901 N N . LEU A 1 896 ? -22.265 -1.567 -11.894 1.00 87.50 896 LEU A N 1
ATOM 6902 C CA . LEU A 1 896 ? -21.026 -1.497 -11.120 1.00 87.50 896 LEU A CA 1
ATOM 6903 C C . LEU A 1 896 ? -20.454 -0.079 -11.075 1.00 87.50 896 LEU A C 1
ATOM 6905 O O . LEU A 1 896 ? -19.723 0.248 -10.140 1.00 87.50 896 LEU A O 1
ATOM 6909 N N . ARG A 1 897 ? -20.801 0.792 -12.030 1.00 85.00 897 ARG A N 1
ATOM 6910 C CA . ARG A 1 897 ? -20.359 2.191 -12.023 1.00 85.00 897 ARG A CA 1
ATOM 6911 C C . ARG A 1 897 ? -20.975 2.926 -10.841 1.00 85.00 897 ARG A C 1
ATOM 6913 O O . ARG A 1 897 ? -20.254 3.560 -10.070 1.00 85.00 897 ARG A O 1
ATOM 6920 N N . LYS A 1 898 ? -22.290 2.794 -10.654 1.00 84.50 898 LYS A N 1
ATOM 6921 C CA . LYS A 1 898 ? -22.988 3.375 -9.496 1.00 84.50 898 LYS A CA 1
ATOM 6922 C C . LYS A 1 898 ? -22.482 2.793 -8.181 1.00 84.50 898 LYS A C 1
ATOM 6924 O O . LYS A 1 898 ? -22.253 3.537 -7.229 1.00 84.50 898 LYS A O 1
ATOM 6929 N N . LEU A 1 899 ? -22.234 1.485 -8.153 1.00 86.38 899 LEU A N 1
ATOM 6930 C CA . LEU A 1 899 ? -21.766 0.794 -6.956 1.00 86.38 899 LEU A CA 1
ATOM 6931 C C . LEU A 1 899 ? -20.335 1.191 -6.543 1.00 86.38 899 LEU A C 1
ATOM 6933 O O . LEU A 1 899 ? -20.097 1.455 -5.367 1.00 86.38 899 LEU A O 1
ATOM 6937 N N . VAL A 1 900 ? -19.387 1.234 -7.487 1.00 83.31 900 VAL A N 1
ATOM 6938 C CA . VAL A 1 900 ? -17.951 1.431 -7.207 1.00 83.31 900 VAL A CA 1
ATOM 6939 C C . VAL A 1 900 ? -17.540 2.904 -7.266 1.00 83.31 900 VAL A C 1
ATOM 6941 O O . VAL A 1 900 ? -16.779 3.350 -6.412 1.00 83.31 900 VAL A O 1
ATOM 6944 N N . GLN A 1 901 ? -18.033 3.675 -8.244 1.00 78.94 901 GLN A N 1
ATOM 6945 C CA . GLN A 1 901 ? -17.617 5.074 -8.444 1.00 78.94 901 GLN A CA 1
ATOM 6946 C C . GLN A 1 901 ? -18.506 6.074 -7.699 1.00 78.94 901 GLN A C 1
ATOM 6948 O O . GLN A 1 901 ? -18.009 7.087 -7.217 1.00 78.94 901 GLN A O 1
ATOM 6953 N N . GLN A 1 902 ? -19.814 5.813 -7.608 1.00 80.12 902 GLN A N 1
ATOM 6954 C CA . GLN A 1 902 ? -20.776 6.726 -6.966 1.00 80.12 902 GLN A CA 1
ATOM 6955 C C . GLN A 1 902 ? -21.179 6.283 -5.551 1.00 80.12 902 GLN A C 1
ATOM 6957 O O . GLN A 1 902 ? -21.969 6.963 -4.901 1.00 80.12 902 GLN A O 1
ATOM 6962 N N . ALA A 1 903 ? -20.624 5.163 -5.069 1.00 78.31 903 ALA A N 1
ATOM 6963 C CA . ALA A 1 903 ? -20.892 4.579 -3.754 1.00 78.31 903 ALA A CA 1
ATOM 6964 C C . ALA A 1 903 ? -22.388 4.321 -3.461 1.00 78.31 903 ALA A C 1
ATOM 6966 O O . ALA A 1 903 ? -22.817 4.342 -2.304 1.00 78.31 903 ALA A O 1
ATOM 6967 N N . ASP A 1 904 ? -23.192 4.043 -4.493 1.00 84.50 904 ASP A N 1
ATOM 6968 C CA . ASP A 1 904 ? -24.602 3.686 -4.338 1.00 84.50 904 ASP A CA 1
ATOM 6969 C C . ASP A 1 904 ? -24.738 2.233 -3.855 1.00 84.50 904 ASP A C 1
ATOM 6971 O O . ASP A 1 904 ? -24.829 1.276 -4.632 1.00 84.50 904 ASP A O 1
ATOM 6975 N N . LEU A 1 905 ? -24.772 2.065 -2.531 1.00 83.69 905 LEU A N 1
ATOM 6976 C CA . LEU A 1 905 ? -24.918 0.761 -1.885 1.00 83.69 905 LEU A CA 1
ATOM 6977 C C . LEU A 1 905 ? -26.266 0.083 -2.178 1.00 83.69 905 LEU A C 1
ATOM 6979 O O . LEU A 1 905 ? -26.385 -1.118 -1.933 1.00 83.69 905 LEU A O 1
ATOM 6983 N N . SER A 1 906 ? -27.261 0.790 -2.733 1.00 80.25 906 SER A N 1
ATOM 6984 C CA . SER A 1 906 ? -28.524 0.165 -3.154 1.00 80.25 906 SER A CA 1
ATOM 6985 C C . SER A 1 906 ? -28.331 -0.825 -4.310 1.00 80.25 906 SER A C 1
ATOM 6987 O O . SER A 1 906 ? -29.147 -1.728 -4.494 1.00 80.25 906 SER A O 1
ATOM 6989 N N . LYS A 1 907 ? -27.225 -0.699 -5.058 1.00 82.50 907 LYS A N 1
ATOM 6990 C CA . LYS A 1 907 ? -26.825 -1.613 -6.139 1.00 82.50 907 LYS A CA 1
ATOM 6991 C C . LYS A 1 907 ? -25.961 -2.782 -5.664 1.00 82.50 907 LYS A C 1
ATOM 6993 O O . LYS A 1 907 ? -25.554 -3.612 -6.472 1.00 82.50 907 LYS A O 1
ATOM 6998 N N . ASN A 1 908 ? -25.686 -2.877 -4.362 1.00 89.06 908 ASN A N 1
ATOM 6999 C CA . ASN A 1 908 ? -24.829 -3.912 -3.793 1.00 89.06 908 ASN A CA 1
ATOM 7000 C C . ASN A 1 908 ? -25.610 -5.210 -3.534 1.00 89.06 908 ASN A C 1
ATOM 7002 O O . ASN A 1 908 ? -26.009 -5.508 -2.406 1.00 89.06 908 ASN A O 1
ATOM 7006 N N . VAL A 1 909 ? -25.863 -5.967 -4.601 1.00 89.81 909 VAL A N 1
ATOM 7007 C CA . VAL A 1 909 ? -26.627 -7.223 -4.557 1.00 89.81 909 VAL A CA 1
ATOM 7008 C C . VAL A 1 909 ? -25.927 -8.251 -3.657 1.00 89.81 909 VAL A C 1
ATOM 7010 O O . VAL A 1 909 ? -24.707 -8.404 -3.708 1.00 89.81 909 VAL A O 1
ATOM 7013 N N . ARG A 1 910 ? -26.691 -8.972 -2.827 1.00 91.12 910 ARG A N 1
ATOM 7014 C CA . ARG A 1 910 ? -26.176 -10.128 -2.076 1.00 91.12 910 ARG A CA 1
ATOM 7015 C C . ARG A 1 910 ? -26.077 -11.334 -3.002 1.00 91.12 910 ARG A C 1
ATOM 7017 O O . ARG A 1 910 ? -27.059 -11.672 -3.665 1.00 91.12 910 ARG A O 1
ATOM 7024 N N . LEU A 1 911 ? -24.900 -11.947 -3.040 1.00 90.44 911 LEU A N 1
ATOM 7025 C CA . LEU A 1 911 ? -24.617 -13.085 -3.902 1.00 90.44 911 LEU A CA 1
ATOM 7026 C C . LEU A 1 911 ? -25.131 -14.393 -3.300 1.00 90.44 911 LEU A C 1
ATOM 7028 O O . LEU A 1 911 ? -25.071 -14.600 -2.084 1.00 90.44 911 LEU A O 1
ATOM 7032 N N . GLU A 1 912 ? -25.617 -15.256 -4.183 1.00 88.50 912 GLU A N 1
ATOM 7033 C CA . GLU A 1 912 ? -26.060 -16.619 -3.905 1.00 88.50 912 GLU A CA 1
ATOM 7034 C C . GLU A 1 912 ? -25.037 -17.641 -4.429 1.00 88.50 912 GLU A C 1
ATOM 7036 O O . GLU A 1 912 ? -24.080 -17.293 -5.127 1.00 88.50 912 GLU A O 1
ATOM 7041 N N . ARG A 1 913 ? -25.218 -18.914 -4.056 1.00 84.56 913 ARG A N 1
ATOM 7042 C CA . ARG A 1 913 ? -24.363 -20.012 -4.526 1.00 84.56 913 ARG A CA 1
ATOM 7043 C C . ARG A 1 913 ? -24.424 -20.128 -6.052 1.00 84.56 913 ARG A C 1
ATOM 7045 O O . ARG A 1 913 ? -25.501 -20.040 -6.634 1.00 84.56 913 ARG A O 1
ATOM 7052 N N . ASP A 1 914 ? -23.263 -20.330 -6.665 1.00 86.81 914 ASP A N 1
ATOM 7053 C CA . ASP A 1 914 ? -23.052 -20.464 -8.109 1.00 86.81 914 ASP A CA 1
ATOM 7054 C C . ASP A 1 914 ? -23.474 -19.248 -8.959 1.00 86.81 914 ASP A C 1
ATOM 7056 O O . ASP A 1 914 ? -23.511 -19.343 -10.188 1.00 86.81 914 ASP A O 1
ATOM 7060 N N . ASP A 1 915 ? -23.699 -18.077 -8.346 1.00 93.69 915 ASP A N 1
ATOM 7061 C CA . ASP A 1 915 ? -23.865 -16.828 -9.095 1.00 93.69 915 ASP A CA 1
ATOM 7062 C C . ASP A 1 915 ? -22.665 -16.621 -10.036 1.00 93.69 915 ASP A C 1
ATOM 7064 O O . ASP A 1 915 ? -21.501 -16.718 -9.630 1.00 93.69 915 ASP A O 1
ATOM 7068 N N . THR A 1 916 ? -22.947 -16.314 -11.302 1.00 93.12 916 THR A N 1
ATOM 7069 C CA . THR A 1 916 ? -21.926 -15.960 -12.293 1.00 93.12 916 THR A CA 1
ATOM 7070 C C . THR A 1 916 ? -21.999 -14.472 -12.584 1.00 93.12 916 THR A C 1
ATOM 7072 O O . THR A 1 916 ? -22.931 -13.993 -13.222 1.00 93.12 916 THR A O 1
ATOM 7075 N N . ILE A 1 917 ? -21.011 -13.730 -12.104 1.00 94.94 917 ILE A N 1
ATOM 7076 C CA . ILE A 1 917 ? -20.857 -12.304 -12.337 1.00 94.94 917 ILE A CA 1
ATOM 7077 C C . ILE A 1 917 ? -20.124 -12.126 -13.660 1.00 94.94 917 ILE A C 1
ATOM 7079 O O . ILE A 1 917 ? -18.939 -12.447 -13.775 1.00 94.94 917 ILE A O 1
ATOM 7083 N N . VAL A 1 918 ? -20.828 -11.588 -14.649 1.00 92.31 918 VAL A N 1
ATOM 7084 C CA . VAL A 1 918 ? -20.268 -11.269 -15.957 1.00 92.31 918 VAL A CA 1
ATOM 7085 C C . VAL A 1 918 ? -20.006 -9.772 -16.024 1.00 92.31 918 VAL A C 1
ATOM 7087 O O . VAL A 1 918 ? -20.921 -8.961 -15.879 1.00 92.31 918 VAL A O 1
ATOM 7090 N N . VAL A 1 919 ? -18.747 -9.406 -16.251 1.00 92.94 919 VAL A N 1
ATOM 7091 C CA . VAL A 1 919 ? -18.319 -8.028 -16.508 1.00 92.94 919 VAL A CA 1
ATOM 7092 C C . VAL A 1 919 ? -17.882 -7.949 -17.969 1.00 92.94 919 VAL A C 1
ATOM 7094 O O . VAL A 1 919 ? -16.774 -8.388 -18.289 1.00 92.94 919 VAL A O 1
ATOM 7097 N N . PRO A 1 920 ? -18.735 -7.459 -18.881 1.00 82.62 920 PRO A N 1
ATOM 7098 C CA . PRO A 1 920 ? -18.402 -7.407 -20.295 1.00 82.62 920 PRO A CA 1
ATOM 7099 C C . PRO A 1 920 ? -17.167 -6.544 -20.550 1.00 82.62 920 PRO A C 1
ATOM 7101 O O . PRO A 1 920 ? -16.876 -5.591 -19.824 1.00 82.62 920 PRO A O 1
ATOM 7104 N N . GLU A 1 921 ? -16.441 -6.869 -21.612 1.00 82.44 921 GLU A N 1
ATOM 7105 C CA . GLU A 1 921 ? -15.592 -5.872 -22.254 1.00 82.44 921 GLU A CA 1
ATOM 7106 C C . GLU A 1 921 ? -16.491 -4.819 -22.889 1.00 82.44 921 GLU A C 1
ATOM 7108 O O . GLU A 1 921 ? -17.573 -5.160 -23.368 1.00 82.44 921 GLU A O 1
ATOM 7113 N N . ILE A 1 922 ? -16.045 -3.563 -22.901 1.00 66.62 922 ILE A N 1
ATOM 7114 C CA . ILE A 1 922 ? -16.689 -2.513 -23.691 1.00 66.62 922 ILE A CA 1
ATOM 7115 C C . ILE A 1 922 ? -16.679 -2.976 -25.152 1.00 66.62 922 ILE A C 1
ATOM 7117 O O . ILE A 1 922 ? -15.688 -2.840 -25.871 1.00 66.62 922 ILE A O 1
ATOM 7121 N N . ALA A 1 923 ? -17.786 -3.578 -25.577 1.00 44.53 923 ALA A N 1
ATOM 7122 C CA . ALA A 1 923 ? -18.004 -3.956 -26.952 1.00 44.53 923 ALA A CA 1
ATOM 7123 C C . ALA A 1 923 ? -18.291 -2.660 -27.701 1.00 44.53 923 ALA A C 1
ATOM 7125 O O . ALA A 1 923 ? -19.360 -2.063 -27.553 1.00 44.53 923 ALA A O 1
ATOM 7126 N N . LEU A 1 924 ? -17.325 -2.200 -28.495 1.00 45.56 924 LEU A N 1
ATOM 7127 C CA . LEU A 1 924 ? -17.581 -1.147 -29.465 1.00 45.56 924 LEU A CA 1
ATOM 7128 C C . LEU A 1 924 ? -18.769 -1.575 -30.348 1.00 45.56 924 LEU A C 1
ATOM 7130 O O . LEU A 1 924 ? -18.620 -2.427 -31.219 1.00 45.56 924 LEU A O 1
ATOM 7134 N N . GLY A 1 925 ? -19.943 -0.971 -30.126 1.00 47.22 925 GLY A N 1
ATOM 7135 C CA . GLY A 1 925 ? -21.029 -0.948 -31.111 1.00 47.22 925 GLY A CA 1
ATOM 7136 C C . GLY A 1 925 ? -22.337 -1.706 -30.835 1.00 47.22 925 GLY A C 1
ATOM 7137 O O . GLY A 1 925 ? -23.006 -2.032 -31.808 1.00 47.22 925 GLY A O 1
ATOM 7138 N N . SER A 1 926 ? -22.778 -1.959 -29.596 1.00 34.62 926 SER A N 1
ATOM 7139 C CA . SER A 1 926 ? -24.124 -2.549 -29.364 1.00 34.62 926 SER A CA 1
ATOM 7140 C C . SER A 1 926 ? -24.831 -2.010 -28.105 1.00 34.62 926 SER A C 1
ATOM 7142 O O . SER A 1 926 ? -25.090 -2.725 -27.153 1.00 34.62 926 SER A O 1
ATOM 7144 N N . SER A 1 927 ? -25.060 -0.700 -28.000 1.00 40.09 927 SER A N 1
ATOM 7145 C CA . SER A 1 927 ? -26.319 -0.037 -28.406 1.00 40.09 927 SER A CA 1
ATOM 7146 C C . SER A 1 927 ? -27.304 0.152 -27.248 1.00 40.09 927 SER A C 1
ATOM 7148 O O . SER A 1 927 ? -27.416 -0.722 -26.404 1.00 40.09 927 SER A O 1
ATOM 7150 N N . LEU A 1 928 ? -28.140 1.184 -27.160 1.00 44.84 928 LEU A N 1
ATOM 7151 C CA . LEU A 1 928 ? -28.305 2.477 -27.836 1.00 44.84 928 LEU A CA 1
ATOM 7152 C C . LEU A 1 928 ? -29.548 3.042 -27.147 1.00 44.84 928 LEU A C 1
ATOM 7154 O O . LEU A 1 928 ? -30.671 2.796 -27.570 1.00 44.84 928 LEU A O 1
ATOM 7158 N N . GLN A 1 929 ? -29.362 3.752 -26.052 1.00 39.66 929 GLN A N 1
ATOM 7159 C CA . GLN A 1 929 ? -30.340 4.721 -25.591 1.00 39.66 929 GLN A CA 1
ATOM 7160 C C . GLN A 1 929 ? -29.538 5.694 -24.732 1.00 39.66 929 GLN A C 1
ATOM 7162 O O . GLN A 1 929 ? -29.197 5.410 -23.595 1.00 39.66 929 GLN A O 1
ATOM 7167 N N . GLU A 1 930 ? -29.159 6.812 -25.358 1.00 43.25 930 GLU A N 1
ATOM 7168 C CA . GLU A 1 930 ? -28.784 8.072 -24.693 1.00 43.25 930 GLU A CA 1
ATOM 7169 C C . GLU A 1 930 ? -27.312 8.393 -24.376 1.00 43.25 930 GLU A C 1
ATOM 7171 O O . GLU A 1 930 ? -27.062 9.410 -23.735 1.00 43.25 930 GLU A O 1
ATOM 7176 N N . MET A 1 931 ? -26.312 7.694 -24.926 1.00 43.53 931 MET A N 1
ATOM 7177 C CA . MET A 1 931 ? -24.955 8.277 -25.029 1.00 43.53 931 MET A CA 1
ATOM 7178 C C . MET A 1 931 ? -24.574 8.452 -26.502 1.00 43.53 931 MET A C 1
ATOM 7180 O O . MET A 1 931 ? -23.930 7.614 -27.125 1.00 43.53 931 MET A O 1
ATOM 7184 N N . GLN A 1 932 ? -25.115 9.536 -27.059 1.00 47.22 932 GLN A N 1
ATOM 7185 C CA . GLN A 1 932 ? -25.006 10.000 -28.439 1.00 47.22 932 GLN A CA 1
ATOM 7186 C C . GLN A 1 932 ? -23.560 10.378 -28.806 1.00 47.22 932 GLN A C 1
ATOM 7188 O O . GLN A 1 932 ? -23.207 11.553 -28.800 1.00 47.22 932 GLN A O 1
ATOM 7193 N N . ASP A 1 933 ? -22.738 9.403 -29.185 1.00 48.06 933 ASP A N 1
ATOM 7194 C CA . ASP A 1 933 ? -21.556 9.683 -30.003 1.00 48.06 933 ASP A CA 1
ATOM 7195 C C . ASP A 1 933 ? -22.021 9.918 -31.447 1.00 48.06 933 ASP A C 1
ATOM 7197 O O . ASP A 1 933 ? -22.447 8.999 -32.157 1.00 48.06 933 ASP A O 1
ATOM 7201 N N . ARG A 1 934 ? -21.975 11.177 -31.889 1.00 61.75 934 ARG A N 1
ATOM 7202 C CA . ARG A 1 934 ? -22.361 11.578 -33.242 1.00 61.75 934 ARG A CA 1
ATOM 7203 C C . ARG A 1 934 ? -21.260 11.152 -34.202 1.00 61.75 934 ARG A C 1
ATOM 7205 O O . ARG A 1 934 ? -20.243 11.820 -34.348 1.00 61.75 934 ARG A O 1
ATOM 7212 N N . ARG A 1 935 ? -21.450 9.997 -34.833 1.00 70.12 935 ARG A N 1
ATOM 7213 C CA . ARG A 1 935 ? -20.520 9.467 -35.839 1.00 70.12 935 ARG A CA 1
ATOM 7214 C C . ARG A 1 935 ? -20.594 10.283 -37.122 1.00 70.12 935 ARG A C 1
ATOM 7216 O O . ARG A 1 935 ? -21.700 10.535 -37.587 1.00 70.12 935 ARG A O 1
ATOM 7223 N N . ILE A 1 936 ? -19.446 10.651 -37.672 1.00 84.44 936 ILE A N 1
ATOM 7224 C CA . ILE A 1 936 ? -19.272 11.298 -38.975 1.00 84.44 936 ILE A CA 1
ATOM 7225 C C . ILE A 1 936 ? -18.265 10.496 -39.797 1.00 84.44 936 ILE A C 1
ATOM 7227 O O . ILE A 1 936 ? -17.427 9.778 -39.246 1.00 84.44 936 ILE A O 1
ATOM 7231 N N . TYR A 1 937 ? -18.317 10.633 -41.113 1.00 80.00 937 TYR A N 1
ATOM 7232 C CA . TYR A 1 937 ? -17.428 9.935 -42.034 1.00 80.00 937 TYR A CA 1
ATOM 7233 C C . TYR A 1 937 ? -16.548 10.966 -42.732 1.00 80.00 937 TYR A C 1
ATOM 7235 O O . TYR A 1 937 ? -17.069 11.881 -43.357 1.00 80.00 937 TYR A O 1
ATOM 7243 N N . VAL A 1 938 ? -15.223 10.845 -42.637 1.00 87.81 938 VAL A N 1
ATOM 7244 C CA . VAL A 1 938 ? -14.292 11.725 -43.359 1.00 87.81 938 VAL A CA 1
ATOM 7245 C C . VAL A 1 938 ? -13.540 10.891 -44.385 1.00 87.81 938 VAL A C 1
ATOM 7247 O O . VAL A 1 938 ? -12.779 9.990 -44.033 1.00 87.81 938 VAL A O 1
ATOM 7250 N N . LEU A 1 939 ? -13.783 11.168 -45.662 1.00 68.81 939 LEU A N 1
ATOM 7251 C CA . LEU A 1 939 ? -13.329 10.366 -46.792 1.00 68.81 939 LEU A CA 1
ATOM 7252 C C . LEU A 1 939 ? -12.556 11.222 -47.805 1.00 68.81 939 LEU A C 1
ATOM 7254 O O . LEU A 1 939 ? -12.723 12.440 -47.887 1.00 68.81 939 LEU A O 1
ATOM 7258 N N . GLY A 1 940 ? -11.738 10.560 -48.623 1.00 76.69 940 GLY A N 1
ATOM 7259 C CA . GLY A 1 940 ? -10.962 11.199 -49.686 1.00 76.69 940 GLY A CA 1
ATOM 7260 C C . GLY A 1 940 ? -9.540 11.583 -49.261 1.00 76.69 940 GLY A C 1
ATOM 7261 O O . GLY A 1 940 ? -8.923 10.872 -48.469 1.00 76.69 940 GLY A O 1
ATOM 7262 N N . LYS A 1 941 ? -8.985 12.666 -49.821 1.00 86.06 941 LYS A N 1
ATOM 7263 C CA . LYS A 1 941 ? -7.594 13.116 -49.609 1.00 86.06 941 LYS A CA 1
ATOM 7264 C C . LYS A 1 941 ? -7.407 13.834 -48.269 1.00 86.06 941 LYS A C 1
ATOM 7266 O O . LYS A 1 941 ? -7.039 15.000 -48.206 1.00 86.06 941 LYS A O 1
ATOM 7271 N N . VAL A 1 942 ? -7.604 13.107 -47.181 1.00 86.06 942 VAL A N 1
ATOM 7272 C CA . VAL A 1 942 ? -7.269 13.534 -45.814 1.00 86.06 942 VAL A CA 1
ATOM 7273 C C . VAL A 1 942 ? -6.195 12.620 -45.227 1.00 86.06 942 VAL A C 1
ATOM 7275 O O . VAL A 1 942 ? -6.047 11.484 -45.674 1.00 86.06 942 VAL A O 1
ATOM 7278 N N . THR A 1 943 ? -5.418 13.103 -44.259 1.00 86.00 943 THR A N 1
ATOM 7279 C CA . THR A 1 943 ? -4.279 12.356 -43.691 1.00 86.00 943 THR A CA 1
ATOM 7280 C C . THR A 1 943 ? -4.710 11.026 -43.070 1.00 86.00 943 THR A C 1
ATOM 7282 O O . THR A 1 943 ? -4.003 10.025 -43.177 1.00 86.00 943 THR A O 1
ATOM 7285 N N . LYS A 1 944 ? -5.884 10.999 -42.431 1.00 83.38 944 LYS A N 1
ATOM 7286 C CA . LYS A 1 944 ? -6.492 9.799 -41.849 1.00 83.38 944 LYS A CA 1
ATOM 7287 C C . LYS A 1 944 ? -7.963 9.707 -42.274 1.00 83.38 944 LYS A C 1
ATOM 7289 O O . LYS A 1 944 ? -8.832 10.218 -41.569 1.00 83.38 944 LYS A O 1
ATOM 7294 N N . PRO A 1 945 ? -8.290 9.089 -43.418 1.00 76.50 945 PRO A N 1
ATOM 7295 C CA . PRO A 1 945 ? -9.683 8.851 -43.771 1.00 76.50 945 PRO A CA 1
ATOM 7296 C C . PRO A 1 945 ? -10.277 7.805 -42.823 1.00 76.50 945 PRO A C 1
ATOM 7298 O O . PRO A 1 945 ? -9.614 6.832 -42.464 1.00 76.50 945 PRO A O 1
ATOM 7301 N N . GLY A 1 946 ? -11.519 8.000 -42.395 1.00 67.06 946 GLY A N 1
ATOM 7302 C CA . GLY A 1 946 ? -12.146 7.104 -41.432 1.00 67.06 946 GLY A CA 1
ATOM 7303 C C . GLY A 1 946 ? -13.418 7.652 -40.801 1.00 67.06 946 GLY A C 1
ATOM 7304 O O . GLY A 1 946 ? -13.895 8.737 -41.134 1.00 67.06 946 GLY A O 1
ATOM 7305 N N . VAL A 1 947 ? -13.974 6.861 -39.886 1.00 69.69 947 VAL A N 1
ATOM 7306 C CA . VAL A 1 947 ? -15.150 7.224 -39.088 1.00 69.69 947 VAL A CA 1
ATOM 7307 C C . VAL A 1 947 ? -14.683 7.900 -37.807 1.00 69.69 947 VAL A C 1
ATOM 7309 O O . VAL A 1 947 ? -13.803 7.380 -37.122 1.00 69.69 947 VAL A O 1
ATOM 7312 N N . TYR A 1 948 ? -15.291 9.032 -37.474 1.00 79.44 948 TYR A N 1
ATOM 7313 C CA . TYR A 1 948 ? -14.969 9.806 -36.281 1.00 79.44 948 TYR A CA 1
ATOM 7314 C C . TYR A 1 948 ? -16.208 9.964 -35.411 1.00 79.44 948 TYR A C 1
ATOM 7316 O O . TYR A 1 948 ? -17.287 10.276 -35.911 1.00 79.44 948 TYR A O 1
ATOM 7324 N N . ASN A 1 949 ? -16.048 9.776 -34.103 1.00 76.88 949 ASN A N 1
ATOM 7325 C CA . ASN A 1 949 ? -17.113 9.989 -33.130 1.00 76.88 949 ASN A CA 1
ATOM 7326 C C . ASN A 1 949 ? -16.946 11.371 -32.504 1.00 76.88 949 ASN A C 1
ATOM 7328 O O . ASN A 1 949 ? -15.926 11.653 -31.873 1.00 76.88 949 ASN A O 1
ATOM 7332 N N . LEU A 1 950 ? -17.949 12.225 -32.672 1.00 74.25 950 LEU A N 1
ATOM 7333 C CA . LEU A 1 950 ? -17.984 13.556 -32.087 1.00 74.25 950 LEU A CA 1
ATOM 7334 C C . LEU A 1 950 ? -18.921 13.592 -30.881 1.00 74.25 950 LEU A C 1
ATOM 7336 O O . LEU A 1 950 ? -19.984 12.970 -30.884 1.00 74.25 950 LEU A O 1
ATOM 7340 N N . LYS A 1 951 ? -18.531 14.366 -29.863 1.00 65.50 951 LYS A N 1
ATOM 7341 C CA . LYS A 1 951 ? -19.343 14.594 -28.657 1.00 65.50 951 LYS A CA 1
ATOM 7342 C C . LYS A 1 951 ? -20.442 15.645 -28.868 1.00 65.50 951 LYS A C 1
ATOM 7344 O O . LYS A 1 951 ? -21.448 15.621 -28.171 1.00 65.50 951 LYS A O 1
ATOM 7349 N N . GLU A 1 952 ? -20.255 16.551 -29.826 1.00 75.06 952 GLU A N 1
ATOM 7350 C CA . GLU A 1 952 ? -21.189 17.621 -30.199 1.00 75.06 952 GLU A CA 1
ATOM 7351 C C . GLU A 1 952 ? -21.062 17.957 -31.697 1.00 75.06 952 GLU A C 1
ATOM 7353 O O . GLU A 1 952 ? -20.178 17.427 -32.371 1.00 75.06 952 GLU A O 1
ATOM 7358 N N . ASP A 1 953 ? -21.951 18.802 -32.232 1.00 83.12 953 ASP A N 1
ATOM 7359 C CA . ASP A 1 953 ? -21.833 19.278 -33.619 1.00 83.12 953 ASP A CA 1
ATOM 7360 C C . ASP A 1 953 ? -20.667 20.267 -33.701 1.00 83.12 953 ASP A C 1
ATOM 7362 O O . ASP A 1 953 ? -20.675 21.302 -33.033 1.00 83.12 953 ASP A O 1
ATOM 7366 N N . VAL A 1 954 ? -19.671 19.955 -34.528 1.00 88.44 954 VAL A N 1
ATOM 7367 C CA . VAL A 1 954 ? -18.454 20.766 -34.671 1.00 88.44 954 VAL A CA 1
ATOM 7368 C C . VAL A 1 954 ? -18.339 21.335 -36.086 1.00 88.44 954 VAL A C 1
ATOM 7370 O O . VAL A 1 954 ? -18.871 20.745 -37.028 1.00 88.44 954 VAL A O 1
ATOM 7373 N N . PRO A 1 955 ? -17.621 22.451 -36.287 1.00 92.00 955 PRO A N 1
ATOM 7374 C CA . PRO A 1 955 ? -17.374 22.980 -37.624 1.00 92.00 955 PRO A CA 1
ATOM 7375 C C . PRO A 1 955 ? -16.538 22.014 -38.478 1.00 92.00 955 PRO A C 1
ATOM 7377 O O . PRO A 1 955 ? -15.670 21.309 -37.952 1.00 92.00 955 PRO A O 1
ATOM 7380 N N . ILE A 1 956 ? -16.737 22.025 -39.801 1.00 92.12 956 ILE A N 1
ATOM 7381 C CA . ILE A 1 956 ? -16.028 21.146 -40.750 1.00 92.12 956 ILE A CA 1
ATOM 7382 C C . ILE A 1 956 ? -14.504 21.218 -40.603 1.00 92.12 956 ILE A C 1
ATOM 7384 O O . ILE A 1 956 ? -13.825 20.195 -40.698 1.00 92.12 956 ILE A O 1
ATOM 7388 N N . LEU A 1 957 ? -13.957 22.391 -40.275 1.00 90.94 957 LEU A N 1
ATOM 7389 C CA . LEU A 1 957 ? -12.522 22.554 -40.057 1.00 90.94 957 LEU A CA 1
ATOM 7390 C C . LEU A 1 957 ? -12.010 21.754 -38.844 1.00 90.94 957 LEU A C 1
ATOM 7392 O O . LEU A 1 957 ? -10.931 21.170 -38.904 1.00 90.94 957 LEU A O 1
ATOM 7396 N N . HIS A 1 958 ? -12.795 21.678 -37.765 1.00 89.06 958 HIS A N 1
ATOM 7397 C CA . HIS A 1 958 ? -12.455 20.880 -36.583 1.00 89.06 958 HIS A CA 1
ATOM 7398 C C . HIS A 1 958 ? -12.487 19.382 -36.913 1.00 89.06 958 HIS A C 1
ATOM 7400 O O . HIS A 1 958 ? -11.585 18.642 -36.528 1.00 89.06 958 HIS A O 1
ATOM 7406 N N . ALA A 1 959 ? -13.481 18.937 -37.686 1.00 87.50 959 ALA A N 1
ATOM 7407 C CA . ALA A 1 959 ? -13.560 17.552 -38.146 1.00 87.50 959 ALA A CA 1
ATOM 7408 C C . ALA A 1 959 ? -12.359 17.163 -39.034 1.00 87.50 959 ALA A C 1
ATOM 7410 O O . ALA A 1 959 ? -11.781 16.090 -38.859 1.00 87.50 959 ALA A O 1
ATOM 7411 N N . LEU A 1 960 ? -11.924 18.050 -39.935 1.00 89.75 960 LEU A N 1
ATOM 7412 C CA . LEU A 1 960 ? -10.734 17.827 -40.765 1.00 89.75 960 LEU A CA 1
ATOM 7413 C C . LEU A 1 960 ? -9.436 17.840 -39.951 1.00 89.75 960 LEU A C 1
ATOM 7415 O O . LEU A 1 960 ? -8.528 17.067 -40.248 1.00 89.75 960 LEU A O 1
ATOM 7419 N N . PHE A 1 961 ? -9.350 18.659 -38.901 1.00 86.38 961 PHE A N 1
ATOM 7420 C CA . PHE A 1 961 ? -8.220 18.636 -37.971 1.00 86.38 961 PHE A CA 1
ATOM 7421 C C . PHE A 1 961 ? -8.102 17.287 -37.252 1.00 86.38 961 PHE A C 1
ATOM 7423 O O . PHE A 1 961 ? -7.012 16.718 -37.195 1.00 86.38 961 PHE A O 1
ATOM 7430 N N . LEU A 1 962 ? -9.221 16.730 -36.773 1.00 85.56 962 LEU A N 1
ATOM 7431 C CA . LEU A 1 962 ? -9.247 15.392 -36.169 1.00 85.56 962 LEU A CA 1
ATOM 7432 C C . LEU A 1 962 ? -8.799 14.307 -37.160 1.00 85.56 962 LEU A C 1
ATOM 7434 O O . LEU A 1 962 ? -8.118 13.359 -36.767 1.00 85.56 962 LEU A O 1
ATOM 7438 N N . ALA A 1 963 ? -9.097 14.494 -38.450 1.00 84.94 963 ALA A N 1
ATOM 7439 C CA . ALA A 1 963 ? -8.610 13.644 -39.534 1.00 84.94 963 ALA A CA 1
ATOM 7440 C C . ALA A 1 963 ? -7.136 13.884 -39.927 1.00 84.94 963 ALA A C 1
ATOM 7442 O O . ALA A 1 963 ? -6.638 13.276 -40.875 1.00 84.94 963 ALA A O 1
ATOM 7443 N N . GLY A 1 964 ? -6.413 14.735 -39.193 1.00 80.81 964 GLY A N 1
ATOM 7444 C CA . GLY A 1 964 ? -5.007 15.054 -39.436 1.00 80.81 964 GLY A CA 1
ATOM 7445 C C . GLY A 1 964 ? -4.775 16.032 -40.591 1.00 80.81 964 GLY A C 1
ATOM 7446 O O . GLY A 1 964 ? -3.660 16.092 -41.106 1.00 80.81 964 GLY A O 1
ATOM 7447 N N . GLY A 1 965 ? -5.802 16.775 -41.008 1.00 81.94 965 GLY A N 1
ATOM 7448 C CA . GLY A 1 965 ? -5.748 17.729 -42.114 1.00 81.94 965 GLY A CA 1
ATOM 7449 C C . GLY A 1 965 ? -5.952 17.100 -43.497 1.00 81.94 965 GLY A C 1
ATOM 7450 O O . GLY A 1 965 ? -6.139 15.891 -43.647 1.00 81.94 965 GLY A O 1
ATOM 7451 N N . VAL A 1 966 ? -5.940 17.951 -44.523 1.00 84.62 966 VAL A N 1
ATOM 7452 C CA . VAL A 1 966 ? -6.018 17.553 -45.937 1.00 84.62 966 VAL A CA 1
ATOM 7453 C C . VAL A 1 966 ? -4.606 17.233 -46.437 1.00 84.62 966 VAL A C 1
ATOM 7455 O O . VAL A 1 966 ? -3.686 18.009 -46.189 1.00 84.62 966 VAL A O 1
ATOM 7458 N N . VAL A 1 967 ? -4.423 16.094 -47.113 1.00 79.81 967 VAL A N 1
ATOM 7459 C CA . VAL A 1 967 ? -3.121 15.715 -47.704 1.00 79.81 967 VAL A CA 1
ATOM 7460 C C . VAL A 1 967 ? -2.866 16.467 -49.009 1.00 79.81 967 VAL A C 1
ATOM 7462 O O . VAL A 1 967 ? -3.795 16.907 -49.687 1.00 79.81 967 VAL A O 1
ATOM 7465 N N . GLU A 1 968 ? -1.590 16.579 -49.378 1.00 68.62 968 GLU A N 1
ATOM 7466 C CA . GLU A 1 968 ? -1.154 17.175 -50.642 1.00 68.62 968 GLU A CA 1
ATOM 7467 C C . GLU A 1 968 ? -1.858 16.502 -51.841 1.00 68.62 968 GLU A C 1
ATOM 7469 O O . GLU A 1 968 ? -1.954 15.273 -51.925 1.00 68.62 968 GLU A O 1
ATOM 7474 N N . GLY A 1 969 ? -2.431 17.320 -52.733 1.00 65.38 969 GLY A N 1
ATOM 7475 C CA . GLY A 1 969 ? -3.261 16.864 -53.855 1.00 65.38 969 GLY A CA 1
ATOM 7476 C C . GLY A 1 969 ? -4.756 16.669 -53.549 1.00 65.38 969 GLY A C 1
ATOM 7477 O O . GLY A 1 969 ? -5.454 16.066 -54.361 1.00 65.38 969 GLY A O 1
ATOM 7478 N N . GLY A 1 970 ? -5.280 17.129 -52.407 1.00 75.69 970 GLY A N 1
ATOM 7479 C CA . GLY A 1 970 ? -6.727 17.217 -52.146 1.00 75.69 970 GLY A CA 1
ATOM 7480 C C . GLY A 1 970 ? -7.368 18.486 -52.725 1.00 75.69 970 GLY A C 1
ATOM 7481 O O . GLY A 1 970 ? -6.817 19.575 -52.574 1.00 75.69 970 GLY A O 1
ATOM 7482 N N . ASP A 1 971 ? -8.536 18.366 -53.368 1.00 81.62 971 ASP A N 1
ATOM 7483 C CA . ASP A 1 971 ? -9.278 19.526 -53.883 1.00 81.62 971 ASP A CA 1
ATOM 7484 C C . ASP A 1 971 ? -10.030 20.238 -52.751 1.00 81.62 971 ASP A C 1
ATOM 7486 O O . ASP A 1 971 ? -11.082 19.782 -52.294 1.00 81.62 971 ASP A O 1
ATOM 7490 N N . LEU A 1 972 ? -9.488 21.369 -52.302 1.00 83.31 972 LEU A N 1
ATOM 7491 C CA . LEU A 1 972 ? -10.094 22.184 -51.251 1.00 83.31 972 LEU A CA 1
ATOM 7492 C C . LEU A 1 972 ? -11.306 22.994 -51.739 1.00 83.31 972 LEU A C 1
ATOM 7494 O O . LEU A 1 972 ? -12.150 23.347 -50.920 1.00 83.31 972 LEU A O 1
ATOM 7498 N N . ALA A 1 973 ? -11.416 23.293 -53.036 1.00 79.81 973 ALA A N 1
ATOM 7499 C CA . ALA A 1 973 ? -12.520 24.093 -53.574 1.00 79.81 973 ALA A CA 1
ATOM 7500 C C . ALA A 1 973 ? -13.769 23.241 -53.855 1.00 79.81 973 ALA A C 1
ATOM 7502 O O . ALA A 1 973 ? -14.893 23.728 -53.747 1.00 79.81 973 ALA A O 1
ATOM 7503 N N . SER A 1 974 ? -13.571 21.959 -54.176 1.00 79.62 974 SER A N 1
ATOM 7504 C CA . SER A 1 974 ? -14.645 21.012 -54.510 1.00 79.62 974 SER A CA 1
ATOM 7505 C C . SER A 1 974 ? -15.041 20.087 -53.354 1.00 79.62 974 SER A C 1
ATOM 7507 O O . SER A 1 974 ? -15.680 19.056 -53.588 1.00 79.62 974 SER A O 1
ATOM 7509 N N . ALA A 1 975 ? -14.656 20.406 -52.117 1.00 85.62 975 ALA A N 1
ATOM 7510 C CA . ALA A 1 975 ? -15.069 19.636 -50.951 1.00 85.62 975 ALA A CA 1
ATOM 7511 C C . ALA A 1 975 ? -16.590 19.725 -50.743 1.00 85.62 975 ALA A C 1
ATOM 7513 O O . ALA A 1 975 ? -17.254 20.688 -51.130 1.00 85.62 975 ALA A O 1
ATOM 7514 N N . PHE A 1 976 ? -17.180 18.682 -50.165 1.00 87.56 976 PHE A N 1
ATOM 7515 C CA . PHE A 1 976 ? -18.613 18.673 -49.886 1.00 87.56 976 PHE A CA 1
ATOM 7516 C C . PHE A 1 976 ? -18.961 17.765 -48.714 1.00 87.56 976 PHE A C 1
ATOM 7518 O O . PHE A 1 976 ? -18.250 16.808 -48.402 1.00 87.56 976 PHE A O 1
ATOM 7525 N N . ILE A 1 977 ? -20.102 18.057 -48.098 1.00 91.50 977 ILE A N 1
ATOM 7526 C CA . ILE A 1 977 ? -20.734 17.213 -47.091 1.00 91.50 977 ILE A CA 1
ATOM 7527 C C . ILE A 1 977 ? -21.934 16.523 -47.736 1.00 91.50 977 ILE A C 1
ATOM 7529 O O . ILE A 1 977 ? -22.784 17.174 -48.341 1.00 91.50 977 ILE A O 1
ATOM 7533 N N . ILE A 1 978 ? -22.025 15.206 -47.598 1.00 84.25 978 ILE A N 1
ATOM 7534 C CA . ILE A 1 978 ? -23.250 14.458 -47.870 1.00 84.25 978 ILE A CA 1
ATOM 7535 C C . ILE A 1 978 ? -24.018 14.365 -46.557 1.00 84.25 978 ILE A C 1
ATOM 7537 O O . ILE A 1 978 ? -23.540 13.746 -45.605 1.00 84.25 978 ILE A O 1
ATOM 7541 N N . ARG A 1 979 ? -25.205 14.970 -46.520 1.00 87.06 979 ARG A N 1
ATOM 7542 C CA . ARG A 1 979 ? -26.128 14.907 -45.385 1.00 87.06 979 ARG A CA 1
ATOM 7543 C C . ARG A 1 979 ? -27.424 14.256 -45.851 1.00 87.06 979 ARG A C 1
ATOM 7545 O O . ARG A 1 979 ? -28.210 14.852 -46.587 1.00 87.06 979 ARG A O 1
ATOM 7552 N N . GLY A 1 980 ? -27.632 12.997 -45.471 1.00 79.81 980 GLY A N 1
ATOM 7553 C CA . GLY A 1 980 ? -28.742 12.193 -45.988 1.00 79.81 980 GLY A CA 1
ATOM 7554 C C . GLY A 1 980 ? -28.641 11.998 -47.507 1.00 79.81 980 GLY A C 1
ATOM 7555 O O . GLY A 1 980 ? -27.783 11.259 -47.977 1.00 79.81 980 GLY A O 1
ATOM 7556 N N . LYS A 1 981 ? -29.521 12.653 -48.279 1.00 73.62 981 LYS A N 1
ATOM 7557 C CA . LYS A 1 981 ? -29.520 12.626 -49.760 1.00 73.62 981 LYS A CA 1
ATOM 7558 C C . LYS A 1 981 ? -29.028 13.928 -50.400 1.00 73.62 981 LYS A C 1
ATOM 7560 O O . LYS A 1 981 ? -28.998 14.031 -51.624 1.00 73.62 981 LYS A O 1
ATOM 7565 N N . GLU A 1 982 ? -28.675 14.920 -49.591 1.00 77.75 982 GLU A N 1
ATOM 7566 C CA . GLU A 1 982 ? -28.302 16.249 -50.056 1.00 77.75 982 GLU A CA 1
ATOM 7567 C C . GLU A 1 982 ? -26.778 16.400 -50.085 1.00 77.75 982 GLU A C 1
ATOM 7569 O O . GLU A 1 982 ? -26.080 16.003 -49.147 1.00 77.75 982 GLU A O 1
ATOM 7574 N N . LYS A 1 983 ? -26.259 16.967 -51.179 1.00 81.75 983 LYS A N 1
ATOM 7575 C CA . LYS A 1 983 ? -24.837 17.275 -51.346 1.00 81.75 983 LYS A CA 1
ATOM 7576 C C . LYS A 1 983 ? -24.630 18.764 -51.099 1.00 81.75 983 LYS A C 1
ATOM 7578 O O . LYS A 1 983 ? -24.989 19.583 -51.939 1.00 81.75 983 LYS A O 1
ATOM 7583 N N . ILE A 1 984 ? -24.038 19.094 -49.959 1.00 90.50 984 ILE A N 1
ATOM 7584 C CA . ILE A 1 984 ? -23.766 20.465 -49.531 1.00 90.50 984 ILE A CA 1
ATOM 7585 C C . ILE A 1 984 ? -22.334 20.818 -49.961 1.00 90.50 984 ILE A C 1
ATOM 7587 O O . ILE A 1 984 ? -21.391 20.263 -49.389 1.00 90.50 984 ILE A O 1
ATOM 7591 N N . PRO A 1 985 ? -22.134 21.682 -50.972 1.00 84.56 985 PRO A N 1
ATOM 7592 C CA . PRO A 1 985 ? -20.798 22.098 -51.385 1.00 84.56 985 PRO A CA 1
ATOM 7593 C C . PRO A 1 985 ? -20.152 22.980 -50.311 1.00 84.56 985 PRO A C 1
ATOM 7595 O O . PRO A 1 985 ? -20.817 23.834 -49.725 1.00 84.56 985 PRO A O 1
ATOM 7598 N N . VAL A 1 986 ? -18.860 22.771 -50.061 1.00 88.94 986 VAL A N 1
ATOM 7599 C CA . VAL A 1 986 ? -18.073 23.527 -49.084 1.00 88.94 986 VAL A CA 1
ATOM 7600 C C . VAL A 1 986 ? -16.725 23.901 -49.694 1.00 88.94 986 VAL A C 1
ATOM 7602 O O . VAL A 1 986 ? -15.888 23.040 -49.941 1.00 88.94 986 VAL A O 1
ATOM 7605 N N . ASP A 1 987 ? -16.494 25.195 -49.902 1.00 88.00 987 ASP A N 1
ATOM 7606 C CA . ASP A 1 987 ? -15.241 25.707 -50.461 1.00 88.00 987 ASP A CA 1
ATOM 7607 C C . ASP A 1 987 ? -14.240 25.993 -49.327 1.00 88.00 987 ASP A C 1
ATOM 7609 O O . ASP A 1 987 ? -14.190 27.083 -48.744 1.00 88.00 987 ASP A O 1
ATOM 7613 N N . LEU A 1 988 ? -13.438 24.982 -48.985 1.00 86.12 988 LEU A N 1
ATOM 7614 C CA . LEU A 1 988 ? -12.426 25.068 -47.929 1.00 86.12 988 LEU A CA 1
ATOM 7615 C C . LEU A 1 988 ? -11.273 26.000 -48.309 1.00 86.12 988 LEU A C 1
ATOM 7617 O O . LEU A 1 988 ? -10.604 26.537 -47.425 1.00 86.12 988 LEU A O 1
ATOM 7621 N N . TRP A 1 989 ? -11.047 26.230 -49.606 1.00 83.56 989 TRP A N 1
ATOM 7622 C CA . TRP A 1 989 ? -10.054 27.197 -50.060 1.00 83.56 989 TRP A CA 1
ATOM 7623 C C . TRP A 1 989 ? -10.469 28.618 -49.676 1.00 83.56 989 TRP A C 1
ATOM 7625 O O . TRP A 1 989 ? -9.679 29.346 -49.072 1.00 83.56 989 TRP A O 1
ATOM 7635 N N . LYS A 1 990 ? -11.723 29.011 -49.940 1.00 85.00 990 LYS A N 1
ATOM 7636 C CA . LYS A 1 990 ? -12.254 30.309 -49.482 1.00 85.00 990 LYS A CA 1
ATOM 7637 C C . LYS A 1 990 ? -12.265 30.429 -47.962 1.00 85.00 990 LYS A C 1
ATOM 7639 O O . LYS A 1 990 ? -11.935 31.501 -47.453 1.00 85.00 990 LYS A O 1
ATOM 7644 N N . LEU A 1 991 ? -12.573 29.344 -47.249 1.00 87.25 991 LEU A N 1
ATOM 7645 C CA . LEU A 1 991 ? -12.543 29.331 -45.787 1.00 87.25 991 LEU A CA 1
ATOM 7646 C C . LEU A 1 991 ? -11.144 29.649 -45.236 1.00 87.25 991 LEU A C 1
ATOM 7648 O O . LEU A 1 991 ? -11.006 30.511 -44.373 1.00 87.25 991 LEU A O 1
ATOM 7652 N N . ILE A 1 992 ? -10.111 28.966 -45.737 1.00 80.44 992 ILE A N 1
ATOM 7653 C CA . ILE A 1 992 ? -8.749 29.038 -45.185 1.00 80.44 992 ILE A CA 1
ATOM 7654 C C . ILE A 1 992 ? -7.988 30.264 -45.708 1.00 80.44 992 ILE A C 1
ATOM 7656 O O . ILE A 1 992 ? -7.314 30.936 -44.933 1.00 80.44 992 ILE A O 1
ATOM 7660 N N . GLN A 1 993 ? -8.093 30.573 -47.005 1.00 78.94 993 GLN A N 1
ATOM 7661 C CA . GLN A 1 993 ? -7.292 31.629 -47.646 1.00 78.94 993 GLN A CA 1
ATOM 7662 C C . GLN A 1 993 ? -7.978 32.995 -47.649 1.00 78.94 993 GLN A C 1
ATOM 7664 O O . GLN A 1 993 ? -7.309 34.021 -47.567 1.00 78.94 993 GLN A O 1
ATOM 7669 N N . LYS A 1 994 ? -9.311 33.029 -47.768 1.00 76.31 994 LYS A N 1
ATOM 7670 C CA . LYS A 1 994 ? -10.081 34.284 -47.791 1.00 76.31 994 LYS A CA 1
ATOM 7671 C C . LYS A 1 994 ? -10.802 34.573 -46.472 1.00 76.31 994 LYS A C 1
ATOM 7673 O O . LYS A 1 994 ? -11.409 35.632 -46.354 1.00 76.31 994 LYS A O 1
ATOM 7678 N N . GLY A 1 995 ? -10.730 33.661 -45.497 1.00 77.88 995 GLY A N 1
ATOM 7679 C CA . GLY A 1 995 ? -11.354 33.819 -44.181 1.00 77.88 995 GLY A CA 1
ATOM 7680 C C . GLY A 1 995 ? -12.884 33.811 -44.215 1.00 77.88 995 GLY A C 1
ATOM 7681 O O . GLY A 1 995 ? -13.515 34.328 -43.295 1.00 77.88 995 GLY A O 1
ATOM 7682 N N . ASP A 1 996 ? -13.494 33.267 -45.272 1.00 85.62 996 ASP A N 1
ATOM 7683 C CA . ASP A 1 996 ? -14.948 33.243 -45.417 1.00 85.62 996 ASP A CA 1
ATOM 7684 C C . ASP A 1 996 ? -15.565 32.182 -44.496 1.00 85.62 996 ASP A C 1
ATOM 7686 O O . ASP A 1 996 ? -15.736 31.015 -44.856 1.00 85.62 996 ASP A O 1
ATOM 7690 N N . VAL A 1 997 ? -15.902 32.602 -43.275 1.00 85.75 997 VAL A N 1
ATOM 7691 C CA . VAL A 1 997 ? -16.467 31.741 -42.227 1.00 85.75 997 VAL A CA 1
ATOM 7692 C C . VAL A 1 997 ? -17.813 31.121 -42.601 1.00 85.75 997 VAL A C 1
ATOM 7694 O O . VAL A 1 997 ? -18.194 30.124 -41.988 1.00 85.75 997 VAL A O 1
ATOM 7697 N N . SER A 1 998 ? -18.512 31.642 -43.622 1.00 84.94 998 SER A N 1
ATOM 7698 C CA . SER A 1 998 ? -19.764 31.047 -44.112 1.00 84.94 998 SER A CA 1
ATOM 7699 C C . SER A 1 998 ? -19.564 29.626 -44.651 1.00 84.94 998 SER A C 1
ATOM 7701 O O . SER A 1 998 ? -20.490 28.818 -44.631 1.00 84.94 998 SER A O 1
ATOM 7703 N N . GLN A 1 999 ? -18.336 29.296 -45.062 1.00 88.81 999 GLN A N 1
ATOM 7704 C CA . GLN A 1 999 ? -17.949 27.975 -45.547 1.00 88.81 999 GLN A CA 1
ATOM 7705 C C . GLN A 1 999 ? -17.625 26.984 -44.409 1.00 88.81 999 GLN A C 1
ATOM 7707 O O . GLN A 1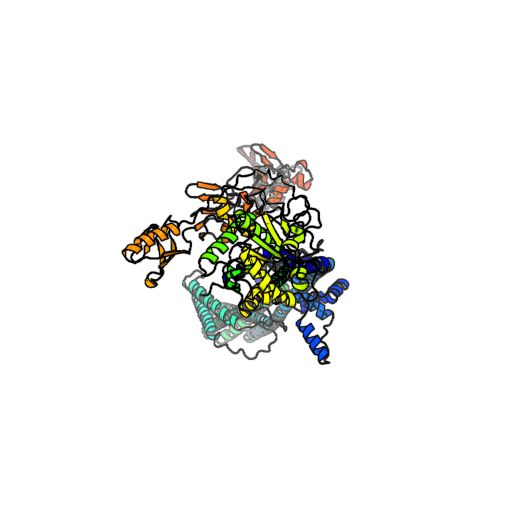 999 ? -17.441 25.797 -44.663 1.00 88.81 999 GLN A O 1
ATOM 7712 N N . ASN A 1 1000 ? -17.573 27.405 -43.138 1.00 91.50 1000 ASN A N 1
ATOM 7713 C CA . ASN A 1 1000 ? -17.264 26.512 -42.012 1.00 91.50 1000 ASN A CA 1
ATOM 7714 C C . ASN A 1 1000 ? -18.514 25.791 -41.479 1.00 91.50 1000 ASN A C 1
ATOM 7716 O O . ASN A 1 1000 ? -18.914 25.962 -40.327 1.00 91.50 1000 ASN A O 1
ATOM 7720 N N . VAL A 1 1001 ? -19.165 25.015 -42.344 1.00 92.19 1001 VAL A N 1
ATOM 7721 C CA . VAL A 1 1001 ? -20.452 24.362 -42.060 1.00 92.19 1001 VAL A CA 1
ATOM 7722 C C . VAL A 1 1001 ? -20.350 23.430 -40.844 1.00 92.19 1001 VAL A C 1
ATOM 7724 O O . VAL A 1 1001 ? -19.406 22.650 -40.726 1.00 92.19 1001 VAL A O 1
ATOM 7727 N N . MET A 1 1002 ? -21.341 23.488 -39.945 1.00 91.81 1002 MET A N 1
ATOM 7728 C CA . MET A 1 1002 ? -21.432 22.588 -38.787 1.00 91.81 1002 MET A CA 1
ATOM 7729 C C . MET A 1 1002 ? -21.762 21.168 -39.243 1.00 91.81 1002 MET A C 1
ATOM 7731 O O . MET A 1 1002 ? -22.784 20.951 -39.902 1.00 91.81 1002 MET A O 1
ATOM 7735 N N . VAL A 1 1003 ? -20.906 20.222 -38.873 1.00 90.50 1003 VAL A N 1
ATOM 7736 C CA . VAL A 1 1003 ? -21.017 18.800 -39.191 1.00 90.50 1003 VAL A CA 1
ATOM 7737 C C . VAL A 1 1003 ? -21.884 18.120 -38.135 1.00 90.50 1003 VAL A C 1
ATOM 7739 O O . VAL A 1 1003 ? -21.674 18.297 -36.936 1.00 90.50 1003 VAL A O 1
ATOM 7742 N N . LYS A 1 1004 ? -22.871 17.356 -38.595 1.00 87.44 1004 LYS A N 1
ATOM 7743 C CA . LYS A 1 1004 ? -23.888 16.678 -37.790 1.00 87.44 1004 LYS A CA 1
ATOM 7744 C C . LYS A 1 1004 ? -23.708 15.168 -37.839 1.00 87.44 1004 LYS A C 1
ATOM 7746 O O . LYS A 1 1004 ? -22.960 14.639 -38.655 1.00 87.44 1004 LYS A O 1
ATOM 7751 N N . HIS A 1 1005 ? -24.432 14.469 -36.971 1.00 83.88 1005 HIS A N 1
ATOM 7752 C CA . HIS A 1 1005 ? -24.464 13.012 -36.971 1.00 83.88 1005 HIS A CA 1
ATOM 7753 C C . HIS A 1 1005 ? -24.797 12.441 -38.361 1.00 83.88 1005 HIS A C 1
ATOM 7755 O O . HIS A 1 1005 ? -25.746 12.881 -39.001 1.00 83.88 1005 HIS A O 1
ATOM 7761 N N . GLU A 1 1006 ? -24.008 11.453 -38.781 1.00 79.62 1006 GLU A N 1
ATOM 7762 C CA . GLU A 1 1006 ? -24.050 10.736 -40.062 1.00 79.62 1006 GLU A CA 1
ATOM 7763 C C . GLU A 1 1006 ? -23.639 11.541 -41.300 1.00 79.62 1006 GLU A C 1
ATOM 7765 O O . GLU A 1 1006 ? -23.689 11.022 -42.415 1.00 79.62 1006 GLU A O 1
ATOM 7770 N N . ASP A 1 1007 ? -23.140 12.765 -41.127 1.00 89.62 1007 ASP A N 1
ATOM 7771 C CA . ASP A 1 1007 ? -22.550 13.506 -42.235 1.00 89.62 1007 ASP A CA 1
ATOM 7772 C C . ASP A 1 1007 ? -21.316 12.788 -42.788 1.00 89.62 1007 ASP A C 1
ATOM 7774 O O . ASP A 1 1007 ? -20.450 12.311 -42.046 1.00 89.62 1007 ASP A O 1
ATOM 7778 N N . THR A 1 1008 ? -21.208 12.768 -44.115 1.00 85.75 1008 THR A N 1
ATOM 7779 C CA . THR A 1 1008 ? -20.010 12.303 -44.816 1.00 85.75 1008 THR A CA 1
ATOM 7780 C C . THR A 1 1008 ? -19.298 13.481 -45.458 1.00 85.75 1008 THR A C 1
ATOM 7782 O O . THR A 1 1008 ? -19.766 14.039 -46.446 1.00 85.75 1008 THR A O 1
ATOM 7785 N N . ILE A 1 1009 ? -18.153 13.856 -44.905 1.00 91.25 1009 ILE A N 1
ATOM 7786 C CA . ILE A 1 1009 ? -17.249 14.857 -45.457 1.00 91.25 1009 ILE A CA 1
ATOM 7787 C C . ILE A 1 1009 ? -16.372 14.168 -46.496 1.00 91.25 1009 ILE A C 1
ATOM 7789 O O . ILE A 1 1009 ? -15.658 13.217 -46.179 1.00 91.25 1009 ILE A O 1
ATOM 7793 N N . VAL A 1 1010 ? -16.403 14.654 -47.731 1.00 82.44 1010 VAL A N 1
ATOM 7794 C CA . VAL A 1 1010 ? -15.574 14.128 -48.814 1.00 82.44 1010 VAL A CA 1
ATOM 7795 C C . VAL A 1 1010 ? -14.649 15.229 -49.301 1.00 82.44 1010 VAL A C 1
ATOM 7797 O O . VAL A 1 1010 ? -15.113 16.279 -49.745 1.00 82.44 1010 VAL A O 1
ATOM 7800 N N . ILE A 1 1011 ? -13.343 14.962 -49.247 1.00 88.62 1011 ILE A N 1
ATOM 7801 C CA . ILE A 1 1011 ? -12.317 15.778 -49.898 1.00 88.62 1011 ILE A CA 1
ATOM 7802 C C . ILE A 1 1011 ? -11.868 15.037 -51.155 1.00 88.62 1011 ILE A C 1
ATOM 7804 O O . ILE A 1 1011 ? -11.098 14.077 -51.050 1.00 88.62 1011 ILE A O 1
ATOM 7808 N N . PRO A 1 1012 ? -12.360 15.404 -52.347 1.00 75.62 1012 PRO A N 1
ATOM 7809 C CA . PRO A 1 1012 ? -11.960 14.732 -53.571 1.00 75.62 1012 PRO A CA 1
ATOM 7810 C C . PRO A 1 1012 ? -10.443 14.777 -53.739 1.00 75.62 1012 PRO A C 1
ATOM 7812 O O . PRO A 1 1012 ? -9.778 15.728 -53.319 1.00 75.62 1012 PRO A O 1
ATOM 7815 N N . ALA A 1 1013 ? -9.884 13.753 -54.383 1.00 67.88 1013 ALA A N 1
ATOM 7816 C CA . ALA A 1 1013 ? -8.576 13.946 -54.983 1.00 67.88 1013 ALA A CA 1
ATOM 7817 C C . ALA A 1 1013 ? -8.694 15.108 -55.967 1.00 67.88 1013 ALA A C 1
ATOM 7819 O O . ALA A 1 1013 ? -9.623 15.109 -56.777 1.00 67.88 1013 ALA A O 1
ATOM 7820 N N . GLY A 1 1014 ? -7.792 16.087 -55.836 1.00 54.56 1014 GLY A N 1
ATOM 7821 C CA . GLY A 1 1014 ? -7.539 17.127 -56.825 1.00 54.56 1014 GLY A CA 1
ATOM 7822 C C . GLY A 1 1014 ? -7.764 16.538 -58.198 1.00 54.56 1014 GLY A C 1
ATOM 7823 O O . GLY A 1 1014 ? -7.166 15.508 -58.511 1.00 54.56 1014 GLY A O 1
ATOM 7824 N N . GLY A 1 1015 ? -8.710 17.106 -58.947 1.00 50.25 1015 GLY A N 1
ATOM 7825 C CA . GLY A 1 1015 ? -9.100 16.629 -60.264 1.00 50.25 1015 GLY A CA 1
ATOM 7826 C C . GLY A 1 1015 ? -7.939 16.725 -61.249 1.00 50.25 1015 GLY A C 1
ATOM 7827 O O . GLY A 1 1015 ? -7.938 17.571 -62.133 1.00 50.25 1015 GLY A O 1
ATOM 7828 N N . GLU A 1 1016 ? -6.970 15.822 -61.146 1.00 49.09 1016 GLU A N 1
ATOM 7829 C CA . GLU A 1 1016 ? -5.912 15.631 -62.134 1.00 49.09 1016 GLU A CA 1
ATOM 7830 C C . GLU A 1 1016 ? -6.436 14.927 -63.391 1.00 49.09 1016 GLU A C 1
ATOM 7832 O O . GLU A 1 1016 ? -5.671 14.686 -64.310 1.00 49.09 1016 GLU A O 1
ATOM 7837 N N . LEU A 1 1017 ? -7.733 14.600 -63.472 1.00 47.47 1017 LEU A N 1
ATOM 7838 C CA . LEU A 1 1017 ? -8.315 13.937 -64.646 1.00 47.47 1017 LEU A CA 1
ATOM 7839 C C . LEU A 1 1017 ? -9.514 14.667 -65.261 1.00 47.47 1017 LEU A C 1
ATOM 7841 O O . LEU A 1 1017 ? -9.794 14.445 -66.435 1.00 47.47 1017 LEU A O 1
ATOM 7845 N N . GLN A 1 1018 ? -10.211 15.542 -64.526 1.00 49.75 1018 GLN A N 1
ATOM 7846 C CA . GLN A 1 1018 ? -11.385 16.245 -65.071 1.00 49.75 1018 GLN A CA 1
ATOM 7847 C C . GLN A 1 1018 ? -11.038 17.532 -65.826 1.00 49.75 1018 GLN A C 1
ATOM 7849 O O . GLN A 1 1018 ? -11.814 17.910 -66.691 1.00 49.75 1018 GLN A O 1
ATOM 7854 N N . ASN A 1 1019 ? -9.873 18.140 -65.560 1.00 57.69 1019 ASN A N 1
ATOM 7855 C CA . ASN A 1 1019 ? -9.340 19.309 -66.282 1.00 57.69 1019 ASN A CA 1
ATOM 7856 C C . ASN A 1 1019 ? -7.989 19.029 -66.958 1.00 57.69 1019 ASN A C 1
ATOM 7858 O O . ASN A 1 1019 ? -7.270 19.951 -67.336 1.00 57.69 1019 ASN A O 1
ATOM 7862 N N . ALA A 1 1020 ? -7.622 17.755 -67.095 1.00 66.31 1020 ALA A N 1
ATOM 7863 C CA . ALA A 1 1020 ? -6.319 17.391 -67.618 1.00 66.31 1020 ALA A CA 1
ATOM 7864 C C . ALA A 1 1020 ? -6.285 17.307 -69.138 1.00 66.31 1020 ALA A C 1
ATOM 7866 O O . ALA A 1 1020 ? -7.213 16.815 -69.784 1.00 66.31 1020 ALA A O 1
ATOM 7867 N N . VAL A 1 1021 ? -5.161 17.751 -69.682 1.00 76.56 1021 VAL A N 1
ATOM 7868 C CA . VAL A 1 1021 ? -4.783 17.621 -71.084 1.00 76.56 1021 VAL A CA 1
ATOM 7869 C C . VAL A 1 1021 ? -3.544 16.739 -71.165 1.00 76.56 1021 VAL A C 1
ATOM 7871 O O . VAL A 1 1021 ? -2.672 16.766 -70.293 1.00 76.56 1021 VAL A O 1
ATOM 7874 N N . TYR A 1 1022 ? -3.480 15.915 -72.199 1.00 79.81 1022 TYR A N 1
ATOM 7875 C CA . TYR A 1 1022 ? -2.424 14.927 -72.370 1.00 79.81 1022 TYR A CA 1
ATOM 7876 C C . TYR A 1 1022 ? -1.498 15.380 -73.489 1.00 79.81 1022 TYR A C 1
ATOM 7878 O O . TYR A 1 1022 ? -1.970 15.790 -74.548 1.00 79.81 1022 TYR A O 1
ATOM 7886 N N . ILE A 1 1023 ? -0.188 15.260 -73.294 1.00 86.94 1023 ILE A N 1
ATOM 7887 C CA . ILE A 1 1023 ? 0.791 15.438 -74.369 1.00 86.94 1023 ILE A CA 1
ATOM 7888 C C . ILE A 1 1023 ? 1.690 14.213 -74.453 1.00 86.94 1023 ILE A C 1
ATOM 7890 O O . ILE A 1 1023 ? 2.237 13.755 -73.450 1.00 86.94 1023 ILE A O 1
ATOM 7894 N N . MET A 1 1024 ? 1.805 13.646 -75.650 1.00 70.69 1024 MET A N 1
ATOM 7895 C CA . MET A 1 1024 ? 2.535 12.402 -75.892 1.00 70.69 1024 MET A CA 1
ATOM 7896 C C . MET A 1 1024 ? 3.329 12.484 -77.202 1.00 70.69 1024 MET A C 1
ATOM 7898 O O . MET A 1 1024 ? 2.951 13.214 -78.120 1.00 70.69 1024 MET A O 1
ATOM 7902 N N . GLY A 1 1025 ? 4.417 11.715 -77.297 1.00 84.12 1025 GLY A N 1
ATOM 7903 C CA . GLY A 1 1025 ? 5.336 11.716 -78.441 1.00 84.12 1025 GLY A CA 1
ATOM 7904 C C . GLY A 1 1025 ? 6.640 12.472 -78.157 1.00 84.12 1025 GLY A C 1
ATOM 7905 O O . GLY A 1 1025 ? 7.086 12.501 -77.013 1.00 84.12 1025 GLY A O 1
ATOM 7906 N N . GLU A 1 1026 ? 7.241 13.080 -79.182 1.00 89.44 1026 GLU A N 1
ATOM 7907 C CA . GLU A 1 1026 ? 8.587 13.681 -79.150 1.00 89.44 1026 GLU A CA 1
ATOM 7908 C C . GLU A 1 1026 ? 8.642 15.050 -78.440 1.00 89.44 1026 GLU A C 1
ATOM 7910 O O . GLU A 1 1026 ? 8.954 16.101 -79.007 1.00 89.44 1026 GLU A O 1
ATOM 7915 N N . VAL A 1 1027 ? 8.346 15.034 -77.146 1.00 86.56 1027 VAL A N 1
ATOM 7916 C CA . VAL A 1 1027 ? 8.506 16.151 -76.207 1.00 86.56 1027 VAL A CA 1
ATOM 7917 C C . VAL A 1 1027 ? 9.352 15.703 -75.018 1.00 86.56 1027 VAL A C 1
ATOM 7919 O O . VAL A 1 1027 ? 9.436 14.514 -74.728 1.00 86.56 1027 VAL A O 1
ATOM 7922 N N . LEU A 1 1028 ? 10.024 16.631 -74.334 1.00 79.19 1028 LEU A N 1
ATOM 7923 C CA . LEU A 1 1028 ? 11.011 16.277 -73.304 1.00 79.19 1028 LEU A CA 1
ATOM 7924 C C . LEU A 1 1028 ? 10.401 15.592 -72.074 1.00 79.19 1028 LEU A C 1
ATOM 7926 O O . LEU A 1 1028 ? 11.048 14.751 -71.450 1.00 79.19 1028 LEU A O 1
ATOM 7930 N N . LYS A 1 1029 ? 9.164 15.945 -71.722 1.00 81.50 1029 LYS A N 1
ATOM 7931 C CA . LYS A 1 1029 ? 8.396 15.330 -70.637 1.00 81.50 1029 LYS A CA 1
ATOM 7932 C C . LYS A 1 1029 ? 6.986 15.004 -71.142 1.00 81.50 1029 LYS A C 1
ATOM 7934 O O . LYS A 1 1029 ? 6.087 15.822 -70.984 1.00 81.50 1029 LYS A O 1
ATOM 7939 N N . PRO A 1 1030 ? 6.767 13.851 -71.795 1.00 78.94 1030 PRO A N 1
ATOM 7940 C CA . PRO A 1 1030 ? 5.419 13.426 -72.148 1.00 78.94 1030 PRO A CA 1
ATOM 7941 C C . PRO A 1 1030 ? 4.659 13.044 -70.874 1.00 78.94 1030 PRO A C 1
ATOM 7943 O O . PRO A 1 1030 ? 5.225 12.445 -69.956 1.00 78.94 1030 PRO A O 1
ATOM 7946 N N . GLY A 1 1031 ? 3.380 13.398 -70.795 1.00 70.62 1031 GLY A N 1
ATOM 7947 C CA . GLY A 1 1031 ? 2.615 13.193 -69.573 1.00 70.62 1031 GLY A CA 1
ATOM 7948 C C . GLY A 1 1031 ? 1.277 13.918 -69.532 1.00 70.62 1031 GLY A C 1
ATOM 7949 O O . GLY A 1 1031 ? 0.803 14.482 -70.521 1.00 70.62 1031 GLY A O 1
ATOM 7950 N N . VAL A 1 1032 ? 0.658 13.859 -68.357 1.00 74.31 1032 VAL A N 1
ATOM 7951 C CA . VAL A 1 1032 ? -0.639 14.471 -68.059 1.00 74.31 1032 VAL A CA 1
ATOM 7952 C C . VAL A 1 1032 ? -0.408 15.809 -67.372 1.00 74.31 1032 VAL A C 1
ATOM 7954 O O . VAL A 1 1032 ? 0.377 15.889 -66.429 1.00 74.31 1032 VAL A O 1
ATOM 7957 N N . TYR A 1 1033 ? -1.098 16.849 -67.831 1.00 77.06 1033 TYR A N 1
ATOM 7958 C CA . TYR A 1 1033 ? -0.973 18.202 -67.300 1.00 77.06 1033 TYR A CA 1
ATOM 7959 C C . TYR A 1 1033 ? -2.354 18.722 -66.905 1.00 77.06 1033 TYR A C 1
ATOM 7961 O O . TYR A 1 1033 ? -3.261 18.773 -67.733 1.00 77.06 1033 TYR A O 1
ATOM 7969 N N . SER A 1 1034 ? -2.514 19.111 -65.640 1.00 66.12 1034 SER A N 1
ATOM 7970 C CA . SER A 1 1034 ? -3.740 19.710 -65.105 1.00 66.12 1034 SER A CA 1
ATOM 7971 C C . SER A 1 1034 ? -3.403 21.090 -64.545 1.00 66.12 1034 SER A C 1
ATOM 7973 O O . SER A 1 1034 ? -2.629 21.196 -63.594 1.00 66.12 1034 SER A O 1
ATOM 7975 N N . GLN A 1 1035 ? -3.932 22.157 -65.153 1.00 62.00 1035 GLN A N 1
ATOM 7976 C CA . GLN A 1 1035 ? -3.915 23.498 -64.561 1.00 62.00 1035 GLN A CA 1
ATOM 7977 C C . GLN A 1 1035 ? -5.318 24.119 -64.591 1.00 62.00 1035 GLN A C 1
ATOM 7979 O O . GLN A 1 1035 ? -6.090 23.838 -65.505 1.00 62.00 1035 GLN A O 1
ATOM 7984 N N . PRO A 1 1036 ? -5.655 24.963 -63.600 1.00 49.41 1036 PRO A N 1
ATOM 7985 C CA . PRO A 1 1036 ? -6.966 25.603 -63.501 1.00 49.41 1036 PRO A CA 1
ATOM 7986 C C . PRO A 1 1036 ? -7.182 26.774 -64.482 1.00 49.41 1036 PRO A C 1
ATOM 7988 O O . PRO A 1 1036 ? -8.316 27.225 -64.625 1.00 49.41 1036 PRO A O 1
ATOM 7991 N N . GLU A 1 1037 ? -6.139 27.266 -65.162 1.00 58.41 1037 GLU A N 1
ATOM 7992 C CA . GLU A 1 1037 ? -6.235 28.313 -66.196 1.00 58.41 1037 GLU A CA 1
ATOM 7993 C C . GLU A 1 1037 ? -6.327 27.711 -67.612 1.00 58.41 1037 GLU A C 1
ATOM 7995 O O . GLU A 1 1037 ? -5.882 26.588 -67.853 1.00 58.41 1037 GLU A O 1
ATOM 8000 N N . ALA A 1 1038 ? -6.897 28.452 -68.571 1.00 65.31 1038 ALA A N 1
ATOM 8001 C CA . ALA A 1 1038 ? -7.059 27.996 -69.954 1.00 65.31 1038 ALA A CA 1
ATOM 8002 C C . ALA A 1 1038 ? -5.693 27.750 -70.636 1.00 65.31 1038 ALA A C 1
ATOM 8004 O O . ALA A 1 1038 ? -5.003 28.684 -71.039 1.00 65.31 1038 ALA A O 1
ATOM 8005 N N . LEU A 1 1039 ? -5.301 26.479 -70.762 1.00 78.25 1039 LEU A N 1
ATOM 8006 C CA . LEU A 1 1039 ? -4.063 26.039 -71.414 1.00 78.25 1039 LEU A CA 1
ATOM 8007 C C . LEU A 1 1039 ? -4.160 26.167 -72.941 1.00 78.25 1039 LEU A C 1
ATOM 8009 O O . LEU A 1 1039 ? -5.118 25.688 -73.539 1.00 78.25 1039 LEU A O 1
ATOM 8013 N N . SER A 1 1040 ? -3.146 26.750 -73.583 1.00 87.19 1040 SER A N 1
ATOM 8014 C CA . SER A 1 1040 ? -2.977 26.727 -75.043 1.00 87.19 1040 SER A CA 1
ATOM 8015 C C . SER A 1 1040 ? -1.961 25.664 -75.478 1.00 87.19 1040 SER A C 1
ATOM 8017 O O . SER A 1 1040 ? -1.210 25.130 -74.651 1.00 87.19 1040 SER A O 1
ATOM 8019 N N . LEU A 1 1041 ? -1.919 25.343 -76.773 1.00 87.38 1041 LEU A N 1
ATOM 8020 C CA . LEU A 1 1041 ? -1.014 24.330 -77.324 1.00 87.38 1041 LEU A CA 1
ATOM 8021 C C . LEU A 1 1041 ? 0.456 24.660 -77.049 1.00 87.38 1041 LEU A C 1
ATOM 8023 O O . LEU A 1 1041 ? 1.205 23.796 -76.583 1.00 87.38 1041 LEU A O 1
ATOM 8027 N N . LEU A 1 1042 ? 0.871 25.909 -77.283 1.00 87.06 1042 LEU A N 1
ATOM 8028 C CA . LEU A 1 1042 ? 2.255 26.320 -77.035 1.00 87.06 1042 LEU A CA 1
ATOM 8029 C C . LEU A 1 1042 ? 2.609 26.293 -75.550 1.00 87.06 1042 LEU A C 1
ATOM 8031 O O . LEU A 1 1042 ? 3.714 25.884 -75.175 1.00 87.06 1042 LEU A O 1
ATOM 8035 N N . LYS A 1 1043 ? 1.666 26.686 -74.687 1.00 85.50 1043 LYS A N 1
ATOM 8036 C CA . LYS A 1 1043 ? 1.888 26.658 -73.242 1.00 85.50 1043 LYS A CA 1
ATOM 8037 C C . LYS A 1 1043 ? 2.053 25.228 -72.732 1.00 85.50 1043 LYS A C 1
ATOM 8039 O O . LYS A 1 1043 ? 2.943 24.985 -71.918 1.00 85.50 1043 LYS A O 1
ATOM 8044 N N . LEU A 1 1044 ? 1.265 24.285 -73.250 1.00 87.75 1044 LEU A N 1
ATOM 8045 C CA . LEU A 1 1044 ? 1.386 22.871 -72.903 1.00 87.75 1044 LEU A CA 1
ATOM 8046 C C . LEU A 1 1044 ? 2.744 22.288 -73.327 1.00 87.75 1044 LEU A C 1
ATOM 8048 O O . LEU A 1 1044 ? 3.406 21.642 -72.518 1.00 87.75 1044 LEU A O 1
ATOM 8052 N N . VAL A 1 1045 ? 3.209 22.570 -74.549 1.00 88.19 1045 VAL A N 1
ATOM 8053 C CA . VAL A 1 1045 ? 4.541 22.135 -75.018 1.00 88.19 1045 VAL A CA 1
ATOM 8054 C C . VAL A 1 1045 ? 5.658 22.727 -74.152 1.00 88.19 1045 VAL A C 1
ATOM 8056 O O . VAL A 1 1045 ? 6.628 22.041 -73.829 1.00 88.19 1045 VAL A O 1
ATOM 8059 N N . SER A 1 1046 ? 5.519 23.985 -73.729 1.00 85.94 1046 SER A N 1
ATOM 8060 C CA . SER A 1 1046 ? 6.482 24.638 -72.839 1.00 85.94 1046 SER A CA 1
ATOM 8061 C C . SER A 1 1046 ? 6.544 23.969 -71.459 1.00 85.94 1046 SER A C 1
ATOM 8063 O O . SER A 1 1046 ? 7.638 23.710 -70.957 1.00 85.94 1046 SER A O 1
ATOM 8065 N N . LEU A 1 1047 ? 5.395 23.617 -70.870 1.00 83.88 1047 LEU A N 1
ATOM 8066 C CA . LEU A 1 1047 ? 5.331 22.872 -69.603 1.00 83.88 1047 LEU A CA 1
ATOM 8067 C C . LEU A 1 1047 ? 5.884 21.444 -69.731 1.00 83.88 1047 LEU A C 1
ATOM 8069 O O . LEU A 1 1047 ? 6.480 20.925 -68.785 1.00 83.88 1047 LEU A O 1
ATOM 8073 N N . ALA A 1 1048 ? 5.767 20.844 -70.917 1.00 83.81 1048 ALA A N 1
ATOM 8074 C CA . ALA A 1 1048 ? 6.423 19.587 -71.272 1.00 83.81 1048 ALA A CA 1
ATOM 8075 C C . ALA A 1 1048 ? 7.944 19.7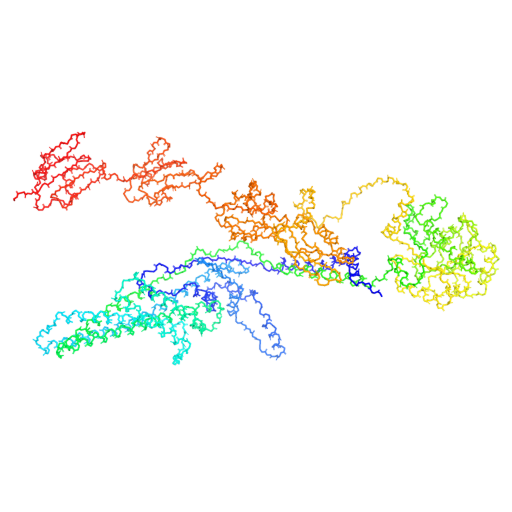14 -71.479 1.00 83.81 1048 ALA A C 1
ATOM 8077 O O . ALA A 1 1048 ? 8.613 18.739 -71.816 1.00 83.81 1048 ALA A O 1
ATOM 8078 N N . GLY A 1 1049 ? 8.517 20.898 -71.243 1.00 83.12 1049 GLY A N 1
ATOM 8079 C CA . GLY A 1 1049 ? 9.947 21.158 -71.362 1.00 83.12 1049 GLY A CA 1
ATOM 8080 C C . GLY A 1 1049 ? 10.412 21.451 -72.787 1.00 83.12 1049 GLY A C 1
ATOM 8081 O O . GLY A 1 1049 ? 11.610 21.612 -72.984 1.00 83.12 1049 GLY A O 1
ATOM 8082 N N . GLY A 1 1050 ? 9.504 21.562 -73.762 1.00 84.88 1050 GLY A N 1
ATOM 8083 C CA . GLY A 1 1050 ? 9.822 21.745 -75.178 1.00 84.88 1050 GLY A CA 1
ATOM 8084 C C . GLY A 1 1050 ? 9.922 20.429 -75.959 1.00 84.88 1050 GLY A C 1
ATOM 8085 O O . GLY A 1 1050 ? 9.680 19.338 -75.438 1.00 84.88 1050 GLY A O 1
ATOM 8086 N N . PHE A 1 1051 ? 10.262 20.533 -77.243 1.00 90.31 1051 PHE A N 1
ATOM 8087 C CA . PHE A 1 1051 ? 10.410 19.386 -78.141 1.00 90.31 1051 PHE A CA 1
ATOM 8088 C C . PHE A 1 1051 ? 11.754 18.673 -77.948 1.00 90.31 1051 PHE A C 1
ATOM 8090 O O . PHE A 1 1051 ? 12.761 19.305 -77.625 1.00 90.31 1051 PHE A O 1
ATOM 8097 N N . THR A 1 1052 ? 11.798 17.365 -78.210 1.00 85.00 1052 THR A N 1
ATOM 8098 C CA . THR A 1 1052 ? 13.075 16.652 -78.377 1.00 85.00 1052 THR A CA 1
ATOM 8099 C C . THR A 1 1052 ? 13.693 16.995 -79.743 1.00 85.00 1052 THR A C 1
ATOM 8101 O O . THR A 1 1052 ? 13.036 17.540 -80.635 1.00 85.00 1052 THR A O 1
ATOM 8104 N N . LYS A 1 1053 ? 14.967 16.638 -79.958 1.00 85.44 1053 LYS A N 1
ATOM 8105 C CA . LYS A 1 1053 ? 15.644 16.840 -81.256 1.00 85.44 1053 LYS A CA 1
ATOM 8106 C C . LYS A 1 1053 ? 15.026 16.049 -82.422 1.00 85.44 1053 LYS A C 1
ATOM 8108 O O . LYS A 1 1053 ? 15.311 16.375 -83.571 1.00 85.44 1053 LYS A O 1
ATOM 8113 N N . TYR A 1 1054 ? 14.185 15.054 -82.142 1.00 82.62 1054 TYR A N 1
ATOM 8114 C CA . TYR A 1 1054 ? 13.571 14.188 -83.153 1.00 82.62 1054 TYR A CA 1
ATOM 8115 C C . TYR A 1 1054 ? 12.113 14.560 -83.458 1.00 82.62 1054 TYR A C 1
ATOM 8117 O O . TYR A 1 1054 ? 11.476 13.946 -84.310 1.00 82.62 1054 TYR A O 1
ATOM 8125 N N . ALA A 1 1055 ? 11.582 15.609 -82.826 1.00 85.75 1055 ALA A N 1
ATOM 8126 C CA . ALA A 1 1055 ? 10.194 16.016 -82.987 1.00 85.75 1055 ALA A CA 1
ATOM 8127 C C . ALA A 1 1055 ? 9.869 16.589 -84.375 1.00 85.75 1055 ALA A C 1
ATOM 8129 O O . ALA A 1 1055 ? 10.615 17.402 -84.935 1.00 85.75 1055 ALA A O 1
ATOM 8130 N N . ALA A 1 1056 ? 8.687 16.248 -84.895 1.00 86.50 1056 ALA A N 1
ATOM 8131 C CA . ALA A 1 1056 ? 8.085 16.850 -86.083 1.00 86.50 1056 ALA A CA 1
ATOM 8132 C C . ALA A 1 1056 ? 6.941 17.822 -85.702 1.00 86.50 1056 ALA A C 1
ATOM 8134 O O . ALA A 1 1056 ? 5.769 17.490 -85.895 1.00 86.50 1056 ALA A O 1
ATOM 8135 N N . PRO A 1 1057 ? 7.237 19.043 -85.203 1.00 83.88 1057 PRO A N 1
ATOM 8136 C CA . PRO A 1 1057 ? 6.218 19.958 -84.673 1.00 83.88 1057 PRO A CA 1
ATOM 8137 C C . PRO A 1 1057 ? 5.168 20.397 -85.707 1.00 83.88 1057 PRO A C 1
ATOM 8139 O O . PRO A 1 1057 ? 4.028 20.653 -85.336 1.00 83.88 1057 PRO A O 1
ATOM 8142 N N . GLY A 1 1058 ? 5.509 20.413 -87.001 1.00 83.44 1058 GLY A N 1
ATOM 8143 C CA . GLY A 1 1058 ? 4.564 20.747 -88.077 1.00 83.44 1058 GLY A CA 1
ATOM 8144 C C . GLY A 1 1058 ? 3.598 19.628 -88.485 1.00 83.44 1058 GLY A C 1
ATOM 8145 O O . GLY A 1 1058 ? 2.810 19.779 -89.411 1.00 83.44 1058 GLY A O 1
ATOM 8146 N N . ARG A 1 1059 ? 3.663 18.465 -87.827 1.00 83.94 1059 ARG A N 1
ATOM 8147 C CA . ARG A 1 1059 ? 2.748 17.335 -88.065 1.00 83.94 1059 ARG A CA 1
ATOM 8148 C C . ARG A 1 1059 ? 2.018 16.905 -86.795 1.00 83.94 1059 ARG A C 1
ATOM 8150 O O . ARG A 1 1059 ? 1.553 15.767 -86.713 1.00 83.94 1059 ARG A O 1
ATOM 8157 N N . ALA A 1 1060 ? 1.947 17.779 -85.795 1.00 86.06 1060 ALA A N 1
ATOM 8158 C CA . ALA A 1 1060 ? 1.268 17.457 -84.553 1.00 86.06 1060 ALA A CA 1
ATOM 8159 C C . ALA A 1 1060 ? -0.234 17.243 -84.795 1.00 86.06 1060 ALA A C 1
ATOM 8161 O O . ALA A 1 1060 ? -0.843 17.823 -85.697 1.00 86.06 1060 ALA A O 1
ATOM 8162 N N . THR A 1 1061 ? -0.836 16.361 -84.005 1.00 84.75 1061 THR A N 1
ATOM 8163 C CA . THR A 1 1061 ? -2.268 16.064 -84.093 1.00 84.75 1061 THR A CA 1
ATOM 8164 C C . THR A 1 1061 ? -2.903 16.235 -82.727 1.00 84.75 1061 THR A C 1
ATOM 8166 O O . THR A 1 1061 ? -2.476 15.610 -81.759 1.00 84.75 1061 THR A O 1
ATOM 8169 N N . LEU A 1 1062 ? -3.935 17.068 -82.657 1.00 87.38 1062 LEU A N 1
ATOM 8170 C CA . LEU A 1 1062 ? -4.770 17.225 -81.479 1.00 87.38 1062 LEU A CA 1
ATOM 8171 C C . LEU A 1 1062 ? -5.991 16.313 -81.607 1.00 87.38 1062 LEU A C 1
ATOM 8173 O O . LEU A 1 1062 ? -6.782 16.432 -82.544 1.00 87.38 1062 LEU A O 1
ATOM 8177 N N . VAL A 1 1063 ? -6.151 15.403 -80.656 1.00 82.75 1063 VAL A N 1
ATOM 8178 C CA . VAL A 1 1063 ? -7.328 14.548 -80.530 1.00 82.75 1063 VAL A CA 1
ATOM 8179 C C . VAL A 1 1063 ? -8.272 15.194 -79.526 1.00 82.75 1063 VAL A C 1
ATOM 8181 O O . VAL A 1 1063 ? -7.962 15.252 -78.337 1.00 82.75 1063 VAL A O 1
ATOM 8184 N N . ARG A 1 1064 ? -9.427 15.657 -80.003 1.00 84.50 1064 ARG A N 1
ATOM 8185 C CA . ARG A 1 1064 ? -10.466 16.287 -79.183 1.00 84.50 1064 ARG A CA 1
ATOM 8186 C C . ARG A 1 1064 ? -11.730 15.445 -79.212 1.00 84.50 1064 ARG A C 1
ATOM 8188 O O . ARG A 1 1064 ? -12.174 15.010 -80.275 1.00 84.50 1064 ARG A O 1
ATOM 8195 N N . ARG A 1 1065 ? -12.317 15.193 -78.045 1.00 74.19 1065 ARG A N 1
ATOM 8196 C CA . ARG A 1 1065 ? -13.581 14.458 -77.938 1.00 74.19 1065 ARG A CA 1
ATOM 8197 C C . ARG A 1 1065 ? -14.740 15.454 -77.923 1.00 74.19 1065 ARG A C 1
ATOM 8199 O O . ARG A 1 1065 ? -14.776 16.330 -77.067 1.00 74.19 1065 ARG A O 1
ATOM 8206 N N . ASP A 1 1066 ? -15.662 15.315 -78.869 1.00 71.50 1066 ASP A N 1
ATOM 8207 C CA . ASP A 1 1066 ? -16.882 16.120 -78.953 1.00 71.50 1066 ASP A CA 1
ATOM 8208 C C . ASP A 1 1066 ? -18.084 15.179 -78.776 1.00 71.50 1066 ASP A C 1
ATOM 8210 O O . ASP A 1 1066 ? -18.444 14.405 -79.669 1.00 71.50 1066 ASP A O 1
ATOM 8214 N N . GLY A 1 1067 ? -18.608 15.119 -77.548 1.00 68.56 1067 GLY A N 1
ATOM 8215 C CA . GLY A 1 1067 ? -19.549 14.078 -77.119 1.00 68.56 1067 GLY A CA 1
ATOM 8216 C C . GLY A 1 1067 ? -18.935 12.669 -77.176 1.00 68.56 1067 GLY A C 1
ATOM 8217 O O . GLY A 1 1067 ? -17.915 12.392 -76.543 1.00 68.56 1067 GLY A O 1
ATOM 8218 N N . ASP A 1 1068 ? -19.537 11.761 -77.946 1.00 61.59 1068 ASP A N 1
ATOM 8219 C CA . ASP A 1 1068 ? -19.029 10.391 -78.135 1.00 61.59 1068 ASP A CA 1
ATOM 8220 C C . ASP A 1 1068 ? -18.159 10.194 -79.386 1.00 61.59 1068 ASP A C 1
ATOM 8222 O O . ASP A 1 1068 ? -17.635 9.102 -79.611 1.00 61.59 1068 ASP A O 1
ATOM 8226 N N . LYS A 1 1069 ? -17.932 11.246 -80.184 1.00 60.91 1069 LYS A N 1
ATOM 8227 C CA . LYS A 1 1069 ? -17.072 11.184 -81.375 1.00 60.91 1069 LYS A CA 1
ATOM 8228 C C . LYS A 1 1069 ? -15.701 11.807 -81.092 1.00 60.91 1069 LYS A C 1
ATOM 8230 O O . LYS A 1 1069 ? -15.595 12.869 -80.483 1.00 60.91 1069 LYS A O 1
ATOM 8235 N N . LYS A 1 1070 ? -14.626 11.145 -81.542 1.00 72.88 1070 LYS A N 1
ATOM 8236 C CA . LYS A 1 1070 ? -13.255 11.686 -81.504 1.00 72.88 1070 LYS A CA 1
ATOM 8237 C C . LYS A 1 1070 ? -12.960 12.420 -82.811 1.00 72.88 1070 LYS A C 1
ATOM 8239 O O . LYS A 1 1070 ? -13.035 11.815 -83.878 1.00 72.88 1070 LYS A O 1
ATOM 8244 N N . VAL A 1 1071 ? -12.610 13.697 -82.718 1.00 81.56 1071 VAL A N 1
ATOM 8245 C CA . VAL A 1 1071 ? -12.212 14.553 -83.841 1.00 81.56 1071 VAL A CA 1
ATOM 8246 C C . VAL A 1 1071 ? -10.693 14.719 -83.814 1.00 81.56 1071 VAL A C 1
ATOM 8248 O O . VAL A 1 1071 ? -10.110 15.022 -82.773 1.00 81.56 1071 VAL A O 1
ATOM 8251 N N . LEU A 1 1072 ? -10.049 14.491 -84.958 1.00 82.00 1072 LEU A N 1
ATOM 8252 C CA . LEU A 1 1072 ? -8.602 14.623 -85.137 1.00 82.00 1072 LEU A CA 1
ATOM 8253 C C . LEU A 1 1072 ? -8.309 15.924 -85.884 1.00 82.00 1072 LEU A C 1
ATOM 8255 O O . LEU A 1 1072 ? -8.655 16.058 -87.057 1.00 82.00 1072 LEU A O 1
ATOM 8259 N N . LEU A 1 1073 ? -7.670 16.873 -85.210 1.00 85.06 1073 LEU A N 1
ATOM 8260 C CA . LEU A 1 1073 ? -7.271 18.159 -85.770 1.00 85.06 1073 LEU A CA 1
ATOM 8261 C C . LEU A 1 1073 ? -5.770 18.117 -86.062 1.00 85.06 1073 LEU A C 1
ATOM 8263 O O . LEU A 1 1073 ? -4.967 17.885 -85.158 1.00 85.06 1073 LEU A O 1
ATOM 8267 N N . LYS A 1 1074 ? -5.375 18.330 -87.320 1.00 82.75 1074 LYS A N 1
ATOM 8268 C CA . LYS A 1 1074 ? -3.959 18.515 -87.666 1.00 82.75 1074 LYS A CA 1
ATOM 8269 C C . LYS A 1 1074 ? -3.541 19.928 -87.283 1.00 82.75 1074 LYS A C 1
ATOM 8271 O O . LYS A 1 1074 ? -4.232 20.879 -87.634 1.00 82.75 1074 LYS A O 1
ATOM 8276 N N . VAL A 1 1075 ? -2.424 20.046 -86.577 1.00 84.31 1075 VAL A N 1
ATOM 8277 C CA . VAL A 1 1075 ? -1.927 21.309 -86.036 1.00 84.31 1075 VAL A CA 1
ATOM 8278 C C . VAL A 1 1075 ? -0.449 21.453 -86.380 1.00 84.31 1075 VAL A C 1
ATOM 8280 O O . VAL A 1 1075 ? 0.352 20.568 -86.076 1.00 84.31 1075 VAL A O 1
ATOM 8283 N N . ASP A 1 1076 ? -0.081 22.576 -86.996 1.00 85.81 1076 ASP A N 1
ATOM 8284 C CA . ASP A 1 1076 ? 1.320 22.916 -87.238 1.00 85.81 1076 ASP A CA 1
ATOM 8285 C C . ASP A 1 1076 ? 1.847 23.792 -86.094 1.00 85.81 1076 ASP A C 1
ATOM 8287 O O . ASP A 1 1076 ? 1.664 25.007 -86.068 1.00 85.81 1076 ASP A O 1
ATOM 8291 N N . LEU A 1 1077 ? 2.501 23.165 -85.113 1.00 84.56 1077 LEU A N 1
ATOM 8292 C CA . LEU A 1 1077 ? 3.050 23.881 -83.959 1.00 84.56 1077 LEU A CA 1
ATOM 8293 C C . LEU A 1 1077 ? 4.273 24.727 -84.333 1.00 84.56 1077 LEU A C 1
ATOM 8295 O O . LEU A 1 1077 ? 4.624 25.643 -83.596 1.00 84.56 1077 LEU A O 1
ATOM 8299 N N . LYS A 1 1078 ? 4.930 24.440 -85.466 1.00 83.12 1078 LYS A N 1
ATOM 8300 C CA . LYS A 1 1078 ? 6.090 25.208 -85.928 1.00 83.12 1078 LYS A CA 1
ATOM 8301 C C . LYS A 1 1078 ? 5.640 26.570 -86.452 1.00 83.12 1078 LYS A C 1
ATOM 8303 O O . LYS A 1 1078 ? 6.262 27.577 -86.123 1.00 83.12 1078 LYS A O 1
ATOM 8308 N N . ASP A 1 1079 ? 4.555 26.603 -87.215 1.00 83.25 1079 ASP A N 1
ATOM 8309 C CA . ASP A 1 1079 ? 4.006 27.842 -87.766 1.00 83.25 1079 ASP A CA 1
ATOM 8310 C C . ASP A 1 1079 ? 3.401 28.737 -86.675 1.00 83.25 1079 ASP A C 1
ATOM 8312 O O . ASP A 1 1079 ? 3.643 29.946 -86.676 1.00 83.25 1079 ASP A O 1
ATOM 8316 N N . ILE A 1 1080 ? 2.731 28.146 -85.676 1.00 82.88 1080 ILE A N 1
ATOM 8317 C CA . ILE A 1 1080 ? 2.186 28.877 -84.515 1.00 82.88 1080 ILE A CA 1
ATOM 8318 C C . ILE A 1 1080 ? 3.312 29.497 -83.662 1.00 82.88 1080 ILE A C 1
ATOM 8320 O O . ILE A 1 1080 ? 3.171 30.617 -83.177 1.00 82.88 1080 ILE A O 1
ATOM 8324 N N . MET A 1 1081 ? 4.460 28.821 -83.507 1.00 79.50 1081 MET A N 1
ATOM 8325 C CA . MET A 1 1081 ? 5.620 29.380 -82.788 1.00 79.50 1081 MET A CA 1
ATOM 8326 C C . MET A 1 1081 ? 6.323 30.514 -83.542 1.00 79.50 1081 MET A C 1
ATOM 8328 O O . MET A 1 1081 ? 6.875 31.410 -82.904 1.00 79.50 1081 MET A O 1
ATOM 8332 N N . ASN A 1 1082 ? 6.347 30.459 -84.876 1.00 79.94 1082 ASN A N 1
ATOM 8333 C CA . ASN A 1 1082 ? 7.103 31.406 -85.696 1.00 79.94 1082 ASN A CA 1
ATOM 8334 C C . ASN A 1 1082 ? 6.340 32.713 -85.965 1.00 79.94 1082 ASN A C 1
ATOM 8336 O O . ASN A 1 1082 ? 6.975 33.763 -86.033 1.00 79.94 1082 ASN A O 1
ATOM 8340 N N . ASP A 1 1083 ? 5.011 32.669 -86.118 1.00 74.69 1083 ASP A N 1
ATOM 8341 C CA . ASP A 1 1083 ? 4.183 33.866 -86.341 1.00 74.69 1083 ASP A CA 1
ATOM 8342 C C . ASP A 1 1083 ? 2.821 33.779 -85.610 1.00 74.69 1083 ASP A C 1
ATOM 8344 O O . ASP A 1 1083 ? 1.774 33.529 -86.225 1.00 74.69 1083 ASP A O 1
ATOM 8348 N N . PRO A 1 1084 ? 2.809 34.002 -84.281 1.00 65.50 1084 PRO A N 1
ATOM 8349 C CA . PRO A 1 1084 ? 1.627 33.814 -83.432 1.00 65.50 1084 PRO A CA 1
ATOM 8350 C C . PRO A 1 1084 ? 0.506 34.842 -83.661 1.00 65.50 1084 PRO A C 1
ATOM 8352 O O . PRO A 1 1084 ? -0.553 34.740 -83.049 1.00 65.50 1084 PRO A O 1
ATOM 8355 N N . LYS A 1 1085 ? 0.710 35.857 -84.518 1.00 66.25 1085 LYS A N 1
ATOM 8356 C CA . LYS A 1 1085 ? -0.351 36.804 -84.914 1.00 66.25 1085 LYS A CA 1
ATOM 8357 C C . LYS A 1 1085 ? -1.143 36.326 -86.130 1.00 66.25 1085 LYS A C 1
ATOM 8359 O O . LYS A 1 1085 ? -2.271 36.773 -86.321 1.00 66.25 1085 LYS A O 1
ATOM 8364 N N . LYS A 1 1086 ? -0.548 35.461 -86.957 1.00 72.56 1086 LYS A N 1
ATOM 8365 C CA . LYS A 1 1086 ? -1.155 34.932 -88.184 1.00 72.56 1086 LYS A CA 1
ATOM 8366 C C . LYS A 1 1086 ? -1.813 33.568 -87.971 1.00 72.56 1086 LYS A C 1
ATOM 8368 O O . LYS A 1 1086 ? -2.820 33.286 -88.615 1.00 72.56 1086 LYS A O 1
ATOM 8373 N N . TYR A 1 1087 ? -1.264 32.743 -87.081 1.00 74.75 1087 TYR A N 1
ATOM 8374 C CA . TYR A 1 1087 ? -1.785 31.414 -86.764 1.00 74.75 1087 TYR A CA 1
ATOM 8375 C C . TYR A 1 1087 ? -2.283 31.369 -85.318 1.00 74.75 1087 TYR A C 1
ATOM 8377 O O . TYR A 1 1087 ? -1.556 31.723 -84.394 1.00 74.75 1087 TYR A O 1
ATOM 8385 N N . GLU A 1 1088 ? -3.538 30.961 -85.134 1.00 75.88 1088 GLU A N 1
ATOM 8386 C CA . GLU A 1 1088 ? -4.214 30.982 -83.836 1.00 75.88 1088 GLU A CA 1
ATOM 8387 C C . GLU A 1 1088 ? -3.687 29.869 -82.912 1.00 75.88 1088 GLU A C 1
ATOM 8389 O O . GLU A 1 1088 ? -3.744 28.683 -83.249 1.00 75.88 1088 GLU A O 1
ATOM 8394 N N . ASP A 1 1089 ? -3.184 30.247 -81.731 1.00 83.94 1089 ASP A N 1
ATOM 8395 C CA . ASP A 1 1089 ? -2.792 29.295 -80.686 1.00 83.94 1089 ASP A CA 1
ATOM 8396 C C . ASP A 1 1089 ? -4.046 28.731 -80.007 1.00 83.94 1089 ASP A C 1
ATOM 8398 O O . ASP A 1 1089 ? -4.687 29.375 -79.173 1.00 83.94 1089 ASP A O 1
ATOM 8402 N N . LEU A 1 1090 ? -4.427 27.523 -80.419 1.00 81.81 1090 LEU A N 1
ATOM 8403 C CA . LEU A 1 1090 ? -5.694 26.916 -80.035 1.00 81.81 1090 LEU A CA 1
ATOM 8404 C C . LEU A 1 1090 ? -5.751 26.639 -78.524 1.00 81.81 1090 LEU A C 1
ATOM 8406 O O . LEU A 1 1090 ? -4.897 25.946 -77.964 1.00 81.81 1090 LEU A O 1
ATOM 8410 N N . ALA A 1 1091 ? -6.820 27.107 -77.877 1.00 84.12 1091 ALA A N 1
ATOM 8411 C CA . ALA A 1 1091 ? -7.107 26.767 -76.488 1.00 84.12 1091 ALA A CA 1
ATOM 8412 C C . ALA A 1 1091 ? -7.494 25.284 -76.359 1.00 84.12 1091 ALA A C 1
ATOM 8414 O O . ALA A 1 1091 ? -8.328 24.762 -77.115 1.00 84.12 1091 ALA A O 1
ATOM 8415 N N . LEU A 1 1092 ? -6.890 24.606 -75.388 1.00 83.81 1092 LEU A N 1
ATOM 8416 C CA . LEU A 1 1092 ? -7.113 23.202 -75.081 1.00 83.81 1092 LEU A CA 1
ATOM 8417 C C . LEU A 1 1092 ? -8.317 23.025 -74.159 1.00 83.81 1092 LEU A C 1
ATOM 8419 O O . LEU A 1 1092 ? -8.582 23.839 -73.275 1.00 83.81 1092 LEU A O 1
ATOM 8423 N N . ARG A 1 1093 ? -9.054 21.937 -74.378 1.00 83.31 1093 ARG A N 1
ATOM 8424 C CA . ARG A 1 1093 ? -10.206 21.537 -73.570 1.00 83.31 1093 ARG A CA 1
ATOM 8425 C C . ARG A 1 1093 ? -9.842 20.331 -72.709 1.00 83.31 1093 ARG A C 1
ATOM 8427 O O . ARG A 1 1093 ? -9.018 19.517 -73.128 1.00 83.31 1093 ARG A O 1
ATOM 8434 N N . PRO A 1 1094 ? -10.480 20.166 -71.542 1.00 77.12 1094 PRO A N 1
ATOM 8435 C CA . PRO A 1 1094 ? -10.289 18.972 -70.736 1.00 77.12 1094 PRO A CA 1
ATOM 8436 C C . PRO A 1 1094 ? -10.501 17.677 -71.529 1.00 77.12 1094 PRO A C 1
ATOM 8438 O O . PRO A 1 1094 ? -11.497 17.528 -72.237 1.00 77.12 1094 PRO A O 1
ATOM 8441 N N . GLY A 1 1095 ? -9.558 16.741 -71.408 1.00 73.00 1095 GLY A N 1
ATOM 8442 C CA . GLY A 1 1095 ? -9.557 15.471 -72.135 1.00 73.00 1095 GLY A CA 1
ATOM 8443 C C . GLY A 1 1095 ? -8.910 15.512 -73.524 1.00 73.00 1095 GLY A C 1
ATOM 8444 O O . GLY A 1 1095 ? -8.840 14.466 -74.173 1.00 73.00 1095 GLY A O 1
ATOM 8445 N N . ASP A 1 1096 ? -8.422 16.669 -73.979 1.00 85.75 1096 ASP A N 1
ATOM 8446 C CA . ASP A 1 1096 ? -7.653 16.771 -75.220 1.00 85.75 1096 ASP A CA 1
ATOM 8447 C C . ASP A 1 1096 ? -6.313 16.024 -75.122 1.00 85.75 1096 ASP A C 1
ATOM 8449 O O . ASP A 1 1096 ? -5.628 16.066 -74.095 1.00 85.75 1096 ASP A O 1
ATOM 8453 N N . VAL A 1 1097 ? -5.914 15.375 -76.220 1.00 85.00 1097 VAL A N 1
ATOM 8454 C CA . VAL A 1 1097 ? -4.626 14.676 -76.343 1.00 85.00 1097 VAL A CA 1
ATOM 8455 C C . VAL A 1 1097 ? -3.835 15.257 -77.510 1.00 85.00 1097 VAL A C 1
ATOM 8457 O O . VAL A 1 1097 ? -4.221 15.090 -78.665 1.00 85.00 1097 VAL A O 1
ATOM 8460 N N . LEU A 1 1098 ? -2.716 15.921 -77.229 1.00 88.12 1098 LEU A N 1
ATOM 8461 C CA . LEU A 1 1098 ? -1.774 16.402 -78.234 1.00 88.12 1098 LEU A CA 1
ATOM 8462 C C . LEU A 1 1098 ? -0.703 15.340 -78.505 1.00 88.12 1098 LEU A C 1
ATOM 8464 O O . LEU A 1 1098 ? 0.049 14.955 -77.612 1.00 88.12 1098 LEU A O 1
ATOM 8468 N N . ILE A 1 1099 ? -0.618 14.886 -79.752 1.00 86.12 1099 ILE A N 1
ATOM 8469 C CA . ILE A 1 1099 ? 0.351 13.887 -80.202 1.00 86.12 1099 ILE A CA 1
ATOM 8470 C C . ILE A 1 1099 ? 1.382 14.573 -81.098 1.00 86.12 1099 ILE A C 1
ATOM 8472 O O . ILE A 1 1099 ? 1.032 15.108 -82.153 1.00 86.12 1099 ILE A O 1
ATOM 8476 N N . VAL A 1 1100 ? 2.651 14.542 -80.689 1.00 88.25 1100 VAL A N 1
ATOM 8477 C CA . VAL A 1 1100 ? 3.781 15.103 -81.443 1.00 88.25 1100 VAL A CA 1
ATOM 8478 C C . VAL A 1 1100 ? 4.597 13.952 -82.039 1.00 88.25 1100 VAL A C 1
ATOM 8480 O O . VAL A 1 1100 ? 5.311 13.274 -81.304 1.00 88.25 1100 VAL A O 1
ATOM 8483 N N . PRO A 1 1101 ? 4.493 13.678 -83.349 1.00 81.25 1101 PRO A N 1
ATOM 8484 C CA . PRO A 1 1101 ? 5.175 12.538 -83.947 1.00 81.25 1101 PRO A CA 1
ATOM 8485 C C . PRO A 1 1101 ? 6.682 12.779 -84.111 1.00 81.25 1101 PRO A C 1
ATOM 8487 O O . PRO A 1 1101 ? 7.151 13.919 -84.182 1.00 81.25 1101 PRO A O 1
ATOM 8490 N N . GLU A 1 1102 ? 7.428 11.685 -84.232 1.00 81.31 1102 GLU A N 1
ATOM 8491 C CA . GLU A 1 1102 ? 8.844 11.690 -84.600 1.00 81.31 1102 GLU A CA 1
ATOM 8492 C C . GLU A 1 1102 ? 9.030 12.027 -86.090 1.00 81.31 1102 GLU A C 1
ATOM 8494 O O . GLU A 1 1102 ? 8.184 11.718 -86.942 1.00 81.31 1102 GLU A O 1
ATOM 8499 N N . ARG A 1 1103 ? 10.139 12.688 -86.433 1.00 79.88 1103 ARG A N 1
ATOM 8500 C CA . ARG A 1 1103 ? 10.562 12.869 -87.823 1.00 79.88 1103 ARG A CA 1
ATOM 8501 C C . ARG A 1 1103 ? 11.026 11.528 -88.377 1.00 79.88 1103 ARG A C 1
ATOM 8503 O O . ARG A 1 1103 ? 12.093 11.039 -88.035 1.00 79.88 1103 ARG A O 1
ATOM 8510 N N . LEU A 1 1104 ? 10.225 10.958 -89.271 1.00 59.06 1104 LEU A N 1
ATOM 8511 C CA . LEU A 1 1104 ? 10.698 9.903 -90.159 1.00 59.06 1104 LEU A CA 1
ATOM 8512 C C . LEU A 1 1104 ? 11.661 10.540 -91.172 1.00 59.06 1104 LEU A C 1
ATOM 8514 O O . LEU A 1 1104 ? 11.201 11.300 -92.031 1.00 59.06 1104 LEU A O 1
ATOM 8518 N N . PHE A 1 1105 ? 12.941 10.179 -91.025 1.00 55.94 1105 PHE A N 1
ATOM 8519 C CA . PHE A 1 1105 ? 14.140 10.557 -91.796 1.00 55.94 1105 PHE A CA 1
ATOM 8520 C C . PHE A 1 1105 ? 14.838 11.860 -91.390 1.00 55.94 1105 PHE A C 1
ATOM 8522 O O . PHE A 1 1105 ? 14.216 12.947 -91.461 1.00 55.94 1105 PHE A O 1
#

pLDDT: mean 78.46, std 15.29, range [26.77, 96.19]

Radius of gyration: 56.17 Å; chains: 1; bounding box: 115×86×182 Å

Secondary structure (DSSP, 8-state):
-PPPTHHHHHHHHHHHHHHSHHHHHHHHHHHHHHHHHIIIIISPP-EEEEEEEEE--STTS-HHHHTT--S-HHHHHHHHTT-HHHHHHHHHHS-HHHHHHHHHS-----HHHHHHHHHHHHTTPPP----HHHHHHHHIIIIIEEEEE-TTSEEEEEEEESSHHHHHHHHHHHHHHHHHHHHHHHHHHHHHHHHHHHHHHHHHHHHHHHHHHHHHHHHHHH-S-----HHHHHHHHHHHHHHHHHHHHHHHHHHHHHHHHHHH-S--PPP----TTTHHHHHHHHHHHHHHHHHHTTS-TTSHHHHHHHHHHHHHHHHHHHHHHTT-----SS-----HHHHHHHHHHHHHHHHHHHHHHHHHHHHHHHHHHHHHHHTTS-HHHHHHHHHHHHHHHHHHHHHHHHHHHHHHHHHHHS----EEEEEPPPPPSS--S---HHHHHHHHHHHHHHHHHHHHHHHHH--B--SHHHHHHHH-S-EEEEEEPPPPPTT--TT-TTSPP----TT-TT-HHHHHHHHHHHHHHHHHHTSSS---EEEEE-SSTTS-HHHHHHHHHHHHHHTT--EEEEE--SSS--HHHHHT---SSSHHHHHHH---HHHH-EE-TTSSEEE---SPPS-HHHHHHSHHHHHHHHHHHHH-SEEEEE---TTT-GGGHHHHTSSSEEEEEEETTTSBHHHHHHHHHHHHHTT--EEEEEEEEE-HHHHHHHTHHHHHHS---------------SS-SSS-SSS-SS--S--------PPBP-TT-EEEEEETT-GGG-EEEE--TTSEEEETTTEEEE-TT-BHHHHHHHHHHHHTTTSSS--EEEEEEE--S-EEEEEESBSS-EEEE--TT-BHHHHHHHTT-B-TTB-SSS-EEEETTEEEE--HHHHHTS--GGG-PBP-TT-EEEE-B--TT---SS---EEEEEEESBSS-EEEEESS-EEHHHHHHHTT-BPTTB-SSS-EEEETTEEEE--HHHHHHS--GGG-PEE-TT-EEEE-B--TTTSEEEEEESBSS-EEEE-SS--BHHHHHHHTTSB-TTB-GGGEEEEEEETTEEEEEEE-HHHHHH-TTTS--PBP-TT-EEEE-B---

Foldseek 3Di:
DDDDPVVVVVVLLVCLVPPVVVLLVVLLCVLLVVLCCCLPPVDFFKAKWKFKKFFDPPPPDDPLCPLVDDPDRPLVLVCCLQDLVLLLQLLVPFDPVLLVQLLPPAPDDPVVLVVVQVVCVVVVHDRDDDDSSRSSSVSLNPPFWDWDADPNRMIMIMGMGSFLVSRQSSQQSSVVSSLVVVQVVLLVLLVVLLVVLVVVLVVLVVLLVVLVVLLVVLCVVVVDDDDDDPVLVVLLVVLLVLLLVLLVLVSSLVSLVVVLDQFQDDDPDDDPPPDPVLVVLLVQLLVLLLVLVVCVVPDPCPDPSNVVSVVSNVVSLVVSLVVQLVPDATDNPDDDDDDPVSRSVSSSVSSVSVSSSSNSVSVSVSSVVVSVVSVVVVVPDDPSSNVSSVSVSSSSSSVSNSVVSVSSSVSSVCSSPDRPCSMDGPGRIDRDPDGDPPRPVVSSVVSSVSSSVSSSVVSSVVSVVFFAAADLVLLCVLQVFDAQFEAAADDPDPPDDPPCPQAQDADCDPPDNDDPRLVRLLSSLVSLQVLQVPDPHGFAEEEFAELDPPLRRLNSLVSNQLSVVVVVWAEEEEELALPDFRNCVNQVHDQAAFLVCCLPVVPDPVVQWDDGPSRYIYTHSHHRDPDSLPSLLDPSVLVVVVVSSVVTSHYYYYYYHCNVDVSCQSNLVSGPEYEYGGERPPHHSVSSNVSSVSNVVSVGHYSGYYYYHNDPVVCCVVCVVVCVVVCPDPPPDPPPPPPPPDDPPPDPPPPPPDDDDDPPPDDPPADAAAAQWKKFKDWPPCPVQGDIWGQHNVQWTQGPQQGIDRRGRDHQVRSQVSSQVSCVVPDPRTDMGMDGPDRPQAWEFEAEFFCAGGIDHDDQQDWPVRVSVVSVHGHPQWPQQQKWKDDPPDIGGANNCCVPVVVPCVRGGGDGGHIYIYTYGPPPDDDDDPQDFQWEFEDAQACAGGIDTDNDFFWPVVVSVVSVHGHPQWQQQQKWKDDPNDTGGARNCCCPVVVPCVRRDTDTRHIYIYGHRNCLQQQWEFEDEFAQAGGIDHDPDFDFPVNVSVVSVHGHPFWDQQQKWKWDDDDPDTDIDGDRRVVCVVDVVVDPRDTDGRPIYIYTYGDPD

Sequence (1105 aa):
MDQPKSSEYVRLLRRVATNRWRLVLAGFLAVALPTIVWAVFLTPDTYEATATLFLLPEKSDPGFLREFATLEVNTLYQVILRSRSLAQGVVETLPKESRDELSRRIGFQDHALIVMNQIRRWQGQEVVVYSPTELATRELRESRMNFNIAKDGTVTLTATAFSPRVAADLANTYVEVLLSRSSSFARQQARGTRELLESLFTQARTGQVDAQDALRKFQSQTGAAVKLPDEARVDLQRLTQLETSLSDVQVSREIAENRLNYLKGDRKSGPPTGDASVQPVRERVAQLEARLDGLKEKYTEQHPLVQVARADLQEAQERLKSTVQGQQTPRPGGVVALKPLEAAQLSKQMADLEVEIISLQSRENGLQARIARLKKSMATMGAREQEYAGLARMAETQAKLTGLLADKVTAARISEQAQVRGIHVIDLAEQPRQPSSKRPLKFLLFGLLGGLGLGVATAVLREYASRVIETEQEVVAASGLPVLGSIPIARPLTGAPAGTKTTPMIFVSTHDPHSLQADSCRAIRTAIDCHSLGLEHPIKTLLVTSPTAHDGKSTVLLNLALAFVESGRRVLVIDADLRRSSLHRAVGVPNERGLVDMLQKGVAWPEGFRGVATGFDFLPSGIKAANPGALLSSRHMAELLDQARERADLVLIDSPPVLAVSDCLPLCTKVDGVLLVTRFGTTQRRSLIRAKAMLEKVGAHIVGVVVNGLSPRETRRYYAEYNHYVGSGKSRRTRRRKSMKSFFSGLLIVLSVLGSGITARAAEDEYRIGADDVLHIIVWDNKELEQTVVVRPDGKISYPLAGEIQAQDLTVPQLTEELTKRLSTAVKNPNVSVMVQEIKSYRVHFVGKVVKPGVYPIKAGTPLLQALTLAGGTSENADLTAAYIIRGNKTLPVDLRKLVQQADLSKNVRLERDDTIVVPEIALGSSLQEMQDRRIYVLGKVTKPGVYNLKEDVPILHALFLAGGVVEGGDLASAFIIRGKEKIPVDLWKLIQKGDVSQNVMVKHEDTIVIPAGGELQNAVYIMGEVLKPGVYSQPEALSLLKLVSLAGGFTKYAAPGRATLVRRDGDKKVLLKVDLKDIMNDPKKYEDLALRPGDVLIVPERLF